Protein AF-A0A7S6B3G8-F1 (afdb_monomer)

Organism: NCBI:txid38082

pLDDT: mean 70.14, std 24.17, range [19.78, 94.94]

Secondary structure (DSSP, 8-state):
---SSSTTS--------TT-----SS-HHHHHHHHTTTTTSSHHHHHHHHHHHHHHHHTT-TT--SS-HHHHHHTS-HHHHHHHHHHHHHHHHHHHHHHHHHHHHHHHS--GGGHHHHHHHHHHHTTT-TTHHHHHHHHHHHHHHHHHHHHHHHHHHHHHTTGGGSHHHHHHHHHHHHHHHTTT-HHHHHHHS-HHHHHHHHHHHHHHHHTGGGSPPPTTTHHHHHHHHHHHHHHHGGG-SS--HHHHHHHHHTTT-----TT-S--TTSPPPPHHHHTTHHHHHHHHHHTT-------PPPHHHHHHHHGGG---GGGHHHHHGGGHHHHTTS-HHHHHHHH-S-HHHHHHHS---HHHHHHHHHHHHHTTS-SSSSSS--PPPPTTTS-----HHHHHHHHHHHHHHTTTSHHHHTTHHHHHHHHHHHHHHHHHHHHHHHHHHTTSSTT--TTSHHHHHHHHHHHHHHTT---GGGHHHHT-HHHHHHHHHHHHHHHHHHHHHHHHHS-S---HHHHHHHHHHHHHHHTT-GGGHHHHHHHHHHHHHHHHHHHHHHHHHHT-S-TTSSHHHHHHHHHHHHHHHTTS---THHHHHHSHHHHHHHHHHHHHHHHHHHHHHHHHTTTT-TT--TTPPPPHHHHHHHHHHHHHHHTT-HHHHT--STT--HHHHHHHHHHHHHHHHHHHHHHHHHHTTS-SSHHHHHHHHHHHHHHGGGSS-HHHHHHTTSTT-HHHHHHHHHHHHHHHHTTHHHHHHHHHHHHHHHHHHHHHHHHHHHHHHHHHTT-THHHHHHHGGG-GGGTTSS-PPPPPP--S----SHHHHHHHHHHHHHHTT-TT--HHHHHHHHHHHHHHHHHHHHHHHHHHHHHHHGGGGTSGGGHHHHHHHHHHT-PPPP-----------------------------------------------------------------------------------PPP--------------------------PPPPP---------PPP----------------------------------------------

Radius of gyration: 41.62 Å; Cα contacts (8 Å, |Δi|>4): 963; chains: 1; bounding box: 112×103×120 Å

InterPro domains:
  IPR003330 Major surface glycoprotein MSG [PF02349] (110-182)
  IPR003330 Major surface glycoprotein MSG [PF02349] (221-332)
  IPR003330 Major surface glycoprotein MSG [PF02349] (394-474)
  IPR003330 Major surface glycoprotein MSG [PF02349] (515-586)
  IPR003330 Major surface glycoprotein MSG [PF02349] (640-717)

Sequence (1073 aa):
FTYGNEHLRTRKSQINSMNSGFQYPVSEESIFGFILKGKYYGESECKQELAKYCQELKEVDPNLEKVDDRVKESCKSTEKIQEKCKNLITKIKEKLDKIKPNATKYISNPQDSHCAEYEEECLFFGQSDAVLQPFCYNLLGLCYKNRRQEAAEEILFRALKGTVNNKDSCAGRMKEVCPILSEGSDELMSSCLDPDTTCQNLQKKIGNFCNPLNSTLNEDELEEKCHERLEECHFYSKSCKETKCDEVKKQCEEKNIKFEIPGSNFIPIEPKGTLLDEILLSKVYGIWKNKGIFVGMPGKKSLADILLLLSKEEKSTNKKCTKALDKCDNSKHLNSELKALCGNGEREKKCKELVNVTARCSGFKKKLYLKNLSSYPANQDSETIYWHQLSRSLTEEECIEFESSCFYLGNMCEETLKKTCKNVRIACYKRAQEMALFELFRDGLRGKLDTLKPENEIFKECQQVVLDNCRGIKNKEHIPRCLMPKKLCLEFSEDISTQSQELKQILDVARDFYTKKECTELKKRCEDLEKDSIVNYWTCIALNLRCKYSDVVEELENIFLIEEKGILKDQESCEKALKKECDEFSRNEVDVFGILCILQKETCQSMVERTKNYCRILKENMKNEKILGDGKGKDEELPEEVCLLWSPYCDQLMENCPDLLKKEGDNDGVCLKLKEKCTPFWQKRLLDDELINKLKGNLADNTKCKTALGKCCAEWKTGTNESLKNLCNTKSNTTLESQVCQKLVKRIAEKCPNLKKNLEEREGELKNKTKEYERVKKEAEKALGKNNLFLSRLEESLDEQNMMKRGAFALPILSENDLSEPTDAKIELERIRRSQVDAGISEVEREVLSAVAKTLELYIELKEECKILQSDCDFKEDCPEAEEVCGKIDEFCNPESLKIKPSNITTTITETETTVTTETFVLSPETSTVPGKTIENTITIIKTMNQTEIKYSSPITLTTTKFIEGNCTTLCDINTQETKTSFQLTTVTSTVTTTSIIISTVRLTSTLKCTPTKSTTDSTKETQKPEPTWCTTDSTKETQKPEPTKSTTDSTKETQKPEPTWCTTDSIKETQK

Mean predicted aligned error: 19.48 Å

Solvent-accessible surface area (backbone atoms only — not comparable to full-atom values): 64799 Å² total; per-residue (Å²): 142,91,82,86,80,55,93,84,56,76,91,71,70,80,80,88,59,84,91,66,84,48,72,64,96,65,58,72,51,46,58,52,42,37,75,40,62,45,35,54,82,44,68,66,50,28,37,52,47,51,52,51,52,44,47,66,45,39,79,61,39,76,83,40,80,57,48,39,47,70,56,34,57,39,51,69,40,75,66,38,33,54,56,44,35,67,59,46,38,55,54,40,49,57,53,50,66,64,45,49,62,55,41,52,51,35,70,76,54,77,68,86,85,46,43,95,77,42,52,61,56,33,70,32,39,28,88,38,36,83,77,41,33,65,31,33,61,53,46,54,44,46,43,49,53,49,57,49,41,51,54,34,50,52,53,49,49,38,71,44,65,24,30,52,73,38,63,67,57,22,32,52,48,40,57,68,48,30,54,58,44,38,36,41,27,67,52,30,31,60,44,43,44,39,29,64,63,39,32,58,50,49,48,72,49,44,58,76,63,35,59,68,39,63,50,70,72,54,87,89,40,44,86,81,39,37,67,62,51,45,49,51,41,69,37,42,46,67,44,41,93,71,63,30,50,69,59,39,48,50,63,23,49,77,70,72,49,78,79,77,62,84,70,69,74,83,52,62,51,51,83,81,70,48,77,57,50,78,51,40,47,70,56,54,34,51,55,39,35,63,72,19,39,85,61,55,64,62,53,81,75,53,74,47,49,54,41,42,49,52,20,61,82,51,82,54,82,94,48,20,49,54,59,29,49,74,59,30,88,55,36,39,61,52,39,72,67,53,34,53,51,65,72,44,89,61,42,64,60,54,44,64,75,54,63,79,56,67,67,57,52,46,54,51,39,37,55,35,25,79,58,63,38,23,79,42,60,56,96,42,42,31,61,86,62,52,85,90,71,42,51,72,94,66,52,72,65,55,40,34,50,50,50,45,52,33,69,43,42,27,77,79,41,40,76,44,26,52,45,22,45,44,30,46,46,39,28,40,38,52,44,23,43,50,51,24,54,45,66,75,44,39,86,76,46,65,60,48,40,64,75,64,42,92,87,41,70,55,42,41,51,42,30,45,46,45,29,55,56,43,74,70,56,77,58,67,89,53,47,68,51,58,77,35,33,76,56,46,50,53,55,49,30,55,47,47,54,48,53,46,53,52,50,40,54,52,53,68,66,56,69,85,72,76,53,77,65,52,41,55,53,50,49,49,54,36,65,74,36,46,62,31,34,74,89,35,48,70,57,42,52,52,48,52,52,54,43,54,49,54,55,50,50,55,52,51,45,51,52,48,31,72,65,52,71,27,33,44,49,43,60,70,48,23,43,55,50,56,47,52,53,39,74,63,58,74,78,62,79,96,51,72,70,58,54,48,65,71,38,41,65,65,51,29,49,50,46,29,54,50,49,54,48,29,52,50,34,30,56,53,43,44,57,73,73,42,75,78,42,101,81,62,65,96,84,65,80,67,59,70,66,54,45,67,66,49,43,61,61,32,57,34,38,32,54,30,34,37,91,74,23,50,41,80,61,104,70,53,11,67,42,50,59,45,51,58,62,32,41,66,56,52,54,54,47,51,51,52,52,54,48,48,72,75,37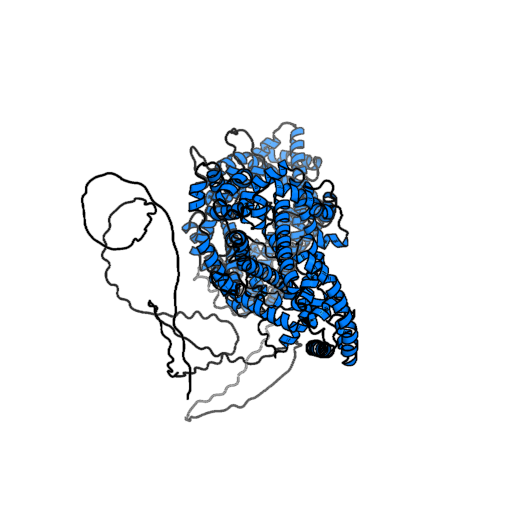,58,50,23,40,59,39,54,68,48,24,44,58,47,50,54,50,52,40,60,60,37,72,80,55,84,58,62,69,62,32,54,68,52,61,59,83,86,51,66,68,54,57,48,51,52,27,50,51,52,24,51,62,44,62,74,39,35,67,58,53,31,50,53,47,54,57,46,42,60,51,50,59,48,51,48,52,49,40,62,48,42,40,56,52,27,54,60,41,53,77,70,44,71,66,64,56,54,65,63,57,69,73,67,73,77,89,71,85,81,85,70,97,71,80,87,79,79,75,92,66,97,68,81,64,78,50,59,68,57,36,52,55,48,38,52,53,49,63,53,56,72,69,48,94,87,66,52,72,72,58,45,52,40,49,49,37,46,41,56,34,39,52,48,49,36,53,51,50,60,53,35,58,50,56,52,62,60,42,53,36,25,63,39,28,65,87,28,40,72,52,39,55,50,43,61,54,62,62,61,70,82,64,82,85,85,77,83,79,88,76,78,83,78,84,75,92,79,84,86,83,91,87,86,86,85,91,83,91,87,89,88,88,88,83,89,89,84,83,89,84,87,88,87,87,86,82,91,85,86,85,88,84,90,82,86,86,85,88,79,91,81,86,81,83,84,83,82,84,87,83,81,85,91,81,88,84,88,88,88,83,90,82,91,83,92,80,86,86,85,87,84,89,83,90,83,90,82,86,91,75,83,93,75,89,77,81,80,80,82,82,82,86,78,89,79,82,88,76,88,84,80,88,85,89,82,87,88,88,86,89,85,80,92,79,88,82,87,87,80,88,89,79,87,80,86,89,88,89,89,84,85,86,81,91,83,80,84,85,89,87,87,86,87,88,82,89,87,89,87,85,91,87,88,87,86,85,87,133

Structure (mmCIF, N/CA/C/O backbone):
data_AF-A0A7S6B3G8-F1
#
_entry.id   AF-A0A7S6B3G8-F1
#
loop_
_atom_site.group_PDB
_atom_site.id
_atom_site.type_symbol
_atom_site.label_atom_id
_atom_site.label_alt_id
_atom_site.label_comp_id
_atom_site.label_asym_id
_atom_site.label_entity_id
_atom_site.label_seq_id
_atom_site.pdbx_PDB_ins_code
_atom_site.Cartn_x
_atom_site.Cartn_y
_atom_site.Cartn_z
_atom_site.occupancy
_atom_site.B_iso_or_equiv
_atom_site.auth_seq_id
_atom_site.auth_comp_id
_atom_site.auth_asym_id
_atom_site.auth_atom_id
_atom_site.pdbx_PDB_model_num
ATOM 1 N N . PHE A 1 1 ? 3.118 -4.942 -16.365 1.00 20.50 1 PHE A N 1
ATOM 2 C CA . PHE A 1 1 ? 3.571 -5.572 -15.109 1.00 20.50 1 PHE A CA 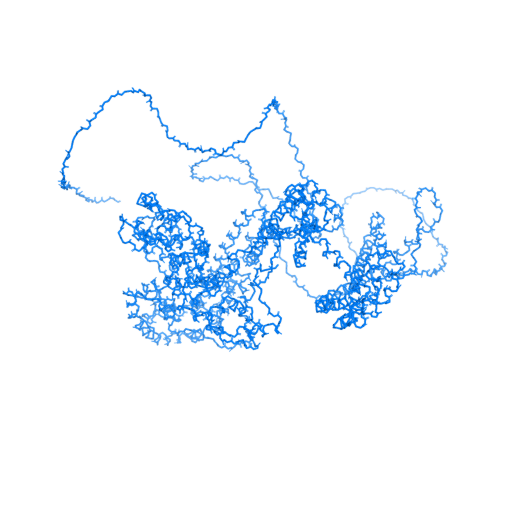1
ATOM 3 C C . PHE A 1 1 ? 2.622 -5.229 -13.972 1.00 20.50 1 PHE A C 1
ATOM 5 O O . PHE A 1 1 ? 2.648 -4.112 -13.474 1.00 20.50 1 PHE A O 1
ATOM 12 N N . THR A 1 2 ? 1.769 -6.177 -13.587 1.00 22.64 2 THR A N 1
ATOM 13 C CA . THR A 1 2 ? 0.743 -6.014 -12.541 1.00 22.64 2 THR A CA 1
ATOM 14 C C . THR A 1 2 ? 0.675 -7.270 -11.674 1.00 22.64 2 THR A C 1
ATOM 16 O O . THR A 1 2 ? -0.317 -7.985 -11.679 1.00 22.64 2 THR A O 1
ATOM 19 N N . TYR A 1 3 ? 1.752 -7.542 -10.934 1.00 25.00 3 TYR A N 1
ATOM 20 C CA . TYR A 1 3 ? 1.802 -8.591 -9.912 1.00 25.00 3 TYR A CA 1
ATOM 21 C C . TYR A 1 3 ? 2.199 -7.985 -8.563 1.00 25.00 3 TYR A C 1
ATOM 23 O O . TYR A 1 3 ? 2.979 -7.036 -8.508 1.00 25.00 3 TYR A O 1
ATOM 31 N N . GLY A 1 4 ? 1.624 -8.513 -7.477 1.00 25.06 4 GLY A N 1
ATOM 32 C CA . GLY A 1 4 ? 1.848 -8.032 -6.105 1.00 25.06 4 GLY A CA 1
ATOM 33 C C . GLY A 1 4 ? 0.633 -7.417 -5.394 1.00 25.06 4 GLY A C 1
ATOM 34 O O . GLY A 1 4 ? 0.784 -6.964 -4.263 1.00 25.06 4 GLY A O 1
ATOM 35 N N . ASN A 1 5 ? -0.556 -7.411 -6.014 1.00 25.23 5 ASN A N 1
ATOM 36 C CA . ASN A 1 5 ? -1.792 -6.856 -5.427 1.00 25.23 5 ASN A CA 1
ATOM 37 C C . ASN A 1 5 ? -2.942 -7.887 -5.290 1.00 25.23 5 ASN A C 1
ATOM 39 O O . ASN A 1 5 ? -4.041 -7.527 -4.871 1.00 25.23 5 ASN A O 1
ATOM 43 N N . GLU A 1 6 ? -2.692 -9.158 -5.635 1.00 25.67 6 GLU A N 1
ATOM 44 C CA . GLU A 1 6 ? -3.663 -10.263 -5.516 1.00 25.67 6 GLU A CA 1
ATOM 45 C C . GLU A 1 6 ? -3.428 -11.146 -4.283 1.00 25.67 6 GLU A C 1
ATOM 47 O O . GLU A 1 6 ? -4.395 -11.475 -3.609 1.00 25.67 6 GLU A O 1
ATOM 52 N N . HIS A 1 7 ? -2.177 -11.422 -3.883 1.00 28.06 7 HIS A N 1
ATOM 53 C CA . HIS A 1 7 ? -1.834 -12.263 -2.712 1.00 28.06 7 HIS A CA 1
ATOM 54 C C . HIS A 1 7 ? -2.225 -11.688 -1.324 1.00 28.06 7 HIS A C 1
ATOM 56 O O . HIS A 1 7 ? -1.809 -12.209 -0.295 1.00 28.06 7 HIS A O 1
ATOM 62 N N . LEU A 1 8 ? -3.035 -10.624 -1.269 1.00 30.47 8 LEU A N 1
ATOM 63 C CA . LEU A 1 8 ? -3.742 -10.182 -0.055 1.00 30.47 8 LEU A CA 1
ATOM 64 C C . LEU A 1 8 ? -5.269 -10.054 -0.243 1.00 30.47 8 LEU A C 1
ATOM 66 O O . LEU A 1 8 ? -5.970 -9.744 0.721 1.00 30.47 8 LEU A O 1
ATOM 70 N N . ARG A 1 9 ? -5.814 -10.332 -1.439 1.00 29.66 9 ARG A N 1
ATOM 71 C CA . ARG A 1 9 ? -7.249 -10.599 -1.629 1.00 29.66 9 ARG A CA 1
ATOM 72 C C . ARG A 1 9 ? -7.508 -12.104 -1.468 1.00 29.66 9 ARG A C 1
ATOM 74 O O . ARG A 1 9 ? -6.672 -12.952 -1.750 1.00 29.66 9 ARG A O 1
ATOM 81 N N . THR A 1 10 ? -8.701 -12.427 -0.975 1.00 27.34 10 THR A N 1
ATOM 82 C CA . THR A 1 10 ? -9.224 -13.793 -0.795 1.00 27.34 10 THR A CA 1
ATOM 83 C C . THR A 1 10 ? -8.380 -14.780 0.027 1.00 27.34 10 THR A C 1
ATOM 85 O O . THR A 1 10 ? -7.921 -15.800 -0.479 1.00 27.34 10 THR A O 1
ATOM 88 N N . ARG A 1 11 ? -8.469 -14.660 1.361 1.00 31.33 11 ARG A N 1
ATOM 89 C CA . ARG A 1 11 ? -8.628 -15.862 2.208 1.00 31.33 11 ARG A CA 1
ATOM 90 C C . ARG A 1 11 ? -9.982 -16.537 1.927 1.00 31.33 11 ARG A C 1
ATOM 92 O O . ARG A 1 11 ? -10.881 -16.545 2.765 1.00 31.33 11 ARG A O 1
ATOM 99 N N . LYS A 1 12 ? -10.144 -17.119 0.734 1.00 29.83 12 LYS A N 1
ATOM 100 C CA . LYS A 1 12 ? -11.259 -18.023 0.409 1.00 29.83 12 LYS A CA 1
ATOM 101 C C . LYS A 1 12 ? -10.971 -19.418 0.968 1.00 29.83 12 LYS A C 1
ATOM 103 O O . LYS A 1 12 ? -10.845 -20.391 0.233 1.00 29.83 12 LYS A O 1
ATOM 108 N N . SER A 1 13 ? -10.910 -19.520 2.298 1.00 30.44 13 SER A N 1
ATOM 109 C CA . SER A 1 13 ? -11.087 -20.814 2.961 1.00 30.44 13 SER A CA 1
ATOM 110 C C . SER A 1 13 ? -12.425 -21.398 2.510 1.00 30.44 13 SER A C 1
ATOM 112 O O . SER A 1 13 ? -13.443 -20.713 2.621 1.00 30.44 13 SER A O 1
ATOM 114 N N . GLN A 1 14 ? -12.429 -22.625 1.990 1.00 31.91 14 GLN A N 1
ATOM 115 C CA . GLN A 1 14 ? -13.622 -23.258 1.427 1.00 31.91 14 GLN A CA 1
ATOM 116 C C . GLN A 1 14 ? -14.759 -23.310 2.462 1.00 31.91 14 GLN A C 1
ATOM 118 O O . GLN A 1 14 ? -14.738 -24.142 3.368 1.00 31.91 14 GLN A O 1
ATOM 123 N N . ILE A 1 15 ? -15.791 -22.469 2.315 1.00 33.34 15 ILE A N 1
ATOM 124 C CA . ILE A 1 15 ? -17.002 -22.522 3.158 1.00 33.34 15 ILE A CA 1
ATOM 125 C C . ILE A 1 15 ? -17.951 -23.617 2.637 1.00 33.34 15 ILE A C 1
ATOM 127 O O . ILE A 1 15 ? -19.152 -23.420 2.483 1.00 33.34 15 ILE A O 1
ATOM 131 N N . ASN A 1 16 ? -17.412 -24.820 2.425 1.00 29.78 16 ASN A N 1
ATOM 132 C CA . ASN A 1 16 ? -18.193 -26.049 2.267 1.00 29.78 16 ASN A CA 1
ATOM 133 C C . ASN A 1 16 ? -18.516 -26.638 3.653 1.00 29.78 16 ASN A C 1
ATOM 135 O O . ASN A 1 16 ? -18.291 -27.811 3.931 1.00 29.78 16 ASN A O 1
ATOM 139 N N . SER A 1 17 ? -19.044 -25.778 4.530 1.00 32.41 17 SER A N 1
ATOM 140 C CA . SER A 1 17 ? -19.616 -26.131 5.831 1.00 32.41 17 SER A CA 1
ATOM 141 C C . SER A 1 17 ? -20.893 -25.320 6.057 1.00 32.41 17 SER A C 1
ATOM 143 O O . SER A 1 17 ? -20.963 -24.382 6.860 1.00 32.41 17 SER A O 1
ATOM 145 N N . MET A 1 18 ? -21.930 -25.679 5.301 1.00 39.59 18 MET A N 1
ATOM 146 C CA . MET A 1 18 ? -23.298 -25.401 5.727 1.00 39.59 18 MET A CA 1
ATOM 147 C C . MET A 1 18 ? -23.590 -26.265 6.965 1.00 39.59 18 MET A C 1
ATOM 149 O O . MET A 1 18 ? -23.258 -27.448 6.988 1.00 39.59 18 MET A O 1
ATOM 153 N N . ASN A 1 19 ? -24.219 -25.666 7.981 1.00 40.31 19 ASN A N 1
ATOM 154 C CA . ASN A 1 19 ? -24.684 -26.283 9.237 1.00 40.31 19 ASN A CA 1
ATOM 155 C C . ASN A 1 19 ? -23.674 -26.491 10.392 1.00 40.31 19 ASN A C 1
ATOM 157 O O . ASN A 1 19 ? -24.072 -27.036 11.421 1.00 40.31 19 ASN A O 1
ATOM 161 N N . SER A 1 20 ? -22.430 -25.995 10.326 1.00 47.59 20 SER A N 1
ATOM 162 C CA . SER A 1 20 ? -21.604 -25.836 11.543 1.00 47.59 20 SER A CA 1
ATOM 163 C C . SER A 1 20 ? -21.885 -24.499 12.244 1.00 47.59 20 SER A C 1
ATOM 165 O O . SER A 1 20 ? -21.789 -23.443 11.607 1.00 47.59 20 SER A O 1
ATOM 167 N N . GLY A 1 21 ? -22.171 -24.541 13.552 1.00 64.94 21 GLY A N 1
ATOM 168 C CA . GLY A 1 21 ? -22.253 -23.352 14.413 1.00 64.94 21 GLY A CA 1
ATOM 169 C C . GLY A 1 21 ? -20.939 -22.561 14.461 1.00 64.94 21 GLY A C 1
ATOM 170 O O . GLY A 1 21 ? -19.880 -23.069 14.081 1.00 64.94 21 GLY A O 1
ATOM 171 N N . PHE A 1 22 ? -21.010 -21.301 14.888 1.00 85.62 22 PHE A N 1
ATOM 172 C CA . PHE A 1 22 ? -19.867 -20.386 14.915 1.00 85.62 22 PHE A CA 1
ATOM 173 C C . PHE A 1 22 ? -19.908 -19.448 16.124 1.00 85.62 22 PHE A C 1
ATOM 175 O O . PHE A 1 22 ? -20.960 -18.938 16.508 1.00 85.62 22 PHE A O 1
ATOM 182 N N . GLN A 1 23 ? -18.731 -19.162 16.688 1.00 90.00 23 GLN A N 1
ATOM 183 C CA . GLN A 1 23 ? -18.558 -18.212 17.784 1.00 90.00 23 GLN A CA 1
ATOM 184 C C . GLN A 1 23 ? -17.372 -17.285 17.524 1.00 90.00 23 GLN A C 1
ATOM 186 O O . GLN A 1 23 ? -16.270 -17.729 17.199 1.00 90.00 23 GLN A O 1
ATOM 191 N N . TYR A 1 24 ? -17.591 -15.989 17.730 1.00 89.62 24 TYR A N 1
ATOM 192 C CA . TYR A 1 24 ? -16.549 -14.972 17.690 1.00 89.62 24 TYR A CA 1
ATOM 193 C C . TYR A 1 24 ? -15.474 -15.208 18.775 1.00 89.62 24 TYR A C 1
ATOM 195 O O . TYR A 1 24 ? -15.834 -15.538 19.911 1.00 89.62 24 TYR A O 1
ATOM 203 N N . PRO A 1 25 ? -14.178 -14.948 18.496 1.00 89.75 25 PRO A N 1
ATOM 204 C CA . PRO A 1 25 ? -13.057 -15.113 19.437 1.00 89.75 25 PRO A CA 1
ATOM 205 C C . PRO A 1 25 ? -12.980 -14.018 20.531 1.00 89.75 25 PRO A C 1
ATOM 207 O O . PRO A 1 25 ? -11.913 -13.480 20.824 1.00 89.75 25 PRO A O 1
ATOM 210 N N . VAL A 1 26 ? -14.119 -13.685 21.140 1.00 89.06 26 VAL A N 1
ATOM 211 C CA . VAL A 1 26 ? -14.296 -12.725 22.245 1.00 89.06 26 VAL A CA 1
ATOM 212 C C . VAL A 1 26 ? -15.201 -13.330 23.324 1.00 89.06 26 VAL A C 1
ATOM 214 O O . VAL A 1 26 ? -15.886 -14.332 23.082 1.00 89.06 26 VAL A O 1
ATOM 217 N N . SER A 1 27 ? -15.224 -12.746 24.526 1.00 89.88 27 SER A N 1
ATOM 218 C CA . SER A 1 27 ? -16.067 -13.264 25.615 1.00 89.88 27 SER A CA 1
ATOM 219 C C . SER A 1 27 ? -17.560 -12.977 25.381 1.00 89.88 27 SER A C 1
ATOM 221 O O . SER A 1 27 ? -17.937 -12.034 24.682 1.00 89.88 27 SER A O 1
ATOM 223 N N . GLU A 1 28 ? -18.431 -13.801 25.969 1.00 91.06 28 GLU A N 1
ATOM 224 C CA . GLU A 1 28 ? -19.889 -13.623 25.884 1.00 91.06 28 GLU A CA 1
ATOM 225 C C . GLU A 1 28 ? -20.326 -12.260 26.450 1.00 91.06 28 GLU A C 1
ATOM 227 O O . GLU A 1 28 ? -21.200 -11.581 25.910 1.00 91.06 28 GLU A O 1
ATOM 232 N N . GLU A 1 29 ? -19.668 -11.849 27.527 1.00 90.50 29 GLU A N 1
ATOM 233 C CA . GLU A 1 29 ? -19.883 -10.591 28.225 1.00 90.50 29 GLU A CA 1
ATOM 234 C C . GLU A 1 29 ? -19.505 -9.395 27.340 1.00 90.50 29 GLU A C 1
ATOM 236 O O . GLU A 1 29 ? -20.219 -8.394 27.373 1.00 90.50 29 GLU A O 1
ATOM 241 N N . SER A 1 30 ? -18.445 -9.504 26.520 1.00 89.44 30 SER A N 1
ATOM 242 C CA . SER A 1 30 ? -18.085 -8.483 25.520 1.00 89.44 30 SER A CA 1
ATOM 243 C C . SER A 1 30 ? -19.236 -8.279 24.526 1.00 89.44 30 SER A C 1
ATOM 245 O O . SER A 1 30 ? -19.737 -7.162 24.385 1.00 89.44 30 SER A O 1
ATOM 247 N N . ILE A 1 31 ? -19.720 -9.361 23.899 1.00 91.69 31 ILE A N 1
ATOM 248 C CA . ILE A 1 31 ? -20.786 -9.321 22.878 1.00 91.69 31 ILE A CA 1
ATOM 249 C C . ILE A 1 31 ? -22.047 -8.634 23.409 1.00 91.69 31 ILE A C 1
ATOM 251 O O . ILE A 1 31 ? -22.508 -7.645 22.834 1.00 91.69 31 ILE A O 1
ATOM 255 N N . PHE A 1 32 ? -22.603 -9.116 24.523 1.00 91.06 32 PHE A N 1
ATOM 256 C CA . PHE A 1 32 ? -23.851 -8.550 25.034 1.00 91.06 32 PHE A CA 1
ATOM 257 C C . PHE A 1 32 ? -23.658 -7.205 25.753 1.00 91.06 32 PHE A C 1
ATOM 259 O O . PHE A 1 32 ? -24.565 -6.376 25.717 1.00 91.06 32 PHE A O 1
ATOM 266 N N . GLY A 1 33 ? -22.486 -6.932 26.338 1.00 89.25 33 GLY A N 1
ATOM 267 C CA . GLY A 1 33 ? -22.151 -5.617 26.899 1.00 89.25 33 GLY A CA 1
ATOM 268 C C . GLY A 1 33 ? -22.145 -4.500 25.852 1.00 89.25 33 GLY A C 1
ATOM 269 O O . GLY A 1 33 ? -22.579 -3.380 26.143 1.00 89.25 33 GLY A O 1
ATOM 270 N N . PHE A 1 34 ? -21.741 -4.830 24.622 1.00 90.44 34 PHE A N 1
ATOM 271 C CA . PHE A 1 34 ? -21.832 -3.946 23.463 1.00 90.44 34 PHE A CA 1
ATOM 272 C C . PHE A 1 34 ? -23.259 -3.849 22.898 1.00 90.44 34 PHE A C 1
ATOM 274 O O . PHE A 1 34 ? -23.736 -2.740 22.661 1.00 90.44 34 PHE A O 1
ATOM 281 N N . ILE A 1 35 ? -23.979 -4.970 22.730 1.00 90.62 35 ILE A N 1
ATOM 282 C CA . ILE A 1 35 ? -25.379 -4.968 22.246 1.00 90.62 35 ILE A CA 1
ATOM 283 C C . ILE A 1 35 ? -26.271 -4.089 23.137 1.00 90.62 35 ILE A C 1
ATOM 285 O O . ILE A 1 35 ? -27.046 -3.278 22.625 1.00 90.62 35 ILE A O 1
ATOM 289 N N . LEU A 1 36 ? -26.130 -4.219 24.462 1.00 89.19 36 LEU A N 1
ATOM 290 C CA . LEU A 1 36 ? -26.962 -3.535 25.456 1.00 89.19 36 LEU A CA 1
ATOM 291 C C . LEU A 1 36 ? -26.576 -2.067 25.706 1.00 89.19 36 LEU A C 1
ATOM 293 O O . LEU A 1 36 ? -27.369 -1.345 26.305 1.00 89.19 36 LEU A O 1
ATOM 297 N N . LYS A 1 37 ? -25.397 -1.599 25.265 1.00 84.50 37 LYS A N 1
ATOM 298 C CA . LYS A 1 37 ? -24.982 -0.174 25.295 1.00 84.50 37 LYS A CA 1
ATOM 299 C C . LYS A 1 37 ? -25.194 0.516 26.655 1.00 84.50 37 LYS A C 1
ATOM 301 O O . LYS A 1 37 ? -25.734 1.617 26.731 1.00 84.50 37 LYS A O 1
ATOM 306 N N . GLY A 1 38 ? -24.824 -0.167 27.739 1.00 79.88 38 GLY A N 1
ATOM 307 C CA . GLY A 1 38 ? -25.003 0.301 29.119 1.00 79.88 38 GLY A CA 1
ATOM 308 C C . GLY A 1 38 ? -26.325 -0.111 29.779 1.00 79.88 38 GLY A C 1
ATOM 309 O O . GLY A 1 38 ? -26.404 -0.120 31.001 1.00 79.88 38 GLY A O 1
ATOM 310 N N . LYS A 1 39 ? -27.345 -0.558 29.034 1.00 83.56 39 LYS A N 1
ATOM 311 C CA . LYS A 1 39 ? -28.661 -0.972 29.572 1.00 83.56 39 LYS A CA 1
ATOM 312 C C . LYS A 1 39 ? -28.672 -2.364 30.231 1.00 83.56 39 LYS A C 1
ATOM 314 O O . LYS A 1 39 ? -29.650 -3.102 30.165 1.00 83.56 39 LYS A O 1
ATOM 319 N N . TYR A 1 40 ? -27.563 -2.734 30.869 1.00 78.50 40 TYR A N 1
ATOM 320 C CA . TYR A 1 40 ? -27.404 -3.934 31.698 1.00 78.50 40 TYR A CA 1
ATOM 321 C C . TYR A 1 40 ? -27.441 -3.616 33.205 1.00 78.50 40 TYR A C 1
ATOM 323 O O . TYR A 1 40 ? -27.156 -4.484 34.030 1.00 78.50 40 TYR A O 1
ATOM 331 N N . TYR A 1 41 ? -27.767 -2.384 33.613 1.00 75.75 41 TYR A N 1
ATOM 332 C CA . TYR A 1 41 ? -27.956 -2.083 35.036 1.00 75.75 41 TYR A CA 1
ATOM 333 C C . TYR A 1 41 ? -29.325 -2.571 35.546 1.00 75.75 41 TYR A C 1
ATOM 335 O O . TYR A 1 41 ? -29.364 -3.111 36.656 1.00 75.75 41 TYR A O 1
ATOM 343 N N . GLY A 1 42 ? -30.393 -2.475 34.735 1.00 82.25 42 GLY A N 1
ATOM 344 C CA . GLY A 1 42 ? -31.737 -2.996 35.029 1.00 82.25 42 GLY A CA 1
ATOM 345 C C . GLY A 1 42 ? -32.149 -4.234 34.210 1.00 82.25 42 GLY A C 1
ATOM 346 O O . GLY A 1 42 ? -31.888 -4.328 33.011 1.00 82.25 42 GLY A O 1
ATOM 347 N N . GLU A 1 43 ? -32.854 -5.184 34.841 1.00 86.19 43 GLU A N 1
ATOM 348 C CA . GLU A 1 43 ? -33.327 -6.422 34.185 1.00 86.19 43 GLU A CA 1
ATOM 349 C C . GLU A 1 43 ? -34.399 -6.152 33.105 1.00 86.19 43 GLU A C 1
ATOM 351 O O . GLU A 1 43 ? -34.467 -6.861 32.102 1.00 86.19 43 GLU A O 1
ATOM 356 N N . SER A 1 44 ? -35.224 -5.116 33.285 1.00 88.38 44 SER A N 1
ATOM 357 C CA . SER A 1 44 ? -36.239 -4.674 32.317 1.00 88.38 44 SER A CA 1
ATOM 358 C C . SER A 1 44 ? -35.617 -4.095 31.044 1.00 88.38 44 SER A C 1
ATOM 360 O O . SER A 1 44 ? -35.992 -4.491 29.942 1.00 88.38 44 SER A O 1
ATOM 362 N N . GLU A 1 45 ? -34.643 -3.198 31.193 1.00 89.56 45 GLU A N 1
ATOM 363 C CA . GLU A 1 45 ? -33.960 -2.534 30.079 1.00 89.56 45 GLU A CA 1
ATOM 364 C C . GLU A 1 45 ? -33.162 -3.540 29.239 1.00 89.56 45 GLU A C 1
ATOM 366 O O . GLU A 1 45 ? -33.241 -3.524 28.009 1.00 89.56 45 GLU A O 1
ATOM 371 N N . CYS A 1 46 ? -32.480 -4.478 29.910 1.00 91.62 46 CYS A N 1
ATOM 372 C CA . CYS A 1 46 ? -31.774 -5.585 29.268 1.00 91.62 46 CYS A CA 1
ATOM 373 C C . CYS A 1 46 ? -32.717 -6.415 28.387 1.00 91.62 46 CYS A C 1
ATOM 375 O O . CYS A 1 46 ? -32.415 -6.664 27.219 1.00 91.62 46 CYS A O 1
ATOM 377 N N . LYS A 1 47 ? -33.888 -6.802 28.918 1.00 91.94 47 LYS A N 1
ATOM 378 C CA . LYS A 1 47 ? -34.898 -7.557 28.159 1.00 91.94 47 LYS A CA 1
ATOM 379 C C . LYS A 1 47 ? -35.408 -6.764 26.958 1.00 91.94 47 LYS A C 1
ATOM 381 O O . LYS A 1 47 ? -35.603 -7.355 25.901 1.00 91.94 47 LYS A O 1
ATOM 386 N N . GLN A 1 48 ? -35.617 -5.455 27.107 1.00 92.31 48 GLN A N 1
ATOM 387 C CA . GLN A 1 48 ? -36.150 -4.601 26.046 1.00 92.31 48 GLN A CA 1
ATOM 388 C C . GLN A 1 48 ? -35.170 -4.445 24.873 1.00 92.31 48 GLN A C 1
ATOM 390 O O . GLN A 1 48 ? -35.562 -4.677 23.729 1.00 92.31 48 GLN A O 1
ATOM 395 N N . GLU A 1 49 ? -33.905 -4.095 25.129 1.00 92.44 49 GLU A N 1
ATOM 396 C CA . GLU A 1 49 ? -32.910 -3.961 24.052 1.00 92.44 49 GLU A CA 1
ATOM 397 C C . GLU A 1 49 ? -32.542 -5.315 23.441 1.00 92.44 49 GLU A C 1
ATOM 399 O O . GLU A 1 49 ? -32.437 -5.411 22.220 1.00 92.44 49 GLU A O 1
ATOM 404 N N . LEU A 1 50 ? -32.402 -6.380 24.243 1.00 93.25 50 LEU A N 1
ATOM 405 C CA . LEU A 1 50 ? -32.098 -7.704 23.698 1.00 93.25 50 LEU A CA 1
ATOM 406 C C . LEU A 1 50 ? -33.261 -8.243 22.850 1.00 93.25 50 LEU A C 1
ATOM 408 O O . LEU A 1 50 ? -33.015 -8.770 21.770 1.00 93.25 50 LEU A O 1
ATOM 412 N N . ALA A 1 51 ? -34.521 -8.050 23.259 1.00 93.81 51 ALA A N 1
ATOM 413 C CA . ALA A 1 51 ? -35.675 -8.417 22.435 1.00 93.81 51 ALA A CA 1
ATOM 414 C C . ALA A 1 51 ? -35.730 -7.628 21.121 1.00 93.81 51 ALA A C 1
ATOM 416 O O . ALA A 1 51 ? -35.915 -8.231 20.063 1.00 93.81 51 ALA A O 1
ATOM 417 N N . LYS A 1 52 ? -35.499 -6.309 21.166 1.00 93.69 52 LYS A N 1
ATOM 418 C CA . LYS A 1 52 ? -35.415 -5.470 19.964 1.00 93.69 52 LYS A CA 1
ATOM 419 C C . LYS A 1 52 ? -34.297 -5.941 19.027 1.00 93.69 52 LYS A C 1
ATOM 421 O O . LYS A 1 52 ? -34.531 -6.109 17.835 1.00 93.69 52 LYS A O 1
ATOM 426 N N . TYR A 1 53 ? -33.108 -6.205 19.562 1.00 94.38 53 TYR A N 1
ATOM 427 C CA . TYR A 1 53 ? -31.965 -6.702 18.798 1.00 94.38 53 TYR A CA 1
ATOM 428 C C . TYR A 1 53 ? -32.249 -8.060 18.139 1.00 94.38 53 TYR A C 1
ATOM 430 O O . TYR A 1 53 ? -32.014 -8.242 16.945 1.00 94.38 53 TYR A O 1
ATOM 438 N N . CYS A 1 54 ? -32.832 -8.997 18.892 1.00 94.62 54 CYS A N 1
ATOM 439 C CA . CYS A 1 54 ? -33.254 -10.294 18.369 1.00 94.62 54 CYS A CA 1
ATOM 440 C C . CYS A 1 54 ? -34.347 -10.180 17.291 1.00 94.62 54 CYS A C 1
ATOM 442 O O . CYS A 1 54 ? -34.399 -11.031 16.405 1.00 94.62 54 CYS A O 1
ATOM 444 N N . GLN A 1 55 ? -35.213 -9.161 17.346 1.00 93.19 55 GLN A N 1
ATOM 445 C CA . GLN A 1 55 ? -36.188 -8.886 16.288 1.00 93.19 55 GLN A CA 1
ATOM 446 C C . GLN A 1 55 ? -35.502 -8.343 15.025 1.00 93.19 55 GLN A C 1
ATOM 448 O O . GLN A 1 55 ? -35.699 -8.910 13.953 1.00 93.19 55 GLN A O 1
ATOM 453 N N . GLU A 1 56 ? -34.659 -7.310 15.150 1.00 91.25 56 GLU A N 1
ATOM 454 C CA . GLU A 1 56 ? -33.940 -6.710 14.013 1.00 91.25 56 GLU A CA 1
ATOM 455 C C . GLU A 1 56 ? -33.091 -7.747 13.250 1.00 91.25 56 GLU A C 1
ATOM 457 O O . GLU A 1 56 ? -33.004 -7.686 12.026 1.00 91.25 56 GLU A O 1
ATOM 462 N N . LEU A 1 57 ? -32.522 -8.744 13.943 1.00 92.50 57 LEU A N 1
ATOM 463 C CA . LEU A 1 57 ? -31.832 -9.869 13.299 1.00 92.50 57 LEU A CA 1
ATOM 464 C C . LEU A 1 57 ? -32.791 -10.840 12.583 1.00 92.50 57 LEU A C 1
ATOM 466 O O . LEU A 1 57 ? -32.513 -11.240 11.454 1.00 92.50 57 LEU A O 1
ATOM 470 N N . LYS A 1 58 ? -33.930 -11.202 13.191 1.00 92.12 58 LYS A N 1
ATOM 471 C CA . LYS A 1 58 ? -34.910 -12.137 12.594 1.00 92.12 58 LYS A CA 1
ATOM 472 C C . LYS A 1 58 ? -35.621 -11.582 11.356 1.00 92.12 58 LYS A C 1
ATOM 474 O O . LYS A 1 58 ? -36.120 -12.357 10.547 1.00 92.12 58 LYS A O 1
ATOM 479 N N . GLU A 1 59 ? -35.638 -10.262 11.172 1.00 89.50 59 GLU A N 1
ATOM 480 C CA . GLU A 1 59 ? -36.123 -9.606 9.946 1.00 89.50 59 GLU A CA 1
ATOM 481 C C . GLU A 1 59 ? -35.203 -9.834 8.722 1.00 89.50 59 GLU A C 1
ATOM 483 O O . GLU A 1 59 ? -35.632 -9.590 7.586 1.00 89.50 59 GLU A O 1
ATOM 488 N N . VAL A 1 60 ? -33.968 -10.306 8.956 1.00 88.94 60 VAL A N 1
ATOM 489 C CA . VAL A 1 60 ? -32.895 -10.551 7.970 1.00 88.94 60 VAL A CA 1
ATOM 490 C C . VAL A 1 60 ? -32.548 -12.043 7.863 1.00 88.94 60 VAL A C 1
ATOM 492 O O . VAL A 1 60 ? -32.404 -12.561 6.756 1.00 88.94 60 VAL A O 1
ATOM 495 N N . ASP A 1 61 ? -32.429 -12.728 9.002 1.00 89.69 61 ASP A N 1
ATOM 496 C CA . ASP A 1 61 ? -32.105 -14.152 9.148 1.00 89.69 61 ASP A CA 1
ATOM 497 C C . ASP A 1 61 ? -33.083 -14.793 10.158 1.00 89.69 61 ASP A C 1
ATOM 499 O O . ASP A 1 61 ? -32.826 -14.785 11.367 1.00 89.69 61 ASP A O 1
ATOM 503 N N . PRO A 1 62 ? -34.233 -15.327 9.700 1.00 88.69 62 PRO A N 1
ATOM 504 C CA . PRO A 1 62 ? -35.283 -15.838 10.587 1.00 88.69 62 PRO A CA 1
ATOM 505 C C . PRO A 1 62 ? -34.844 -16.993 11.499 1.00 88.69 62 PRO A C 1
ATOM 507 O O . PRO A 1 62 ? -35.349 -17.115 12.618 1.00 88.69 62 PRO A O 1
ATOM 510 N N . ASN A 1 63 ? -33.894 -17.818 11.042 1.00 87.75 63 ASN A N 1
ATOM 511 C CA . ASN A 1 63 ? -33.378 -18.972 11.783 1.00 87.75 63 ASN A CA 1
ATOM 512 C C . ASN A 1 63 ? -32.167 -18.629 12.667 1.00 87.75 63 ASN A C 1
ATOM 514 O O . ASN A 1 63 ? -31.765 -19.451 13.499 1.00 87.75 63 ASN A O 1
ATOM 518 N N . LEU A 1 64 ? -31.586 -17.435 12.497 1.00 90.25 64 LEU A N 1
ATOM 519 C CA . LEU A 1 64 ? -30.359 -16.991 13.158 1.00 90.25 64 LEU A CA 1
ATOM 520 C C . LEU A 1 64 ? -29.199 -17.979 12.913 1.00 90.25 64 LEU A C 1
ATOM 522 O O . LEU A 1 64 ? -28.513 -18.414 13.834 1.00 90.25 64 LEU A O 1
ATOM 526 N N . GLU A 1 65 ? -29.013 -18.402 11.664 1.00 88.75 65 GLU A N 1
ATOM 527 C CA . GLU A 1 65 ? -27.938 -19.306 11.220 1.00 88.75 65 GLU A CA 1
ATOM 528 C C . GLU A 1 65 ? -26.626 -18.595 10.868 1.00 88.75 65 GLU A C 1
ATOM 530 O O . GLU A 1 65 ? -25.574 -19.234 10.865 1.00 88.75 65 GLU A O 1
ATOM 535 N N . LYS A 1 66 ? -26.669 -17.280 10.640 1.00 88.81 66 LYS A N 1
ATOM 536 C CA . LYS A 1 66 ? -25.521 -16.452 10.246 1.00 88.81 66 LYS A CA 1
ATOM 537 C C . LYS A 1 66 ? -24.934 -15.623 11.397 1.00 88.81 66 LYS A C 1
ATOM 539 O O . LYS A 1 66 ? -24.001 -14.854 11.186 1.00 88.81 66 LYS A O 1
ATOM 544 N N . VAL A 1 67 ? -25.471 -15.762 12.611 1.00 91.06 67 VAL A N 1
ATOM 545 C CA . VAL A 1 67 ? -25.025 -15.047 13.823 1.00 91.06 67 VAL A CA 1
ATOM 546 C C . VAL A 1 67 ? -24.237 -15.964 14.766 1.00 91.06 67 VAL A C 1
ATOM 548 O O . VAL A 1 67 ? -24.262 -17.182 14.626 1.00 91.06 67 VAL A O 1
ATOM 551 N N . ASP A 1 68 ? -23.561 -15.376 15.755 1.00 92.69 68 ASP A N 1
ATOM 552 C CA . ASP A 1 68 ? -22.866 -16.108 16.825 1.00 92.69 68 ASP A CA 1
ATOM 553 C C . ASP A 1 68 ? -23.819 -17.043 17.593 1.00 92.69 68 ASP A C 1
ATOM 555 O O . ASP A 1 68 ? -24.904 -16.616 17.999 1.00 92.69 68 ASP A O 1
ATOM 559 N N . ASP A 1 69 ? -23.406 -18.287 17.858 1.00 92.75 69 ASP A N 1
ATOM 560 C CA . ASP A 1 69 ? -24.223 -19.301 18.544 1.00 92.75 69 ASP A CA 1
ATOM 561 C C . ASP A 1 69 ? -24.807 -18.805 19.882 1.00 92.75 69 ASP A C 1
ATOM 563 O O . ASP A 1 69 ? -25.924 -19.171 20.258 1.00 92.75 69 ASP A O 1
ATOM 567 N N . ARG A 1 70 ? -24.082 -17.942 20.610 1.00 93.00 70 ARG A N 1
ATOM 568 C CA . ARG A 1 70 ? -24.525 -17.380 21.899 1.00 93.00 70 ARG A CA 1
ATOM 569 C C . ARG A 1 70 ? -25.649 -16.368 21.702 1.00 93.00 70 ARG A C 1
ATOM 571 O O . ARG A 1 70 ? -26.576 -16.320 22.516 1.00 93.00 70 ARG A O 1
ATOM 578 N N . VAL A 1 71 ? -25.599 -15.589 20.619 1.00 93.62 71 VAL A N 1
ATOM 579 C CA . VAL A 1 71 ? -26.685 -14.694 20.186 1.00 93.62 71 VAL A CA 1
ATOM 580 C C . VAL A 1 71 ? -27.873 -15.527 19.709 1.00 93.62 71 VAL A C 1
ATOM 582 O O . VAL A 1 71 ? -28.985 -15.305 20.187 1.00 93.62 71 VAL A O 1
ATOM 585 N N . LYS A 1 72 ? -27.637 -16.544 18.869 1.00 93.56 72 LYS A N 1
ATOM 586 C CA . LYS A 1 72 ? -28.659 -17.487 18.391 1.00 93.56 72 LYS A CA 1
ATOM 587 C C . LYS A 1 72 ? -29.446 -18.109 19.544 1.00 93.56 72 LYS A C 1
ATOM 589 O O . LYS A 1 72 ? -30.668 -17.994 19.571 1.00 93.56 72 LYS A O 1
ATOM 594 N N . GLU A 1 73 ? -28.758 -18.717 20.514 1.00 91.75 73 GLU A N 1
ATOM 595 C CA . GLU A 1 73 ? -29.364 -19.326 21.708 1.00 91.75 73 GLU A CA 1
ATOM 596 C C . GLU A 1 73 ? -30.187 -18.309 22.509 1.00 91.75 73 GLU A C 1
ATOM 598 O O . GLU A 1 73 ? -31.348 -18.562 22.835 1.00 91.75 73 GLU A O 1
ATOM 603 N N . SER A 1 74 ? -29.614 -17.133 22.776 1.00 91.19 74 SER A N 1
ATOM 604 C CA . SER A 1 74 ? -30.266 -16.088 23.578 1.00 91.19 74 SER A CA 1
ATOM 605 C C . SER A 1 74 ? -31.515 -15.516 22.903 1.00 91.19 74 SER A C 1
ATOM 607 O O . SER A 1 74 ? -32.453 -15.121 23.590 1.00 91.19 74 SER A O 1
ATOM 609 N N . CYS A 1 75 ? -31.553 -15.512 21.569 1.00 94.12 75 CYS A N 1
ATOM 610 C CA . CYS A 1 75 ? -32.667 -15.020 20.765 1.00 94.12 75 CYS A CA 1
ATOM 611 C C . CYS A 1 75 ? -33.727 -16.083 20.414 1.00 94.12 75 CYS A C 1
ATOM 613 O O . CYS A 1 75 ? -34.695 -15.750 19.719 1.00 94.12 75 CYS A O 1
ATOM 615 N N . LYS A 1 76 ? -33.600 -17.343 20.865 1.00 90.31 76 LYS A N 1
ATOM 616 C CA . LYS A 1 76 ? -34.567 -18.416 20.547 1.00 90.31 76 LYS A CA 1
ATOM 617 C C . LYS A 1 76 ? -35.998 -18.067 20.964 1.00 90.31 76 LYS A C 1
ATOM 619 O O . LYS A 1 76 ? -36.895 -18.089 20.123 1.00 90.31 76 LYS A O 1
ATOM 624 N N . SER A 1 77 ? -36.208 -17.704 22.230 1.00 89.19 77 SER A N 1
ATOM 625 C CA . SER A 1 77 ? -37.529 -17.394 22.795 1.00 89.19 77 SER A CA 1
ATOM 626 C C . SER A 1 77 ? -37.483 -16.222 23.777 1.00 89.19 77 SER A C 1
ATOM 628 O O . SER A 1 77 ? -36.431 -15.879 24.318 1.00 89.19 77 SER A O 1
ATOM 630 N N . THR A 1 78 ? -38.647 -15.636 24.067 1.00 87.62 78 THR A N 1
ATOM 631 C CA . THR A 1 78 ? -38.795 -14.599 25.101 1.00 87.62 78 THR A CA 1
ATOM 632 C C . THR A 1 78 ? -38.320 -15.089 26.471 1.00 87.62 78 THR A C 1
ATOM 634 O O . THR A 1 78 ? -37.726 -14.325 27.222 1.00 87.62 78 THR A O 1
ATOM 637 N N . GLU A 1 79 ? -38.525 -16.367 26.794 1.00 89.31 79 GLU A N 1
ATOM 638 C CA . GLU A 1 79 ? -38.045 -16.984 28.037 1.00 89.31 79 GLU A CA 1
ATOM 639 C C . GLU A 1 79 ? -36.514 -17.021 28.093 1.00 89.31 79 GLU A C 1
ATOM 641 O O . GLU A 1 79 ? -35.935 -16.628 29.106 1.00 89.31 79 GLU A O 1
ATOM 646 N N . LYS A 1 80 ? -35.849 -17.386 26.985 1.00 90.94 80 LYS A N 1
ATOM 647 C CA . LYS A 1 80 ? -34.381 -17.371 26.881 1.00 90.94 80 LYS A CA 1
ATOM 648 C C . LYS A 1 80 ? -33.800 -15.968 27.042 1.00 90.94 80 LYS A C 1
ATOM 650 O O . LYS A 1 80 ? -32.799 -15.814 27.736 1.00 90.94 80 LYS A O 1
ATOM 655 N N . ILE A 1 81 ? -34.464 -14.936 26.517 1.00 91.31 81 ILE A N 1
ATOM 656 C CA . ILE A 1 81 ? -34.089 -13.529 26.752 1.00 91.31 81 ILE A CA 1
ATOM 657 C C . ILE A 1 81 ? -34.174 -13.181 28.251 1.00 91.31 81 ILE A C 1
ATOM 659 O O . ILE A 1 81 ? -33.271 -12.538 28.793 1.00 91.31 81 ILE A O 1
ATOM 663 N N . GLN A 1 82 ? -35.223 -13.633 28.952 1.00 87.44 82 GLN A N 1
ATOM 664 C CA . GLN A 1 82 ? -35.370 -13.389 30.392 1.00 87.44 82 GLN A CA 1
ATOM 665 C C . GLN A 1 82 ? -34.327 -14.135 31.237 1.00 87.44 82 GLN A C 1
ATOM 667 O O . GLN A 1 82 ? -33.751 -13.542 32.150 1.00 87.44 82 GLN A O 1
ATOM 672 N N . GLU A 1 83 ? -34.071 -15.409 30.930 1.00 87.88 83 GLU A N 1
ATOM 673 C CA . GLU A 1 83 ? -33.024 -16.223 31.560 1.00 87.88 83 GLU A CA 1
ATOM 674 C C . GLU A 1 83 ? -31.642 -15.586 31.354 1.00 87.88 83 GLU A C 1
ATOM 676 O O . GLU A 1 83 ? -30.878 -15.416 32.310 1.00 87.88 83 GLU A O 1
ATOM 681 N N . LYS A 1 84 ? -31.342 -15.161 30.117 1.00 89.31 84 LYS A N 1
ATOM 682 C CA . LYS A 1 84 ? -30.055 -14.563 29.761 1.00 89.31 84 LYS A CA 1
ATOM 683 C C . LYS A 1 84 ? -29.792 -13.292 30.555 1.00 89.31 84 LYS A C 1
ATOM 685 O O . LYS A 1 84 ? -28.740 -13.197 31.180 1.00 89.31 84 LYS A O 1
ATOM 690 N N . CYS A 1 85 ? -30.739 -12.353 30.589 1.00 88.88 85 CYS A N 1
ATOM 691 C CA . CYS A 1 85 ? -30.553 -11.078 31.286 1.00 88.88 85 CYS A CA 1
ATOM 692 C C . CYS A 1 85 ? -30.237 -11.243 32.780 1.00 88.88 85 CYS A C 1
ATOM 694 O O . CYS A 1 85 ? -29.350 -10.555 33.281 1.00 88.88 85 CYS A O 1
ATOM 696 N N . LYS A 1 86 ? -30.881 -12.185 33.485 1.00 84.75 86 LYS A N 1
ATOM 697 C CA . LYS A 1 86 ? -30.604 -12.431 34.913 1.00 84.75 86 LYS A CA 1
ATOM 698 C C . LYS A 1 86 ? -29.153 -12.840 35.175 1.00 84.75 86 LYS A C 1
ATOM 700 O O . LYS A 1 86 ? -28.517 -12.299 36.073 1.00 84.75 86 LYS A O 1
ATOM 705 N N . ASN A 1 87 ? -28.620 -13.754 34.366 1.00 84.25 87 ASN A N 1
ATOM 706 C CA . ASN A 1 87 ? -27.260 -14.274 34.534 1.00 84.25 87 ASN A CA 1
ATOM 707 C C . ASN A 1 87 ? -26.189 -13.319 33.975 1.00 84.25 87 ASN A C 1
ATOM 709 O O . ASN A 1 87 ? -25.101 -13.183 34.535 1.00 84.25 87 ASN A O 1
ATOM 713 N N . LEU A 1 88 ? -26.492 -12.646 32.864 1.00 86.00 88 LEU A N 1
ATOM 714 C CA . LEU A 1 88 ? -25.560 -11.787 32.135 1.00 86.00 88 LEU A CA 1
ATOM 715 C C . LEU A 1 88 ? -25.204 -10.505 32.907 1.00 86.00 88 LEU A C 1
ATOM 717 O O . LEU A 1 88 ? -24.047 -10.089 32.902 1.00 86.00 88 LEU A O 1
ATOM 721 N N . ILE A 1 89 ? -26.180 -9.892 33.585 1.00 83.75 89 ILE A N 1
ATOM 722 C CA . ILE A 1 89 ? -25.993 -8.626 34.313 1.00 83.75 89 ILE A CA 1
ATOM 723 C C . ILE A 1 89 ? -24.891 -8.744 35.377 1.00 83.75 89 ILE A C 1
ATOM 725 O O . ILE A 1 89 ? -24.060 -7.842 35.503 1.00 83.75 89 ILE A O 1
ATOM 729 N N . THR A 1 90 ? -24.845 -9.859 36.111 1.00 86.00 90 THR A N 1
ATOM 730 C CA . THR A 1 90 ? -23.809 -10.122 37.122 1.00 86.00 90 THR A CA 1
ATOM 731 C C . THR A 1 90 ? -22.440 -10.326 36.473 1.00 86.00 90 THR A C 1
ATOM 733 O O . THR A 1 90 ? -21.490 -9.637 36.836 1.00 86.00 90 THR A O 1
ATOM 736 N N . LYS A 1 91 ? -22.350 -11.177 35.439 1.00 90.06 91 LYS A N 1
ATOM 737 C CA . LYS A 1 91 ? -21.105 -11.437 34.693 1.00 90.06 91 LYS A CA 1
ATOM 738 C C . LYS A 1 91 ? -20.484 -10.168 34.091 1.00 90.06 91 LYS A C 1
ATOM 740 O O . LYS A 1 91 ? -19.271 -9.983 34.162 1.00 90.06 91 LYS A O 1
ATOM 745 N N . ILE A 1 92 ? -21.300 -9.283 33.508 1.00 87.69 92 ILE A N 1
ATOM 746 C CA . ILE A 1 92 ? -20.824 -8.010 32.941 1.00 87.69 92 ILE A CA 1
ATOM 747 C C . ILE A 1 92 ? -20.277 -7.098 34.044 1.00 87.69 92 ILE A C 1
ATOM 749 O O . ILE A 1 92 ? -19.189 -6.549 33.878 1.00 87.69 92 ILE A O 1
ATOM 753 N N . LYS A 1 93 ? -20.973 -6.977 35.183 1.00 85.38 93 LYS A N 1
ATOM 754 C CA . LYS A 1 93 ? -20.484 -6.206 36.340 1.00 85.38 93 LYS A CA 1
ATOM 755 C C . LYS A 1 93 ? -19.149 -6.767 36.844 1.00 85.38 93 LYS A C 1
ATOM 757 O O . LYS A 1 93 ? -18.175 -6.027 36.908 1.00 85.38 93 LYS A O 1
ATOM 762 N N . GLU A 1 94 ? -19.045 -8.082 37.037 1.00 88.12 94 GLU A N 1
ATOM 763 C CA . GLU A 1 94 ? -17.784 -8.741 37.410 1.00 88.12 94 GLU A CA 1
ATOM 764 C C . GLU A 1 94 ? -16.638 -8.519 36.408 1.00 88.12 94 GLU A C 1
ATOM 766 O O . GLU A 1 94 ? -15.486 -8.409 36.830 1.00 88.12 94 GLU A O 1
ATOM 771 N N . LYS A 1 95 ? -16.905 -8.481 35.092 1.00 87.62 95 LYS A N 1
ATOM 772 C CA . LYS A 1 95 ? -15.872 -8.174 34.085 1.00 87.62 95 LYS A CA 1
ATOM 773 C C . LYS A 1 95 ? -15.443 -6.705 34.181 1.00 87.62 95 LYS A C 1
ATOM 775 O O . LYS A 1 95 ? -14.248 -6.428 34.241 1.00 87.62 95 LYS A O 1
ATOM 780 N N . LEU A 1 96 ? -16.393 -5.772 34.266 1.00 85.56 96 LEU A N 1
ATOM 781 C CA . LEU A 1 96 ? -16.119 -4.336 34.403 1.00 85.56 96 LEU A CA 1
ATOM 782 C C . LEU A 1 96 ? -15.339 -4.008 35.683 1.00 85.56 96 LEU A C 1
ATOM 784 O O . LEU A 1 96 ? -14.395 -3.222 35.641 1.00 85.56 96 LEU A O 1
ATOM 788 N N . ASP A 1 97 ? -15.685 -4.634 36.805 1.00 85.94 97 ASP A N 1
ATOM 789 C CA . ASP A 1 97 ? -15.069 -4.352 38.104 1.00 85.94 97 ASP A CA 1
ATOM 790 C C . ASP A 1 97 ? -13.655 -4.958 38.236 1.00 85.94 97 ASP A C 1
ATOM 792 O O . ASP A 1 97 ? -12.857 -4.481 39.041 1.00 85.94 97 ASP A O 1
ATOM 796 N N . LYS A 1 98 ? -13.286 -5.921 37.373 1.00 86.19 98 LYS A N 1
ATOM 797 C CA . LYS A 1 98 ? -11.889 -6.360 37.165 1.00 86.19 98 LYS A CA 1
ATOM 798 C C . LYS A 1 98 ? -11.081 -5.358 36.326 1.00 86.19 98 LYS A C 1
ATOM 800 O O . LYS A 1 98 ? -9.896 -5.167 36.584 1.00 86.19 98 LYS A O 1
ATOM 805 N N . ILE A 1 99 ? -11.708 -4.693 35.350 1.00 83.25 99 ILE A N 1
ATOM 806 C CA . ILE A 1 99 ? -11.044 -3.732 34.448 1.00 83.25 99 ILE A CA 1
ATOM 807 C C . ILE A 1 99 ? -10.846 -2.365 35.126 1.00 83.25 99 ILE A C 1
ATOM 809 O O . ILE A 1 99 ? -9.786 -1.755 34.992 1.00 83.25 99 ILE A O 1
ATOM 813 N N . LYS A 1 100 ? -11.840 -1.873 35.878 1.00 84.06 100 LYS A N 1
ATOM 814 C CA . LYS A 1 100 ? -11.855 -0.518 36.473 1.00 84.06 100 LYS A CA 1
ATOM 815 C C . LYS A 1 100 ? -10.624 -0.150 37.320 1.00 84.06 100 LYS A C 1
ATOM 817 O O . LYS A 1 100 ? -10.147 0.978 37.158 1.00 84.06 100 LYS A O 1
ATOM 822 N N . PRO A 1 101 ? -10.062 -1.028 38.177 1.00 83.25 101 PRO A N 1
ATOM 823 C CA . PRO A 1 101 ? -8.832 -0.727 38.912 1.00 83.25 101 PRO A CA 1
ATOM 824 C C . PRO A 1 101 ? -7.639 -0.480 37.980 1.00 83.25 101 PRO A C 1
ATOM 826 O O . PRO A 1 101 ? -6.910 0.497 38.156 1.00 83.25 101 PRO A O 1
ATOM 829 N N . ASN A 1 102 ? -7.480 -1.309 36.944 1.00 77.50 102 ASN A N 1
ATOM 830 C CA . ASN A 1 102 ? -6.393 -1.189 35.971 1.00 77.50 102 ASN A CA 1
ATOM 831 C C . ASN A 1 102 ? -6.586 0.032 35.061 1.00 77.50 102 ASN A C 1
ATOM 833 O O . ASN A 1 102 ? -5.642 0.793 34.856 1.00 77.50 102 ASN A O 1
ATOM 837 N N . ALA A 1 103 ? -7.819 0.295 34.620 1.00 78.62 103 ALA A N 1
ATOM 838 C CA . ALA A 1 103 ? -8.184 1.504 33.885 1.00 78.62 103 ALA A CA 1
ATOM 839 C C . ALA A 1 103 ? -7.865 2.786 34.680 1.00 78.62 103 ALA A C 1
ATOM 841 O O . ALA A 1 103 ? -7.277 3.724 34.143 1.00 78.62 103 ALA A O 1
ATOM 842 N N . THR A 1 104 ? -8.178 2.804 35.980 1.00 76.69 104 THR A N 1
ATOM 843 C CA . THR A 1 104 ? -7.873 3.930 36.880 1.00 76.69 104 THR A CA 1
ATOM 844 C C . THR A 1 104 ? -6.363 4.106 37.065 1.00 76.69 104 THR A C 1
ATOM 846 O O . THR A 1 104 ? -5.845 5.211 36.910 1.00 76.69 104 THR A O 1
ATOM 849 N N . LYS A 1 105 ? -5.631 3.010 37.311 1.00 77.94 105 LYS A N 1
ATOM 850 C CA . LYS A 1 105 ? -4.162 3.000 37.412 1.00 77.94 105 LYS A CA 1
ATOM 851 C C . LYS A 1 105 ? -3.492 3.513 36.128 1.00 77.94 105 LYS A C 1
ATOM 853 O O . LYS A 1 105 ? -2.548 4.294 36.210 1.00 77.94 105 LYS A O 1
ATOM 858 N N . TYR A 1 106 ? -3.999 3.127 34.957 1.00 74.12 106 TYR A N 1
ATOM 859 C CA . TYR A 1 106 ? -3.510 3.597 33.658 1.00 74.12 106 TYR A CA 1
ATOM 860 C C . TYR A 1 106 ? -3.816 5.083 33.421 1.00 74.12 106 TYR A C 1
ATOM 862 O O . TYR A 1 106 ? -2.969 5.797 32.894 1.00 74.12 106 TYR A O 1
ATOM 870 N N . ILE A 1 107 ? -4.984 5.590 33.844 1.00 72.12 107 ILE A N 1
ATOM 871 C CA . ILE A 1 107 ? -5.282 7.035 33.800 1.00 72.12 107 ILE A CA 1
ATOM 872 C C . ILE A 1 107 ? -4.257 7.830 34.631 1.00 72.12 107 ILE A C 1
ATOM 874 O O . ILE A 1 107 ? -3.876 8.929 34.229 1.00 72.12 107 ILE A O 1
ATOM 878 N N . SER A 1 108 ? -3.774 7.280 35.753 1.00 69.06 108 SER A N 1
ATOM 879 C CA . SER A 1 108 ? -2.698 7.888 36.550 1.00 69.06 108 SER A CA 1
ATOM 880 C C . SER A 1 108 ? -1.297 7.734 35.939 1.00 69.06 108 SER A C 1
ATOM 882 O O . SER A 1 108 ? -0.459 8.608 36.151 1.00 69.06 108 SER A O 1
ATOM 884 N N . ASN A 1 109 ? -1.020 6.649 35.207 1.00 68.75 109 ASN A N 1
ATOM 885 C CA . ASN A 1 109 ? 0.274 6.399 34.562 1.00 68.75 109 ASN A CA 1
ATOM 886 C C . ASN A 1 109 ? 0.130 5.526 33.291 1.00 68.75 109 ASN A C 1
ATOM 888 O O . ASN A 1 109 ? 0.171 4.295 33.395 1.00 68.75 109 ASN A O 1
ATOM 892 N N . PRO A 1 110 ? -0.026 6.132 32.098 1.00 62.94 110 PRO A N 1
ATOM 893 C CA . PRO A 1 110 ? -0.135 5.399 30.836 1.00 62.94 110 PRO A CA 1
ATOM 894 C C . PRO A 1 110 ? 1.157 4.649 30.484 1.00 62.94 110 PRO A C 1
ATOM 896 O O . PRO A 1 110 ? 2.252 5.185 30.647 1.00 62.94 110 PRO A O 1
ATOM 899 N N . GLN A 1 111 ? 1.037 3.426 29.961 1.00 63.12 111 GLN A N 1
ATOM 900 C CA . GLN A 1 111 ? 2.171 2.608 29.505 1.00 63.12 111 GLN A CA 1
ATOM 901 C C . GLN A 1 111 ? 1.810 1.798 28.255 1.00 63.12 111 GLN A C 1
ATOM 903 O O . GLN A 1 111 ? 0.723 1.225 28.183 1.00 63.12 111 GLN A O 1
ATOM 908 N N . ASP A 1 112 ? 2.744 1.707 27.307 1.00 57.69 112 ASP A N 1
ATOM 909 C CA . ASP A 1 112 ? 2.517 1.207 25.942 1.00 57.69 112 ASP A CA 1
ATOM 910 C C . ASP A 1 112 ? 2.122 -0.278 25.826 1.00 57.69 112 ASP A C 1
ATOM 912 O O . ASP A 1 112 ? 1.511 -0.670 24.834 1.00 57.69 112 ASP A O 1
ATOM 916 N N . SER A 1 113 ? 2.429 -1.110 26.826 1.00 58.44 113 SER A N 1
ATOM 917 C CA . SER A 1 113 ? 2.213 -2.570 26.796 1.00 58.44 113 SER A CA 1
ATOM 918 C C . SER A 1 113 ? 0.745 -3.016 26.782 1.00 58.44 113 SER A C 1
ATOM 920 O O . SER A 1 113 ? 0.468 -4.187 26.547 1.00 58.44 113 SER A O 1
ATOM 922 N N . HIS A 1 114 ? -0.196 -2.111 27.051 1.00 66.31 114 HIS A N 1
ATOM 923 C CA . HIS A 1 114 ? -1.583 -2.447 27.395 1.00 66.31 114 HIS A CA 1
ATOM 924 C C . HIS A 1 114 ? -2.548 -2.553 26.201 1.00 66.31 114 HIS A C 1
ATOM 926 O O . HIS A 1 114 ? -3.717 -2.887 26.391 1.00 66.31 114 HIS A O 1
ATOM 932 N N . CYS A 1 115 ? -2.098 -2.280 24.972 1.00 78.44 115 CYS A N 1
ATOM 933 C CA . CYS A 1 115 ? -2.972 -2.273 23.793 1.00 78.44 115 CYS A CA 1
ATOM 934 C C . CYS A 1 115 ? -3.610 -3.642 23.523 1.00 78.44 115 CYS A C 1
ATOM 936 O O . CYS A 1 115 ? -4.831 -3.763 23.556 1.00 78.44 115 CYS A O 1
ATOM 938 N N . ALA A 1 116 ? -2.804 -4.697 23.387 1.00 71.00 116 ALA A N 1
ATOM 939 C CA . ALA A 1 116 ? -3.307 -6.055 23.156 1.00 71.00 116 ALA A CA 1
ATOM 940 C C . ALA A 1 116 ? -4.142 -6.635 24.325 1.00 71.00 116 ALA A C 1
ATOM 942 O O . ALA A 1 116 ? -4.786 -7.668 24.152 1.00 71.00 116 ALA A O 1
ATOM 943 N N . GLU A 1 117 ? -4.131 -5.993 25.500 1.00 75.69 117 GLU A N 1
ATOM 944 C CA . GLU A 1 117 ? -4.833 -6.438 26.714 1.00 75.69 117 GLU A CA 1
ATOM 945 C C . GLU A 1 117 ? -6.196 -5.748 26.920 1.00 75.69 117 GLU A C 1
ATOM 947 O O . GLU A 1 117 ? -7.092 -6.370 27.479 1.00 75.69 117 GLU A O 1
ATOM 952 N N . TYR A 1 118 ? -6.371 -4.494 26.473 1.00 81.88 118 TYR A N 1
ATOM 953 C CA . TYR A 1 118 ? -7.578 -3.690 26.760 1.00 81.88 118 TYR A CA 1
ATOM 954 C C . TYR A 1 118 ? -8.242 -3.038 25.534 1.00 81.88 118 TYR A C 1
ATOM 956 O O . TYR A 1 118 ? -9.263 -2.359 25.672 1.00 81.88 118 TYR A O 1
ATOM 964 N N . GLU A 1 119 ? -7.691 -3.203 24.329 1.00 84.75 119 GLU A N 1
ATOM 965 C CA . GLU A 1 119 ? -8.276 -2.637 23.107 1.00 84.75 119 GLU A CA 1
ATOM 966 C C . GLU A 1 119 ? -9.624 -3.296 22.747 1.00 84.75 119 GLU A C 1
ATOM 968 O O . GLU A 1 119 ? -10.556 -2.585 22.372 1.00 84.75 119 GLU A O 1
ATOM 973 N N . GLU A 1 120 ? -9.794 -4.608 22.989 1.00 84.00 120 GLU A N 1
ATOM 974 C CA . GLU A 1 120 ? -11.108 -5.281 22.918 1.00 84.00 120 GLU A CA 1
ATOM 975 C C . GLU A 1 120 ? -12.093 -4.631 23.902 1.00 84.00 120 GLU A C 1
ATOM 977 O O . GLU A 1 120 ? -13.133 -4.106 23.501 1.00 84.00 120 GLU A O 1
ATOM 982 N N . GLU A 1 121 ? -11.753 -4.612 25.190 1.00 85.56 121 GLU A N 1
ATOM 983 C CA . GLU A 1 121 ? -12.573 -4.057 26.268 1.00 85.56 121 GLU A CA 1
ATOM 984 C C . GLU A 1 121 ? -13.035 -2.629 25.957 1.00 85.56 121 GLU A C 1
ATOM 986 O O . GLU A 1 121 ? -14.187 -2.275 26.212 1.00 85.56 121 GLU A O 1
ATOM 991 N N . CYS A 1 122 ? -12.171 -1.821 25.349 1.00 87.94 122 CYS A N 1
ATOM 992 C CA . CYS A 1 122 ? -12.496 -0.456 24.969 1.00 87.94 122 CYS A CA 1
ATOM 993 C C . CYS A 1 122 ? -13.397 -0.324 23.738 1.00 87.94 122 CYS A C 1
ATOM 995 O O . CYS A 1 122 ? -14.204 0.608 23.692 1.00 87.94 122 CYS A O 1
ATOM 997 N N . LEU A 1 123 ? -13.326 -1.245 22.778 1.00 87.38 123 LEU A N 1
ATOM 998 C CA . LEU A 1 123 ? -14.227 -1.262 21.623 1.00 87.38 123 LEU A CA 1
ATOM 999 C C . LEU A 1 123 ? -15.615 -1.835 21.967 1.00 87.38 123 LEU A C 1
ATOM 1001 O O . LEU A 1 123 ? -16.611 -1.370 21.413 1.00 87.38 123 LEU A O 1
ATOM 1005 N N . PHE A 1 124 ? -15.705 -2.784 22.909 1.00 87.38 124 PHE A N 1
ATOM 1006 C CA . PHE A 1 124 ? -16.979 -3.377 23.346 1.00 87.38 124 PHE A CA 1
ATOM 1007 C C . PHE A 1 124 ? -17.666 -2.609 24.497 1.00 87.38 124 PHE A C 1
ATOM 1009 O O . PHE A 1 124 ? -18.877 -2.395 24.445 1.00 87.38 124 PHE A O 1
ATOM 1016 N N . PHE A 1 125 ? -16.930 -2.160 25.523 1.00 84.81 125 PHE A N 1
ATOM 1017 C CA . PHE A 1 125 ? -17.501 -1.507 26.718 1.00 84.81 125 PHE A CA 1
ATOM 1018 C C . PHE A 1 125 ? -17.251 0.006 26.803 1.00 84.81 125 PHE A C 1
ATOM 1020 O O . PHE A 1 125 ? -17.887 0.671 27.621 1.00 84.81 125 PHE A O 1
ATOM 1027 N N . GLY A 1 126 ? -16.381 0.585 25.969 1.00 81.69 126 GLY A N 1
ATOM 1028 C CA . GLY A 1 126 ? -15.987 2.002 26.057 1.00 81.69 126 GLY A CA 1
ATOM 1029 C C . GLY A 1 126 ? -17.105 3.026 25.802 1.00 81.69 126 GLY A C 1
ATOM 1030 O O . GLY A 1 126 ? -16.908 4.209 26.065 1.00 81.69 126 GLY A O 1
ATOM 1031 N N . GLN A 1 127 ? -18.280 2.604 25.319 1.00 75.12 127 GLN A N 1
ATOM 1032 C CA . GLN A 1 127 ? -19.496 3.431 25.298 1.00 75.12 127 GLN A CA 1
ATOM 1033 C C . GLN A 1 127 ? -20.315 3.315 26.599 1.00 75.12 127 GLN A C 1
ATOM 1035 O O . GLN A 1 127 ? -20.957 4.285 26.996 1.00 75.12 127 GLN A O 1
ATOM 1040 N N . SER A 1 128 ? -20.281 2.150 27.249 1.00 73.56 128 SER A N 1
ATOM 1041 C CA . SER A 1 128 ? -21.283 1.675 28.214 1.00 73.56 128 SER A CA 1
ATOM 1042 C C . SER A 1 128 ? -20.998 2.016 29.684 1.00 73.56 128 SER A C 1
ATOM 1044 O O . SER A 1 128 ? -21.915 1.942 30.498 1.00 73.56 128 SER A O 1
ATOM 1046 N N . ASP A 1 129 ? -19.761 2.383 30.041 1.00 77.56 129 ASP A N 1
ATOM 1047 C CA . ASP A 1 129 ? -19.368 2.722 31.419 1.00 77.56 129 ASP A CA 1
ATOM 1048 C C . ASP A 1 129 ? -18.533 4.018 31.463 1.00 77.56 129 ASP A C 1
ATOM 1050 O O . ASP A 1 129 ? -17.527 4.166 30.761 1.00 77.56 129 ASP A O 1
ATOM 1054 N N . ALA A 1 130 ? -18.953 4.971 32.301 1.00 77.75 130 ALA A N 1
ATOM 1055 C CA . ALA A 1 130 ? -18.355 6.306 32.389 1.00 77.75 130 ALA A CA 1
ATOM 1056 C C . ALA A 1 130 ? -16.930 6.321 32.979 1.00 77.75 130 ALA A C 1
ATOM 1058 O O . ALA A 1 130 ? -16.195 7.281 32.756 1.00 77.75 130 ALA A O 1
ATOM 1059 N N . VAL A 1 131 ? -16.510 5.271 33.697 1.00 77.50 131 VAL A N 1
ATOM 1060 C CA . VAL A 1 131 ? -15.125 5.131 34.186 1.00 77.50 131 VAL A CA 1
ATOM 1061 C C . VAL A 1 131 ? -14.205 4.660 33.055 1.00 77.50 131 VAL A C 1
ATOM 1063 O O . VAL A 1 131 ? -13.050 5.079 32.971 1.00 77.50 131 VAL A O 1
ATOM 1066 N N . LEU A 1 132 ? -14.721 3.825 32.146 1.00 83.81 132 LEU A N 1
ATOM 1067 C CA . LEU A 1 132 ? -13.961 3.336 30.994 1.00 83.81 132 LEU A CA 1
ATOM 1068 C C . LEU A 1 132 ? -13.851 4.376 29.872 1.00 83.81 132 LEU A C 1
ATOM 1070 O O . LEU A 1 132 ? -12.828 4.411 29.195 1.00 83.81 132 LEU A O 1
ATOM 1074 N N . GLN A 1 133 ? -14.837 5.261 29.699 1.00 84.81 133 GLN A N 1
ATOM 1075 C CA . GLN A 1 133 ? -14.826 6.304 28.660 1.00 84.81 133 GLN A CA 1
ATOM 1076 C C . GLN A 1 133 ? -13.506 7.126 28.611 1.00 84.81 133 GLN A C 1
ATOM 1078 O O . GLN A 1 133 ? -12.871 7.156 27.548 1.00 84.81 133 GLN A O 1
ATOM 1083 N N . PRO A 1 134 ? -12.999 7.732 29.712 1.00 84.62 134 PRO A N 1
ATOM 1084 C CA . PRO A 1 134 ? -11.707 8.430 29.710 1.00 84.62 134 PRO A CA 1
ATOM 1085 C C . PRO A 1 134 ? -10.496 7.506 29.527 1.00 84.62 134 PRO A C 1
ATOM 1087 O O . PRO A 1 134 ? -9.519 7.902 28.888 1.00 84.62 134 PRO A O 1
ATOM 1090 N N . PHE A 1 135 ? -10.536 6.285 30.069 1.00 86.50 135 PHE A N 1
ATOM 1091 C CA . PHE A 1 135 ? -9.467 5.293 29.909 1.00 86.50 135 PHE A CA 1
ATOM 1092 C C . PHE A 1 135 ? -9.303 4.911 28.435 1.00 86.50 135 PHE A C 1
ATOM 1094 O O . PHE A 1 135 ? -8.227 5.088 27.869 1.00 86.50 135 PHE A O 1
ATOM 1101 N N . CYS A 1 136 ? -10.391 4.516 27.781 1.00 88.00 136 CYS A N 1
ATOM 1102 C CA . CYS A 1 136 ? -10.421 4.107 26.382 1.00 88.00 136 CYS A CA 1
ATOM 1103 C C . CYS A 1 136 ? -10.092 5.246 25.419 1.00 88.00 136 CYS A C 1
ATOM 1105 O O . CYS A 1 136 ? -9.355 5.045 24.455 1.00 88.00 136 CYS A O 1
ATOM 1107 N N . TYR A 1 137 ? -10.536 6.468 25.728 1.00 87.88 137 TYR A N 1
ATOM 1108 C CA . TYR A 1 137 ? -10.079 7.665 25.027 1.00 87.88 137 TYR A CA 1
ATOM 1109 C C . TYR A 1 137 ? -8.553 7.838 25.124 1.00 87.88 137 TYR A C 1
ATOM 1111 O O . TYR A 1 137 ? -7.937 8.310 24.179 1.00 87.88 137 TYR A O 1
ATOM 1119 N N . ASN A 1 138 ? -7.892 7.488 26.235 1.00 86.19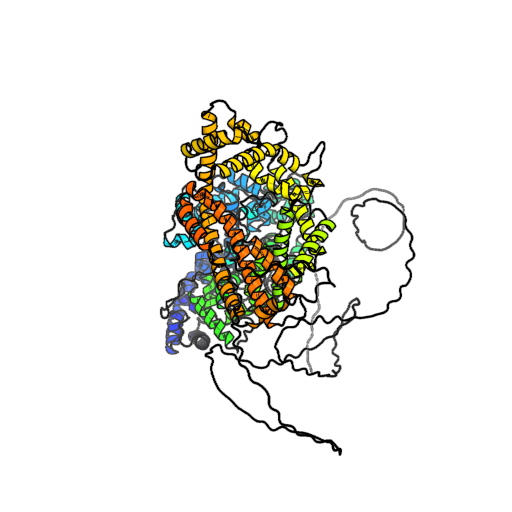 138 ASN A N 1
ATOM 1120 C CA . ASN A 1 138 ? -6.421 7.498 26.323 1.00 86.19 138 ASN A CA 1
ATOM 1121 C C . ASN A 1 138 ? -5.756 6.291 25.646 1.00 86.19 138 ASN A C 1
ATOM 1123 O O . ASN A 1 138 ? -4.744 6.482 24.978 1.00 86.19 138 ASN A O 1
ATOM 1127 N N . LEU A 1 139 ? -6.313 5.088 25.790 1.00 88.12 139 LEU A N 1
ATOM 1128 C CA . LEU A 1 139 ? -5.744 3.854 25.250 1.00 88.12 139 LEU A CA 1
ATOM 1129 C C . LEU A 1 139 ? -5.740 3.841 23.715 1.00 88.12 139 LEU A C 1
ATOM 1131 O O . LEU A 1 139 ? -4.673 3.770 23.118 1.00 88.12 139 LEU A O 1
ATOM 1135 N N . LEU A 1 140 ? -6.901 3.996 23.069 1.00 89.25 140 LEU A N 1
ATOM 1136 C CA . LEU A 1 140 ? -7.036 3.881 21.606 1.00 89.25 140 LEU A CA 1
ATOM 1137 C C . LEU A 1 140 ? -6.153 4.900 20.858 1.00 89.25 140 LEU A C 1
ATOM 1139 O O . LEU A 1 140 ? -5.552 4.588 19.832 1.00 89.25 140 LEU A O 1
ATOM 1143 N N . GLY A 1 141 ? -6.010 6.109 21.414 1.00 89.31 141 GLY A N 1
ATOM 1144 C CA . GLY A 1 141 ? -5.120 7.143 20.877 1.00 89.31 141 GLY A CA 1
ATOM 1145 C C . GLY A 1 141 ? -3.622 6.867 21.076 1.00 89.31 141 GLY A C 1
ATOM 1146 O O . GLY A 1 141 ? -2.807 7.442 20.354 1.00 89.31 141 GLY A O 1
ATOM 1147 N N . LEU A 1 142 ? -3.242 6.003 22.023 1.00 87.69 142 LEU A N 1
ATOM 1148 C CA . LEU A 1 142 ? -1.869 5.511 22.165 1.00 87.69 142 LEU A CA 1
ATOM 1149 C C . LEU A 1 142 ? -1.618 4.319 21.232 1.00 87.69 142 LEU A C 1
ATOM 1151 O O . LEU A 1 142 ? -0.613 4.302 20.527 1.00 87.69 142 LEU A O 1
ATOM 1155 N N . CYS A 1 143 ? -2.559 3.376 21.159 1.00 89.44 143 CYS A N 1
ATOM 1156 C CA . CYS A 1 143 ? -2.431 2.164 20.350 1.00 89.44 143 CYS A CA 1
ATOM 1157 C C . CYS A 1 143 ? -2.314 2.468 18.854 1.00 89.44 143 CYS A C 1
ATOM 1159 O O . CYS A 1 143 ? -1.414 1.943 18.202 1.00 89.44 143 CYS A O 1
ATOM 1161 N N . TYR A 1 144 ? -3.103 3.411 18.329 1.00 91.50 144 TYR A N 1
ATOM 1162 C CA . TYR A 1 144 ? -2.938 3.881 16.949 1.00 91.50 144 TYR A CA 1
ATOM 1163 C C . TYR A 1 144 ? -1.559 4.501 16.688 1.00 91.50 144 TYR A C 1
ATOM 1165 O O . TYR A 1 144 ? -0.904 4.162 15.706 1.00 91.50 144 TYR A O 1
ATOM 1173 N N . LYS A 1 145 ? -1.077 5.369 17.591 1.00 90.62 145 LYS A N 1
ATOM 1174 C CA . LYS A 1 145 ? 0.266 5.966 17.489 1.00 90.62 145 LYS A CA 1
ATOM 1175 C C . LYS A 1 145 ? 1.352 4.883 17.483 1.00 90.62 145 LYS A C 1
ATOM 1177 O O . LYS A 1 145 ? 2.332 5.010 16.756 1.00 90.62 145 LYS A O 1
ATOM 1182 N N . ASN A 1 146 ? 1.194 3.837 18.288 1.00 89.00 146 ASN A N 1
ATOM 1183 C CA . ASN A 1 146 ? 2.192 2.780 18.402 1.00 89.00 146 ASN A CA 1
ATOM 1184 C C . ASN A 1 146 ? 2.174 1.852 17.174 1.00 89.00 146 ASN A C 1
ATOM 1186 O O . ASN A 1 146 ? 3.237 1.619 16.609 1.00 89.00 146 ASN A O 1
ATOM 1190 N N . ARG A 1 147 ? 0.994 1.476 16.653 1.00 91.31 147 ARG A N 1
ATOM 1191 C CA . ARG A 1 147 ? 0.857 0.784 15.354 1.00 91.31 147 ARG A CA 1
ATOM 1192 C C . ARG A 1 147 ? 1.435 1.618 14.187 1.00 91.31 147 ARG A C 1
ATOM 1194 O O . ARG A 1 147 ? 2.088 1.072 13.304 1.00 91.31 147 ARG A O 1
ATOM 1201 N N . ARG A 1 148 ? 1.288 2.954 14.195 1.00 94.00 148 ARG A N 1
ATOM 1202 C CA . ARG A 1 148 ? 1.957 3.853 13.221 1.00 94.00 148 ARG A CA 1
ATOM 1203 C C . ARG A 1 148 ? 3.487 3.877 13.374 1.00 94.00 148 ARG A C 1
ATOM 1205 O O . ARG A 1 148 ? 4.198 3.919 12.374 1.00 94.00 148 ARG A O 1
ATOM 1212 N N . GLN A 1 149 ? 4.005 3.821 14.603 1.00 92.56 149 GLN A N 1
ATOM 1213 C CA . GLN A 1 149 ? 5.448 3.733 14.859 1.00 92.56 149 GLN A CA 1
ATOM 1214 C C . GLN A 1 149 ? 6.030 2.379 14.415 1.00 92.56 149 GLN A C 1
ATOM 1216 O O . GLN A 1 149 ? 7.139 2.350 13.894 1.00 92.56 149 GLN A O 1
ATOM 1221 N N . GLU A 1 150 ? 5.291 1.278 14.565 1.00 91.81 150 GLU A N 1
ATOM 1222 C CA . GLU A 1 150 ? 5.686 -0.052 14.071 1.00 91.81 150 GLU A CA 1
ATOM 1223 C C . GLU A 1 150 ? 5.840 -0.074 12.540 1.00 91.81 150 GLU A C 1
ATOM 1225 O O . GLU A 1 150 ? 6.817 -0.625 12.033 1.00 91.81 150 GLU A O 1
ATOM 1230 N N . ALA A 1 151 ? 4.953 0.606 11.803 1.00 94.06 151 ALA A N 1
ATOM 1231 C CA . ALA A 1 151 ? 5.096 0.786 10.356 1.00 94.06 151 ALA A CA 1
ATOM 1232 C C . ALA A 1 151 ? 6.378 1.556 9.982 1.00 94.06 151 ALA A C 1
ATOM 1234 O O . ALA A 1 151 ? 7.098 1.169 9.062 1.00 94.06 151 ALA A O 1
ATOM 1235 N N . ALA A 1 152 ? 6.706 2.625 10.716 1.00 94.56 152 ALA A N 1
ATOM 1236 C CA . ALA A 1 152 ? 7.950 3.369 10.513 1.00 94.56 152 ALA A CA 1
ATOM 1237 C C . ALA A 1 152 ? 9.198 2.535 10.857 1.00 94.56 152 ALA A C 1
ATOM 1239 O O . ALA A 1 152 ? 10.209 2.624 10.164 1.00 94.56 152 ALA A O 1
ATOM 1240 N N . GLU A 1 153 ? 9.132 1.690 11.888 1.00 92.94 153 GLU A N 1
ATOM 1241 C CA . GLU A 1 153 ? 10.212 0.762 12.234 1.00 92.94 153 GLU A CA 1
ATOM 1242 C C . GLU A 1 153 ? 10.429 -0.300 11.145 1.00 92.94 153 GLU A C 1
ATOM 1244 O O . GLU A 1 153 ? 11.579 -0.551 10.790 1.00 92.94 153 GLU A O 1
ATOM 1249 N N . GLU A 1 154 ? 9.366 -0.861 10.553 1.00 92.88 154 GLU A N 1
ATOM 1250 C CA . GLU A 1 154 ? 9.464 -1.770 9.397 1.00 92.88 154 GLU A CA 1
ATOM 1251 C C . GLU A 1 154 ? 10.200 -1.103 8.219 1.00 92.88 154 GLU A C 1
ATOM 1253 O O . GLU A 1 154 ? 11.151 -1.663 7.669 1.00 92.88 154 GLU A O 1
ATOM 1258 N N . ILE A 1 155 ? 9.812 0.129 7.873 1.00 94.81 155 ILE A N 1
ATOM 1259 C CA . ILE A 1 155 ? 10.423 0.910 6.785 1.00 94.81 155 ILE A CA 1
ATOM 1260 C C . ILE A 1 155 ? 11.914 1.172 7.061 1.00 94.81 155 ILE A C 1
ATOM 1262 O O . ILE A 1 155 ? 12.745 1.036 6.159 1.00 94.81 155 ILE A O 1
ATOM 1266 N N . LEU A 1 156 ? 12.278 1.488 8.310 1.00 94.69 156 LEU A N 1
ATOM 1267 C CA . LEU A 1 156 ? 13.679 1.642 8.712 1.00 94.69 156 LEU A CA 1
ATOM 1268 C C . LEU A 1 156 ? 14.451 0.320 8.615 1.00 94.69 156 LEU A C 1
ATOM 1270 O O . LEU A 1 156 ? 15.554 0.316 8.074 1.00 94.69 156 LEU A O 1
ATOM 1274 N N . PHE A 1 157 ? 13.887 -0.808 9.060 1.00 92.12 157 PHE A N 1
ATOM 1275 C CA . PHE A 1 157 ? 14.534 -2.120 8.920 1.00 92.12 157 PHE A CA 1
ATOM 1276 C C . PHE A 1 157 ? 14.855 -2.449 7.454 1.00 92.12 157 PHE A C 1
ATOM 1278 O O . PHE A 1 157 ? 15.985 -2.847 7.157 1.00 92.12 157 PHE A O 1
ATOM 1285 N N . ARG A 1 158 ? 13.916 -2.197 6.529 1.00 92.25 158 ARG A N 1
ATOM 1286 C CA . ARG A 1 158 ? 14.129 -2.365 5.079 1.00 92.25 158 ARG A CA 1
ATOM 1287 C C . ARG A 1 158 ? 15.235 -1.438 4.545 1.00 92.25 158 ARG A C 1
ATOM 1289 O O . ARG A 1 158 ? 16.133 -1.893 3.837 1.00 92.25 158 ARG A O 1
ATOM 1296 N N . ALA A 1 159 ? 15.231 -0.156 4.920 1.00 93.25 159 ALA A N 1
ATOM 1297 C CA . ALA A 1 159 ? 16.200 0.840 4.438 1.00 93.25 159 ALA A CA 1
ATOM 1298 C C . ALA A 1 159 ? 17.631 0.678 4.995 1.00 93.25 159 ALA A C 1
ATOM 1300 O O . ALA A 1 159 ? 18.612 1.080 4.351 1.00 93.25 159 ALA A O 1
ATOM 1301 N N . LEU A 1 160 ? 17.758 0.092 6.189 1.00 92.06 160 LEU A N 1
ATOM 1302 C CA . LEU A 1 160 ? 19.032 -0.151 6.869 1.00 92.06 160 LEU A CA 1
ATOM 1303 C C . LEU A 1 160 ? 19.753 -1.422 6.371 1.00 92.06 160 LEU A C 1
ATOM 1305 O O . LEU A 1 160 ? 20.919 -1.614 6.700 1.00 92.06 160 LEU A O 1
ATOM 1309 N N . LYS A 1 161 ? 19.105 -2.267 5.549 1.00 85.56 161 LYS A N 1
ATOM 1310 C CA . LYS A 1 161 ? 19.716 -3.361 4.750 1.00 85.56 161 LYS A CA 1
ATOM 1311 C C . LYS A 1 161 ? 20.713 -4.278 5.504 1.00 85.56 161 LYS A C 1
ATOM 1313 O O . LYS A 1 161 ? 21.654 -4.798 4.903 1.00 85.56 161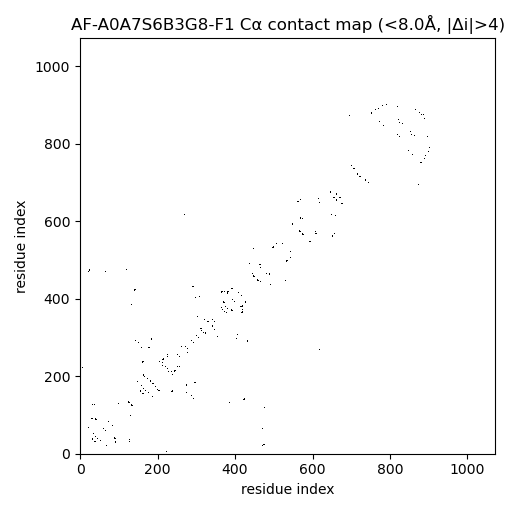 LYS A O 1
ATOM 1318 N N . GLY A 1 162 ? 20.506 -4.493 6.808 1.00 84.50 162 GLY A N 1
ATOM 1319 C CA . GLY A 1 162 ? 21.342 -5.342 7.674 1.00 84.50 162 GLY A CA 1
ATOM 1320 C C . GLY A 1 162 ? 22.119 -4.622 8.786 1.00 84.50 162 GLY A C 1
ATOM 1321 O O . GLY A 1 162 ? 22.545 -5.271 9.738 1.00 84.50 162 GLY A O 1
ATOM 1322 N N . THR A 1 163 ? 22.285 -3.294 8.738 1.00 90.50 163 THR A N 1
ATOM 1323 C CA . THR A 1 163 ? 23.197 -2.581 9.662 1.00 90.50 163 THR A CA 1
ATOM 1324 C C . THR A 1 163 ? 22.716 -2.509 11.116 1.00 90.50 163 THR A C 1
ATOM 1326 O O . THR A 1 163 ? 23.491 -2.127 11.986 1.00 90.50 163 THR A O 1
ATOM 1329 N N . VAL A 1 164 ? 21.458 -2.862 11.415 1.00 89.94 164 VAL A N 1
ATOM 1330 C CA . VAL A 1 164 ? 20.837 -2.742 12.757 1.00 89.94 164 VAL A CA 1
ATOM 1331 C C . VAL A 1 164 ? 21.561 -3.572 13.831 1.00 89.94 164 VAL A C 1
ATOM 1333 O O . VAL A 1 164 ? 21.499 -3.253 15.018 1.00 89.94 164 VAL A O 1
ATOM 1336 N N . ASN A 1 165 ? 22.294 -4.615 13.432 1.00 83.56 165 ASN A N 1
ATOM 1337 C CA . ASN A 1 165 ? 23.081 -5.442 14.348 1.00 83.56 165 ASN A CA 1
ATOM 1338 C C . ASN A 1 165 ? 24.281 -4.701 14.989 1.00 83.56 165 ASN A C 1
ATOM 1340 O O . ASN A 1 165 ? 24.730 -5.108 16.064 1.00 83.56 165 ASN A O 1
ATOM 1344 N N . ASN A 1 166 ? 24.756 -3.598 14.395 1.00 88.44 166 ASN A N 1
ATOM 1345 C CA . ASN A 1 166 ? 25.894 -2.802 14.855 1.00 88.44 166 ASN A CA 1
ATOM 1346 C C . ASN A 1 166 ? 25.495 -1.321 14.997 1.00 88.44 166 ASN A C 1
ATOM 1348 O O . ASN A 1 166 ? 25.047 -0.695 14.038 1.00 88.44 166 ASN A O 1
ATOM 1352 N N . LYS A 1 167 ? 25.686 -0.735 16.187 1.00 87.31 167 LYS A N 1
ATOM 1353 C CA . LYS A 1 167 ? 25.197 0.622 16.484 1.00 87.31 167 LYS A CA 1
ATOM 1354 C C . LYS A 1 167 ? 25.790 1.688 15.554 1.00 87.31 167 LYS A C 1
ATOM 1356 O O . LYS A 1 167 ? 25.037 2.511 15.040 1.00 87.31 167 LYS A O 1
ATOM 1361 N N . ASP A 1 168 ? 27.100 1.674 15.327 1.00 88.81 168 ASP A N 1
ATOM 1362 C CA . ASP A 1 168 ? 27.787 2.734 14.579 1.00 88.81 168 ASP A CA 1
ATOM 1363 C C . ASP A 1 168 ? 27.503 2.630 13.074 1.00 88.81 168 ASP A C 1
ATOM 1365 O O . ASP A 1 168 ? 27.251 3.638 12.413 1.00 88.81 168 ASP A O 1
ATOM 1369 N N . SER A 1 169 ? 27.439 1.402 12.548 1.00 92.31 169 SER A N 1
ATOM 1370 C CA . SER A 1 169 ? 26.999 1.117 11.179 1.00 92.31 169 SER A CA 1
ATOM 1371 C C . SER A 1 169 ? 25.547 1.554 10.958 1.00 92.31 169 SER A C 1
ATOM 1373 O O . SER A 1 169 ? 25.255 2.259 9.993 1.00 92.31 169 SER A O 1
ATOM 1375 N N . CYS A 1 170 ? 24.650 1.229 11.897 1.00 94.38 170 CYS A N 1
ATOM 1376 C CA . CYS A 1 170 ? 23.263 1.684 11.883 1.00 94.38 170 CYS A CA 1
ATOM 1377 C C . CYS A 1 170 ? 23.160 3.216 11.930 1.00 94.38 170 CYS A C 1
ATOM 1379 O O . CYS A 1 170 ? 22.500 3.806 11.079 1.00 94.38 170 CYS A O 1
ATOM 1381 N N . ALA A 1 171 ? 23.849 3.882 12.860 1.00 91.62 171 ALA A N 1
ATOM 1382 C CA . ALA A 1 171 ? 23.808 5.337 12.993 1.00 91.62 171 ALA A CA 1
ATOM 1383 C C . ALA A 1 171 ? 24.447 6.060 11.791 1.00 91.62 171 ALA A C 1
ATOM 1385 O O . ALA A 1 171 ? 24.045 7.179 11.471 1.00 91.62 171 ALA A O 1
ATOM 1386 N N . GLY A 1 172 ? 25.414 5.431 11.112 1.00 93.12 172 GLY A N 1
ATOM 1387 C CA . GLY A 1 172 ? 25.955 5.881 9.829 1.00 93.12 172 GLY A CA 1
ATOM 1388 C C . GLY A 1 172 ? 24.932 5.765 8.697 1.00 93.12 172 GLY A C 1
ATOM 1389 O O . GLY A 1 172 ? 24.619 6.766 8.056 1.00 93.12 172 GLY A O 1
ATOM 1390 N N . ARG A 1 173 ? 24.347 4.575 8.502 1.00 94.00 173 ARG A N 1
ATOM 1391 C CA . ARG A 1 173 ? 23.345 4.309 7.455 1.00 94.00 173 ARG A CA 1
ATOM 1392 C C . ARG A 1 173 ? 22.071 5.139 7.645 1.00 94.00 173 ARG A C 1
ATOM 1394 O O . ARG A 1 173 ? 21.559 5.676 6.669 1.00 94.00 173 ARG A O 1
ATOM 1401 N N . MET A 1 174 ? 21.611 5.335 8.884 1.00 93.75 174 MET A N 1
ATOM 1402 C CA . MET A 1 174 ? 20.524 6.267 9.229 1.00 93.75 174 MET A CA 1
ATOM 1403 C C . MET A 1 174 ? 20.774 7.664 8.645 1.00 93.75 174 MET A C 1
ATOM 1405 O O . MET A 1 174 ? 19.896 8.219 7.991 1.00 93.75 174 MET A O 1
ATOM 1409 N N . LYS A 1 175 ? 21.984 8.215 8.821 1.00 91.94 175 LYS A N 1
ATOM 1410 C CA . LYS A 1 175 ? 22.339 9.568 8.354 1.00 91.94 175 LYS A CA 1
ATOM 1411 C C . LYS A 1 175 ? 22.351 9.699 6.823 1.00 91.94 175 LYS A C 1
ATOM 1413 O O . LYS A 1 175 ? 22.227 10.814 6.324 1.00 91.94 175 LYS A O 1
ATOM 1418 N N . GLU A 1 176 ? 22.465 8.584 6.101 1.00 92.44 176 GLU A N 1
ATOM 1419 C CA . GLU A 1 176 ? 22.365 8.494 4.639 1.00 92.44 176 GLU A CA 1
ATOM 1420 C C . GLU A 1 176 ? 20.904 8.420 4.154 1.00 92.44 176 GLU A C 1
ATOM 1422 O O . GLU A 1 176 ? 20.542 9.115 3.209 1.00 92.44 176 GLU A O 1
ATOM 1427 N N . VAL A 1 177 ? 20.051 7.611 4.802 1.00 93.75 177 VAL A N 1
ATOM 1428 C CA . VAL A 1 177 ? 18.661 7.371 4.354 1.00 93.75 177 VAL A CA 1
ATOM 1429 C C . VAL A 1 177 ? 17.652 8.406 4.864 1.00 93.75 177 VAL A C 1
ATOM 1431 O O . VAL A 1 177 ? 16.685 8.734 4.175 1.00 93.75 177 VAL A O 1
ATOM 1434 N N . CYS A 1 178 ? 17.867 8.961 6.057 1.00 93.31 178 CYS A N 1
ATOM 1435 C CA . CYS A 1 178 ? 16.936 9.886 6.705 1.00 93.31 178 CYS A CA 1
ATOM 1436 C C . CYS A 1 178 ? 16.623 11.199 5.954 1.00 93.31 178 CYS A C 1
ATOM 1438 O O . CYS A 1 178 ? 15.485 11.657 6.079 1.00 93.31 178 CYS A O 1
ATOM 1440 N N . PRO A 1 179 ? 17.519 11.799 5.140 1.00 90.56 179 PRO A N 1
ATOM 1441 C CA . PRO A 1 179 ? 17.170 12.946 4.293 1.00 90.56 179 PRO A CA 1
ATOM 1442 C C . PRO A 1 179 ? 16.045 12.658 3.286 1.00 90.56 179 PRO A C 1
ATOM 1444 O O . PRO A 1 179 ? 15.392 13.589 2.834 1.00 90.56 179 PRO A O 1
ATOM 1447 N N . ILE A 1 180 ? 15.811 11.382 2.953 1.00 90.06 180 ILE A N 1
ATOM 1448 C CA . ILE A 1 180 ? 14.702 10.928 2.104 1.00 90.06 180 ILE A CA 1
ATOM 1449 C C . ILE A 1 180 ? 13.545 10.424 2.983 1.00 90.06 180 ILE A C 1
ATOM 1451 O O . ILE A 1 180 ? 12.414 10.887 2.858 1.00 90.06 180 ILE A O 1
ATOM 1455 N N . LEU A 1 181 ? 13.818 9.505 3.919 1.00 91.88 181 LEU A N 1
ATOM 1456 C CA . LEU A 1 181 ? 12.768 8.845 4.712 1.00 91.88 181 LEU A CA 1
ATOM 1457 C C . LEU A 1 181 ? 12.010 9.789 5.655 1.00 91.88 181 LEU A C 1
ATOM 1459 O O . LEU A 1 181 ? 10.862 9.510 5.992 1.00 91.88 181 LEU A O 1
ATOM 1463 N N . SER A 1 182 ? 12.610 10.908 6.070 1.00 88.94 182 SER A N 1
ATOM 1464 C CA . SER A 1 182 ? 11.933 11.892 6.926 1.00 88.94 182 SER A CA 1
ATOM 1465 C C . SER A 1 182 ? 10.808 12.665 6.220 1.00 88.94 182 SER A C 1
ATOM 1467 O O . SER A 1 182 ? 9.981 13.272 6.895 1.00 88.94 182 SER A O 1
ATOM 1469 N N . GLU A 1 183 ? 10.709 12.591 4.888 1.00 86.31 183 GLU A N 1
ATOM 1470 C CA . GLU A 1 183 ? 9.539 13.062 4.128 1.00 86.31 183 GLU A CA 1
ATOM 1471 C C . GLU A 1 183 ? 8.432 11.988 4.030 1.00 86.31 183 GLU A C 1
ATOM 1473 O O . GLU A 1 183 ? 7.307 12.290 3.631 1.00 86.31 183 GLU A O 1
ATOM 1478 N N . GLY A 1 184 ? 8.731 10.746 4.436 1.00 85.69 184 GLY A N 1
ATOM 1479 C CA . GLY A 1 184 ? 7.839 9.589 4.351 1.00 85.69 184 GLY A CA 1
ATOM 1480 C C . GLY A 1 184 ? 6.718 9.574 5.396 1.00 85.69 184 GLY A C 1
ATOM 1481 O O . GLY A 1 184 ? 5.562 9.357 5.055 1.00 85.69 184 GLY A O 1
ATOM 1482 N N . SER A 1 185 ? 7.021 9.806 6.676 1.00 91.56 185 SER A N 1
ATOM 1483 C CA . SER A 1 185 ? 5.998 9.974 7.723 1.00 91.56 185 SER A CA 1
ATOM 1484 C C . SER A 1 185 ? 6.532 10.759 8.921 1.00 91.56 185 SER A C 1
ATOM 1486 O O . SER A 1 185 ? 7.742 10.914 9.099 1.00 91.56 185 SER A O 1
ATOM 1488 N N . ASP A 1 186 ? 5.628 11.231 9.777 1.00 92.88 186 ASP A N 1
ATOM 1489 C CA . ASP A 1 186 ? 5.972 11.956 11.003 1.00 92.88 186 ASP A CA 1
ATOM 1490 C C . ASP A 1 186 ? 6.765 11.084 11.998 1.00 92.88 186 ASP A C 1
ATOM 1492 O O . ASP A 1 186 ? 7.685 11.553 12.669 1.00 92.88 186 ASP A O 1
ATOM 1496 N N . GLU A 1 187 ? 6.453 9.789 12.061 1.00 94.25 187 GLU A N 1
ATOM 1497 C CA . GLU A 1 187 ? 7.160 8.783 12.858 1.00 94.25 187 GLU A CA 1
ATOM 1498 C C . GLU A 1 187 ? 8.563 8.504 12.300 1.00 94.25 187 GLU A C 1
ATOM 1500 O O . GLU A 1 187 ? 9.520 8.396 13.073 1.00 94.25 187 GLU A O 1
ATOM 1505 N N . LEU A 1 188 ? 8.720 8.463 10.970 1.00 94.56 188 LEU A N 1
ATOM 1506 C CA . LEU A 1 188 ? 10.031 8.374 10.318 1.00 94.56 188 LEU A CA 1
ATOM 1507 C C . LEU A 1 188 ? 10.869 9.626 10.593 1.00 94.56 188 LEU A C 1
ATOM 1509 O O . LEU A 1 188 ? 12.005 9.497 11.047 1.00 94.56 188 LEU A O 1
ATOM 1513 N N . MET A 1 189 ? 10.301 10.827 10.432 1.00 92.31 189 MET A N 1
ATOM 1514 C CA . MET A 1 189 ? 10.947 12.080 10.842 1.00 92.31 189 MET A CA 1
ATOM 1515 C C . MET A 1 189 ? 11.380 12.016 12.311 1.00 92.31 189 MET A C 1
ATOM 1517 O O . MET A 1 189 ? 12.543 12.277 12.605 1.00 92.31 189 MET A O 1
ATOM 1521 N N . SER A 1 190 ? 10.487 11.617 13.227 1.00 91.31 190 SER A N 1
ATOM 1522 C CA . SER A 1 190 ? 10.793 11.493 14.661 1.00 91.31 190 SER A CA 1
ATOM 1523 C C . SER A 1 190 ? 11.972 10.556 14.925 1.00 91.31 190 SER A C 1
ATOM 1525 O O . SER A 1 190 ? 12.842 10.872 15.734 1.00 91.31 190 SER A O 1
ATOM 1527 N N . SER A 1 191 ? 12.000 9.416 14.234 1.00 93.44 191 SER A N 1
ATOM 1528 C CA . SER A 1 191 ? 13.040 8.389 14.359 1.00 93.44 191 SER A CA 1
ATOM 1529 C C . SER A 1 191 ? 14.378 8.851 13.760 1.00 93.44 191 SER A C 1
ATOM 1531 O O . SER A 1 191 ? 15.449 8.442 14.208 1.00 93.44 191 SER A O 1
ATOM 1533 N N . CYS A 1 192 ? 14.328 9.753 12.783 1.00 93.25 192 CYS A N 1
ATOM 1534 C CA . CYS A 1 192 ? 15.483 10.345 12.119 1.00 93.25 192 CYS A CA 1
ATOM 1535 C C . CYS A 1 192 ? 16.110 11.546 12.862 1.00 93.25 192 CYS A C 1
ATOM 1537 O O . CYS A 1 192 ? 17.223 11.944 12.525 1.00 93.25 192 CYS A O 1
ATOM 1539 N N . LEU A 1 193 ? 15.466 12.113 13.894 1.00 89.50 193 LEU A N 1
ATOM 1540 C CA . LEU A 1 193 ? 16.064 13.187 14.712 1.00 89.50 193 LEU A CA 1
ATOM 1541 C C . LEU A 1 193 ? 17.256 12.704 15.548 1.00 89.50 193 LEU A C 1
ATOM 1543 O O . LEU A 1 193 ? 18.207 13.459 15.754 1.00 89.50 193 LEU A O 1
ATOM 1547 N N . ASP A 1 194 ? 17.186 11.465 16.041 1.00 89.12 194 ASP A N 1
ATOM 1548 C CA . ASP A 1 194 ? 18.203 10.854 16.895 1.00 89.12 194 ASP A CA 1
ATOM 1549 C C . ASP A 1 194 ? 18.551 9.428 16.419 1.00 89.12 194 ASP A C 1
ATOM 1551 O O . ASP A 1 194 ? 18.045 8.440 16.964 1.00 89.12 194 ASP A O 1
ATOM 1555 N N . PRO A 1 195 ? 19.421 9.305 15.395 1.00 91.50 195 PRO A N 1
ATOM 1556 C CA . PRO A 1 195 ? 19.868 8.018 14.864 1.00 91.50 195 PRO A CA 1
ATOM 1557 C C . PRO A 1 195 ? 20.399 7.051 15.925 1.00 91.50 195 PRO A C 1
ATOM 1559 O O . PRO A 1 195 ? 20.168 5.848 15.832 1.00 91.50 195 PRO A O 1
ATOM 1562 N N . ASP A 1 196 ? 21.091 7.561 16.943 1.00 89.38 196 ASP A N 1
ATOM 1563 C CA . ASP A 1 196 ? 21.738 6.756 17.974 1.00 89.38 196 ASP A CA 1
ATOM 1564 C C . ASP A 1 196 ? 20.718 6.065 18.893 1.00 89.38 196 ASP A C 1
ATOM 1566 O O . ASP A 1 196 ? 20.810 4.851 19.114 1.00 89.38 196 ASP A O 1
ATOM 1570 N N . THR A 1 197 ? 19.715 6.805 19.379 1.00 90.50 197 THR A N 1
ATOM 1571 C CA . THR A 1 197 ? 18.618 6.250 20.194 1.00 90.50 197 THR A CA 1
ATOM 1572 C C . THR A 1 197 ? 17.699 5.353 19.363 1.00 90.50 197 THR A C 1
ATOM 1574 O O . THR A 1 197 ? 17.297 4.281 19.824 1.00 90.50 197 THR A O 1
ATOM 1577 N N . THR A 1 198 ? 17.403 5.734 18.116 1.00 93.44 198 THR A N 1
ATOM 1578 C CA . THR A 1 198 ? 16.596 4.919 17.194 1.00 93.44 198 THR A CA 1
ATOM 1579 C C . THR A 1 198 ? 17.259 3.575 16.908 1.00 93.44 198 THR A C 1
ATOM 1581 O O . THR A 1 198 ? 16.622 2.539 17.096 1.00 93.44 198 THR A O 1
ATOM 1584 N N . CYS A 1 199 ? 18.551 3.550 16.569 1.00 94.25 199 CYS A N 1
ATOM 1585 C CA . CYS A 1 199 ? 19.291 2.305 16.361 1.00 94.25 199 CYS A CA 1
ATOM 1586 C C . CYS A 1 199 ? 19.302 1.409 17.608 1.00 94.25 199 CYS A C 1
ATOM 1588 O O . CYS A 1 199 ? 19.091 0.204 17.490 1.00 94.25 199 CYS A O 1
ATOM 1590 N N . GLN A 1 200 ? 19.454 1.973 18.813 1.00 92.38 200 GLN A N 1
ATOM 1591 C CA . GLN A 1 200 ? 19.346 1.201 20.059 1.00 92.38 200 GLN A CA 1
ATOM 1592 C C . GLN A 1 200 ? 17.944 0.618 20.299 1.00 92.38 200 GLN A C 1
ATOM 1594 O O . GLN A 1 200 ? 17.820 -0.413 20.959 1.00 92.38 200 GLN A O 1
ATOM 1599 N N . ASN A 1 201 ? 16.881 1.253 19.804 1.00 91.25 201 ASN A N 1
ATOM 1600 C CA . ASN A 1 201 ? 15.514 0.749 19.944 1.00 91.25 201 ASN A CA 1
ATOM 1601 C C . ASN A 1 201 ? 15.172 -0.301 18.877 1.00 91.25 201 ASN A C 1
ATOM 1603 O O . ASN A 1 201 ? 14.616 -1.344 19.223 1.00 91.25 201 ASN A O 1
ATOM 1607 N N . LEU A 1 202 ? 15.600 -0.100 17.626 1.00 92.75 202 LEU A N 1
ATOM 1608 C CA . LEU A 1 202 ? 15.521 -1.114 16.569 1.00 92.75 202 LEU A CA 1
ATOM 1609 C C . LEU A 1 202 ? 16.304 -2.380 16.964 1.00 92.75 202 LEU A C 1
ATOM 1611 O O . LEU A 1 202 ? 15.774 -3.483 16.863 1.00 92.75 202 LEU A O 1
ATOM 1615 N N . GLN A 1 203 ? 17.510 -2.242 17.529 1.00 90.94 203 GLN A N 1
ATOM 1616 C CA . GLN A 1 203 ? 18.319 -3.379 17.989 1.00 90.94 203 GLN A CA 1
ATOM 1617 C C . GLN A 1 203 ? 17.627 -4.209 19.091 1.00 90.94 203 GLN A C 1
ATOM 1619 O O . GLN A 1 203 ? 17.805 -5.422 19.135 1.00 90.94 203 GLN A O 1
ATOM 1624 N N . LYS A 1 204 ? 16.787 -3.602 19.948 1.00 90.94 204 LYS A N 1
ATOM 1625 C CA . LYS A 1 204 ? 15.958 -4.338 20.930 1.00 90.94 204 LYS A CA 1
ATOM 1626 C C . LYS A 1 204 ? 14.787 -5.077 20.270 1.00 90.94 204 LYS A C 1
ATOM 1628 O O . LYS A 1 204 ? 14.378 -6.123 20.762 1.00 90.94 204 LYS A O 1
ATOM 1633 N N . LYS A 1 205 ? 14.249 -4.536 19.171 1.00 89.25 205 LYS A N 1
ATOM 1634 C CA . LYS A 1 205 ? 13.105 -5.083 18.419 1.00 89.25 205 LYS A CA 1
ATOM 1635 C C . LYS A 1 205 ? 13.493 -6.065 17.306 1.00 89.25 205 LYS A C 1
ATOM 1637 O O . LYS A 1 205 ? 12.610 -6.685 16.724 1.00 89.25 205 LYS A O 1
ATOM 1642 N N . ILE A 1 206 ? 14.787 -6.262 17.045 1.00 88.38 206 ILE A N 1
ATOM 1643 C CA . ILE A 1 206 ? 15.325 -7.130 15.979 1.00 88.38 206 ILE A CA 1
ATOM 1644 C C . ILE A 1 206 ? 14.758 -8.561 16.002 1.00 88.38 206 ILE A C 1
ATOM 1646 O O . ILE A 1 206 ? 14.516 -9.149 14.951 1.00 88.38 206 ILE A O 1
ATOM 1650 N N . GLY A 1 207 ? 14.452 -9.093 17.192 1.00 86.56 207 GLY A N 1
ATOM 1651 C CA . GLY A 1 207 ? 13.809 -10.397 17.357 1.00 86.56 207 GLY A CA 1
ATOM 1652 C C . GLY A 1 207 ? 12.437 -10.497 16.683 1.00 86.56 207 GLY A C 1
ATOM 1653 O O . GLY A 1 207 ? 12.104 -11.557 16.172 1.00 86.56 207 GLY A O 1
ATOM 1654 N N . ASN A 1 208 ? 11.669 -9.408 16.587 1.00 85.81 208 ASN A N 1
ATOM 1655 C CA . ASN A 1 208 ? 10.347 -9.425 15.950 1.00 85.81 208 ASN A CA 1
ATOM 1656 C C . ASN A 1 208 ? 10.434 -9.716 14.441 1.00 85.81 208 ASN A C 1
ATOM 1658 O O . ASN A 1 208 ? 9.531 -10.337 13.895 1.00 85.81 208 ASN A O 1
ATOM 1662 N N . PHE A 1 209 ? 11.531 -9.305 13.795 1.00 86.62 209 PHE A N 1
ATOM 1663 C CA . PHE A 1 209 ? 11.783 -9.504 12.364 1.00 86.62 209 PHE A CA 1
ATOM 1664 C C . PHE A 1 209 ? 12.594 -10.780 12.084 1.00 86.62 209 PHE A C 1
ATOM 1666 O O . PHE A 1 209 ? 12.411 -11.413 11.050 1.00 86.62 209 PHE A O 1
ATOM 1673 N N . CYS A 1 210 ? 13.459 -11.200 13.015 1.00 88.56 210 CYS A N 1
ATOM 1674 C CA . CYS A 1 210 ? 14.254 -12.424 12.869 1.00 88.56 210 CYS A CA 1
ATOM 1675 C C . CYS A 1 210 ? 13.528 -13.702 13.315 1.00 88.56 210 CYS A C 1
ATOM 1677 O O . CYS A 1 210 ? 13.759 -14.757 12.734 1.00 88.56 210 CYS A O 1
ATOM 1679 N N . ASN A 1 211 ? 12.650 -13.642 14.324 1.00 89.25 211 ASN A N 1
ATOM 1680 C CA . ASN A 1 211 ? 11.944 -14.827 14.826 1.00 89.25 211 ASN A CA 1
ATOM 1681 C C . ASN A 1 211 ? 11.079 -15.526 13.762 1.00 89.25 211 ASN A C 1
ATOM 1683 O O . ASN A 1 211 ? 11.115 -16.758 13.743 1.00 89.25 211 ASN A O 1
ATOM 1687 N N . PRO A 1 212 ? 10.355 -14.814 12.865 1.00 87.00 212 PRO A N 1
ATOM 1688 C CA . PRO A 1 212 ? 9.697 -15.442 11.725 1.00 87.00 212 PRO A CA 1
ATOM 1689 C C . PRO A 1 212 ? 10.669 -16.301 10.915 1.00 87.00 212 PRO A C 1
ATOM 1691 O O . PRO A 1 212 ? 10.389 -17.480 10.714 1.00 87.00 212 PRO A O 1
ATOM 1694 N N . LEU A 1 213 ? 11.828 -15.752 10.527 1.00 90.25 213 LEU A N 1
ATOM 1695 C CA . LEU A 1 213 ? 12.808 -16.351 9.606 1.00 90.25 213 LEU A CA 1
ATOM 1696 C C . LEU A 1 213 ? 13.474 -17.654 10.087 1.00 90.25 213 LEU A C 1
ATOM 1698 O O . LEU A 1 213 ? 14.225 -18.272 9.331 1.00 90.25 213 LEU A O 1
ATOM 1702 N N . ASN A 1 214 ? 13.209 -18.094 11.317 1.00 88.50 214 ASN A N 1
ATOM 1703 C CA . ASN A 1 214 ? 13.786 -19.310 11.894 1.00 88.50 214 ASN A CA 1
ATOM 1704 C C . ASN A 1 214 ? 13.044 -20.602 11.491 1.00 88.50 214 ASN A C 1
ATOM 1706 O O . ASN A 1 214 ? 13.546 -21.702 11.740 1.00 88.50 214 ASN A O 1
ATOM 1710 N N . SER A 1 215 ? 11.868 -20.503 10.860 1.00 85.81 215 SER A N 1
ATOM 1711 C CA . SER A 1 215 ? 11.128 -21.651 10.313 1.00 85.81 215 SER A CA 1
ATOM 1712 C C . SER A 1 215 ? 11.341 -21.835 8.803 1.00 85.81 215 SER A C 1
ATOM 1714 O O . SER A 1 215 ? 11.575 -20.877 8.064 1.00 85.81 215 SER A O 1
ATOM 1716 N N . THR A 1 216 ? 11.227 -23.078 8.338 1.00 85.62 216 THR A N 1
ATOM 1717 C CA . THR A 1 216 ? 10.902 -23.388 6.936 1.00 85.62 216 THR A CA 1
ATOM 1718 C C . THR A 1 216 ? 9.418 -23.116 6.680 1.00 85.62 216 THR A C 1
ATOM 1720 O O . THR A 1 216 ? 8.676 -22.829 7.624 1.00 85.62 216 THR A O 1
ATOM 1723 N N . LEU A 1 217 ? 8.990 -23.223 5.423 1.00 85.38 217 LEU A N 1
ATOM 1724 C CA . LEU A 1 217 ? 7.580 -23.408 5.081 1.00 85.38 217 LEU A CA 1
ATOM 1725 C C . LEU A 1 217 ? 7.254 -24.911 5.071 1.00 85.38 217 LEU A C 1
ATOM 1727 O O . LEU A 1 217 ? 8.130 -25.735 4.778 1.00 85.38 217 LEU A O 1
ATOM 1731 N N . ASN A 1 218 ? 6.012 -25.265 5.398 1.00 83.88 218 ASN A N 1
ATOM 1732 C CA . ASN A 1 218 ? 5.470 -26.598 5.119 1.00 83.88 218 ASN A CA 1
ATOM 1733 C C . ASN A 1 218 ? 5.036 -26.705 3.644 1.00 83.88 218 ASN A C 1
ATOM 1735 O O . ASN A 1 218 ? 4.858 -25.692 2.972 1.00 83.88 218 ASN A O 1
ATOM 1739 N N . GLU A 1 219 ? 4.840 -27.922 3.129 1.00 77.00 219 GLU A N 1
ATOM 1740 C CA . GLU A 1 219 ? 4.505 -28.140 1.711 1.00 77.00 219 GLU A CA 1
ATOM 1741 C C . GLU A 1 219 ? 3.163 -27.504 1.294 1.00 77.00 219 GLU A C 1
ATOM 1743 O O . GLU A 1 219 ? 3.051 -26.993 0.181 1.00 77.00 219 GLU A O 1
ATOM 1748 N N . ASP A 1 220 ? 2.190 -27.450 2.208 1.00 78.19 220 ASP A N 1
ATOM 1749 C CA . ASP A 1 220 ? 0.903 -26.758 2.057 1.00 78.19 220 ASP A CA 1
ATOM 1750 C C . ASP A 1 220 ? 1.012 -25.223 2.135 1.00 78.19 220 ASP A C 1
ATOM 1752 O O 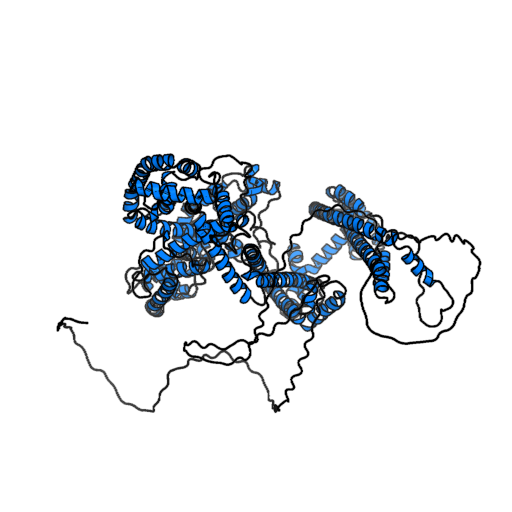. ASP A 1 220 ? 0.112 -24.512 1.692 1.00 78.19 220 ASP A O 1
ATOM 1756 N N . GLU A 1 221 ? 2.118 -24.693 2.662 1.00 80.88 221 GLU A N 1
ATOM 1757 C CA . GLU A 1 221 ? 2.360 -23.253 2.791 1.00 80.88 221 GLU A CA 1
ATOM 1758 C C . GLU A 1 221 ? 3.166 -22.660 1.627 1.00 80.88 221 GLU A C 1
ATOM 1760 O O . GLU A 1 221 ? 3.187 -21.437 1.477 1.00 80.88 221 GLU A O 1
ATOM 1765 N N . LEU A 1 222 ? 3.837 -23.484 0.811 1.00 79.12 222 LEU A N 1
ATOM 1766 C CA . LEU A 1 222 ? 4.727 -23.005 -0.256 1.00 79.12 222 LEU A CA 1
ATOM 1767 C C . LEU A 1 222 ? 3.994 -22.120 -1.274 1.00 79.12 222 LEU A C 1
ATOM 1769 O O . LEU A 1 222 ? 4.471 -21.036 -1.602 1.00 79.12 222 LEU A O 1
ATOM 1773 N N . GLU A 1 223 ? 2.821 -22.549 -1.736 1.00 75.81 223 GLU A N 1
ATOM 1774 C CA . GLU A 1 223 ? 2.055 -21.843 -2.771 1.00 75.81 223 GLU A CA 1
ATOM 1775 C C . GLU A 1 223 ? 1.457 -20.512 -2.266 1.00 75.81 223 GLU A C 1
ATOM 1777 O O . GLU A 1 223 ? 1.469 -19.518 -2.990 1.00 75.81 223 GLU A O 1
ATOM 1782 N N . GLU A 1 224 ? 1.001 -20.446 -1.006 1.00 79.44 224 GLU A N 1
ATOM 1783 C CA . GLU A 1 224 ? 0.449 -19.211 -0.416 1.00 79.44 224 GLU A CA 1
ATOM 1784 C C . GLU A 1 224 ? 1.558 -18.234 0.029 1.00 79.44 224 GLU A C 1
ATOM 1786 O O . GLU A 1 224 ? 1.423 -17.023 -0.160 1.00 79.44 224 GLU A O 1
ATOM 1791 N N . LYS A 1 225 ? 2.657 -18.732 0.622 1.00 86.00 225 LYS A N 1
ATOM 1792 C CA . LYS A 1 225 ? 3.579 -17.910 1.435 1.00 86.00 225 LYS A CA 1
ATOM 1793 C C . LYS A 1 225 ? 4.967 -17.684 0.849 1.00 86.00 225 LYS A C 1
ATOM 1795 O O . LYS A 1 225 ? 5.682 -16.828 1.372 1.00 86.00 225 LYS A O 1
ATOM 1800 N N . CYS A 1 226 ? 5.376 -18.380 -0.216 1.00 88.69 226 CYS A N 1
ATOM 1801 C CA . CYS A 1 226 ? 6.725 -18.207 -0.771 1.00 88.69 226 CYS A CA 1
ATOM 1802 C C . CYS A 1 226 ? 7.047 -16.743 -1.121 1.00 88.69 226 CYS A C 1
ATOM 1804 O O . CYS A 1 226 ? 8.113 -16.255 -0.756 1.00 88.69 226 CYS A O 1
ATOM 1806 N N . HIS A 1 227 ? 6.128 -15.999 -1.746 1.00 86.00 227 HIS A N 1
ATOM 1807 C CA . HIS A 1 227 ? 6.369 -14.588 -2.079 1.00 86.00 227 HIS A CA 1
ATOM 1808 C C . HIS A 1 227 ? 6.565 -13.686 -0.847 1.00 86.00 227 HIS A C 1
ATOM 1810 O O . HIS A 1 227 ? 7.495 -12.881 -0.834 1.00 86.00 227 HIS A O 1
ATOM 1816 N N . GLU A 1 228 ? 5.725 -13.821 0.186 1.00 87.00 228 GLU A N 1
ATOM 1817 C CA . GLU A 1 228 ? 5.866 -13.070 1.447 1.00 87.00 228 GLU A CA 1
ATOM 1818 C C . GLU A 1 228 ? 7.188 -13.425 2.137 1.00 87.00 228 GLU A C 1
ATOM 1820 O O . GLU A 1 228 ? 7.955 -12.548 2.535 1.00 87.00 228 GLU A O 1
ATOM 1825 N N . ARG A 1 229 ? 7.507 -14.719 2.208 1.00 88.94 229 ARG A N 1
ATOM 1826 C CA . ARG A 1 229 ? 8.680 -15.204 2.928 1.00 88.94 229 ARG A CA 1
ATOM 1827 C C . ARG A 1 229 ? 10.003 -14.870 2.244 1.00 88.94 229 ARG A C 1
ATOM 1829 O O . ARG A 1 229 ? 10.973 -14.537 2.924 1.00 88.94 229 ARG A O 1
ATOM 1836 N N . LEU A 1 230 ? 10.058 -14.925 0.916 1.00 90.19 230 LEU A N 1
ATOM 1837 C CA . LEU A 1 230 ? 11.229 -14.476 0.165 1.00 90.19 230 LEU A CA 1
ATOM 1838 C C . LEU A 1 230 ? 11.455 -12.962 0.331 1.00 90.19 230 LEU A C 1
ATOM 1840 O O . LEU A 1 230 ? 12.607 -12.535 0.402 1.00 90.19 230 LEU A O 1
ATOM 1844 N N . GLU A 1 231 ? 10.391 -12.162 0.471 1.00 89.19 231 GLU A N 1
ATOM 1845 C CA . GLU A 1 231 ? 10.488 -10.730 0.786 1.00 89.19 231 GLU A CA 1
ATOM 1846 C C . GLU A 1 231 ? 11.037 -10.486 2.204 1.00 89.19 231 GLU A C 1
ATOM 1848 O O . GLU A 1 231 ? 11.986 -9.711 2.363 1.00 89.19 231 GLU A O 1
ATOM 1853 N N . GLU A 1 232 ? 10.514 -11.179 3.227 1.00 89.44 232 GLU A N 1
ATOM 1854 C CA . GLU A 1 232 ? 11.071 -11.123 4.592 1.00 89.44 232 GLU A CA 1
ATOM 1855 C C . GLU A 1 232 ? 12.566 -11.489 4.594 1.00 89.44 232 GLU A C 1
ATOM 1857 O O . GLU A 1 232 ? 13.398 -10.801 5.195 1.00 89.44 232 GLU A O 1
ATOM 1862 N N . CYS A 1 233 ? 12.921 -12.562 3.883 1.00 90.88 233 CYS A N 1
ATOM 1863 C CA . CYS A 1 233 ? 14.296 -13.020 3.738 1.00 90.88 233 CYS A CA 1
ATOM 1864 C C . CYS A 1 233 ? 15.179 -12.022 2.981 1.00 90.88 233 CYS A C 1
ATOM 1866 O O . CYS A 1 233 ? 16.347 -11.868 3.339 1.00 90.88 233 CYS A O 1
ATOM 1868 N N . HIS A 1 234 ? 14.658 -11.308 1.982 1.00 89.00 234 HIS A N 1
ATOM 1869 C CA . HIS A 1 234 ? 15.414 -10.274 1.278 1.00 89.00 234 HIS A CA 1
ATOM 1870 C C . HIS A 1 234 ? 15.776 -9.102 2.204 1.00 89.00 234 HIS A C 1
ATOM 1872 O O . HIS A 1 234 ? 16.939 -8.689 2.257 1.00 89.00 234 HIS A O 1
ATOM 1878 N N . PHE A 1 235 ? 14.796 -8.567 2.939 1.00 89.06 235 PHE A N 1
ATOM 1879 C CA . PHE A 1 235 ? 14.987 -7.350 3.731 1.00 89.06 235 PHE A CA 1
ATOM 1880 C C . PHE A 1 235 ? 15.631 -7.590 5.101 1.00 89.06 235 PHE A C 1
ATOM 1882 O O . PHE A 1 235 ? 16.485 -6.802 5.516 1.00 89.06 235 PHE A O 1
ATOM 1889 N N . TYR A 1 236 ? 15.245 -8.650 5.817 1.00 88.88 236 TYR A N 1
ATOM 1890 C CA . TYR A 1 236 ? 15.566 -8.777 7.243 1.00 88.88 236 TYR A CA 1
ATOM 1891 C C . TYR A 1 236 ? 16.737 -9.724 7.539 1.00 88.88 236 TYR A C 1
ATOM 1893 O O . TYR A 1 236 ? 17.466 -9.474 8.501 1.00 88.88 236 TYR A O 1
ATOM 1901 N N . SER A 1 237 ? 16.987 -10.744 6.705 1.00 89.00 237 SER A N 1
ATOM 1902 C CA . SER A 1 237 ? 17.972 -11.815 6.977 1.00 89.00 237 SER A CA 1
ATOM 1903 C C . SER A 1 237 ? 19.369 -11.315 7.363 1.00 89.00 237 SER A C 1
ATOM 1905 O O . SER A 1 237 ? 19.944 -11.802 8.331 1.00 89.00 237 SER A O 1
ATOM 1907 N N . LYS A 1 238 ? 19.887 -10.283 6.682 1.00 87.81 238 LYS A N 1
ATOM 1908 C CA . LYS A 1 238 ? 21.210 -9.673 6.942 1.00 87.81 238 LYS A CA 1
ATOM 1909 C C . LYS A 1 238 ? 21.352 -9.045 8.336 1.00 87.81 238 LYS A C 1
ATOM 1911 O O . LYS A 1 238 ? 22.469 -8.804 8.786 1.00 87.81 238 LYS A O 1
ATOM 1916 N N . SER A 1 239 ? 20.237 -8.755 9.007 1.00 85.00 239 SER A N 1
ATOM 1917 C CA . SER A 1 239 ? 20.221 -8.267 10.393 1.00 85.00 239 SER A CA 1
ATOM 1918 C C . SER A 1 239 ? 20.286 -9.419 11.409 1.00 85.00 239 SER A C 1
ATOM 1920 O O . SER A 1 239 ? 20.647 -9.204 12.566 1.00 85.00 239 SER A O 1
ATOM 1922 N N . CYS A 1 240 ? 19.940 -10.637 10.988 1.00 87.31 240 CYS A N 1
ATOM 1923 C CA . CYS A 1 240 ? 19.778 -11.822 11.823 1.00 87.31 240 CYS A CA 1
ATOM 1924 C C . CYS A 1 240 ? 21.067 -12.662 11.877 1.00 87.31 240 CYS A C 1
ATOM 1926 O O . CYS A 1 240 ? 21.926 -12.565 11.005 1.00 87.31 240 CYS A O 1
ATOM 1928 N N . LYS A 1 241 ? 21.227 -13.478 12.929 1.00 80.69 241 LYS A N 1
ATOM 1929 C CA . LYS A 1 241 ? 22.416 -14.341 13.109 1.00 80.69 241 LYS A CA 1
ATOM 1930 C C . LYS A 1 241 ? 22.257 -15.722 12.481 1.00 80.69 241 LYS A C 1
ATOM 1932 O O . LYS A 1 241 ? 23.204 -16.260 11.924 1.00 80.69 241 LYS A O 1
ATOM 1937 N N . GLU A 1 242 ? 21.059 -16.271 12.605 1.00 81.25 242 GLU A N 1
ATOM 1938 C CA . GLU A 1 242 ? 20.629 -17.558 12.074 1.00 81.25 242 GLU A CA 1
ATOM 1939 C C . GLU A 1 242 ? 19.277 -17.304 11.399 1.00 81.25 242 GLU A C 1
ATOM 1941 O O . GLU A 1 242 ? 18.490 -16.497 11.894 1.00 81.25 242 GLU A O 1
ATOM 1946 N N . THR A 1 243 ? 19.040 -17.933 10.248 1.00 89.00 243 THR A N 1
ATOM 1947 C CA . THR A 1 243 ? 17.751 -17.956 9.537 1.00 89.00 243 THR A CA 1
ATOM 1948 C C . THR A 1 243 ? 17.673 -19.253 8.730 1.00 89.00 243 THR A C 1
ATOM 1950 O O . THR A 1 243 ? 18.698 -19.894 8.497 1.00 89.00 243 THR A O 1
ATOM 1953 N N . LYS A 1 244 ? 16.485 -19.618 8.243 1.00 91.94 244 LYS A N 1
ATOM 1954 C CA . LYS A 1 244 ? 16.302 -20.693 7.252 1.00 91.94 244 LYS A CA 1
ATOM 1955 C C . LYS A 1 244 ? 16.029 -20.158 5.842 1.00 91.94 244 LYS A C 1
ATOM 1957 O O . LYS A 1 244 ? 15.386 -20.827 5.038 1.00 91.94 244 LYS A O 1
ATOM 1962 N N . CYS A 1 245 ? 16.499 -18.948 5.542 1.00 91.50 245 CYS A N 1
ATOM 1963 C CA . CYS A 1 245 ? 16.192 -18.271 4.284 1.00 91.50 245 CYS A CA 1
ATOM 1964 C C . CYS A 1 245 ? 16.742 -18.979 3.042 1.00 91.50 245 CYS A C 1
ATOM 1966 O O . CYS A 1 245 ? 16.056 -18.988 2.026 1.00 91.50 245 CYS A O 1
ATOM 1968 N N . ASP A 1 246 ? 17.915 -19.612 3.119 1.00 90.75 246 ASP A N 1
ATOM 1969 C CA . ASP A 1 246 ? 18.467 -20.375 1.989 1.00 90.75 246 ASP A CA 1
ATOM 1970 C C . ASP A 1 246 ? 17.662 -21.658 1.712 1.00 90.75 246 ASP A C 1
ATOM 1972 O O . ASP A 1 246 ? 17.414 -21.997 0.556 1.00 90.75 246 ASP A O 1
ATOM 1976 N N . GLU A 1 247 ? 17.176 -22.325 2.766 1.00 91.25 247 GLU A N 1
ATOM 1977 C CA . GLU A 1 247 ? 16.308 -23.503 2.646 1.00 91.25 247 GLU A CA 1
ATOM 1978 C C . GLU A 1 247 ? 14.950 -23.116 2.048 1.00 91.25 247 GLU A C 1
ATOM 1980 O O . GLU A 1 247 ? 14.526 -23.713 1.064 1.00 91.25 247 GLU A O 1
ATOM 1985 N N . VAL A 1 248 ? 14.297 -22.064 2.564 1.00 89.56 248 VAL A N 1
ATOM 1986 C CA . VAL A 1 248 ? 13.032 -21.587 1.977 1.00 89.56 248 VAL A CA 1
ATOM 1987 C C . VAL A 1 248 ? 13.239 -21.092 0.547 1.00 89.56 248 VAL A C 1
ATOM 1989 O O . VAL A 1 248 ? 12.403 -21.366 -0.310 1.00 89.56 248 VAL A O 1
ATOM 1992 N N . LYS A 1 249 ? 14.361 -20.426 0.244 1.00 90.81 249 LYS A N 1
ATOM 1993 C CA . LYS A 1 249 ? 14.685 -20.036 -1.131 1.00 90.81 249 LYS A CA 1
ATOM 1994 C C . LYS A 1 249 ? 14.699 -21.251 -2.056 1.00 90.81 249 LYS A C 1
ATOM 1996 O O . LYS A 1 249 ? 14.027 -21.216 -3.082 1.00 90.81 249 LYS A O 1
ATOM 2001 N N . LYS A 1 250 ? 15.385 -22.328 -1.669 1.00 90.00 250 LYS A N 1
ATOM 2002 C CA . LYS A 1 250 ? 15.403 -23.585 -2.425 1.00 90.00 250 LYS A CA 1
ATOM 2003 C C . LYS A 1 250 ? 13.999 -24.193 -2.563 1.00 90.00 250 LYS A C 1
ATOM 2005 O O . LYS A 1 250 ? 13.599 -24.507 -3.679 1.00 90.00 250 LYS A O 1
ATOM 2010 N N . GLN A 1 251 ? 13.231 -24.285 -1.474 1.00 88.94 251 GLN A N 1
ATOM 2011 C CA . GLN A 1 251 ? 11.852 -24.804 -1.490 1.00 88.94 251 GLN A CA 1
ATOM 2012 C C . GLN A 1 251 ? 10.923 -24.010 -2.435 1.00 88.94 251 GLN A C 1
ATOM 2014 O O . GLN A 1 251 ? 10.053 -24.589 -3.082 1.00 88.94 251 GLN A O 1
ATOM 2019 N N . CYS A 1 252 ? 11.102 -22.689 -2.531 1.00 89.19 252 CYS A N 1
ATOM 2020 C CA . CYS A 1 252 ? 10.331 -21.831 -3.431 1.00 89.19 252 CYS A CA 1
ATOM 2021 C C . CYS A 1 252 ? 10.825 -21.905 -4.884 1.00 89.19 252 CYS A C 1
ATOM 2023 O O . CYS A 1 252 ? 10.007 -21.965 -5.803 1.00 89.19 252 CYS A O 1
ATOM 2025 N N . GLU A 1 253 ? 12.141 -21.981 -5.111 1.00 87.19 253 GLU A N 1
ATOM 2026 C CA . GLU A 1 253 ? 12.721 -22.184 -6.445 1.00 87.19 253 GLU A CA 1
ATOM 2027 C C . GLU A 1 253 ? 12.325 -23.551 -7.038 1.00 87.19 253 GLU A C 1
ATOM 2029 O O . GLU A 1 253 ? 12.056 -23.627 -8.234 1.00 87.19 253 GLU A O 1
ATOM 2034 N N . GLU A 1 254 ? 12.149 -24.591 -6.213 1.00 85.25 254 GLU A N 1
ATOM 2035 C CA . GLU A 1 254 ? 11.562 -25.893 -6.597 1.00 85.25 254 GLU A CA 1
ATOM 2036 C C . GLU A 1 254 ? 10.084 -25.802 -7.041 1.00 85.25 254 GLU A C 1
ATOM 2038 O O . GLU A 1 254 ? 9.582 -26.706 -7.710 1.00 85.25 254 GLU A O 1
ATOM 2043 N N . LYS A 1 255 ? 9.386 -24.702 -6.726 1.00 80.81 255 LYS A N 1
ATOM 2044 C CA . LYS A 1 255 ? 8.039 -24.364 -7.232 1.00 80.81 255 LYS A CA 1
ATOM 2045 C C . LYS A 1 255 ? 8.073 -23.281 -8.329 1.00 80.81 255 LYS A C 1
ATOM 2047 O O . LYS A 1 255 ? 7.030 -22.743 -8.683 1.00 80.81 255 LYS A O 1
ATOM 2052 N N . ASN A 1 256 ? 9.255 -22.947 -8.862 1.00 81.88 256 ASN A N 1
ATOM 2053 C CA . ASN A 1 256 ? 9.522 -21.814 -9.765 1.00 81.88 256 ASN A CA 1
ATOM 2054 C C . ASN A 1 256 ? 9.200 -20.414 -9.191 1.00 81.88 256 ASN A C 1
ATOM 2056 O O . ASN A 1 256 ? 9.228 -19.425 -9.924 1.00 81.88 256 ASN A O 1
ATOM 2060 N N . ILE A 1 257 ? 8.952 -20.291 -7.882 1.00 82.19 257 ILE A N 1
ATOM 2061 C CA . ILE A 1 257 ? 8.652 -19.014 -7.229 1.00 82.19 257 ILE A CA 1
ATOM 2062 C C . ILE A 1 257 ? 9.959 -18.310 -6.853 1.00 82.19 257 ILE A C 1
ATOM 2064 O O . ILE A 1 257 ? 10.725 -18.781 -6.011 1.00 82.19 257 ILE A O 1
ATOM 2068 N N . LYS A 1 258 ? 10.191 -17.137 -7.448 1.00 82.06 258 LYS A N 1
ATOM 2069 C CA . LYS A 1 258 ? 11.322 -16.248 -7.146 1.00 82.06 258 LYS A CA 1
ATOM 2070 C C . LYS A 1 258 ? 10.832 -14.879 -6.678 1.00 82.06 258 LYS A C 1
ATOM 2072 O O . LYS A 1 258 ? 9.717 -14.460 -6.985 1.00 82.06 258 LYS A O 1
ATOM 2077 N N . PHE A 1 259 ? 11.683 -14.183 -5.929 1.00 80.00 259 PHE A N 1
ATOM 2078 C CA . PHE A 1 259 ? 11.465 -12.800 -5.516 1.00 80.00 259 PHE A CA 1
ATOM 2079 C C . PHE A 1 259 ? 12.504 -11.900 -6.179 1.00 80.00 259 PHE A C 1
ATOM 2081 O O . PHE A 1 259 ? 13.693 -11.963 -5.863 1.00 80.00 259 PHE A O 1
ATOM 2088 N N . GLU A 1 260 ? 12.024 -11.052 -7.079 1.00 73.88 260 GLU A N 1
ATOM 2089 C CA . GLU A 1 260 ? 12.746 -9.905 -7.620 1.00 73.88 260 GLU A CA 1
ATOM 2090 C C . GLU A 1 260 ? 12.134 -8.639 -7.012 1.00 73.88 260 GLU A C 1
ATOM 2092 O O . GLU A 1 260 ? 10.928 -8.593 -6.752 1.00 73.88 260 GLU A O 1
ATOM 2097 N N . ILE A 1 261 ? 12.944 -7.605 -6.772 1.00 70.88 261 ILE A N 1
ATOM 2098 C CA . ILE A 1 261 ? 12.404 -6.307 -6.355 1.00 70.88 261 ILE A CA 1
ATOM 2099 C C . ILE A 1 261 ? 11.789 -5.668 -7.609 1.00 70.88 261 ILE A C 1
ATOM 2101 O O . ILE A 1 261 ? 12.497 -5.551 -8.608 1.00 70.88 261 ILE A O 1
ATOM 2105 N N . PRO A 1 262 ? 10.523 -5.216 -7.604 1.00 60.78 262 PRO A N 1
ATOM 2106 C CA . PRO A 1 262 ? 9.982 -4.401 -8.689 1.00 60.78 262 PRO A CA 1
ATOM 2107 C C . PRO A 1 262 ? 10.934 -3.252 -9.071 1.00 60.78 262 PRO A C 1
ATOM 2109 O O . PRO A 1 262 ? 11.203 -2.372 -8.258 1.00 60.78 262 PRO A O 1
ATOM 2112 N N . GLY A 1 263 ? 11.468 -3.286 -10.297 1.00 54.97 263 GLY A N 1
ATOM 2113 C CA . GLY A 1 263 ? 12.465 -2.321 -10.782 1.00 54.97 263 GLY A CA 1
ATOM 2114 C C . GLY A 1 263 ? 13.940 -2.654 -10.489 1.00 54.97 263 GLY A C 1
ATOM 2115 O O . GLY A 1 263 ? 14.794 -1.803 -10.718 1.00 54.97 263 GLY A O 1
ATOM 2116 N N . SER A 1 264 ? 14.288 -3.863 -10.018 1.00 56.56 264 SER A N 1
ATOM 2117 C CA . SER A 1 264 ? 15.698 -4.283 -9.853 1.00 56.56 264 SER A CA 1
ATOM 2118 C C . SER A 1 264 ? 16.461 -4.405 -11.171 1.00 56.56 264 SER A C 1
ATOM 2120 O O . SER A 1 264 ? 17.688 -4.297 -11.194 1.00 56.56 264 SER A O 1
ATOM 2122 N N . ASN A 1 265 ? 15.740 -4.657 -12.261 1.00 63.25 265 ASN A N 1
ATOM 2123 C CA . ASN A 1 265 ? 16.311 -4.907 -13.575 1.00 63.25 265 ASN A CA 1
ATOM 2124 C C . ASN A 1 265 ? 16.591 -3.549 -14.227 1.00 63.25 265 ASN A C 1
ATOM 2126 O O . ASN A 1 265 ? 15.689 -2.900 -14.747 1.00 63.25 265 ASN A O 1
ATOM 2130 N N . PHE A 1 266 ? 17.840 -3.091 -14.118 1.00 72.81 266 PHE A N 1
ATOM 2131 C CA . PHE A 1 266 ? 18.264 -1.771 -14.581 1.00 72.81 266 PHE A CA 1
ATOM 2132 C C . PHE A 1 266 ? 18.095 -1.624 -16.101 1.00 72.81 266 PHE A C 1
ATOM 2134 O O . PHE A 1 266 ? 18.795 -2.274 -16.880 1.00 72.81 266 PHE A O 1
ATOM 2141 N N . ILE A 1 267 ? 17.194 -0.730 -16.510 1.00 83.00 267 ILE A N 1
ATOM 2142 C CA . ILE A 1 267 ? 16.946 -0.369 -17.908 1.00 83.00 267 ILE A CA 1
ATOM 2143 C C . ILE A 1 267 ? 17.699 0.943 -18.211 1.00 83.00 267 ILE A C 1
ATOM 2145 O O . ILE A 1 267 ? 17.386 1.969 -17.609 1.00 83.00 267 ILE A O 1
ATOM 2149 N N . PRO A 1 268 ? 18.674 0.960 -19.145 1.00 87.44 268 PRO A N 1
ATOM 2150 C CA . PRO A 1 268 ? 19.496 2.135 -19.460 1.00 87.44 268 PRO A CA 1
ATOM 2151 C C . PRO A 1 268 ? 18.749 3.440 -19.770 1.00 87.44 268 PRO A C 1
ATOM 2153 O O . PRO A 1 268 ? 19.296 4.514 -19.518 1.00 87.44 268 PRO A O 1
ATOM 2156 N N . ILE A 1 269 ? 17.525 3.361 -20.301 1.00 87.00 269 ILE A N 1
ATOM 2157 C CA . ILE A 1 269 ? 16.679 4.515 -20.659 1.00 87.00 269 ILE A CA 1
ATOM 2158 C C . ILE A 1 269 ? 15.711 4.954 -19.545 1.00 87.00 269 ILE A C 1
ATOM 2160 O O . ILE A 1 269 ? 15.051 5.983 -19.687 1.00 87.00 269 ILE A O 1
ATOM 2164 N N . GLU A 1 270 ? 15.637 4.216 -18.434 1.00 83.38 270 GLU A N 1
ATOM 2165 C CA . GLU A 1 270 ? 14.785 4.530 -17.282 1.00 83.38 270 GLU A CA 1
ATOM 2166 C C . GLU A 1 270 ? 15.578 5.187 -16.136 1.00 83.38 270 GLU A C 1
ATOM 2168 O O . GLU A 1 270 ? 16.791 4.983 -16.000 1.00 83.38 270 GLU A O 1
ATOM 2173 N N . PRO A 1 271 ? 14.933 6.014 -15.292 1.00 75.56 271 PRO A N 1
ATOM 2174 C CA . PRO A 1 271 ? 15.579 6.531 -14.094 1.00 75.56 271 PRO A CA 1
ATOM 2175 C C . PRO A 1 271 ? 15.871 5.382 -13.121 1.00 75.56 271 PRO A C 1
ATOM 2177 O O . PRO A 1 271 ? 15.010 4.551 -12.842 1.00 75.56 271 PRO A O 1
ATOM 2180 N N . LYS A 1 272 ? 17.082 5.360 -12.556 1.00 72.38 272 LYS A N 1
ATOM 2181 C CA . LYS A 1 272 ? 17.465 4.383 -11.527 1.00 72.38 272 LYS A CA 1
ATOM 2182 C C . LYS A 1 272 ? 16.489 4.456 -10.343 1.00 72.38 272 LYS A C 1
ATOM 2184 O O . LYS A 1 272 ? 16.257 5.547 -9.819 1.00 72.38 272 LYS A O 1
ATOM 2189 N N . GLY A 1 273 ? 15.938 3.307 -9.939 1.00 72.62 273 GLY A N 1
ATOM 2190 C CA . GLY A 1 273 ? 14.919 3.210 -8.887 1.00 72.62 273 GLY A CA 1
ATOM 2191 C C . GLY A 1 273 ? 15.322 3.931 -7.599 1.00 72.62 273 GLY A C 1
ATOM 2192 O O . GLY A 1 273 ? 16.487 3.898 -7.191 1.00 72.62 273 GLY A O 1
ATOM 2193 N N . THR A 1 274 ? 14.371 4.620 -6.966 1.00 82.69 274 THR A N 1
ATOM 2194 C CA . THR A 1 274 ? 14.658 5.424 -5.774 1.00 82.69 274 THR A CA 1
ATOM 2195 C C . THR A 1 274 ? 14.770 4.543 -4.532 1.00 82.69 274 THR A C 1
ATOM 2197 O O . THR A 1 274 ? 14.276 3.417 -4.501 1.00 82.69 274 THR A O 1
ATOM 2200 N N . LEU A 1 275 ? 15.331 5.083 -3.443 1.00 86.75 275 LEU A N 1
ATOM 2201 C CA . LEU A 1 275 ? 15.321 4.410 -2.138 1.00 86.75 275 LEU A CA 1
ATOM 2202 C C . LEU A 1 275 ? 13.902 3.999 -1.694 1.00 86.75 275 LEU A C 1
ATOM 2204 O O . LEU A 1 275 ? 13.755 3.011 -0.981 1.00 86.75 275 LEU A O 1
ATOM 2208 N N . LEU A 1 276 ? 12.862 4.740 -2.099 1.00 88.12 276 LEU A N 1
ATOM 2209 C CA . LEU A 1 276 ? 11.474 4.438 -1.735 1.00 88.12 276 LEU A CA 1
ATOM 2210 C C . LEU A 1 276 ? 10.916 3.241 -2.518 1.00 88.12 276 LEU A C 1
ATOM 2212 O O . LEU A 1 276 ? 10.079 2.505 -1.990 1.00 88.12 276 LEU A O 1
ATOM 2216 N N . ASP A 1 277 ? 11.418 3.024 -3.734 1.00 83.81 277 ASP A N 1
ATOM 2217 C CA . ASP A 1 277 ? 11.114 1.855 -4.559 1.00 83.81 277 ASP A CA 1
ATOM 2218 C C . ASP A 1 277 ? 11.912 0.637 -4.068 1.00 83.81 277 ASP A C 1
ATOM 2220 O O . ASP A 1 277 ? 11.328 -0.419 -3.839 1.00 83.81 277 ASP A O 1
ATOM 2224 N N . GLU A 1 278 ? 13.211 0.799 -3.770 1.00 85.38 278 GLU A N 1
ATOM 2225 C CA . GLU A 1 278 ? 14.067 -0.267 -3.214 1.00 85.38 278 GLU A CA 1
ATOM 2226 C C . GLU A 1 278 ? 13.502 -0.897 -1.927 1.00 85.38 278 GLU A C 1
ATOM 2228 O O . GLU A 1 278 ? 13.696 -2.088 -1.690 1.00 85.38 278 GLU A O 1
ATOM 2233 N N . ILE A 1 279 ? 12.838 -0.106 -1.075 1.00 90.06 279 ILE A N 1
ATOM 2234 C CA . ILE A 1 279 ? 12.221 -0.572 0.184 1.00 90.06 279 ILE A CA 1
ATOM 2235 C C . ILE A 1 279 ? 10.732 -0.919 0.041 1.00 90.06 279 ILE A C 1
ATOM 2237 O O . ILE A 1 279 ? 10.108 -1.316 1.025 1.00 90.06 279 ILE A O 1
ATOM 2241 N N . LEU A 1 280 ? 10.160 -0.766 -1.159 1.00 89.31 280 LEU A N 1
ATOM 2242 C CA . LEU A 1 280 ? 8.744 -0.984 -1.469 1.00 89.31 280 LEU A CA 1
ATOM 2243 C C . LEU A 1 280 ? 7.792 -0.187 -0.556 1.00 89.31 280 LEU A C 1
ATOM 2245 O O . LEU A 1 280 ? 6.793 -0.717 -0.066 1.00 89.31 280 LEU A O 1
ATOM 2249 N N . LEU A 1 281 ? 8.083 1.102 -0.336 1.00 90.38 281 LEU A N 1
ATOM 2250 C CA . LEU A 1 281 ? 7.372 1.959 0.627 1.00 90.38 281 LEU A CA 1
ATOM 2251 C C . LEU A 1 281 ? 5.842 1.939 0.441 1.00 90.38 281 LEU A C 1
ATOM 2253 O O . LEU A 1 281 ? 5.089 1.820 1.406 1.00 90.38 281 LEU A O 1
ATOM 2257 N N . SER A 1 282 ? 5.381 2.009 -0.810 1.00 86.75 282 SER A N 1
ATOM 2258 C CA . SER A 1 282 ? 3.958 1.953 -1.167 1.00 86.75 282 SER A CA 1
ATOM 2259 C C . SER A 1 282 ? 3.298 0.619 -0.804 1.00 86.75 282 SER A C 1
ATOM 2261 O O . SER A 1 282 ? 2.138 0.609 -0.389 1.00 86.75 282 SER A O 1
ATOM 2263 N N . LYS A 1 283 ? 4.028 -0.502 -0.903 1.00 88.44 283 LYS A N 1
ATOM 2264 C CA . LYS A 1 283 ? 3.547 -1.824 -0.478 1.00 88.44 283 LYS A CA 1
ATOM 2265 C C . LYS A 1 283 ? 3.400 -1.879 1.041 1.00 88.44 283 LYS A C 1
ATOM 2267 O O . LYS A 1 283 ? 2.379 -2.362 1.524 1.00 88.44 283 LYS A O 1
ATOM 2272 N N . VAL A 1 284 ? 4.362 -1.325 1.786 1.00 91.44 284 VAL A N 1
ATOM 2273 C CA . VAL A 1 284 ? 4.288 -1.245 3.255 1.00 91.44 284 VAL A CA 1
ATOM 2274 C C . VAL A 1 284 ? 3.071 -0.424 3.691 1.00 91.44 284 VAL A C 1
ATOM 2276 O O . VAL A 1 284 ? 2.267 -0.913 4.482 1.00 91.44 284 VAL A O 1
ATOM 2279 N N . TYR A 1 285 ? 2.852 0.768 3.126 1.00 91.88 285 TYR A N 1
ATOM 2280 C CA . TYR A 1 285 ? 1.644 1.550 3.429 1.00 91.88 285 TYR A CA 1
ATOM 2281 C C . TYR A 1 285 ? 0.350 0.804 3.064 1.00 91.88 285 TYR A C 1
ATOM 2283 O O . TYR A 1 285 ? -0.584 0.808 3.861 1.00 91.88 285 TYR A O 1
ATOM 2291 N N . GLY A 1 286 ? 0.309 0.074 1.942 1.00 90.50 286 GLY A N 1
ATOM 2292 C CA . GLY A 1 286 ? -0.821 -0.799 1.598 1.00 90.50 286 GLY A CA 1
ATOM 2293 C C . GLY A 1 286 ? -1.090 -1.900 2.637 1.00 90.50 286 GLY A C 1
ATOM 2294 O O . GLY A 1 286 ? -2.235 -2.113 3.033 1.00 90.50 286 GLY A O 1
ATOM 2295 N N . ILE A 1 287 ? -0.042 -2.556 3.147 1.00 89.75 287 ILE A N 1
ATOM 2296 C CA . ILE A 1 287 ? -0.150 -3.574 4.207 1.00 89.75 287 ILE A CA 1
ATOM 2297 C C . ILE A 1 287 ? -0.711 -2.964 5.501 1.00 89.75 287 ILE A C 1
ATOM 2299 O O . ILE A 1 287 ? -1.584 -3.560 6.135 1.00 89.75 287 ILE A O 1
ATOM 2303 N N . TRP A 1 288 ? -0.252 -1.776 5.900 1.00 92.81 288 TRP A N 1
ATOM 2304 C CA . TRP A 1 288 ? -0.727 -1.113 7.121 1.00 92.81 288 TRP A CA 1
ATOM 2305 C C . TRP A 1 288 ? -2.133 -0.509 6.974 1.00 92.81 288 TRP A C 1
ATOM 2307 O O . TRP A 1 288 ? -2.938 -0.633 7.900 1.00 92.81 288 TRP A O 1
ATOM 2317 N N . LYS A 1 289 ? -2.495 -0.009 5.786 1.00 91.44 289 LYS A N 1
ATOM 2318 C CA . L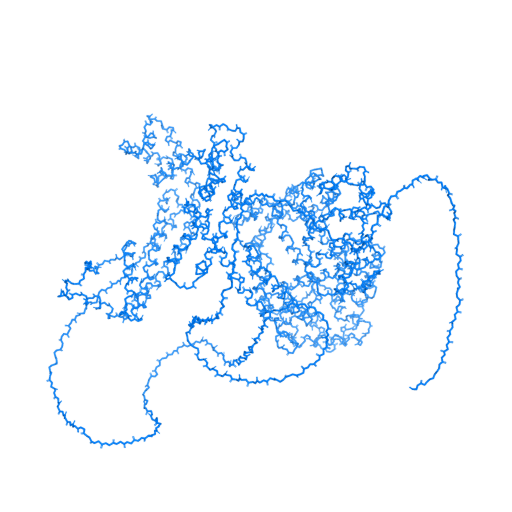YS A 1 289 ? -3.874 0.359 5.425 1.00 91.44 289 LYS A CA 1
ATOM 2319 C C . LYS A 1 289 ? -4.824 -0.835 5.543 1.00 91.44 289 LYS A C 1
ATOM 2321 O O . LYS A 1 289 ? -5.875 -0.708 6.166 1.00 91.44 289 LYS A O 1
ATOM 2326 N N . ASN A 1 290 ? -4.424 -2.014 5.060 1.00 88.69 290 ASN A N 1
ATOM 2327 C CA . ASN A 1 290 ? -5.207 -3.252 5.188 1.00 88.69 290 ASN A CA 1
ATOM 2328 C C . ASN A 1 290 ? -5.317 -3.757 6.644 1.00 88.69 290 ASN A C 1
ATOM 2330 O O . ASN A 1 290 ? -6.288 -4.425 6.989 1.00 88.69 290 ASN A O 1
ATOM 2334 N N . LYS A 1 291 ? -4.371 -3.396 7.525 1.00 89.25 291 LYS A N 1
ATOM 2335 C CA . LYS A 1 291 ? -4.469 -3.576 8.992 1.00 89.25 291 LYS A CA 1
ATOM 2336 C C . LYS A 1 291 ? -5.314 -2.483 9.679 1.00 89.25 291 LYS A C 1
ATOM 2338 O O . LYS A 1 291 ? -5.426 -2.468 10.905 1.00 89.25 291 LYS A O 1
ATOM 2343 N N . GLY A 1 292 ? -5.894 -1.561 8.909 1.00 91.00 292 GLY A N 1
ATOM 2344 C CA . GLY A 1 292 ? -6.706 -0.445 9.386 1.00 91.00 292 GLY A CA 1
ATOM 2345 C C . GLY A 1 292 ? -5.905 0.620 10.129 1.00 91.00 292 GLY A C 1
ATOM 2346 O O . GLY A 1 292 ? -6.344 1.078 11.187 1.00 91.00 292 GLY A O 1
ATOM 2347 N N . ILE A 1 293 ? -4.741 1.004 9.589 1.00 93.94 293 ILE A N 1
ATOM 2348 C CA . ILE A 1 293 ? -3.861 2.066 10.099 1.00 93.94 293 ILE A CA 1
ATOM 2349 C C . ILE A 1 293 ? -3.422 2.976 8.941 1.00 93.94 293 ILE A C 1
ATOM 2351 O O . ILE A 1 293 ? -2.755 2.511 8.020 1.00 93.94 293 ILE A O 1
ATOM 2355 N N . PHE A 1 294 ? -3.741 4.276 8.987 1.00 93.75 294 PHE A N 1
ATOM 2356 C CA . PHE A 1 294 ? -3.264 5.217 7.965 1.00 93.75 294 PHE A CA 1
ATOM 2357 C C . PHE A 1 294 ? -1.850 5.714 8.285 1.00 93.75 294 PHE A C 1
ATOM 2359 O O . PHE A 1 294 ? -1.627 6.432 9.270 1.00 93.75 294 PHE A O 1
ATOM 2366 N N . VAL A 1 295 ? -0.912 5.365 7.406 1.00 91.38 295 VAL A N 1
ATOM 2367 C CA . VAL A 1 295 ? 0.443 5.921 7.316 1.00 91.38 295 VAL A CA 1
ATOM 2368 C C . VAL A 1 295 ? 0.688 6.263 5.851 1.00 91.38 295 VAL A C 1
ATOM 2370 O O . VAL A 1 295 ? 0.394 5.459 4.974 1.00 91.38 295 VAL A O 1
ATOM 2373 N N . GLY A 1 296 ? 1.214 7.453 5.591 1.00 87.88 296 GLY A N 1
ATOM 2374 C CA . GLY A 1 296 ? 1.483 7.946 4.248 1.00 87.88 296 GLY A CA 1
ATOM 2375 C C . GLY A 1 296 ? 2.192 9.293 4.307 1.00 87.88 296 GLY A C 1
ATOM 2376 O O . GLY A 1 296 ? 2.366 9.852 5.391 1.00 87.88 296 GLY A O 1
ATOM 2377 N N . MET A 1 297 ? 2.601 9.794 3.143 1.00 88.12 297 MET A N 1
ATOM 2378 C CA . MET A 1 297 ? 3.537 10.914 3.013 1.00 88.12 297 MET A CA 1
ATOM 2379 C C . MET A 1 297 ? 2.848 12.268 3.231 1.00 88.12 297 MET A C 1
ATOM 2381 O O . MET A 1 297 ? 2.085 12.700 2.368 1.00 88.12 297 MET A O 1
ATOM 2385 N N . PRO A 1 298 ? 3.131 12.999 4.328 1.00 83.81 298 PRO A N 1
ATOM 2386 C CA . PRO A 1 298 ? 2.483 14.275 4.622 1.00 83.81 298 PRO A CA 1
ATOM 2387 C C . PRO A 1 298 ? 3.205 15.468 3.959 1.00 83.81 298 PRO A C 1
ATOM 2389 O O . PRO A 1 298 ? 3.046 16.612 4.395 1.00 83.81 298 PRO A O 1
ATOM 2392 N N . GLY A 1 299 ? 4.042 15.201 2.950 1.00 77.88 299 GLY A N 1
ATOM 2393 C CA . GLY A 1 299 ? 4.858 16.174 2.226 1.00 77.88 299 GLY A CA 1
ATOM 2394 C C . GLY A 1 299 ? 6.101 16.669 2.980 1.00 77.88 299 GLY A C 1
ATOM 2395 O O . GLY A 1 299 ? 6.184 16.615 4.211 1.00 77.88 299 GLY A O 1
ATOM 2396 N N . LYS A 1 300 ? 7.063 17.196 2.211 1.00 81.75 300 LYS A N 1
ATOM 2397 C CA . LYS A 1 300 ? 8.297 17.830 2.700 1.00 81.75 300 LYS A CA 1
ATOM 2398 C C . LYS A 1 300 ? 7.995 18.931 3.720 1.00 81.75 300 LYS A C 1
ATOM 2400 O O . LYS A 1 300 ? 7.106 19.757 3.516 1.00 81.75 300 LYS A O 1
ATOM 2405 N N . LYS A 1 301 ? 8.761 18.967 4.812 1.00 86.12 301 LYS A N 1
ATOM 2406 C CA . LYS A 1 301 ? 8.553 19.894 5.936 1.00 86.12 301 LYS A CA 1
ATOM 2407 C C . LYS A 1 301 ? 9.536 21.059 5.905 1.00 86.12 301 LYS A C 1
ATOM 2409 O O . LYS A 1 301 ? 10.684 20.901 5.491 1.00 86.12 301 LYS A O 1
ATOM 2414 N N . SER A 1 302 ? 9.085 22.230 6.350 1.00 84.88 302 SER A N 1
ATOM 2415 C CA . SER A 1 302 ? 9.921 23.433 6.380 1.00 84.88 302 SER A CA 1
ATOM 2416 C C . SER A 1 302 ? 10.950 23.381 7.514 1.00 84.88 302 SER A C 1
ATOM 2418 O O . SER A 1 302 ? 10.768 22.672 8.509 1.00 84.88 302 SER A O 1
ATOM 2420 N N . LEU A 1 303 ? 12.003 24.202 7.422 1.00 82.38 303 LEU A N 1
ATOM 2421 C CA . LEU A 1 303 ? 12.938 24.411 8.532 1.00 82.38 303 LEU A CA 1
ATOM 2422 C C . LEU A 1 303 ? 12.207 24.812 9.825 1.00 82.38 303 LEU A C 1
ATOM 2424 O O . LEU A 1 303 ? 12.556 24.329 10.899 1.00 82.38 303 LEU A O 1
ATOM 2428 N N . ALA A 1 304 ? 11.164 25.644 9.723 1.00 81.94 304 ALA A N 1
ATOM 2429 C CA . ALA A 1 304 ? 10.351 26.036 10.869 1.00 81.94 304 ALA A CA 1
ATOM 2430 C C . ALA A 1 304 ? 9.675 24.820 11.529 1.00 81.94 304 ALA A C 1
ATOM 2432 O O . ALA A 1 304 ? 9.756 24.681 12.745 1.00 81.94 304 ALA A O 1
ATOM 2433 N N . ASP A 1 305 ? 9.084 23.902 10.756 1.00 85.81 305 ASP A N 1
ATOM 2434 C CA . ASP A 1 305 ? 8.447 22.686 11.290 1.00 85.81 305 ASP A CA 1
ATOM 2435 C C . ASP A 1 305 ? 9.446 21.789 12.032 1.00 85.81 305 ASP A C 1
ATOM 2437 O O . ASP A 1 305 ? 9.170 21.326 13.140 1.00 85.81 305 ASP A O 1
ATOM 2441 N N . ILE A 1 306 ? 10.642 21.600 11.467 1.00 84.94 306 ILE A N 1
ATOM 2442 C CA . ILE A 1 306 ? 11.706 20.817 12.109 1.00 84.94 306 ILE A CA 1
ATOM 2443 C C . ILE A 1 306 ? 12.153 21.493 13.420 1.00 84.94 306 ILE A C 1
ATOM 2445 O O . ILE A 1 306 ? 12.386 20.808 14.416 1.00 84.94 306 ILE A O 1
ATOM 2449 N N . LEU A 1 307 ? 12.188 22.829 13.482 1.00 81.06 307 LEU A N 1
ATOM 2450 C CA . LEU A 1 307 ? 12.478 23.567 14.719 1.00 81.06 307 LEU A CA 1
ATOM 2451 C C . LEU A 1 307 ? 11.351 23.484 15.758 1.00 81.06 307 LEU A C 1
ATOM 2453 O O . LEU A 1 307 ? 11.654 23.404 16.951 1.00 81.06 307 LEU A O 1
ATOM 2457 N N . LEU A 1 308 ? 10.074 23.453 15.352 1.00 82.44 308 LEU A N 1
ATOM 2458 C CA . LEU A 1 308 ? 8.953 23.170 16.265 1.00 82.44 308 LEU A CA 1
ATOM 2459 C C . LEU A 1 308 ? 9.085 21.766 16.869 1.00 82.44 308 LEU A C 1
ATOM 2461 O O . LEU A 1 308 ? 8.878 21.584 18.069 1.00 82.44 308 LEU A O 1
ATOM 2465 N N . LEU A 1 309 ? 9.486 20.791 16.051 1.00 85.06 309 LEU A N 1
ATOM 2466 C CA . LEU A 1 309 ? 9.664 19.406 16.469 1.00 85.06 309 LEU A CA 1
ATOM 2467 C C . LEU A 1 309 ? 10.876 19.213 17.394 1.00 85.06 309 LEU A C 1
ATOM 2469 O O . LEU A 1 309 ? 10.761 18.521 18.401 1.00 85.06 309 LEU A O 1
ATOM 2473 N N . LEU A 1 310 ? 12.010 19.862 17.121 1.00 80.44 310 LEU A N 1
ATOM 2474 C CA . LEU A 1 310 ? 13.159 19.865 18.039 1.00 80.44 310 LEU A CA 1
ATOM 2475 C C . LEU A 1 310 ? 12.835 20.624 19.348 1.00 80.44 310 LEU A C 1
ATOM 2477 O O . LEU A 1 310 ? 13.333 20.269 20.413 1.00 80.44 310 LEU A O 1
ATOM 2481 N N . SER A 1 311 ? 11.944 21.623 19.302 1.00 77.69 311 SER A N 1
ATOM 2482 C CA . SER A 1 311 ? 11.458 22.390 20.469 1.00 77.69 311 SER A CA 1
ATOM 2483 C C . SER A 1 311 ? 10.499 21.620 21.396 1.00 77.69 311 SER A C 1
ATOM 2485 O O . SER A 1 311 ? 10.094 22.148 22.434 1.00 77.69 311 SER A O 1
ATOM 2487 N N . LYS A 1 312 ? 10.121 20.387 21.039 1.00 70.94 312 LYS A N 1
ATOM 2488 C CA . LYS A 1 312 ? 9.027 19.600 21.641 1.00 70.94 312 LYS A CA 1
ATOM 2489 C C . LYS A 1 312 ? 9.204 19.238 23.117 1.00 70.94 312 LYS A C 1
ATOM 2491 O O . LYS A 1 312 ? 8.202 19.056 23.809 1.00 70.94 312 LYS A O 1
ATOM 2496 N N . GLU A 1 313 ? 10.446 19.144 23.590 1.00 62.50 313 GLU A N 1
ATOM 2497 C CA . GLU A 1 313 ? 10.785 18.766 24.972 1.00 62.50 313 GLU A CA 1
ATOM 2498 C C . GLU A 1 313 ? 10.974 19.968 25.914 1.00 62.50 313 GLU A C 1
ATOM 2500 O O . GLU A 1 313 ? 10.866 19.827 27.134 1.00 62.50 313 GLU A O 1
ATOM 2505 N N . GLU A 1 314 ? 11.257 21.161 25.381 1.00 66.19 314 GLU A N 1
ATOM 2506 C CA . GLU A 1 314 ? 11.616 22.316 26.203 1.00 66.19 314 GLU A CA 1
ATOM 2507 C C . GLU A 1 314 ? 10.372 23.047 26.723 1.00 66.19 314 GLU A C 1
ATOM 2509 O O . GLU A 1 314 ? 9.554 23.585 25.970 1.00 66.19 314 GLU A O 1
ATOM 2514 N N . LYS A 1 315 ? 10.248 23.108 28.053 1.00 56.03 315 LYS A N 1
ATOM 2515 C CA . LYS A 1 315 ? 9.109 23.745 28.730 1.00 56.03 315 LYS A CA 1
ATOM 2516 C C . LYS A 1 315 ? 9.220 25.274 28.796 1.00 56.03 315 LYS A C 1
ATOM 2518 O O . LYS A 1 315 ? 8.191 25.936 28.877 1.00 56.03 315 LYS A O 1
ATOM 2523 N N . SER A 1 316 ? 10.422 25.859 28.729 1.00 56.28 316 SER A N 1
ATOM 2524 C CA . SER A 1 316 ? 10.603 27.317 28.777 1.00 56.28 316 SER A CA 1
ATOM 2525 C C . SER A 1 316 ? 10.255 27.979 27.440 1.00 56.28 316 SER A C 1
ATOM 2527 O O . SER A 1 316 ? 11.074 28.026 26.520 1.00 56.28 316 SER A O 1
ATOM 2529 N N . THR A 1 317 ? 9.045 28.539 27.350 1.00 56.34 317 THR A N 1
ATOM 2530 C CA . THR A 1 317 ? 8.517 29.293 26.194 1.00 56.34 317 THR A CA 1
ATOM 2531 C C . THR A 1 317 ? 9.515 30.283 25.593 1.00 56.34 317 THR A C 1
ATOM 2533 O O . THR A 1 317 ? 9.659 30.330 24.375 1.00 56.34 317 THR A O 1
ATOM 2536 N N . ASN A 1 318 ? 10.275 31.000 26.423 1.00 54.59 318 ASN A N 1
ATOM 2537 C CA . ASN A 1 318 ? 11.183 32.057 25.967 1.00 54.59 318 ASN A CA 1
ATOM 2538 C C . ASN A 1 318 ? 12.525 31.556 25.385 1.00 54.59 318 ASN A C 1
ATOM 2540 O O . ASN A 1 318 ? 13.296 32.377 24.893 1.00 54.59 318 ASN A O 1
ATOM 2544 N N . LYS A 1 319 ? 12.844 30.250 25.456 1.00 64.94 319 LYS A N 1
ATOM 2545 C CA . LYS A 1 319 ? 14.125 29.684 24.963 1.00 64.94 319 LYS A CA 1
ATOM 2546 C C . LYS A 1 319 ? 14.007 28.331 24.236 1.00 64.94 319 LYS A C 1
ATOM 2548 O O . LYS A 1 319 ? 15.024 27.664 24.048 1.00 64.94 319 LYS A O 1
ATOM 2553 N N . LYS A 1 320 ? 12.803 27.918 23.810 1.00 70.56 320 LYS A N 1
ATOM 2554 C CA . LYS A 1 320 ? 12.575 26.587 23.205 1.00 70.56 320 LYS A CA 1
ATOM 2555 C C . LYS A 1 320 ? 13.499 26.287 22.017 1.00 70.56 320 LYS A C 1
ATOM 2557 O O . LYS A 1 320 ? 14.294 25.356 22.086 1.00 70.56 320 LYS A O 1
ATOM 2562 N N . CYS A 1 321 ? 13.443 27.114 20.973 1.00 72.94 321 CYS A N 1
ATOM 2563 C CA . CYS A 1 321 ? 14.192 26.895 19.730 1.00 72.94 321 CYS A CA 1
ATOM 2564 C C . CYS A 1 321 ? 15.720 26.978 19.912 1.00 72.94 321 CYS A C 1
ATOM 2566 O O . CYS A 1 321 ? 16.448 26.173 19.337 1.00 72.94 321 CYS A O 1
ATOM 2568 N N . THR A 1 322 ? 16.231 27.893 20.745 1.00 74.56 322 THR A N 1
ATOM 2569 C CA . THR A 1 322 ? 17.683 28.017 20.962 1.00 74.56 322 THR A CA 1
ATOM 2570 C C . THR A 1 322 ? 18.266 26.817 21.697 1.00 74.56 322 THR A C 1
ATOM 2572 O O . THR A 1 322 ? 19.270 26.287 21.239 1.00 74.56 322 THR A O 1
ATOM 2575 N N . LYS A 1 323 ? 17.606 26.329 22.756 1.00 73.44 323 LYS A N 1
ATOM 2576 C CA . LYS A 1 323 ? 18.006 25.083 23.434 1.00 73.44 323 LYS A CA 1
ATOM 2577 C C . LYS A 1 323 ? 17.835 23.843 22.551 1.00 73.44 323 LYS A C 1
ATOM 2579 O O . LYS A 1 323 ? 18.638 22.920 22.610 1.00 73.44 323 LYS A O 1
ATOM 2584 N N . ALA A 1 324 ? 16.787 23.806 21.729 1.00 72.88 324 ALA A N 1
ATOM 2585 C CA . ALA A 1 324 ? 16.547 22.711 20.793 1.00 72.88 324 ALA A CA 1
ATOM 2586 C C . ALA A 1 324 ? 17.694 22.552 19.776 1.00 72.88 324 ALA A C 1
ATOM 2588 O O . ALA A 1 324 ? 18.086 21.433 19.444 1.00 72.88 324 ALA A O 1
ATOM 2589 N N . LEU A 1 325 ? 18.279 23.671 19.336 1.00 78.31 325 LEU A N 1
ATOM 2590 C CA . LEU A 1 325 ? 19.448 23.693 18.454 1.00 78.31 325 LEU A CA 1
ATOM 2591 C C . LEU A 1 325 ? 20.738 23.177 19.113 1.00 78.31 325 LEU A C 1
ATOM 2593 O O . LEU A 1 325 ? 21.663 22.803 18.394 1.00 78.31 325 LEU A O 1
ATOM 2597 N N . ASP A 1 326 ? 20.808 23.079 20.442 1.00 75.19 326 ASP A N 1
ATOM 2598 C CA . ASP A 1 326 ? 21.965 22.490 21.130 1.00 75.19 326 ASP A CA 1
ATOM 2599 C C . ASP A 1 326 ? 22.021 20.957 20.967 1.00 75.19 326 ASP A C 1
ATOM 2601 O O . ASP A 1 326 ? 23.090 20.366 21.085 1.00 75.19 326 ASP A O 1
ATOM 2605 N N . LYS A 1 327 ? 20.902 20.311 20.593 1.00 72.31 327 LYS A N 1
ATOM 2606 C CA . LYS A 1 327 ? 20.850 18.891 20.186 1.00 72.31 327 LYS A CA 1
ATOM 2607 C C . LYS A 1 327 ? 21.103 18.663 18.686 1.00 72.31 327 LYS A C 1
ATOM 2609 O O . LYS A 1 327 ? 21.024 17.530 18.212 1.00 72.31 327 LYS A O 1
ATOM 2614 N N . CYS A 1 328 ? 21.373 19.715 17.909 1.00 75.75 328 CYS A N 1
ATOM 2615 C CA . CYS A 1 328 ? 21.333 19.636 16.446 1.00 75.75 328 CYS A CA 1
ATOM 2616 C C . CYS A 1 328 ? 22.423 18.754 15.809 1.00 75.75 328 CYS A C 1
ATOM 2618 O O . CYS A 1 328 ? 22.279 18.348 14.658 1.00 75.75 328 CYS A O 1
ATOM 2620 N N . ASP A 1 329 ? 23.497 18.394 16.517 1.00 77.69 329 ASP A N 1
ATOM 2621 C CA . ASP A 1 329 ? 24.527 17.513 15.950 1.00 77.69 329 ASP A CA 1
ATOM 2622 C C . ASP A 1 329 ? 23.996 16.132 15.523 1.00 77.69 329 ASP A C 1
ATOM 2624 O O . ASP A 1 329 ? 24.544 15.544 14.585 1.00 77.69 329 ASP A O 1
ATOM 2628 N N . ASN A 1 330 ? 22.886 15.666 16.111 1.00 81.44 330 ASN A N 1
ATOM 2629 C CA . ASN A 1 330 ? 22.216 14.433 15.692 1.00 81.44 330 ASN A CA 1
ATOM 2630 C C . ASN A 1 330 ? 21.350 14.653 14.434 1.00 81.44 330 ASN A C 1
ATOM 2632 O O . ASN A 1 330 ? 21.355 13.804 13.543 1.00 81.44 330 ASN A O 1
ATOM 2636 N N . SER A 1 331 ? 20.678 15.806 14.301 1.00 85.00 331 SER A N 1
ATOM 2637 C CA . SER A 1 331 ? 19.679 16.093 13.251 1.00 85.00 331 SER A CA 1
ATOM 2638 C C . SER A 1 331 ? 20.183 16.930 12.060 1.00 85.00 331 SER A C 1
ATOM 2640 O O . SER A 1 331 ? 19.528 16.965 11.019 1.00 85.00 331 SER A O 1
ATOM 2642 N N . LYS A 1 332 ? 21.379 17.534 12.127 1.00 86.81 332 LYS A N 1
ATOM 2643 C CA . LYS A 1 332 ? 22.009 18.347 11.054 1.00 86.81 332 LYS A CA 1
ATOM 2644 C C . LYS A 1 332 ? 22.250 17.628 9.716 1.00 86.81 332 LYS A C 1
ATOM 2646 O O . LYS A 1 332 ? 22.763 18.237 8.780 1.00 86.81 332 LYS A O 1
ATOM 2651 N N . HIS A 1 333 ? 21.955 16.333 9.633 1.00 86.81 333 HIS A N 1
ATOM 2652 C CA . HIS A 1 333 ? 22.036 15.553 8.402 1.00 86.81 333 HIS A CA 1
ATOM 2653 C C . HIS A 1 333 ? 20.754 15.656 7.553 1.00 86.81 333 HIS A C 1
ATOM 2655 O O . HIS A 1 333 ? 20.834 15.498 6.341 1.00 86.81 333 HIS A O 1
ATOM 2661 N N . LEU A 1 334 ? 19.602 15.973 8.162 1.00 87.31 334 LEU A N 1
ATOM 2662 C CA . LEU A 1 334 ? 18.279 15.934 7.519 1.00 87.31 334 LEU A CA 1
ATOM 2663 C C . LEU A 1 334 ? 18.077 16.997 6.431 1.00 87.31 334 LEU A C 1
ATOM 2665 O O . LEU A 1 334 ? 17.382 16.755 5.452 1.00 87.31 334 LEU A O 1
ATOM 2669 N N . ASN A 1 335 ? 18.640 18.193 6.617 1.00 84.69 335 ASN A N 1
ATOM 2670 C CA . ASN A 1 335 ? 18.421 19.336 5.732 1.00 84.69 335 ASN A CA 1
ATOM 2671 C C . ASN A 1 335 ? 19.651 20.269 5.747 1.00 84.69 335 ASN A C 1
ATOM 2673 O O . ASN A 1 335 ? 20.220 20.550 6.806 1.00 84.69 335 ASN A O 1
ATOM 2677 N N . SER A 1 336 ? 20.057 20.763 4.575 1.00 84.25 336 SER A N 1
ATOM 2678 C CA . SER A 1 336 ? 21.169 21.707 4.391 1.00 84.25 336 SER A CA 1
ATOM 2679 C C . SER A 1 336 ? 20.954 23.048 5.105 1.00 84.25 336 SER A C 1
ATOM 2681 O O . SER A 1 336 ? 21.906 23.599 5.659 1.00 84.25 336 SER A O 1
ATOM 2683 N N . GLU A 1 337 ? 19.720 23.548 5.165 1.00 82.81 337 GLU A N 1
ATOM 2684 C CA . GLU A 1 337 ? 19.362 24.767 5.899 1.00 82.81 337 GLU A CA 1
ATOM 2685 C C . GLU A 1 337 ? 19.526 24.583 7.411 1.00 82.81 337 GLU A C 1
ATOM 2687 O O . GLU A 1 337 ? 20.071 25.455 8.088 1.00 82.81 337 GLU A O 1
ATOM 2692 N N . LEU A 1 338 ? 19.119 23.421 7.940 1.00 83.81 338 LEU A N 1
ATOM 2693 C CA . LEU A 1 338 ? 19.313 23.072 9.349 1.00 83.81 338 LEU A CA 1
ATOM 2694 C C . LEU A 1 338 ? 20.809 22.943 9.665 1.00 83.81 338 LEU A C 1
ATOM 2696 O O . LEU A 1 338 ? 21.286 23.515 10.643 1.00 83.81 338 LEU A O 1
ATOM 2700 N N . LYS A 1 339 ? 21.575 22.276 8.793 1.00 85.81 339 LYS A N 1
ATOM 2701 C CA . LYS A 1 339 ? 23.038 22.178 8.897 1.00 85.81 339 LYS A CA 1
ATOM 2702 C C . LYS A 1 339 ? 23.704 23.559 8.971 1.00 85.81 339 LYS A C 1
ATOM 2704 O O . LYS A 1 339 ? 24.575 23.767 9.815 1.00 85.81 339 LYS A O 1
ATOM 2709 N N . ALA A 1 340 ? 23.269 24.506 8.137 1.00 84.00 340 ALA A N 1
ATOM 2710 C CA . ALA A 1 340 ? 23.760 25.884 8.145 1.00 84.00 340 ALA A CA 1
ATOM 2711 C C . ALA A 1 340 ? 23.315 26.668 9.396 1.00 84.00 340 ALA A C 1
ATOM 2713 O O . ALA A 1 340 ? 24.119 27.369 10.007 1.00 84.00 340 ALA A O 1
ATOM 2714 N N . LEU A 1 341 ? 22.057 26.523 9.830 1.00 81.25 341 LEU A N 1
ATOM 2715 C CA . LEU A 1 341 ? 21.543 27.144 11.056 1.00 81.25 341 LEU A CA 1
ATOM 2716 C C . LEU A 1 341 ? 22.341 26.709 12.293 1.00 81.25 341 LEU A C 1
ATOM 2718 O O . LEU A 1 341 ? 22.657 27.539 13.143 1.00 81.25 341 LEU A O 1
ATOM 2722 N N . CYS A 1 342 ? 22.703 25.430 12.377 1.00 80.44 342 CYS A N 1
ATOM 2723 C CA . CYS A 1 342 ? 23.410 24.879 13.529 1.00 80.44 342 CYS A CA 1
ATOM 2724 C C . CYS A 1 342 ? 24.910 25.219 13.552 1.00 80.44 342 CYS A C 1
ATOM 2726 O O . CYS A 1 342 ? 25.496 25.250 14.635 1.00 80.44 342 CYS A O 1
ATOM 2728 N N . GLY A 1 343 ? 25.510 25.544 12.400 1.00 74.25 343 GLY A N 1
ATOM 2729 C CA . GLY A 1 343 ? 26.875 26.082 12.307 1.00 74.25 343 GLY A CA 1
ATOM 2730 C C . GLY A 1 343 ? 27.007 27.575 12.651 1.00 74.25 343 GLY A C 1
ATOM 2731 O O . GLY A 1 343 ? 28.102 28.027 12.976 1.00 74.25 343 GLY A O 1
ATOM 2732 N N . ASN A 1 344 ? 25.916 28.348 12.608 1.00 68.31 344 ASN A N 1
ATOM 2733 C CA . ASN A 1 344 ? 25.946 29.798 12.829 1.00 68.31 344 ASN A CA 1
ATOM 2734 C C . ASN A 1 344 ? 25.789 30.194 14.309 1.00 68.31 344 ASN A C 1
ATOM 2736 O O . ASN A 1 344 ? 25.043 29.572 15.063 1.00 68.31 344 ASN A O 1
ATOM 2740 N N . GLY A 1 345 ? 26.405 31.320 14.695 1.00 64.25 345 GLY A N 1
ATOM 2741 C CA . GLY A 1 345 ? 26.219 31.940 16.017 1.00 64.25 345 GLY A CA 1
ATOM 2742 C C . GLY A 1 345 ? 24.881 32.676 16.202 1.00 64.25 345 GLY A C 1
ATOM 2743 O O . GLY A 1 345 ? 24.390 32.788 17.321 1.00 64.25 345 GLY A O 1
ATOM 2744 N N . GLU A 1 346 ? 24.230 33.128 15.124 1.00 69.50 346 GLU A N 1
ATOM 2745 C CA . GLU A 1 346 ? 22.978 33.915 15.169 1.00 69.50 346 GLU A CA 1
ATOM 2746 C C . GLU A 1 346 ? 21.701 33.096 15.484 1.00 69.50 346 GLU A C 1
ATOM 2748 O O . GLU A 1 346 ? 20.593 33.488 15.102 1.00 69.50 346 GLU A O 1
ATOM 2753 N N . ARG A 1 347 ? 21.826 31.953 16.178 1.00 77.19 347 ARG A N 1
ATOM 2754 C CA . ARG A 1 347 ? 20.717 31.018 16.463 1.00 77.19 347 ARG A CA 1
ATOM 2755 C C . ARG A 1 347 ? 19.487 31.726 17.040 1.00 77.19 347 ARG A C 1
ATOM 2757 O O . ARG A 1 347 ? 18.371 31.483 16.593 1.00 77.19 347 ARG A O 1
ATOM 2764 N N . GLU A 1 348 ? 19.683 32.635 17.998 1.00 73.12 348 GLU A N 1
ATOM 2765 C CA . GLU A 1 348 ? 18.578 33.311 18.692 1.00 73.12 348 GLU A CA 1
ATOM 2766 C C . GLU A 1 348 ? 17.780 34.270 17.796 1.00 73.12 348 GLU A C 1
ATOM 2768 O O . GLU A 1 348 ? 16.561 34.358 17.942 1.00 73.12 348 GLU A O 1
ATOM 2773 N N . LYS A 1 349 ? 18.431 34.955 16.846 1.00 73.69 349 LYS A N 1
ATOM 2774 C CA . LYS A 1 349 ? 17.747 35.848 15.900 1.00 73.69 349 LYS A CA 1
ATOM 2775 C C . LYS A 1 349 ? 16.858 35.035 14.957 1.00 73.69 349 LYS A C 1
ATOM 2777 O O . LYS A 1 349 ? 15.648 35.247 14.925 1.00 73.69 349 LYS A O 1
ATOM 2782 N N . LYS A 1 350 ? 17.436 34.021 14.302 1.00 72.25 350 LYS A N 1
ATOM 2783 C CA . LYS A 1 350 ? 16.704 33.130 13.388 1.00 72.25 350 LYS A CA 1
ATOM 2784 C C . LYS A 1 350 ? 15.561 32.390 14.095 1.00 72.25 350 LYS A C 1
ATOM 2786 O O . LYS A 1 350 ? 14.470 32.289 13.549 1.00 72.25 350 LYS A O 1
ATOM 2791 N N . CYS A 1 351 ? 15.752 31.956 15.344 1.00 74.19 351 CYS A N 1
ATOM 2792 C CA . CYS A 1 351 ? 14.680 31.362 16.151 1.00 74.19 351 CYS A CA 1
ATOM 2793 C C . CYS A 1 351 ? 13.481 32.298 16.403 1.00 74.19 351 CYS A C 1
ATOM 2795 O O . CYS A 1 351 ? 12.363 31.806 16.530 1.00 74.19 351 CYS A O 1
ATOM 2797 N N . LYS A 1 352 ? 13.686 33.620 16.492 1.00 70.62 352 LYS A N 1
ATOM 2798 C CA . LYS A 1 352 ? 12.593 34.598 16.665 1.00 70.62 352 LYS A CA 1
ATOM 2799 C C . LYS A 1 352 ? 11.863 34.878 15.350 1.00 70.62 352 LYS A C 1
ATOM 2801 O O . LYS A 1 352 ? 10.651 35.055 15.359 1.00 70.62 352 LYS A O 1
ATOM 2806 N N . GLU A 1 353 ? 12.586 34.864 14.234 1.00 68.31 353 GLU A N 1
ATOM 2807 C CA . GLU A 1 353 ? 12.036 35.046 12.884 1.00 68.31 353 GLU A CA 1
ATOM 2808 C C . GLU A 1 353 ? 11.232 33.815 12.409 1.00 68.31 353 GLU A C 1
ATOM 2810 O O . GLU A 1 353 ? 10.236 33.964 11.705 1.00 68.31 353 GLU A O 1
ATOM 2815 N N . LEU A 1 354 ? 11.615 32.600 12.827 1.00 67.00 354 LEU A N 1
ATOM 2816 C CA . LEU A 1 354 ? 11.040 31.335 12.339 1.00 67.00 354 LEU A CA 1
ATOM 2817 C C . LEU A 1 354 ? 9.837 30.790 13.141 1.00 67.00 354 LEU A C 1
ATOM 2819 O O . LEU A 1 354 ? 9.213 29.826 12.697 1.00 67.00 354 LEU A O 1
ATOM 2823 N N . VAL A 1 355 ? 9.505 31.343 14.318 1.00 63.53 355 VAL A N 1
ATOM 2824 C CA . VAL A 1 355 ? 8.554 30.714 15.268 1.00 63.53 355 VAL A CA 1
ATOM 2825 C C . VAL A 1 355 ? 7.411 31.655 15.684 1.00 63.53 355 VAL A C 1
ATOM 2827 O O . VAL A 1 355 ? 7.268 32.026 16.846 1.00 63.53 355 VAL A O 1
ATOM 2830 N N . ASN A 1 356 ? 6.526 31.984 14.736 1.00 69.62 356 ASN A N 1
ATOM 2831 C CA . ASN A 1 356 ? 5.180 32.499 15.030 1.00 69.62 356 ASN A CA 1
ATOM 2832 C C . ASN A 1 356 ? 4.122 31.435 14.685 1.00 69.62 356 ASN A C 1
ATOM 2834 O O . ASN A 1 356 ? 3.724 31.275 13.531 1.00 69.62 356 ASN A O 1
ATOM 2838 N N . VAL A 1 357 ? 3.681 30.675 15.693 1.00 79.44 357 VAL A N 1
ATOM 2839 C CA . VAL A 1 357 ? 2.751 29.541 15.516 1.00 79.44 357 VAL A CA 1
ATOM 2840 C C . VAL A 1 357 ? 1.274 29.902 15.669 1.00 79.44 357 VAL A C 1
ATOM 2842 O O . VAL A 1 357 ? 0.424 29.148 15.201 1.00 79.44 357 VAL A O 1
ATOM 2845 N N . THR A 1 358 ? 0.943 31.042 16.280 1.00 81.06 358 THR A N 1
ATOM 2846 C CA . THR A 1 358 ? -0.430 31.369 16.704 1.00 81.06 358 THR A CA 1
ATOM 2847 C C . THR A 1 358 ? -1.417 31.356 15.535 1.00 81.06 358 THR A C 1
ATOM 2849 O O . THR A 1 358 ? -2.469 30.724 15.618 1.00 81.06 358 THR A O 1
ATOM 2852 N N . ALA A 1 359 ? -1.049 31.966 14.403 1.00 84.94 359 ALA A N 1
ATOM 2853 C CA . ALA A 1 359 ? -1.875 31.963 13.195 1.00 84.94 359 ALA A CA 1
ATOM 2854 C C . ALA A 1 359 ? -2.073 30.548 12.615 1.00 84.94 359 ALA A C 1
ATOM 2856 O O . ALA A 1 359 ? -3.185 30.195 12.219 1.00 84.94 359 ALA A O 1
ATOM 2857 N N . ARG A 1 360 ? -1.021 29.711 12.622 1.00 86.81 360 ARG A N 1
ATOM 2858 C CA . ARG A 1 360 ? -1.078 28.318 12.142 1.00 86.81 360 ARG A CA 1
ATOM 2859 C C . ARG A 1 360 ? -2.014 27.472 13.002 1.00 86.81 360 ARG A C 1
ATOM 2861 O O . ARG A 1 360 ? -2.848 26.753 12.462 1.00 86.81 360 ARG A O 1
ATOM 2868 N N . CYS A 1 361 ? -1.917 27.593 14.324 1.00 87.19 361 CYS A N 1
ATOM 2869 C CA . CYS A 1 361 ? -2.743 26.832 15.258 1.00 87.19 361 CYS A CA 1
ATOM 2870 C C . CYS A 1 361 ? -4.221 27.240 15.201 1.00 87.19 361 CYS A C 1
ATOM 2872 O O . CYS A 1 361 ? -5.083 26.365 15.141 1.00 87.19 361 CYS A O 1
ATOM 2874 N N . SER A 1 362 ? -4.527 28.540 15.120 1.00 86.62 362 SER A N 1
ATOM 2875 C CA . SER A 1 362 ? -5.904 29.019 14.928 1.00 86.62 362 SER A CA 1
ATOM 2876 C C . SER A 1 362 ? -6.487 28.595 13.574 1.00 86.62 362 SER A C 1
ATOM 2878 O O . SER A 1 362 ? -7.628 28.138 13.512 1.00 86.62 362 SER A O 1
ATOM 2880 N N . GLY A 1 363 ? -5.704 28.680 12.490 1.00 89.56 363 GLY A N 1
ATOM 2881 C CA . GLY A 1 363 ? -6.124 28.230 11.158 1.00 89.56 363 GLY A CA 1
ATOM 2882 C C . GLY A 1 363 ? -6.393 26.723 11.095 1.00 89.56 363 GLY A C 1
ATOM 2883 O O . GLY A 1 363 ? -7.438 26.298 10.602 1.00 89.56 363 GLY A O 1
ATOM 2884 N N . PHE A 1 364 ? -5.496 25.912 11.661 1.00 91.44 364 PHE A N 1
ATOM 2885 C CA . PHE A 1 364 ? -5.666 24.463 11.743 1.00 91.44 364 PHE A CA 1
ATOM 2886 C C . PHE A 1 364 ? -6.867 24.077 12.620 1.00 91.44 364 PHE A C 1
ATOM 2888 O O . PHE A 1 364 ? -7.708 23.289 12.194 1.00 91.44 364 PHE A O 1
ATOM 2895 N N . LYS A 1 365 ? -7.041 24.702 13.792 1.00 88.94 365 LYS A N 1
ATOM 2896 C CA . LYS A 1 365 ? -8.216 24.463 14.644 1.00 88.94 365 LYS A CA 1
ATOM 2897 C C . LYS A 1 365 ? -9.534 24.789 13.931 1.00 88.94 365 LYS A C 1
ATOM 2899 O O . LYS A 1 365 ? -10.501 24.046 14.091 1.00 88.94 365 LYS A O 1
ATOM 2904 N N . LYS A 1 366 ? -9.565 25.829 13.086 1.00 89.81 366 LYS A N 1
ATOM 2905 C CA . LYS A 1 366 ? -10.732 26.143 12.246 1.00 89.81 366 LYS A CA 1
ATOM 2906 C C . LYS A 1 366 ? -11.041 25.029 11.231 1.00 89.81 366 LYS A C 1
ATOM 2908 O O . LYS A 1 366 ? -12.217 24.711 11.072 1.00 89.81 366 LYS A O 1
ATOM 2913 N N . LYS A 1 367 ? -10.035 24.385 10.609 1.00 91.62 367 LYS A N 1
ATOM 2914 C CA . LYS A 1 367 ? -10.257 23.163 9.795 1.00 91.62 367 LYS A CA 1
ATOM 2915 C C . LYS A 1 367 ? -10.912 22.056 10.634 1.00 91.62 367 LYS A C 1
ATOM 2917 O O . LYS A 1 367 ? -11.928 21.496 10.232 1.00 91.62 367 LYS A O 1
ATOM 2922 N N . LEU A 1 368 ? -10.369 21.782 11.822 1.00 92.00 368 LEU A N 1
ATOM 2923 C CA . LEU A 1 368 ? -10.856 20.712 12.703 1.00 92.00 368 LEU A CA 1
ATOM 2924 C C . LEU A 1 368 ? -12.276 20.962 13.243 1.00 92.00 368 LEU A C 1
ATOM 2926 O O . LEU A 1 368 ? -13.029 20.011 13.442 1.00 92.00 368 LEU A O 1
ATOM 2930 N N . TYR A 1 369 ? -12.667 22.224 13.442 1.00 90.88 369 TYR A N 1
ATOM 2931 C CA . TYR A 1 369 ? -14.046 22.604 13.770 1.00 90.88 369 TYR A CA 1
ATOM 2932 C C . TYR A 1 369 ? -15.015 22.260 12.629 1.00 90.88 369 TYR A C 1
ATOM 2934 O O . TYR A 1 369 ? -16.015 21.590 12.862 1.00 90.88 369 TYR A O 1
ATOM 2942 N N . LEU A 1 370 ? -14.678 22.612 11.381 1.00 90.19 370 LEU A N 1
ATOM 2943 C CA . LEU A 1 370 ? -15.498 22.296 10.198 1.00 90.19 370 LEU A CA 1
ATOM 2944 C C . LEU A 1 370 ? -15.660 20.783 9.944 1.00 90.19 370 LEU A C 1
ATOM 2946 O O . LEU A 1 370 ? -16.604 20.374 9.274 1.00 90.19 370 LEU A O 1
ATOM 2950 N N . LYS A 1 371 ? -14.767 19.950 10.494 1.00 90.56 371 LYS A N 1
ATOM 2951 C CA . LYS A 1 371 ? -14.822 18.477 10.433 1.00 90.56 371 LYS A CA 1
ATOM 2952 C C . LYS A 1 371 ? -15.410 17.816 11.691 1.00 90.56 371 LYS A C 1
ATOM 2954 O O . LYS A 1 371 ? -15.333 16.597 11.827 1.00 90.56 371 LYS A O 1
ATOM 2959 N N . ASN A 1 372 ? -16.011 18.591 12.601 1.00 89.81 372 ASN A N 1
ATOM 2960 C CA . ASN A 1 372 ? -16.588 18.120 13.871 1.00 89.81 372 ASN A CA 1
ATOM 2961 C C . ASN A 1 372 ? -15.584 17.384 14.790 1.00 89.81 372 ASN A C 1
ATOM 2963 O O . ASN A 1 372 ? -15.954 16.487 15.545 1.00 89.81 372 ASN A O 1
ATOM 2967 N N . LEU A 1 373 ? -14.302 17.766 14.741 1.00 90.94 373 LEU A N 1
ATOM 2968 C CA . LEU A 1 373 ? -13.236 17.264 15.626 1.00 90.94 373 LEU A CA 1
ATOM 2969 C C . LEU A 1 373 ? -12.888 18.253 16.755 1.00 90.94 373 LEU A C 1
ATOM 2971 O O . LEU A 1 373 ? -12.217 17.887 17.726 1.00 90.94 373 LEU A O 1
ATOM 2975 N N . SER A 1 374 ? -13.363 19.499 16.639 1.00 89.00 374 SER A N 1
ATOM 2976 C CA . SER A 1 374 ? -13.236 20.564 17.637 1.00 89.00 374 SER A CA 1
ATOM 2977 C C . SER A 1 374 ? -14.611 21.101 18.025 1.00 89.00 374 SER A C 1
ATOM 2979 O O . SER A 1 374 ? -15.373 21.483 17.146 1.00 89.00 374 SER A O 1
ATOM 2981 N N . SER A 1 375 ? -14.906 21.197 19.325 1.00 85.12 375 SER A N 1
ATOM 2982 C CA . SER A 1 375 ? -16.163 21.782 19.837 1.00 85.12 375 SER A CA 1
ATOM 2983 C C . SER A 1 375 ? -16.242 23.299 19.626 1.00 85.12 375 SER A C 1
ATOM 2985 O O . SER A 1 375 ? -17.327 23.864 19.548 1.00 85.12 375 SER A O 1
ATOM 2987 N N . TYR A 1 376 ? -15.083 23.960 19.536 1.00 80.38 376 TYR A N 1
ATOM 2988 C CA . TYR A 1 376 ? -14.954 25.417 19.482 1.00 80.38 376 TYR A CA 1
ATOM 2989 C C . TYR A 1 376 ? -14.114 25.848 18.266 1.00 80.38 376 TYR A C 1
ATOM 2991 O O . TYR A 1 376 ? -13.128 25.172 17.946 1.00 80.38 376 TYR A O 1
ATOM 2999 N N . PRO A 1 377 ? -14.441 26.967 17.592 1.00 74.19 377 PRO A N 1
ATOM 3000 C CA . PRO A 1 377 ? -13.733 27.393 16.382 1.00 74.19 377 PRO A CA 1
ATOM 3001 C C . PRO A 1 377 ? -12.376 28.068 16.650 1.00 74.19 377 PRO A C 1
ATOM 3003 O O . PRO A 1 377 ? -11.541 28.112 15.749 1.00 74.19 377 PRO A O 1
ATOM 3006 N N . ALA A 1 378 ? -12.138 28.600 17.856 1.00 73.19 378 ALA A N 1
ATOM 3007 C CA . ALA A 1 378 ? -10.922 29.345 18.200 1.00 73.19 378 ALA A CA 1
ATOM 3008 C C . ALA A 1 378 ? -10.599 29.295 19.707 1.00 73.19 378 ALA A C 1
ATOM 3010 O O . ALA A 1 378 ? -11.464 28.982 20.518 1.00 73.19 378 ALA A O 1
ATOM 3011 N N . ASN A 1 379 ? -9.359 29.655 20.057 1.00 67.62 379 ASN A N 1
ATOM 3012 C CA . ASN A 1 379 ? -8.861 30.103 21.374 1.00 67.62 379 ASN A CA 1
ATOM 3013 C C . ASN A 1 379 ? -9.058 29.213 22.627 1.00 67.62 379 ASN A C 1
ATOM 3015 O O . ASN A 1 379 ? -8.514 29.553 23.672 1.00 67.62 379 ASN A O 1
ATOM 3019 N N . GLN A 1 380 ? -9.771 28.087 22.556 1.00 75.81 380 GLN A N 1
ATOM 3020 C CA . GLN A 1 380 ? -9.964 27.140 23.667 1.00 75.81 380 GLN A CA 1
ATOM 3021 C C . GLN A 1 380 ? -9.843 25.696 23.165 1.00 75.81 380 GLN A C 1
ATOM 3023 O O . GLN A 1 380 ? -10.407 25.360 22.123 1.00 75.81 380 GLN A O 1
ATOM 3028 N N . ASP A 1 381 ? -9.116 24.818 23.863 1.00 73.56 381 ASP A N 1
ATOM 3029 C CA . ASP A 1 381 ? -9.084 23.391 23.510 1.00 73.56 381 ASP A CA 1
ATOM 3030 C C . ASP A 1 381 ? -10.478 22.741 23.612 1.00 73.56 381 ASP A C 1
ATOM 3032 O O . ASP A 1 381 ? -11.364 23.201 24.329 1.00 73.56 381 ASP A O 1
ATOM 3036 N N . SER A 1 382 ? -10.682 21.685 22.834 1.00 82.44 382 SER A N 1
ATOM 3037 C CA . SER A 1 382 ? -11.996 21.078 22.600 1.00 82.44 382 SER A CA 1
ATOM 3038 C C . SER A 1 382 ? -12.513 20.270 23.788 1.00 82.44 382 SER A C 1
ATOM 3040 O O . SER A 1 382 ? -11.814 20.032 24.775 1.00 82.44 382 SER A O 1
ATOM 3042 N N . GLU A 1 383 ? -13.737 19.771 23.683 1.00 88.12 383 GLU A N 1
ATOM 3043 C CA . GLU A 1 383 ? -14.199 18.687 24.544 1.00 88.12 383 GLU A CA 1
ATOM 3044 C C . GLU A 1 383 ? -13.669 17.336 24.041 1.00 88.12 383 GLU A C 1
ATOM 3046 O O . GLU A 1 383 ? -13.170 17.204 22.918 1.00 88.12 383 GLU A O 1
ATOM 3051 N N . THR A 1 384 ? -13.724 16.329 24.911 1.00 88.31 384 THR A N 1
ATOM 3052 C CA . THR A 1 384 ? -13.404 14.945 24.549 1.00 88.31 384 THR A CA 1
ATOM 3053 C C . THR A 1 384 ? -14.546 14.383 23.713 1.00 88.31 384 THR A C 1
ATOM 3055 O O . THR A 1 384 ? -15.663 14.291 24.215 1.00 88.31 384 THR A O 1
ATOM 3058 N N . ILE A 1 385 ? -14.270 13.967 22.477 1.00 88.44 385 ILE A N 1
ATOM 3059 C CA . ILE A 1 385 ? -15.266 13.305 21.627 1.00 88.44 385 ILE A CA 1
ATOM 3060 C C . ILE A 1 385 ? -15.015 11.794 21.691 1.00 88.44 385 ILE A C 1
ATOM 3062 O O . ILE A 1 385 ? -13.939 11.315 21.328 1.00 88.44 385 ILE A O 1
ATOM 3066 N N . TYR A 1 386 ? -15.986 11.028 22.194 1.00 87.00 386 TYR A N 1
ATOM 3067 C CA . TYR A 1 386 ? -15.824 9.585 22.403 1.00 87.00 386 TYR A CA 1
ATOM 3068 C C . TYR A 1 386 ? -16.039 8.778 21.113 1.00 87.00 386 TYR A C 1
ATOM 3070 O O . TYR A 1 386 ? -16.714 9.226 20.190 1.00 87.00 386 TYR A O 1
ATOM 3078 N N . TRP A 1 387 ? -15.504 7.550 21.061 1.00 86.25 387 TRP A N 1
ATOM 3079 C CA . TRP A 1 387 ? -15.449 6.674 19.871 1.00 86.25 387 TRP A CA 1
ATOM 3080 C C . TRP A 1 387 ? -16.725 6.656 19.007 1.00 86.25 387 TRP A C 1
ATOM 3082 O O . TRP A 1 387 ? -16.680 6.807 17.783 1.00 86.25 387 TRP A O 1
ATOM 3092 N N . HIS A 1 388 ? -17.887 6.518 19.647 1.00 80.12 388 HIS A N 1
ATOM 3093 C CA . HIS A 1 388 ? -19.180 6.442 18.968 1.00 80.12 388 HIS A CA 1
ATOM 3094 C C . HIS A 1 388 ? -19.672 7.791 18.400 1.00 80.12 388 HIS A C 1
ATOM 3096 O O . HIS A 1 388 ? -20.453 7.780 17.454 1.00 80.12 388 HIS A O 1
ATOM 3102 N N . GLN A 1 389 ? -19.189 8.922 18.925 1.00 84.81 389 GLN A N 1
ATOM 3103 C CA . GLN A 1 389 ? -19.541 10.294 18.521 1.00 84.81 389 GLN A CA 1
ATOM 3104 C C . GLN A 1 389 ? -18.595 10.883 17.461 1.00 84.81 389 GLN A C 1
ATOM 3106 O O . GLN A 1 389 ? -18.966 11.836 16.785 1.00 84.81 389 GLN A O 1
ATOM 3111 N N . LEU A 1 390 ? -17.373 10.350 17.321 1.00 87.31 390 LEU A N 1
ATOM 3112 C CA . LEU A 1 390 ? -16.381 10.853 16.360 1.00 87.31 390 LEU A CA 1
ATOM 3113 C C . LEU A 1 390 ? -16.904 10.794 14.919 1.00 87.31 390 LEU A C 1
ATOM 3115 O O . LEU A 1 390 ? -17.490 9.782 14.519 1.00 87.31 390 LEU A O 1
ATOM 3119 N N . SER A 1 391 ? -16.636 11.848 14.143 1.00 81.38 391 SER A N 1
ATOM 3120 C CA . SER A 1 391 ? -17.031 11.941 12.734 1.00 81.38 391 SER A CA 1
ATOM 3121 C C . SER A 1 391 ? -16.471 10.793 11.884 1.00 81.38 391 SER A C 1
ATOM 3123 O O . SER A 1 391 ? -15.402 10.253 12.176 1.00 81.38 391 SER A O 1
ATOM 3125 N N . ARG A 1 392 ? -17.192 10.454 10.808 1.00 78.19 392 ARG A N 1
ATOM 3126 C CA . ARG A 1 392 ? -16.748 9.543 9.739 1.00 78.19 392 ARG A CA 1
ATOM 3127 C C . ARG A 1 392 ? -16.224 10.278 8.498 1.00 78.19 392 ARG A C 1
ATOM 3129 O O . ARG A 1 392 ? -15.572 9.659 7.669 1.00 78.19 392 ARG A O 1
ATOM 3136 N N . SER A 1 393 ? -16.480 11.586 8.379 1.00 80.06 393 SER A N 1
ATOM 3137 C CA . SER A 1 393 ? -16.265 12.398 7.165 1.00 80.06 393 SER A CA 1
ATOM 3138 C C . SER A 1 393 ? -14.806 12.800 6.885 1.00 80.06 393 SER A C 1
ATOM 3140 O O . SER A 1 393 ? -14.548 13.903 6.395 1.00 80.06 393 SER A O 1
ATOM 3142 N N . LEU A 1 394 ? -13.857 11.925 7.228 1.00 88.31 394 LEU A N 1
ATOM 3143 C CA . LEU A 1 394 ? -12.425 12.094 6.987 1.00 88.31 394 LEU A CA 1
ATOM 3144 C C . LEU A 1 394 ? -11.969 11.176 5.854 1.00 88.31 394 LEU A C 1
ATOM 3146 O O . LEU A 1 394 ? -12.292 9.982 5.854 1.00 88.31 394 LEU A O 1
ATOM 3150 N N . THR A 1 395 ? -11.183 11.727 4.934 1.00 87.12 395 THR A N 1
ATOM 3151 C CA . THR A 1 395 ? -10.441 10.938 3.941 1.00 87.12 395 THR A CA 1
ATOM 3152 C C . THR A 1 395 ? -9.139 10.401 4.555 1.00 87.12 395 THR A C 1
ATOM 3154 O O . THR A 1 395 ? -8.762 10.752 5.680 1.00 87.12 395 THR A O 1
ATOM 3157 N N . GLU A 1 396 ? -8.431 9.532 3.834 1.00 88.75 396 GLU A N 1
ATOM 3158 C CA . GLU A 1 396 ? -7.106 9.057 4.251 1.00 88.75 396 GLU A CA 1
ATOM 3159 C C . GLU A 1 396 ? -6.071 10.195 4.222 1.00 88.75 396 GLU A C 1
ATOM 3161 O O . GLU A 1 396 ? -5.297 10.372 5.165 1.00 88.75 396 GLU A O 1
ATOM 3166 N N . GLU A 1 397 ? -6.129 11.028 3.185 1.00 87.94 397 GLU A N 1
ATOM 3167 C CA . GLU A 1 397 ? -5.283 12.197 2.952 1.00 87.94 397 GLU A CA 1
ATOM 3168 C C . GLU A 1 397 ? -5.501 13.275 4.022 1.00 87.94 397 GLU A C 1
ATOM 3170 O O . GLU A 1 397 ? -4.533 13.805 4.569 1.00 87.94 397 GLU A O 1
ATOM 3175 N N . GLU A 1 398 ? -6.755 13.559 4.395 1.00 92.25 398 GLU A N 1
ATOM 3176 C CA . GLU A 1 398 ? -7.064 14.466 5.508 1.00 92.25 398 GLU A CA 1
ATOM 3177 C C . GLU A 1 398 ? -6.528 13.935 6.838 1.00 92.25 398 GLU A C 1
ATOM 3179 O O . GLU A 1 398 ? -6.010 14.700 7.652 1.00 92.25 398 GLU A O 1
ATOM 3184 N N . CYS A 1 399 ? -6.597 12.623 7.062 1.00 94.50 399 CYS A N 1
ATOM 3185 C CA . CYS A 1 399 ? -6.018 12.009 8.249 1.00 94.50 399 CYS A CA 1
ATOM 3186 C C . CYS A 1 399 ? -4.488 12.091 8.283 1.00 94.50 399 CYS A C 1
ATOM 3188 O O . CYS A 1 399 ? -3.919 12.304 9.356 1.00 94.50 399 CYS A O 1
ATOM 3190 N N . ILE A 1 400 ? -3.820 11.991 7.132 1.00 93.69 400 ILE A N 1
ATOM 3191 C CA . ILE A 1 400 ? -2.375 12.224 7.001 1.00 93.69 400 ILE A CA 1
ATOM 3192 C C . ILE A 1 400 ? -2.044 13.712 7.245 1.00 93.69 400 ILE A C 1
ATOM 3194 O O . ILE A 1 400 ? -1.135 14.010 8.024 1.00 93.69 400 ILE A O 1
ATOM 3198 N N . GLU A 1 401 ? -2.807 14.656 6.675 1.00 93.69 401 GLU A N 1
ATOM 3199 C CA . GLU A 1 401 ? -2.614 16.102 6.890 1.00 93.69 401 GLU A CA 1
ATOM 3200 C C . GLU A 1 401 ? -2.809 16.494 8.364 1.00 93.69 401 GLU A C 1
ATOM 3202 O O . GLU A 1 401 ? -2.009 17.249 8.932 1.00 93.69 401 GLU A O 1
ATOM 3207 N N . PHE A 1 402 ? -3.872 15.992 9.000 1.00 94.56 402 PHE A N 1
ATOM 3208 C CA . PHE A 1 402 ? -4.260 16.401 10.347 1.00 94.56 402 PHE A CA 1
ATOM 3209 C C . PHE A 1 402 ? -3.400 15.735 11.424 1.00 94.56 402 PHE A C 1
ATOM 3211 O O . PHE A 1 402 ? -3.025 16.422 12.376 1.00 94.56 402 PHE A O 1
ATOM 3218 N N . GLU A 1 403 ? -3.017 14.459 11.284 1.00 94.62 403 GLU A N 1
ATOM 3219 C CA . GLU A 1 403 ? -2.051 13.840 12.208 1.00 94.62 403 GLU A CA 1
ATOM 3220 C C . GLU A 1 403 ? -0.688 14.531 12.138 1.00 94.62 403 GLU A C 1
ATOM 3222 O O . GLU A 1 403 ? -0.122 14.874 13.179 1.00 94.62 403 GLU A O 1
ATOM 3227 N N . SER A 1 404 ? -0.202 14.834 10.930 1.00 94.06 404 SER A N 1
ATOM 3228 C CA . SER A 1 404 ? 1.059 15.555 10.748 1.00 94.06 404 SER A CA 1
ATOM 3229 C C . SER A 1 404 ? 0.994 16.962 11.350 1.00 94.06 404 SER A C 1
ATOM 3231 O O . SER A 1 404 ? 1.827 17.341 12.178 1.00 94.06 404 SER A O 1
ATOM 3233 N N . SER A 1 405 ? -0.064 17.722 11.054 1.00 92.62 405 SER A N 1
ATOM 3234 C CA . SER A 1 405 ? -0.300 19.042 11.658 1.00 92.62 405 SER A CA 1
ATOM 3235 C C . SER A 1 405 ? -0.346 18.980 13.192 1.00 92.62 405 SER A C 1
ATOM 3237 O O . SER A 1 405 ? 0.230 19.834 13.870 1.00 92.62 405 SER A O 1
ATOM 3239 N N . CYS A 1 406 ? -0.949 17.933 13.758 1.00 93.00 406 CYS A N 1
ATOM 3240 C CA . CYS A 1 406 ? -0.966 17.677 15.195 1.00 93.00 406 CYS A CA 1
ATOM 3241 C C . CYS A 1 406 ? 0.399 17.281 15.775 1.00 93.00 406 CYS A C 1
ATOM 3243 O O . CYS A 1 406 ? 0.718 17.668 16.902 1.00 93.00 406 CYS A O 1
ATOM 3245 N N . PHE A 1 407 ? 1.221 16.549 15.027 1.00 91.81 407 PHE A N 1
ATOM 3246 C CA . PHE A 1 407 ? 2.556 16.125 15.441 1.00 91.81 407 PHE A CA 1
ATOM 3247 C C . PHE A 1 407 ? 3.542 17.301 15.579 1.00 91.81 407 PHE A C 1
ATOM 3249 O O . PHE A 1 407 ? 4.334 17.306 16.531 1.00 91.81 407 PHE A O 1
ATOM 3256 N N . TYR A 1 408 ? 3.450 18.309 14.697 1.00 88.88 408 TYR A N 1
ATOM 3257 C CA . TYR A 1 408 ? 4.260 19.539 14.751 1.00 88.88 408 TYR A CA 1
ATOM 3258 C C . TYR A 1 408 ? 3.680 20.626 15.671 1.00 88.88 408 TYR A C 1
ATOM 3260 O O . TYR A 1 408 ? 4.429 21.257 16.418 1.00 88.88 408 TYR A O 1
ATOM 3268 N N . LEU A 1 409 ? 2.362 20.869 15.644 1.00 87.31 409 LEU A N 1
ATOM 3269 C CA . LEU A 1 409 ? 1.746 21.990 16.375 1.00 87.31 409 LEU A CA 1
ATOM 3270 C C . LEU A 1 409 ? 1.299 21.635 17.804 1.00 87.31 409 LEU A C 1
ATOM 3272 O O . LEU A 1 409 ? 1.250 22.519 18.662 1.00 87.31 409 LEU A O 1
ATOM 3276 N N . GLY A 1 410 ? 0.985 20.365 18.087 1.00 84.62 410 GLY A N 1
ATOM 3277 C CA . GLY A 1 410 ? 0.269 19.950 19.302 1.00 84.62 410 GLY A CA 1
ATOM 3278 C C . GLY A 1 410 ? 0.927 20.358 20.627 1.00 84.62 410 GLY A C 1
ATOM 3279 O O . GLY A 1 410 ? 0.232 20.821 21.527 1.00 84.62 410 GLY A O 1
ATOM 3280 N N . ASN A 1 411 ? 2.258 20.266 20.734 1.00 78.75 411 ASN A N 1
ATOM 3281 C CA . ASN A 1 411 ? 3.008 20.655 21.943 1.00 78.75 411 ASN A CA 1
ATOM 3282 C C . ASN A 1 411 ? 3.326 22.161 22.018 1.00 78.75 411 ASN A C 1
ATOM 3284 O O . ASN A 1 411 ? 3.684 22.669 23.080 1.00 78.75 411 ASN A O 1
ATOM 3288 N N . MET A 1 412 ? 3.249 22.883 20.897 1.00 78.38 412 MET A N 1
ATOM 3289 C CA . MET A 1 412 ? 3.506 24.330 20.853 1.00 78.38 412 MET A CA 1
ATOM 3290 C C . MET A 1 412 ? 2.233 25.148 21.083 1.00 78.38 412 MET A C 1
ATOM 3292 O O . MET A 1 412 ? 2.316 26.278 21.550 1.00 78.38 412 MET A O 1
ATOM 3296 N N . CYS A 1 413 ? 1.070 24.549 20.822 1.00 83.50 413 CYS A N 1
ATOM 3297 C CA . CYS A 1 413 ? -0.254 25.137 21.002 1.00 83.50 413 CYS A CA 1
ATOM 3298 C C . CYS A 1 413 ? -1.138 24.273 21.922 1.00 83.50 413 CYS A C 1
ATOM 3300 O O . CYS A 1 413 ? -2.348 24.155 21.706 1.00 83.50 413 CYS A O 1
ATOM 3302 N N . GLU A 1 414 ? -0.526 23.662 22.945 1.00 79.06 414 GLU A N 1
ATOM 3303 C CA . GLU A 1 414 ? -1.138 22.670 23.844 1.00 79.06 414 GLU A CA 1
ATOM 3304 C C . GLU A 1 414 ? -2.475 23.155 24.438 1.00 79.06 414 GLU A C 1
ATOM 3306 O O . GLU A 1 414 ? -3.468 22.433 24.387 1.00 79.06 414 GLU A O 1
ATOM 3311 N N . GLU A 1 415 ? -2.545 24.416 24.875 1.00 78.31 415 GLU A N 1
ATOM 3312 C CA . GLU A 1 415 ? -3.743 25.071 25.437 1.00 78.31 415 GLU A CA 1
ATOM 3313 C C . GLU A 1 415 ? -4.953 25.146 24.479 1.00 78.31 415 GLU A C 1
ATOM 3315 O O . GLU A 1 415 ? -6.072 25.422 24.910 1.00 78.31 415 GLU A O 1
ATOM 3320 N N . THR A 1 416 ? -4.750 24.895 23.180 1.00 82.25 416 THR A N 1
ATOM 3321 C CA . THR A 1 416 ? -5.786 25.010 22.131 1.00 82.25 416 THR A CA 1
ATOM 3322 C C . THR A 1 416 ? -5.999 23.736 21.307 1.00 82.25 416 THR A C 1
ATOM 3324 O O . THR A 1 416 ? -7.042 23.608 20.653 1.00 82.25 416 THR A O 1
ATOM 3327 N N . LEU A 1 417 ? -5.033 22.805 21.332 1.00 88.62 417 LEU A N 1
ATOM 3328 C CA . LEU A 1 417 ? -5.001 21.614 20.476 1.00 88.62 417 LEU A CA 1
ATOM 3329 C C . LEU A 1 417 ? -4.883 20.271 21.224 1.00 88.62 417 LEU A C 1
ATOM 3331 O O . LEU A 1 417 ? -5.052 19.242 20.577 1.00 88.62 417 LEU A O 1
ATOM 3335 N N . LYS A 1 418 ? -4.601 20.219 22.535 1.00 88.31 418 LYS A N 1
ATOM 3336 C CA . LYS A 1 418 ? -4.250 18.966 23.245 1.00 88.31 418 LYS A CA 1
ATOM 3337 C C . LYS A 1 418 ? -5.283 17.839 23.106 1.00 88.31 418 LYS A C 1
ATOM 3339 O O . LYS A 1 418 ? -4.931 16.734 22.692 1.00 88.31 418 LYS A O 1
ATOM 3344 N N . LYS A 1 419 ? -6.551 18.092 23.436 1.00 89.19 419 LYS A N 1
ATOM 3345 C CA . LYS A 1 419 ? -7.668 17.162 23.202 1.00 89.19 419 LYS A CA 1
ATOM 3346 C C . LYS A 1 419 ? -8.069 17.169 21.734 1.00 89.19 419 LYS A C 1
ATOM 3348 O O . LYS A 1 419 ? -8.332 16.110 21.183 1.00 89.19 419 LYS A O 1
ATOM 3353 N N . THR A 1 420 ? -8.060 18.332 21.082 1.00 90.94 420 THR A N 1
ATOM 3354 C CA . THR A 1 420 ? -8.465 18.469 19.670 1.00 90.94 420 THR A CA 1
ATOM 3355 C C . THR A 1 420 ? -7.684 17.512 18.748 1.00 90.94 420 THR A C 1
ATOM 3357 O O . THR A 1 420 ? -8.272 16.759 17.977 1.00 90.94 420 THR A O 1
ATOM 3360 N N . CYS A 1 421 ? -6.361 17.446 18.897 1.00 92.62 421 CYS A N 1
ATOM 3361 C CA . CYS A 1 421 ? -5.481 16.537 18.160 1.00 92.62 421 CYS A CA 1
ATOM 3362 C C . CYS A 1 421 ? -5.602 15.067 18.568 1.00 92.62 421 CYS A C 1
ATOM 3364 O O . CYS A 1 421 ? -5.214 14.166 17.828 1.00 92.62 421 CYS A O 1
ATOM 3366 N N . LYS A 1 422 ? -6.160 14.803 19.746 1.00 91.69 422 LYS A N 1
ATOM 3367 C CA . LYS A 1 422 ? -6.452 13.452 20.207 1.00 91.69 422 LYS A CA 1
ATOM 3368 C C . LYS A 1 422 ? -7.814 12.963 19.694 1.00 91.69 422 LYS A C 1
ATOM 3370 O O . LYS A 1 422 ? -7.930 11.788 19.355 1.00 91.69 422 LYS A O 1
ATOM 3375 N N . ASN A 1 423 ? -8.788 13.862 19.522 1.00 93.06 423 ASN A N 1
ATOM 3376 C CA . ASN A 1 423 ? -10.011 13.603 18.758 1.00 93.06 423 ASN A CA 1
ATOM 3377 C C . ASN A 1 423 ? -9.662 13.258 17.295 1.00 93.06 423 ASN A C 1
ATOM 3379 O O . ASN A 1 423 ? -10.135 12.238 16.803 1.00 93.06 423 ASN A O 1
ATOM 3383 N N . VAL A 1 424 ? -8.776 14.035 16.640 1.00 94.31 424 VAL A N 1
ATOM 3384 C CA . VAL A 1 424 ? -8.215 13.724 15.300 1.00 94.31 424 VAL A CA 1
ATOM 3385 C C . VAL A 1 424 ? -7.682 12.295 15.250 1.00 94.31 424 VAL A C 1
ATOM 3387 O O . VAL A 1 424 ? -8.163 11.487 14.461 1.00 94.31 424 VAL A O 1
ATOM 3390 N N . ARG A 1 425 ? -6.733 11.962 16.134 1.00 93.75 425 ARG A N 1
ATOM 3391 C CA . ARG A 1 425 ? -6.071 10.653 16.159 1.00 93.75 425 ARG A CA 1
ATOM 3392 C C . ARG A 1 425 ? -7.048 9.482 16.220 1.00 93.75 425 ARG A C 1
ATOM 3394 O O . ARG A 1 425 ? -6.922 8.510 15.482 1.00 93.75 425 ARG A O 1
ATOM 3401 N N . ILE A 1 426 ? -8.033 9.577 17.107 1.00 92.69 426 ILE A N 1
ATOM 3402 C CA . ILE A 1 426 ? -8.977 8.486 17.354 1.00 92.69 426 ILE A CA 1
ATOM 3403 C C . ILE A 1 426 ? -10.045 8.433 16.248 1.00 92.69 426 ILE A C 1
ATOM 3405 O O . ILE A 1 426 ? -10.487 7.341 15.896 1.00 92.69 426 ILE A O 1
ATOM 3409 N N . ALA A 1 427 ? -10.408 9.570 15.639 1.00 94.12 427 ALA A N 1
ATOM 3410 C CA . ALA A 1 427 ? -11.258 9.595 14.447 1.00 94.12 427 ALA A CA 1
ATOM 3411 C C . ALA A 1 427 ? -10.556 8.932 13.254 1.00 94.12 427 ALA A C 1
ATOM 3413 O O . ALA A 1 427 ? -11.158 8.103 12.580 1.00 94.12 427 ALA A O 1
ATOM 3414 N N . CYS A 1 428 ? -9.270 9.219 13.047 1.00 94.94 428 CYS A N 1
ATOM 3415 C CA . CYS A 1 428 ? -8.472 8.589 11.998 1.00 94.94 428 CYS A CA 1
ATOM 3416 C C . CYS A 1 428 ? -8.274 7.090 12.225 1.00 94.94 428 CYS A C 1
ATOM 3418 O O . CYS A 1 428 ? -8.410 6.317 11.281 1.00 94.94 428 CYS A O 1
ATOM 3420 N N . TYR A 1 429 ? -8.068 6.650 13.471 1.00 92.88 429 TYR A N 1
ATOM 3421 C CA . TYR A 1 429 ? -8.037 5.220 13.776 1.00 92.88 429 TYR A CA 1
ATOM 3422 C C . TYR A 1 429 ? -9.378 4.536 13.482 1.00 92.88 429 TYR A C 1
ATOM 3424 O O . TYR A 1 429 ? -9.422 3.526 12.781 1.00 92.88 429 TYR A O 1
ATOM 3432 N N . LYS A 1 430 ? -10.487 5.119 13.954 1.00 91.38 430 LYS A N 1
ATOM 3433 C CA . LYS A 1 430 ? -11.845 4.650 13.653 1.00 91.38 430 LYS A CA 1
ATOM 3434 C C . LYS A 1 430 ? -12.084 4.565 12.145 1.00 91.38 430 LYS A C 1
ATOM 3436 O O . LYS A 1 430 ? -12.614 3.560 11.679 1.00 91.38 430 LYS A O 1
ATOM 3441 N N . ARG A 1 431 ? -11.668 5.587 11.390 1.00 90.69 431 ARG A N 1
ATOM 3442 C CA . ARG A 1 431 ? -11.822 5.654 9.934 1.00 90.69 431 ARG A CA 1
ATOM 3443 C C . ARG A 1 431 ? -11.012 4.575 9.221 1.00 90.69 431 ARG A C 1
ATOM 3445 O O . ARG A 1 431 ? -11.546 3.909 8.342 1.00 90.69 431 ARG A O 1
ATOM 3452 N N . ALA A 1 432 ? -9.769 4.353 9.637 1.00 91.62 432 ALA A N 1
ATOM 3453 C CA . ALA A 1 432 ? -8.909 3.319 9.074 1.00 91.62 432 ALA A CA 1
ATOM 3454 C C . ALA A 1 432 ? -9.441 1.902 9.357 1.00 91.62 432 ALA A C 1
ATOM 3456 O O . ALA A 1 432 ? -9.467 1.065 8.457 1.00 91.62 432 ALA A O 1
ATOM 3457 N N . GLN A 1 433 ? -9.957 1.650 10.564 1.00 89.44 433 GLN A N 1
ATOM 3458 C CA . GLN A 1 433 ? -10.623 0.387 10.911 1.00 89.44 433 GLN A CA 1
ATOM 3459 C C . GLN A 1 433 ? -11.940 0.168 10.143 1.00 89.44 433 GLN A C 1
ATOM 3461 O O . GLN A 1 433 ? -12.249 -0.964 9.776 1.00 89.44 433 GLN A O 1
ATOM 3466 N N . GLU A 1 434 ? -12.707 1.229 9.869 1.00 87.94 434 GLU A N 1
ATOM 3467 C CA . GLU A 1 434 ? -13.893 1.162 9.000 1.00 87.94 434 GLU A CA 1
ATOM 3468 C C . GLU A 1 434 ? -13.519 0.851 7.541 1.00 87.94 434 GLU A C 1
ATOM 3470 O O . GLU A 1 434 ? -14.109 -0.050 6.948 1.00 87.94 434 GLU A O 1
ATOM 3475 N N . MET A 1 435 ? -12.510 1.531 6.979 1.00 86.50 435 MET A N 1
ATOM 3476 C CA . MET A 1 435 ? -12.068 1.311 5.594 1.00 86.50 435 MET A CA 1
ATOM 3477 C C . MET A 1 435 ? -11.457 -0.084 5.383 1.00 86.50 435 MET A C 1
ATOM 3479 O O . MET A 1 435 ? -11.745 -0.720 4.373 1.00 86.50 435 MET A O 1
ATOM 3483 N N . ALA A 1 436 ? -10.684 -0.606 6.343 1.00 89.69 436 ALA A N 1
ATOM 3484 C CA . ALA A 1 436 ? -10.158 -1.972 6.274 1.00 89.69 436 ALA A CA 1
ATOM 3485 C C . ALA A 1 436 ? -11.275 -3.032 6.308 1.00 89.69 436 ALA A C 1
ATOM 3487 O O . ALA A 1 436 ? -11.252 -3.982 5.526 1.00 89.69 436 ALA A O 1
ATOM 3488 N N . LEU A 1 437 ? -12.296 -2.851 7.156 1.00 90.06 437 LEU A N 1
ATOM 3489 C CA . LEU A 1 437 ? -13.458 -3.745 7.179 1.00 90.06 437 LEU A CA 1
ATOM 3490 C C . LEU A 1 437 ? -14.297 -3.646 5.891 1.00 90.06 437 LEU A C 1
ATOM 3492 O O . LEU A 1 437 ? -14.849 -4.650 5.445 1.00 90.06 437 LEU A O 1
ATOM 3496 N N . PHE A 1 438 ? -14.364 -2.464 5.272 1.00 87.19 438 PHE A N 1
ATOM 3497 C CA . PHE A 1 438 ? -15.011 -2.286 3.973 1.00 87.19 438 PHE A CA 1
ATOM 3498 C C . PHE A 1 438 ? -14.269 -3.024 2.846 1.00 87.19 438 PHE A C 1
ATOM 3500 O O . PHE A 1 438 ? -14.900 -3.782 2.112 1.00 87.19 438 PHE A O 1
ATOM 3507 N N . GLU A 1 439 ? -12.941 -2.881 2.740 1.00 84.88 439 GLU A N 1
ATOM 3508 C CA . GLU A 1 439 ? -12.113 -3.638 1.779 1.00 84.88 439 GLU A CA 1
ATOM 3509 C C . GLU A 1 439 ? -12.308 -5.157 1.930 1.00 84.88 439 GLU A C 1
ATOM 3511 O O . GLU A 1 439 ? -12.480 -5.856 0.933 1.00 84.88 439 GLU A O 1
ATOM 3516 N N . LEU A 1 440 ? -12.363 -5.668 3.168 1.00 86.38 440 LEU A N 1
ATOM 3517 C CA . LEU A 1 440 ? -12.596 -7.092 3.442 1.00 86.38 440 LEU A CA 1
ATOM 3518 C C . LEU A 1 440 ? -13.961 -7.601 2.950 1.00 86.38 440 LEU A C 1
ATOM 3520 O O . LEU A 1 440 ? -14.086 -8.786 2.642 1.00 86.38 440 LEU A O 1
ATOM 3524 N N . PHE A 1 441 ? -14.995 -6.752 2.918 1.00 88.19 441 PHE A N 1
ATOM 3525 C CA . PHE A 1 441 ? -16.366 -7.154 2.566 1.00 88.19 441 PHE A CA 1
ATOM 3526 C C . PHE A 1 441 ? -16.781 -6.749 1.139 1.00 88.19 441 PHE A C 1
ATOM 3528 O O . PHE A 1 441 ? -17.806 -7.247 0.658 1.00 88.19 441 PHE A O 1
ATOM 3535 N N . ARG A 1 442 ? -15.996 -5.901 0.451 1.00 82.31 442 ARG A N 1
ATOM 3536 C CA . ARG A 1 442 ? -16.303 -5.328 -0.874 1.00 82.31 442 ARG A CA 1
ATOM 3537 C C . ARG A 1 442 ? -16.766 -6.376 -1.881 1.00 82.31 442 ARG A C 1
ATOM 3539 O O . ARG A 1 442 ? -17.858 -6.238 -2.418 1.00 82.31 442 ARG A O 1
ATOM 3546 N N . ASP A 1 443 ? -15.999 -7.445 -2.091 1.00 80.62 443 ASP A N 1
ATOM 3547 C CA . ASP A 1 443 ? -16.286 -8.443 -3.136 1.00 80.62 443 ASP A CA 1
ATOM 3548 C C . ASP A 1 443 ? -17.661 -9.127 -2.985 1.00 80.62 443 ASP A C 1
ATOM 3550 O O . ASP A 1 443 ? -18.274 -9.503 -3.983 1.00 80.62 443 ASP A O 1
ATOM 3554 N N . GLY A 1 444 ? -18.170 -9.281 -1.755 1.00 79.06 444 GLY A N 1
ATOM 3555 C CA . GLY A 1 444 ? -19.504 -9.844 -1.499 1.00 79.06 444 GLY A CA 1
ATOM 3556 C C . GLY A 1 444 ? -20.641 -8.819 -1.599 1.00 79.06 444 GLY A C 1
ATOM 3557 O O . GLY A 1 444 ? -21.786 -9.184 -1.893 1.00 79.06 444 GLY A O 1
ATOM 3558 N N . LEU A 1 445 ? -20.329 -7.545 -1.340 1.00 81.06 445 LEU A N 1
ATOM 3559 C CA . LEU A 1 445 ? -21.262 -6.413 -1.356 1.00 81.06 445 LEU A CA 1
ATOM 3560 C C . LEU A 1 445 ? -21.354 -5.711 -2.718 1.00 81.06 445 LEU A C 1
ATOM 3562 O O . LEU A 1 445 ? -22.309 -4.974 -2.936 1.00 81.06 445 LEU A O 1
ATOM 3566 N N . ARG A 1 446 ? -20.398 -5.947 -3.622 1.00 79.00 446 ARG A N 1
ATOM 3567 C CA . ARG A 1 446 ? -20.300 -5.283 -4.926 1.00 79.00 446 ARG A CA 1
ATOM 3568 C C . ARG A 1 446 ? -21.578 -5.472 -5.755 1.00 79.00 446 ARG A C 1
ATOM 3570 O O . ARG A 1 446 ? -22.016 -6.602 -5.980 1.00 79.00 446 ARG A O 1
ATOM 3577 N N . GLY A 1 447 ? -22.153 -4.370 -6.226 1.00 74.81 447 GLY A N 1
ATOM 3578 C CA . GLY A 1 447 ? -23.437 -4.309 -6.928 1.00 74.81 447 GLY A CA 1
ATOM 3579 C C . GLY A 1 447 ? -24.672 -4.183 -6.028 1.00 74.81 447 GLY A C 1
ATOM 3580 O O . GLY A 1 447 ? -25.780 -4.399 -6.515 1.00 74.81 447 GLY A O 1
ATOM 3581 N N . LYS A 1 448 ? -24.516 -3.898 -4.727 1.00 74.88 448 LYS A N 1
ATOM 3582 C CA . LYS A 1 448 ? -25.618 -3.897 -3.738 1.00 74.88 448 LYS A CA 1
ATOM 3583 C C . LYS A 1 448 ? -25.711 -2.608 -2.920 1.00 74.88 448 LYS A C 1
ATOM 3585 O O . LYS A 1 448 ? -26.568 -2.529 -2.042 1.00 74.88 448 LYS A O 1
ATOM 3590 N N . LEU A 1 449 ? -24.854 -1.610 -3.165 1.00 75.75 449 LEU A N 1
ATOM 3591 C CA . LEU A 1 449 ? -24.735 -0.424 -2.307 1.00 75.75 449 LEU A CA 1
ATOM 3592 C C . LEU A 1 449 ? -25.343 0.872 -2.895 1.00 75.75 449 LEU A C 1
ATOM 3594 O O . LEU A 1 449 ? -25.744 1.731 -2.106 1.00 75.75 449 LEU A O 1
ATOM 3598 N N . ASP A 1 450 ? -25.502 0.988 -4.225 1.00 63.94 450 ASP A N 1
ATOM 3599 C CA . ASP A 1 450 ? -25.945 2.221 -4.939 1.00 63.94 450 ASP A CA 1
ATOM 3600 C C . ASP A 1 450 ? -27.394 2.661 -4.620 1.00 63.94 450 ASP A C 1
ATOM 3602 O O . ASP A 1 450 ? -27.787 3.808 -4.819 1.00 63.94 450 ASP A O 1
ATOM 3606 N N . THR A 1 451 ? -28.243 1.747 -4.133 1.00 61.38 451 THR A N 1
ATOM 3607 C CA . THR A 1 451 ? -29.692 1.998 -3.947 1.00 61.38 451 THR A CA 1
ATOM 3608 C C . THR A 1 451 ? -30.238 1.551 -2.584 1.00 61.38 451 THR A C 1
ATOM 3610 O O . THR A 1 451 ? -31.425 1.234 -2.445 1.00 61.38 451 THR A O 1
ATOM 3613 N N . LEU A 1 452 ? -29.395 1.553 -1.545 1.00 64.88 452 LEU A N 1
ATOM 3614 C CA . LEU A 1 452 ? -29.753 1.135 -0.181 1.00 64.88 452 LEU A CA 1
ATOM 3615 C C . LEU A 1 452 ? -30.706 2.110 0.542 1.00 64.88 452 LEU A C 1
ATOM 3617 O O . LEU A 1 452 ? -30.321 2.853 1.443 1.00 64.88 452 LEU A O 1
ATOM 3621 N N . LYS A 1 453 ? -31.999 2.045 0.210 1.00 62.72 453 LYS A N 1
ATOM 3622 C CA . LYS A 1 453 ? -33.074 2.571 1.066 1.00 62.72 453 LYS A CA 1
ATOM 3623 C C . LYS A 1 453 ? -33.438 1.530 2.136 1.00 62.72 453 LYS A C 1
ATOM 3625 O O . LYS A 1 453 ? -33.554 0.359 1.779 1.00 62.72 453 LYS A O 1
ATOM 3630 N N . PRO A 1 454 ? -33.709 1.913 3.402 1.00 59.34 454 PRO A N 1
ATOM 3631 C CA . PRO A 1 454 ? -34.063 0.969 4.476 1.00 59.34 454 PRO A CA 1
ATOM 3632 C C . PRO A 1 454 ? -35.300 0.089 4.217 1.00 59.34 454 PRO A C 1
ATOM 3634 O O . PRO A 1 454 ? -35.504 -0.898 4.920 1.00 59.34 454 PRO A O 1
ATOM 3637 N N . GLU A 1 455 ? -36.124 0.468 3.240 1.00 59.22 455 GLU A N 1
ATOM 3638 C CA . GLU A 1 455 ? -37.371 -0.188 2.828 1.00 59.22 455 GLU A CA 1
ATOM 3639 C C . GLU A 1 455 ? -37.170 -1.233 1.707 1.00 59.22 455 GLU A C 1
ATOM 3641 O O . GLU A 1 455 ? -38.073 -2.024 1.444 1.00 59.22 455 GLU A O 1
ATOM 3646 N N . ASN A 1 456 ? -36.003 -1.256 1.048 1.00 64.69 456 ASN A N 1
ATOM 3647 C CA . ASN A 1 456 ? -35.729 -2.111 -0.114 1.00 64.69 456 ASN A CA 1
ATOM 3648 C C . ASN A 1 456 ? -35.268 -3.525 0.290 1.00 64.69 456 ASN A C 1
ATOM 3650 O O . ASN A 1 456 ? -34.520 -3.694 1.253 1.00 64.69 456 ASN A O 1
ATOM 3654 N N . GLU A 1 457 ? -35.583 -4.542 -0.519 1.00 69.31 457 GLU A N 1
ATOM 3655 C CA . GLU A 1 457 ? -35.078 -5.916 -0.320 1.00 69.31 457 GLU A CA 1
ATOM 3656 C C . GLU A 1 457 ? -33.541 -5.994 -0.400 1.00 69.31 457 GLU A C 1
ATOM 3658 O O . GLU A 1 457 ? -32.917 -6.665 0.421 1.00 69.31 457 GLU A O 1
ATOM 3663 N N . ILE A 1 458 ? -32.923 -5.179 -1.263 1.00 72.38 458 ILE A N 1
ATOM 3664 C CA . ILE A 1 458 ? -31.463 -4.972 -1.370 1.00 72.38 458 ILE A CA 1
ATOM 3665 C C . ILE A 1 458 ? -30.840 -4.611 -0.003 1.00 72.38 458 ILE A C 1
ATOM 3667 O O . ILE A 1 458 ? -29.728 -5.028 0.326 1.00 72.38 458 ILE A O 1
ATOM 3671 N N . PHE A 1 459 ? -31.570 -3.890 0.857 1.00 81.31 459 PHE A N 1
ATOM 3672 C CA . PHE A 1 459 ? -31.100 -3.555 2.202 1.00 81.31 459 PHE A CA 1
ATOM 3673 C C . PHE A 1 459 ? -31.093 -4.764 3.149 1.00 81.31 459 PHE A C 1
ATOM 3675 O O . PHE A 1 459 ? -30.277 -4.817 4.072 1.00 81.31 459 PHE A O 1
ATOM 3682 N N . LYS A 1 460 ? -31.934 -5.778 2.915 1.00 83.25 460 LYS A N 1
ATOM 3683 C CA . LYS A 1 460 ? -31.826 -7.081 3.590 1.00 83.25 460 LYS A CA 1
ATOM 3684 C C . LYS A 1 460 ? -30.698 -7.925 3.004 1.00 83.25 460 LYS A C 1
ATOM 3686 O O . LYS A 1 460 ? -29.950 -8.513 3.778 1.00 83.25 460 LYS A O 1
ATOM 3691 N N . GLU A 1 461 ? -30.522 -7.933 1.682 1.00 85.19 461 GLU A N 1
ATOM 3692 C CA . GLU A 1 461 ? -29.411 -8.641 1.025 1.00 85.19 461 GLU A CA 1
ATOM 3693 C C . GLU A 1 461 ? -28.047 -8.168 1.538 1.00 85.19 461 GLU A C 1
ATOM 3695 O O . GLU A 1 461 ? -27.219 -8.995 1.921 1.00 85.19 461 GLU A O 1
ATOM 3700 N N . CYS A 1 462 ? -27.828 -6.850 1.632 1.00 88.62 462 CYS A N 1
ATOM 3701 C CA . CYS A 1 462 ? -26.608 -6.301 2.225 1.00 88.62 462 CYS A CA 1
ATOM 3702 C C . CYS A 1 462 ? -26.388 -6.833 3.652 1.00 88.62 462 CYS A C 1
ATOM 3704 O O . CYS A 1 462 ? -25.294 -7.286 3.985 1.00 88.62 462 CYS A O 1
ATOM 3706 N N . GLN A 1 463 ? -27.428 -6.839 4.494 1.00 90.31 463 GLN A N 1
ATOM 3707 C CA . GLN A 1 463 ? -27.312 -7.318 5.874 1.00 90.31 463 GLN A CA 1
ATOM 3708 C C . GLN A 1 463 ? -27.038 -8.828 5.947 1.00 90.31 463 GLN A C 1
ATOM 3710 O O . GLN A 1 463 ? -26.266 -9.255 6.804 1.00 90.31 463 GLN A O 1
ATOM 3715 N N . GLN A 1 464 ? -27.604 -9.631 5.040 1.00 89.31 464 GLN A N 1
ATOM 3716 C CA . GLN A 1 464 ? -27.294 -11.060 4.933 1.00 89.31 464 GLN A CA 1
ATOM 3717 C C . GLN A 1 464 ? -25.834 -11.296 4.522 1.00 89.31 464 GLN A C 1
ATOM 3719 O O . GLN A 1 464 ? -25.164 -12.103 5.159 1.00 89.31 464 GLN A O 1
ATOM 3724 N N . VAL A 1 465 ? -25.326 -10.558 3.526 1.00 89.81 465 VAL A N 1
ATOM 3725 C CA . VAL A 1 465 ? -23.914 -10.615 3.098 1.00 89.81 465 VAL A CA 1
ATOM 3726 C C . VAL A 1 465 ? -22.972 -10.191 4.224 1.00 89.81 465 VAL A C 1
ATOM 3728 O O . VAL A 1 465 ? -21.956 -10.845 4.449 1.00 89.81 465 VAL A O 1
ATOM 3731 N N . VAL A 1 466 ? -23.303 -9.120 4.955 1.00 92.25 466 VAL A N 1
ATOM 3732 C CA . VAL A 1 466 ? -22.532 -8.692 6.130 1.00 92.25 466 VAL A CA 1
ATOM 3733 C C . VAL A 1 466 ? -22.477 -9.813 7.166 1.00 92.25 466 VAL A C 1
ATOM 3735 O O . VAL A 1 466 ? -21.388 -10.140 7.626 1.00 92.25 466 VAL A O 1
ATOM 3738 N N . LEU A 1 467 ? -23.611 -10.436 7.505 1.00 91.75 467 LEU A N 1
ATOM 3739 C CA . LEU A 1 467 ? -23.644 -11.548 8.460 1.00 91.75 467 LEU A CA 1
ATOM 3740 C C . LEU A 1 467 ? -22.822 -12.758 7.979 1.00 91.75 467 LEU A C 1
ATOM 3742 O O . LEU A 1 467 ? -22.032 -13.291 8.757 1.00 91.75 467 LEU A O 1
ATOM 3746 N N . ASP A 1 468 ? -22.932 -13.151 6.705 1.00 90.19 468 ASP A N 1
ATOM 3747 C CA . ASP A 1 468 ? -22.133 -14.243 6.131 1.00 90.19 468 ASP A CA 1
ATOM 3748 C C . ASP A 1 468 ? -20.625 -13.952 6.196 1.00 90.19 468 ASP A C 1
ATOM 3750 O O . ASP A 1 468 ? -19.862 -14.769 6.718 1.00 90.19 468 ASP A O 1
ATOM 3754 N N . ASN A 1 469 ? -20.192 -12.773 5.736 1.00 90.62 469 ASN A N 1
ATOM 3755 C CA . ASN A 1 469 ? -18.784 -12.368 5.760 1.00 90.62 469 ASN A CA 1
ATOM 3756 C C . ASN A 1 469 ? -18.242 -12.259 7.198 1.00 90.62 469 ASN A C 1
ATOM 3758 O O . ASN A 1 469 ? -17.094 -12.621 7.470 1.00 90.62 469 ASN A O 1
ATOM 3762 N N . CYS A 1 470 ? -19.072 -11.813 8.143 1.00 91.19 470 CYS A N 1
ATOM 3763 C CA . CYS A 1 470 ? -18.716 -11.704 9.555 1.00 91.19 470 CYS A CA 1
ATOM 3764 C C . CYS A 1 470 ? -18.362 -13.048 10.212 1.00 91.19 470 CYS A C 1
ATOM 3766 O O . CYS A 1 470 ? -17.532 -13.060 11.120 1.00 91.19 470 CYS A O 1
ATOM 3768 N N . ARG A 1 471 ? -18.870 -14.186 9.714 1.00 88.75 471 ARG A N 1
ATOM 3769 C CA . ARG A 1 471 ? -18.446 -15.530 10.169 1.00 88.75 471 ARG A CA 1
ATOM 3770 C C . ARG A 1 471 ? -16.957 -15.807 9.897 1.00 88.75 471 ARG A C 1
ATOM 3772 O O . ARG A 1 471 ? -16.356 -16.646 10.561 1.00 88.75 471 ARG A O 1
ATOM 3779 N N . GLY A 1 472 ? -16.344 -15.098 8.944 1.00 84.94 472 GLY A N 1
ATOM 3780 C CA . GLY A 1 472 ? -14.907 -15.164 8.656 1.00 84.94 472 GLY A CA 1
ATOM 3781 C C . GLY A 1 472 ? -14.031 -14.242 9.518 1.00 84.94 472 GLY A C 1
ATOM 3782 O O . GLY A 1 472 ? -12.805 -14.382 9.509 1.00 84.94 472 GLY A O 1
ATOM 3783 N N . ILE A 1 473 ? -14.617 -13.299 10.268 1.00 85.81 473 ILE A N 1
ATOM 3784 C CA . ILE A 1 473 ? -13.860 -12.278 11.005 1.00 85.81 473 ILE A CA 1
ATOM 3785 C C . ILE A 1 473 ? -13.194 -12.871 12.253 1.00 85.81 473 ILE A C 1
ATOM 3787 O O . ILE A 1 473 ? -13.833 -13.187 13.257 1.00 85.81 473 ILE A O 1
ATOM 3791 N N . LYS A 1 474 ? -11.859 -12.951 12.193 1.00 82.12 474 LYS A N 1
ATOM 3792 C CA . LYS A 1 474 ? -10.991 -13.308 13.327 1.00 82.12 474 LYS A CA 1
ATOM 3793 C C . LYS A 1 474 ? -10.416 -12.089 14.062 1.00 82.12 474 LYS A C 1
ATOM 3795 O O . LYS A 1 474 ? -10.008 -12.237 15.210 1.00 82.12 474 LYS A O 1
ATOM 3800 N N . ASN A 1 475 ? -10.383 -10.900 13.443 1.00 82.06 475 ASN A N 1
ATOM 3801 C CA . ASN A 1 475 ? -9.919 -9.684 14.122 1.00 82.06 475 ASN A CA 1
ATOM 3802 C C . ASN A 1 475 ? -10.992 -9.163 15.092 1.00 82.06 475 ASN A C 1
ATOM 3804 O O . ASN A 1 475 ? -12.074 -8.754 14.669 1.00 82.06 475 ASN A O 1
ATOM 3808 N N . LYS A 1 476 ? -10.648 -9.121 16.384 1.00 85.44 476 LYS A N 1
ATOM 3809 C CA . LYS A 1 476 ? -11.474 -8.589 17.474 1.00 85.44 476 LYS A CA 1
ATOM 3810 C C . LYS A 1 476 ? -11.957 -7.160 17.226 1.00 85.44 476 LYS A C 1
ATOM 3812 O O . LYS A 1 476 ? -13.093 -6.846 17.574 1.00 85.44 476 LYS A O 1
ATOM 3817 N N . GLU A 1 477 ? -11.137 -6.322 16.591 1.00 84.19 477 GLU A N 1
ATOM 3818 C CA . GLU A 1 477 ? -11.435 -4.901 16.358 1.00 84.19 477 GLU A CA 1
ATOM 3819 C C . GLU A 1 477 ? -12.659 -4.674 15.451 1.00 84.19 477 GLU A C 1
ATOM 3821 O O . GLU A 1 477 ? -13.360 -3.668 15.580 1.00 84.19 477 GLU A O 1
ATOM 3826 N N . HIS A 1 478 ? -12.966 -5.627 14.567 1.00 88.19 478 HIS A N 1
ATOM 3827 C CA . HIS A 1 478 ? -14.087 -5.535 13.625 1.00 88.19 478 HIS A CA 1
ATOM 3828 C C . HIS A 1 478 ? -15.396 -6.142 14.165 1.00 88.19 478 HIS A C 1
ATOM 3830 O O . HIS A 1 478 ? -16.483 -5.788 13.702 1.00 88.19 478 HIS A O 1
ATOM 3836 N N . ILE A 1 479 ? -15.332 -7.026 15.166 1.00 90.25 479 ILE A N 1
ATOM 3837 C CA . ILE A 1 479 ? -16.495 -7.784 15.666 1.00 90.25 479 ILE A CA 1
ATOM 3838 C C . ILE A 1 479 ? -17.629 -6.880 16.201 1.00 90.25 479 ILE A C 1
ATOM 3840 O O . ILE A 1 479 ? -18.787 -7.164 15.890 1.00 90.25 479 ILE A O 1
ATOM 3844 N N . PRO A 1 480 ? -17.375 -5.746 16.890 1.00 89.81 480 PRO A N 1
ATOM 3845 C CA . PRO A 1 480 ? -18.436 -4.801 17.259 1.00 89.81 480 PRO A CA 1
ATOM 3846 C C . PRO A 1 480 ? -19.248 -4.256 16.068 1.00 89.81 480 PRO A C 1
ATOM 3848 O O . PRO A 1 480 ? -20.432 -3.962 16.216 1.00 89.81 480 PRO A O 1
ATOM 3851 N N . ARG A 1 481 ? -18.662 -4.153 14.864 1.00 88.75 481 ARG A N 1
ATOM 3852 C CA . ARG A 1 481 ? -19.401 -3.768 13.643 1.00 88.75 481 ARG A CA 1
ATOM 3853 C C . ARG A 1 481 ? -20.252 -4.918 13.114 1.00 88.75 481 ARG A C 1
ATOM 3855 O O . ARG A 1 481 ? -21.403 -4.699 12.745 1.00 88.75 481 ARG A O 1
ATOM 3862 N N . CYS A 1 482 ? -19.727 -6.140 13.166 1.00 91.94 482 CYS A N 1
ATOM 3863 C CA . CYS A 1 482 ? -20.462 -7.359 12.825 1.00 91.94 482 CYS A CA 1
ATOM 3864 C C . CYS A 1 482 ? -21.694 -7.610 13.709 1.00 91.94 482 CYS A C 1
ATOM 3866 O O . CYS A 1 482 ? -22.668 -8.206 13.258 1.00 91.94 482 CYS A O 1
ATOM 3868 N N . LEU A 1 483 ? -21.701 -7.095 14.942 1.00 92.12 483 LEU A N 1
ATOM 3869 C CA . LEU A 1 483 ? -22.883 -7.098 15.807 1.00 92.12 483 LEU A CA 1
ATOM 3870 C C . LEU A 1 483 ? -23.950 -6.056 15.407 1.00 92.12 483 LEU A C 1
ATOM 3872 O O . LEU A 1 483 ? -25.001 -6.021 16.041 1.00 92.12 483 LEU A O 1
ATOM 3876 N N . MET A 1 484 ? -23.732 -5.220 14.382 1.00 90.62 484 MET A N 1
ATOM 3877 C CA . MET A 1 484 ? -24.687 -4.202 13.911 1.00 90.62 484 MET A CA 1
ATOM 3878 C C . MET A 1 484 ? -24.825 -4.167 12.370 1.00 90.62 484 MET A C 1
ATOM 3880 O O . MET A 1 484 ? -24.594 -3.112 11.769 1.00 90.62 484 MET A O 1
ATOM 3884 N N . PRO A 1 485 ? -25.258 -5.261 11.708 1.00 91.25 485 PRO A N 1
ATOM 3885 C CA . PRO A 1 485 ? -25.302 -5.351 10.241 1.00 91.25 485 PRO A CA 1
ATOM 3886 C C . PRO A 1 485 ? -26.120 -4.225 9.588 1.00 91.25 485 PRO A C 1
ATOM 3888 O O . PRO A 1 485 ? -25.663 -3.600 8.633 1.00 91.25 485 PRO A O 1
ATOM 3891 N N . LYS A 1 486 ? -27.276 -3.879 10.173 1.00 88.81 486 LYS A N 1
ATOM 3892 C CA . LYS A 1 486 ? -28.138 -2.760 9.754 1.00 88.81 486 LYS A CA 1
ATOM 3893 C C . LYS A 1 486 ? -27.409 -1.418 9.685 1.00 88.81 486 LYS A C 1
ATOM 3895 O O . LYS A 1 486 ? -27.645 -0.628 8.778 1.00 88.81 486 LYS A O 1
ATOM 3900 N N . LYS A 1 487 ? -26.527 -1.154 10.654 1.00 88.38 487 LYS A N 1
ATOM 3901 C CA . LYS A 1 487 ? -25.732 0.077 10.710 1.00 88.38 487 LYS A CA 1
ATOM 3902 C C . LYS A 1 487 ? -24.577 0.009 9.717 1.00 88.38 487 LYS A C 1
ATOM 3904 O O . LYS A 1 487 ? -24.368 0.971 8.991 1.00 88.38 487 LYS A O 1
ATOM 3909 N N . LEU A 1 488 ? -23.892 -1.133 9.644 1.00 89.75 488 LEU A N 1
ATOM 3910 C CA . LEU A 1 488 ? -22.734 -1.318 8.773 1.00 89.75 488 LEU A CA 1
ATOM 3911 C C . LEU A 1 488 ? -23.089 -1.175 7.279 1.00 89.75 488 LEU A C 1
ATOM 3913 O O . LEU A 1 488 ? -22.345 -0.542 6.542 1.00 89.75 488 LEU A O 1
ATOM 3917 N N . CYS A 1 489 ? -24.262 -1.655 6.849 1.00 88.56 489 CYS A N 1
ATOM 3918 C CA . CYS A 1 489 ? -24.759 -1.443 5.482 1.00 88.56 489 CYS A CA 1
ATOM 3919 C C . CYS A 1 489 ? -24.983 0.034 5.124 1.00 88.56 489 CYS A C 1
ATOM 3921 O O . CYS A 1 489 ? -24.623 0.462 4.030 1.00 88.56 489 CYS A O 1
ATOM 3923 N N . LEU A 1 490 ? -25.546 0.828 6.043 1.00 86.00 490 LEU A N 1
ATOM 3924 C CA . LEU A 1 490 ? -25.688 2.277 5.845 1.00 86.00 490 LEU A CA 1
ATOM 3925 C C . LEU A 1 490 ? -24.315 2.965 5.830 1.00 86.00 490 LEU A C 1
ATOM 3927 O O . LEU A 1 490 ? -24.062 3.810 4.976 1.00 86.00 490 LEU A O 1
ATOM 3931 N N . GLU A 1 491 ? -23.417 2.562 6.736 1.00 86.31 491 GLU A N 1
ATOM 3932 C CA . GLU A 1 491 ? -22.054 3.097 6.827 1.00 86.31 491 GLU A CA 1
ATOM 3933 C C . GLU A 1 491 ? -21.243 2.854 5.540 1.00 86.31 491 GLU A C 1
ATOM 3935 O O . GLU A 1 491 ? -20.548 3.764 5.087 1.00 86.31 491 GLU A O 1
ATOM 3940 N N . PHE A 1 492 ? -21.384 1.683 4.907 1.00 87.06 492 PHE A N 1
ATOM 3941 C CA . PHE A 1 492 ? -20.743 1.367 3.625 1.00 87.06 492 PHE A CA 1
ATOM 3942 C C . PHE A 1 492 ? -21.381 2.059 2.409 1.00 87.06 492 PHE A C 1
ATOM 3944 O O . PHE A 1 492 ? -20.666 2.395 1.469 1.00 87.06 492 PHE A O 1
ATOM 3951 N N . SER A 1 493 ? -22.696 2.305 2.407 1.00 83.00 493 SER A N 1
ATOM 3952 C CA . SER A 1 493 ? -23.356 3.073 1.334 1.00 83.00 493 SER A CA 1
ATOM 3953 C C . SER A 1 493 ? -22.887 4.537 1.326 1.00 83.00 493 SER A C 1
ATOM 3955 O O . SER A 1 493 ? -22.570 5.095 0.275 1.00 83.00 493 SER A O 1
ATOM 3957 N N . GLU A 1 494 ? -22.742 5.136 2.515 1.00 81.00 494 GLU A N 1
ATOM 3958 C CA . GLU A 1 494 ? -22.140 6.464 2.701 1.00 81.00 494 GLU A CA 1
ATOM 3959 C C . GLU A 1 494 ? -20.677 6.501 2.210 1.00 81.00 494 GLU A C 1
ATOM 3961 O O . GLU A 1 494 ? -20.268 7.455 1.544 1.00 81.00 494 GLU A O 1
ATOM 3966 N N . ASP A 1 495 ? -19.906 5.437 2.460 1.00 81.69 495 ASP A N 1
ATOM 3967 C CA . ASP A 1 495 ? -18.514 5.322 2.006 1.00 81.69 495 ASP A CA 1
ATOM 3968 C C . ASP A 1 495 ? -18.384 5.177 0.488 1.00 81.69 495 ASP A C 1
ATOM 3970 O O . ASP A 1 495 ? -17.575 5.885 -0.109 1.00 81.69 495 ASP A O 1
ATOM 3974 N N . ILE A 1 496 ? -19.208 4.335 -0.146 1.00 81.69 496 ILE A N 1
ATOM 3975 C CA . ILE A 1 496 ? -19.302 4.222 -1.610 1.00 81.69 496 ILE A CA 1
ATOM 3976 C C . ILE A 1 496 ? -19.615 5.577 -2.245 1.00 81.69 496 ILE A C 1
ATOM 3978 O O . ILE A 1 496 ? -18.940 5.981 -3.192 1.00 81.69 496 ILE A O 1
ATOM 3982 N N . SER A 1 497 ? -20.611 6.296 -1.720 1.00 79.75 497 SER A N 1
ATOM 3983 C CA . SER A 1 497 ? -21.016 7.602 -2.249 1.00 79.75 497 SER A CA 1
ATOM 3984 C C . SER A 1 497 ? -19.896 8.639 -2.117 1.00 79.75 497 SER A C 1
ATOM 3986 O O . SER A 1 497 ? -19.638 9.401 -3.051 1.00 79.75 497 SER A O 1
ATOM 3988 N N . THR A 1 498 ? -19.173 8.617 -0.993 1.00 79.50 498 THR A N 1
ATOM 3989 C CA . THR A 1 498 ? -18.030 9.505 -0.734 1.00 79.50 498 THR A CA 1
ATOM 3990 C C . THR A 1 498 ? -16.863 9.196 -1.680 1.00 79.50 498 THR A C 1
ATOM 3992 O O . THR A 1 498 ? -16.452 10.069 -2.442 1.00 79.50 498 THR A O 1
ATOM 3995 N N . GLN A 1 499 ? -16.407 7.938 -1.732 1.00 80.94 499 GLN A N 1
ATOM 3996 C CA . GLN A 1 499 ? -15.324 7.489 -2.622 1.00 80.94 499 GLN A CA 1
ATOM 3997 C C . GLN A 1 499 ? -15.663 7.716 -4.102 1.00 80.94 499 GLN A C 1
ATOM 3999 O O . GLN A 1 499 ? -14.784 8.022 -4.906 1.00 80.94 499 GLN A O 1
ATOM 4004 N N . SER A 1 500 ? -16.943 7.620 -4.469 1.00 81.62 500 SER A N 1
ATOM 4005 C CA . SER A 1 500 ? -17.399 7.893 -5.833 1.00 81.62 500 SER A CA 1
ATOM 4006 C C . SER A 1 500 ? -17.323 9.380 -6.185 1.00 81.62 500 SER A C 1
ATOM 4008 O O . SER A 1 500 ? -16.936 9.715 -7.304 1.00 81.62 500 SER A O 1
ATOM 4010 N N . GLN A 1 501 ? -17.627 10.281 -5.248 1.00 81.69 501 GLN A N 1
ATOM 4011 C CA . GLN A 1 501 ? -17.457 11.725 -5.446 1.00 81.69 501 GLN A CA 1
ATOM 4012 C C . GLN A 1 501 ? -15.974 12.129 -5.482 1.00 81.69 501 GLN A C 1
ATOM 4014 O O . GLN A 1 501 ? -15.595 12.966 -6.302 1.00 81.69 501 GLN A O 1
ATOM 4019 N N . GLU A 1 502 ? -15.130 11.511 -4.652 1.00 81.25 502 GLU A N 1
ATOM 4020 C CA . GLU A 1 502 ? -13.671 11.693 -4.661 1.00 81.25 502 GLU A CA 1
ATOM 4021 C C . GLU A 1 502 ? -13.053 11.222 -5.988 1.00 81.25 502 GLU A C 1
ATOM 4023 O O . GLU A 1 502 ? -12.338 11.984 -6.640 1.00 81.25 502 GLU A O 1
ATOM 4028 N N . LEU A 1 503 ? -13.381 10.002 -6.441 1.00 83.75 503 LEU A N 1
ATOM 4029 C CA . LEU A 1 503 ? -12.920 9.477 -7.729 1.00 83.75 503 LEU A CA 1
ATOM 4030 C C . LEU A 1 503 ? -13.359 10.383 -8.883 1.00 83.75 503 LEU A C 1
ATOM 4032 O O . LEU A 1 503 ? -12.544 10.687 -9.752 1.00 83.75 503 LEU A O 1
ATOM 4036 N N . LYS A 1 504 ? -14.604 10.877 -8.866 1.00 82.44 504 LYS A N 1
ATOM 4037 C CA . LYS A 1 504 ? -15.071 11.823 -9.881 1.00 82.44 504 LYS A CA 1
ATOM 4038 C C . LYS A 1 504 ? -14.201 13.080 -9.927 1.00 82.44 504 LYS A C 1
ATOM 4040 O O . LYS A 1 504 ? -13.754 13.454 -11.005 1.00 82.44 504 LYS A O 1
ATOM 4045 N N . GLN A 1 505 ? -13.921 13.704 -8.780 1.00 82.06 505 GLN A N 1
ATOM 4046 C CA . GLN A 1 505 ? -13.073 14.902 -8.722 1.00 82.06 505 GLN A CA 1
ATOM 4047 C C . GLN A 1 505 ? -11.659 14.631 -9.260 1.00 82.06 505 GLN A C 1
ATOM 4049 O O . GLN A 1 505 ? -11.125 15.448 -10.006 1.00 82.06 505 GLN A O 1
ATOM 4054 N N . ILE A 1 506 ? -11.076 13.468 -8.949 1.00 81.94 506 ILE A N 1
ATOM 4055 C CA . ILE A 1 506 ? -9.764 13.057 -9.473 1.00 81.94 506 ILE A CA 1
ATOM 4056 C C . ILE A 1 506 ? -9.803 12.910 -11.006 1.00 81.94 506 ILE A C 1
ATOM 4058 O O . ILE A 1 506 ? -8.911 13.411 -11.692 1.00 81.94 506 ILE A O 1
ATOM 4062 N N . LEU A 1 507 ? -10.836 12.265 -11.558 1.00 80.75 507 LEU A N 1
ATOM 4063 C CA . LEU A 1 507 ? -10.975 12.037 -13.003 1.00 80.75 507 LEU A CA 1
ATOM 4064 C C . LEU A 1 507 ? -11.344 13.308 -13.793 1.00 80.75 507 LEU A C 1
ATOM 4066 O O . LEU A 1 507 ? -10.893 13.463 -14.931 1.00 80.75 507 LEU A O 1
ATOM 4070 N N . ASP A 1 508 ? -12.109 14.224 -13.192 1.00 77.44 508 ASP A N 1
ATOM 4071 C CA . ASP A 1 508 ? -12.447 15.534 -13.767 1.00 77.44 508 ASP A CA 1
ATOM 4072 C C . ASP A 1 508 ? -11.217 16.474 -13.802 1.00 77.44 508 ASP A C 1
ATOM 4074 O O . ASP A 1 508 ? -11.072 17.262 -14.740 1.00 77.44 508 ASP A O 1
ATOM 4078 N N . VAL A 1 509 ? -10.308 16.379 -12.816 1.00 74.06 509 VAL A N 1
ATOM 4079 C CA . VAL A 1 509 ? -9.071 17.187 -12.732 1.00 74.06 509 VAL A CA 1
ATOM 4080 C C . VAL A 1 509 ? -7.941 16.636 -13.608 1.00 74.06 509 VAL A C 1
ATOM 4082 O O . VAL A 1 509 ? -7.290 17.403 -14.319 1.00 74.06 509 VAL A O 1
ATOM 4085 N N . ALA A 1 510 ? -7.690 15.325 -13.584 1.00 63.38 510 ALA A N 1
ATOM 4086 C CA . ALA A 1 510 ? -6.608 14.675 -14.332 1.00 63.38 510 ALA A CA 1
ATOM 4087 C C . ALA A 1 510 ? -6.996 14.463 -15.809 1.00 63.38 510 ALA A C 1
ATOM 4089 O O . ALA A 1 510 ? -7.154 13.346 -16.301 1.00 63.38 510 ALA A O 1
ATOM 4090 N N . ARG A 1 511 ? -7.258 15.570 -16.507 1.00 54.69 511 ARG A N 1
ATOM 4091 C CA . ARG A 1 511 ? -8.134 15.560 -17.680 1.00 54.69 511 ARG A CA 1
ATOM 4092 C C . ARG A 1 511 ? -7.490 15.082 -18.983 1.00 54.69 511 ARG A C 1
ATOM 4094 O O . ARG A 1 511 ? -8.233 14.720 -19.890 1.00 54.69 511 ARG A O 1
ATOM 4101 N N . ASP A 1 512 ? -6.162 15.082 -19.099 1.00 56.00 512 ASP A N 1
ATOM 4102 C CA . ASP A 1 512 ? -5.508 14.906 -20.405 1.00 56.00 512 ASP A CA 1
ATOM 4103 C C . ASP A 1 512 ? -4.463 13.755 -20.450 1.00 56.00 512 ASP A C 1
ATOM 4105 O O . ASP A 1 512 ? -4.388 13.082 -21.475 1.00 56.00 512 ASP A O 1
ATOM 4109 N N . PHE A 1 513 ? -3.741 13.423 -19.361 1.00 62.84 513 PHE A N 1
ATOM 4110 C CA . PHE A 1 513 ? -2.805 12.273 -19.303 1.00 62.84 513 PHE A CA 1
ATOM 4111 C C . PHE A 1 513 ? -2.747 11.594 -17.916 1.00 62.84 513 PHE A C 1
ATOM 4113 O O . PHE A 1 513 ? -2.888 12.262 -16.895 1.00 62.84 513 PHE A O 1
ATOM 4120 N N . TYR A 1 514 ? -2.467 10.282 -17.894 1.00 69.44 514 TYR A N 1
ATOM 4121 C CA . TYR A 1 514 ? -2.201 9.463 -16.697 1.00 69.44 514 TYR A CA 1
ATOM 4122 C C . TYR A 1 514 ? -0.948 8.599 -16.915 1.00 69.44 514 TYR A C 1
ATOM 4124 O O . TYR A 1 514 ? -0.709 8.138 -18.031 1.00 69.44 514 TYR A O 1
ATOM 4132 N N . THR A 1 515 ? -0.178 8.305 -15.865 1.00 73.75 515 THR A N 1
ATOM 4133 C CA . THR A 1 515 ? 0.886 7.286 -15.925 1.00 73.75 515 THR A CA 1
ATOM 4134 C C . THR A 1 515 ? 0.317 5.863 -15.918 1.00 73.75 515 THR A C 1
ATOM 4136 O O . THR A 1 515 ? -0.786 5.617 -15.434 1.00 73.75 515 THR A O 1
ATOM 4139 N N . LYS A 1 516 ? 1.108 4.874 -16.357 1.00 75.62 516 LYS A N 1
ATOM 4140 C CA . LYS A 1 516 ? 0.742 3.440 -16.337 1.00 75.62 516 LYS A CA 1
ATOM 4141 C C . LYS A 1 516 ? 0.338 2.936 -14.936 1.00 75.62 516 LYS A C 1
ATOM 4143 O O . LYS A 1 516 ? -0.555 2.097 -14.796 1.00 75.62 516 LYS A O 1
ATOM 4148 N N . LYS A 1 517 ? 0.946 3.505 -13.887 1.00 74.81 517 LYS A N 1
ATOM 4149 C CA . LYS A 1 517 ? 0.626 3.243 -12.474 1.00 74.81 517 LYS A CA 1
ATOM 4150 C C . LYS A 1 517 ? -0.719 3.849 -12.066 1.00 74.81 517 LYS A C 1
ATOM 4152 O O . LYS A 1 517 ? -1.547 3.135 -11.507 1.00 74.81 517 LYS A O 1
ATOM 4157 N N . GLU A 1 518 ? -0.961 5.120 -12.384 1.00 81.19 518 GLU A N 1
ATOM 4158 C CA . GLU A 1 518 ? -2.246 5.783 -12.112 1.00 81.19 518 GLU A CA 1
ATOM 4159 C C . GLU A 1 518 ? -3.380 5.141 -12.911 1.00 81.19 518 GLU A C 1
ATOM 4161 O O . GLU A 1 518 ? -4.429 4.869 -12.345 1.00 81.19 518 GLU A O 1
ATOM 4166 N N . CYS A 1 519 ? -3.157 4.790 -14.180 1.00 86.12 519 CYS A N 1
ATOM 4167 C CA . CYS A 1 519 ? -4.087 3.986 -14.970 1.00 86.12 519 CYS A CA 1
ATOM 4168 C C . CYS A 1 519 ? -4.438 2.666 -14.274 1.00 86.12 519 CYS A C 1
ATOM 4170 O O . CYS A 1 519 ? -5.610 2.320 -14.198 1.00 86.12 519 CYS A O 1
ATOM 4172 N N . THR A 1 520 ? -3.456 1.944 -13.725 1.00 84.00 520 THR A N 1
ATOM 4173 C CA . THR A 1 520 ? -3.706 0.692 -12.988 1.00 84.00 520 THR A CA 1
ATOM 4174 C C . THR A 1 520 ? -4.537 0.932 -11.721 1.00 84.00 520 THR A C 1
ATOM 4176 O O . THR A 1 520 ? -5.496 0.206 -11.461 1.00 84.00 520 THR A O 1
ATOM 4179 N N . GLU A 1 521 ? -4.201 1.955 -10.931 1.00 83.88 521 GLU A N 1
ATOM 4180 C CA . GLU A 1 521 ? -4.909 2.248 -9.681 1.00 83.88 521 GLU A CA 1
ATOM 4181 C C . GLU A 1 521 ? -6.322 2.795 -9.925 1.00 83.88 521 GLU A C 1
ATOM 4183 O O . GLU A 1 521 ? -7.283 2.321 -9.320 1.00 83.88 521 GLU A O 1
ATOM 4188 N N . LEU A 1 522 ? -6.468 3.759 -10.834 1.00 86.38 522 LEU A N 1
ATOM 4189 C CA . LEU A 1 522 ? -7.743 4.391 -11.156 1.00 86.38 522 LEU A CA 1
ATOM 4190 C C . LEU A 1 522 ? -8.679 3.429 -11.897 1.00 86.38 522 LEU A C 1
ATOM 4192 O O . LEU A 1 522 ? -9.870 3.453 -11.605 1.00 86.38 522 LEU A O 1
ATOM 4196 N N . LYS A 1 523 ? -8.175 2.534 -12.769 1.00 87.88 523 LYS A N 1
ATOM 4197 C CA . LYS A 1 523 ? -8.992 1.447 -13.347 1.00 87.88 523 LYS A CA 1
ATOM 4198 C C . LYS A 1 523 ? -9.544 0.552 -12.242 1.00 87.88 523 LYS A C 1
ATOM 4200 O O . LYS A 1 523 ? -10.749 0.337 -12.196 1.00 87.88 523 LYS A O 1
ATOM 4205 N N . LYS A 1 524 ? -8.706 0.135 -11.283 1.00 85.88 524 LYS A N 1
ATOM 4206 C CA . LYS A 1 524 ? -9.158 -0.657 -10.128 1.00 85.88 524 LYS A CA 1
ATOM 4207 C C . LYS A 1 524 ? -10.187 0.095 -9.273 1.00 85.88 524 LYS A C 1
ATOM 4209 O O . LYS A 1 524 ? -11.191 -0.503 -8.906 1.00 85.88 524 LYS A O 1
ATOM 4214 N N . ARG A 1 525 ? -9.986 1.392 -8.984 1.00 84.12 525 ARG A N 1
ATOM 4215 C CA . ARG A 1 525 ? -10.981 2.224 -8.270 1.00 84.12 525 ARG A CA 1
ATOM 4216 C C . ARG A 1 525 ? -12.293 2.340 -9.060 1.00 84.12 525 ARG A C 1
ATOM 4218 O O . ARG A 1 525 ? -13.358 2.247 -8.465 1.00 84.12 525 ARG A O 1
ATOM 4225 N N . CYS A 1 526 ? -12.219 2.497 -10.381 1.00 85.94 526 CYS A N 1
ATOM 4226 C CA . CYS A 1 526 ? -13.376 2.484 -11.272 1.00 85.94 526 CYS A CA 1
ATOM 4227 C C . CYS A 1 526 ? -14.121 1.149 -11.213 1.00 85.94 526 CYS A C 1
ATOM 4229 O O . CYS A 1 526 ? -15.301 1.139 -10.900 1.00 85.94 526 CYS A O 1
ATOM 4231 N N . GLU A 1 527 ? -13.449 0.020 -11.430 1.00 83.44 527 GLU A N 1
ATOM 4232 C CA . GLU A 1 527 ? -14.072 -1.305 -11.379 1.00 83.44 527 GLU A CA 1
ATOM 4233 C C . GLU A 1 527 ? -14.695 -1.610 -10.006 1.00 83.44 527 GLU A C 1
ATOM 4235 O O . GLU A 1 527 ? -15.813 -2.133 -9.934 1.00 83.44 527 GLU A O 1
ATOM 4240 N N . ASP A 1 528 ? -13.986 -1.297 -8.917 1.00 77.88 528 ASP A N 1
ATOM 4241 C CA . ASP A 1 528 ? -14.449 -1.515 -7.542 1.00 77.88 528 ASP A CA 1
ATOM 4242 C C . ASP A 1 528 ? -15.675 -0.636 -7.187 1.00 77.88 528 ASP A C 1
ATOM 4244 O O . ASP A 1 528 ? -16.436 -1.040 -6.309 1.00 77.88 528 ASP A O 1
ATOM 4248 N N . LEU A 1 529 ? -15.900 0.508 -7.862 1.00 79.38 529 LEU A N 1
ATOM 4249 C CA . LEU A 1 529 ? -17.008 1.446 -7.587 1.00 79.38 529 LEU A CA 1
ATOM 4250 C C . LEU A 1 529 ? -18.129 1.479 -8.645 1.00 79.38 529 LEU A C 1
ATOM 4252 O O . LEU A 1 529 ? -19.264 1.760 -8.290 1.00 79.38 529 LEU A O 1
ATOM 4256 N N . GLU A 1 530 ? -17.872 1.192 -9.922 1.00 74.00 530 GLU A N 1
ATOM 4257 C CA . GLU A 1 530 ? -18.825 1.368 -11.041 1.00 74.00 530 GLU A CA 1
ATOM 4258 C C . GLU A 1 530 ? -20.125 0.568 -10.863 1.00 74.00 530 GLU A C 1
ATOM 4260 O O . GLU A 1 530 ? -21.197 1.013 -11.267 1.00 74.00 530 GLU A O 1
ATOM 4265 N N . LYS A 1 531 ? -20.047 -0.599 -10.211 1.00 72.06 531 LYS A N 1
ATOM 4266 C CA . LYS A 1 531 ? -21.223 -1.433 -9.904 1.00 72.06 531 LYS A CA 1
ATOM 4267 C C . LYS A 1 531 ? -22.057 -0.902 -8.736 1.00 72.06 531 LYS A C 1
ATOM 4269 O O . LYS A 1 531 ? -23.201 -1.317 -8.582 1.00 72.06 531 LYS A O 1
ATOM 4274 N N . ASP A 1 532 ? -21.488 -0.016 -7.927 1.00 67.50 532 ASP A N 1
ATOM 4275 C CA . ASP A 1 532 ? -22.089 0.541 -6.716 1.00 67.50 532 ASP A CA 1
ATOM 4276 C C . ASP A 1 532 ? -22.276 2.066 -6.786 1.00 67.50 532 ASP A C 1
ATOM 4278 O O . ASP A 1 532 ? -22.815 2.647 -5.848 1.00 67.50 532 ASP A O 1
ATOM 4282 N N . SER A 1 533 ? -21.880 2.718 -7.887 1.00 70.62 533 SER A N 1
ATOM 4283 C CA . SER A 1 533 ? -22.297 4.081 -8.211 1.00 70.62 533 SER A CA 1
ATOM 4284 C C . SER A 1 533 ? -22.223 4.423 -9.701 1.00 70.62 533 SER A C 1
ATOM 4286 O O . SER A 1 533 ? -21.145 4.593 -10.279 1.00 70.62 533 SER A O 1
ATOM 4288 N N . ILE A 1 534 ? -23.391 4.690 -10.297 1.00 70.00 534 ILE A N 1
ATOM 4289 C CA . ILE A 1 534 ? -23.528 5.216 -11.673 1.00 70.00 534 ILE A CA 1
ATOM 4290 C C . ILE A 1 534 ? -22.800 6.569 -11.867 1.00 70.00 534 ILE A C 1
ATOM 4292 O O . ILE A 1 534 ? -22.460 6.934 -12.995 1.00 70.00 534 ILE A O 1
ATOM 4296 N N . VAL A 1 535 ? -22.505 7.309 -10.786 1.00 70.62 535 VAL A N 1
ATOM 4297 C CA . VAL A 1 535 ? -21.870 8.647 -10.802 1.00 70.62 535 VAL A CA 1
ATOM 4298 C C . VAL A 1 535 ? -20.570 8.697 -11.619 1.00 70.62 535 VAL A C 1
ATOM 4300 O O . VAL A 1 535 ? -20.284 9.729 -12.229 1.00 70.62 535 VAL A O 1
ATOM 4303 N N . ASN A 1 536 ? -19.813 7.595 -11.659 1.00 72.56 536 ASN A N 1
ATOM 4304 C CA . ASN A 1 536 ? -18.515 7.509 -12.334 1.00 72.56 536 ASN A CA 1
ATOM 4305 C C . ASN A 1 536 ? -18.529 6.810 -13.701 1.00 72.56 536 ASN A C 1
ATOM 4307 O O . ASN A 1 536 ? -17.488 6.741 -14.344 1.00 72.56 536 ASN A O 1
ATOM 4311 N N . TYR A 1 537 ? -19.672 6.316 -14.184 1.00 78.00 537 TYR A N 1
ATOM 4312 C CA . TYR A 1 537 ? -19.738 5.501 -15.407 1.00 78.00 537 TYR A CA 1
ATOM 4313 C C . TYR A 1 537 ? -19.026 6.156 -16.612 1.00 78.00 537 TYR A C 1
ATOM 4315 O O . TYR A 1 537 ? -18.110 5.590 -17.209 1.00 78.00 537 TYR A O 1
ATOM 4323 N N . TRP A 1 538 ? -19.365 7.412 -16.921 1.00 74.44 538 TRP A N 1
ATOM 4324 C CA . TRP A 1 538 ? -18.777 8.134 -18.056 1.00 74.44 538 TRP A CA 1
ATOM 4325 C C . TRP A 1 538 ? -17.309 8.538 -17.849 1.00 74.44 538 TRP A C 1
ATOM 4327 O O . TRP A 1 538 ? -16.532 8.512 -18.805 1.00 74.44 538 TRP A O 1
ATOM 4337 N N . THR A 1 539 ? -16.906 8.890 -16.624 1.00 79.19 539 THR A N 1
ATOM 4338 C CA . THR A 1 539 ? -15.513 9.253 -16.308 1.00 79.19 539 THR A CA 1
ATOM 4339 C C . THR A 1 539 ? -14.602 8.023 -16.308 1.00 79.19 539 THR A C 1
ATOM 4341 O O . THR A 1 539 ? -13.475 8.103 -16.792 1.00 79.19 539 THR A O 1
ATOM 4344 N N . CYS A 1 540 ? -15.104 6.862 -15.883 1.00 83.88 540 CYS A N 1
ATOM 4345 C CA . CYS A 1 540 ? -14.405 5.579 -15.955 1.00 83.88 540 CYS A CA 1
ATOM 4346 C C . CYS A 1 540 ? -14.284 5.035 -17.387 1.00 83.88 540 CYS A C 1
ATOM 4348 O O . CYS A 1 540 ? -13.231 4.512 -17.752 1.00 83.88 540 CYS A O 1
ATOM 4350 N N . ILE A 1 541 ? -15.294 5.228 -18.244 1.00 80.69 541 ILE A N 1
ATOM 4351 C CA . ILE A 1 541 ? -15.163 4.958 -19.688 1.00 80.69 541 ILE A CA 1
ATOM 4352 C C . ILE A 1 541 ? -14.088 5.861 -20.312 1.00 80.69 541 ILE A C 1
ATOM 4354 O O . ILE A 1 541 ? -13.224 5.372 -21.042 1.00 80.69 541 ILE A O 1
ATOM 4358 N N . ALA A 1 542 ? -14.081 7.159 -19.988 1.00 77.62 542 ALA A N 1
ATOM 4359 C CA . ALA A 1 542 ? -13.062 8.089 -20.478 1.00 77.62 542 ALA A CA 1
ATOM 4360 C C . ALA A 1 542 ? -11.644 7.719 -19.998 1.00 77.62 542 ALA A C 1
ATOM 4362 O O . ALA A 1 542 ? -10.705 7.752 -20.793 1.00 77.62 542 ALA A O 1
ATOM 4363 N N . LEU A 1 543 ? -11.488 7.308 -18.734 1.00 85.00 543 LEU A N 1
ATOM 4364 C CA . LEU A 1 543 ? -10.240 6.759 -18.196 1.00 85.00 543 LEU A CA 1
ATOM 4365 C C . LEU A 1 543 ? -9.791 5.516 -18.976 1.00 85.00 543 LEU A C 1
ATOM 4367 O O . LEU A 1 543 ? -8.647 5.456 -19.421 1.00 85.00 543 LEU A O 1
ATOM 4371 N N . ASN A 1 544 ? -10.679 4.537 -19.169 1.00 82.12 544 ASN A N 1
ATOM 4372 C CA . ASN A 1 544 ? -10.356 3.298 -19.877 1.00 82.12 544 ASN A CA 1
ATOM 4373 C C . ASN A 1 544 ? -9.875 3.561 -21.311 1.00 82.12 544 ASN A C 1
ATOM 4375 O O . ASN A 1 544 ? -8.854 3.002 -21.719 1.00 82.12 544 ASN A O 1
ATOM 4379 N N . LEU A 1 545 ? -10.547 4.464 -22.033 1.00 77.44 545 LEU A N 1
ATOM 4380 C CA . LEU A 1 545 ? -10.143 4.900 -23.372 1.00 77.44 545 LEU A CA 1
ATOM 4381 C C . LEU A 1 545 ? -8.784 5.617 -23.367 1.00 77.44 545 LEU A C 1
ATOM 4383 O O . LEU A 1 545 ? -7.925 5.272 -24.173 1.00 77.44 545 LEU A O 1
ATOM 4387 N N . ARG A 1 546 ? -8.548 6.563 -22.443 1.00 78.19 546 ARG A N 1
ATOM 4388 C CA . ARG A 1 546 ? -7.259 7.279 -22.310 1.00 78.19 546 ARG A CA 1
ATOM 4389 C C . ARG A 1 546 ? -6.100 6.348 -21.965 1.00 78.19 546 ARG A C 1
ATOM 4391 O O . ARG A 1 546 ? -5.007 6.506 -22.500 1.00 78.19 546 ARG A O 1
ATOM 4398 N N . CYS A 1 547 ? -6.336 5.370 -21.095 1.00 84.12 547 CYS A N 1
ATOM 4399 C CA . CYS A 1 547 ? -5.326 4.389 -20.731 1.00 84.12 547 CYS A CA 1
ATOM 4400 C C . CYS A 1 547 ? -5.013 3.447 -21.902 1.00 84.12 547 CYS A C 1
ATOM 4402 O O . CYS A 1 547 ? -3.842 3.344 -22.245 1.00 84.12 547 CYS A O 1
ATOM 4404 N N . LYS A 1 548 ? -6.019 2.856 -22.586 1.00 82.19 548 LYS A N 1
ATOM 4405 C CA . LYS A 1 548 ? -5.753 2.041 -23.795 1.00 82.19 548 LYS A CA 1
ATOM 4406 C C . LYS A 1 548 ? -5.062 2.881 -24.881 1.00 82.19 548 LYS A C 1
ATOM 4408 O O . LYS A 1 548 ? -4.142 2.387 -25.514 1.00 82.19 548 LYS A O 1
ATOM 4413 N N . TYR A 1 549 ? -5.432 4.153 -25.057 1.00 79.06 549 TYR A N 1
ATOM 4414 C CA . TYR A 1 549 ? -4.703 5.075 -25.937 1.00 79.06 549 TYR A CA 1
ATOM 4415 C C . TYR A 1 549 ? -3.224 5.193 -25.533 1.00 79.06 549 TYR A C 1
ATOM 4417 O O . TYR A 1 549 ? -2.364 4.988 -26.379 1.00 79.06 549 TYR A O 1
ATOM 4425 N N . SER A 1 550 ? -2.901 5.435 -24.256 1.00 80.00 550 SER A N 1
ATOM 4426 C CA . SER A 1 550 ? -1.498 5.502 -23.812 1.00 80.00 550 SER A CA 1
ATOM 4427 C C . SER A 1 550 ? -0.745 4.176 -23.969 1.00 80.00 550 SER A C 1
ATOM 4429 O O . SER A 1 550 ? 0.454 4.217 -24.240 1.00 80.00 550 SER A O 1
ATOM 4431 N N . ASP A 1 551 ? -1.418 3.033 -23.800 1.00 81.44 551 ASP A N 1
ATOM 4432 C CA . ASP A 1 551 ? -0.832 1.707 -24.018 1.00 81.44 551 ASP A CA 1
ATOM 4433 C C . ASP A 1 551 ? -0.452 1.516 -25.509 1.00 81.44 551 ASP A C 1
ATOM 4435 O O . ASP A 1 551 ? 0.670 1.110 -25.799 1.00 81.44 551 ASP A O 1
ATOM 4439 N N . VAL A 1 552 ? -1.319 1.902 -26.461 1.00 80.25 552 VAL A N 1
ATOM 4440 C CA . VAL A 1 552 ? -1.022 1.803 -27.912 1.00 80.25 552 VAL A CA 1
ATOM 4441 C C . VAL A 1 552 ? -0.042 2.895 -28.389 1.00 80.25 552 VAL A C 1
ATOM 4443 O O . VAL A 1 552 ? 0.751 2.653 -29.294 1.00 80.25 552 VAL A O 1
ATOM 4446 N N . VAL A 1 553 ? -0.013 4.082 -27.762 1.00 82.75 553 VAL A N 1
ATOM 4447 C CA . VAL A 1 553 ? 1.053 5.082 -28.011 1.00 82.75 553 VAL A CA 1
ATOM 4448 C C . VAL A 1 553 ? 2.422 4.521 -27.617 1.00 82.75 553 VAL A C 1
ATOM 4450 O O . VAL A 1 553 ? 3.385 4.722 -28.343 1.00 82.75 553 VAL A O 1
ATOM 4453 N N . GLU A 1 554 ? 2.524 3.812 -26.488 1.00 83.69 554 GLU A N 1
ATOM 4454 C CA . GLU A 1 554 ? 3.769 3.162 -26.051 1.00 83.69 554 GLU A CA 1
ATOM 4455 C C . GLU A 1 554 ? 4.194 2.035 -27.011 1.00 83.69 554 GLU A C 1
ATOM 4457 O O . GLU A 1 554 ? 5.376 1.899 -27.313 1.00 83.69 554 GLU A O 1
ATOM 4462 N N . GLU A 1 555 ? 3.248 1.266 -27.554 1.00 83.31 555 GLU A N 1
ATOM 4463 C CA . GLU A 1 555 ? 3.515 0.255 -28.586 1.00 83.31 555 GLU A CA 1
ATOM 4464 C C . GLU A 1 555 ? 4.047 0.879 -29.891 1.00 83.31 555 GLU A C 1
ATOM 4466 O O . GLU A 1 555 ? 5.104 0.478 -30.384 1.00 83.31 555 GLU A O 1
ATOM 4471 N N . LEU A 1 556 ? 3.382 1.917 -30.412 1.00 85.06 556 LEU A N 1
ATOM 4472 C CA . LEU A 1 556 ? 3.799 2.597 -31.643 1.00 85.06 556 LEU A CA 1
ATOM 4473 C C . LEU A 1 556 ? 5.124 3.363 -31.484 1.00 85.06 556 LEU A C 1
ATOM 4475 O O . LEU A 1 556 ? 5.946 3.375 -32.401 1.00 85.06 556 LEU A O 1
ATOM 4479 N N . GLU A 1 557 ? 5.363 3.957 -30.313 1.00 88.12 557 GLU A N 1
ATOM 4480 C CA . GLU A 1 557 ? 6.638 4.591 -29.969 1.00 88.12 557 GLU A CA 1
ATOM 4481 C C . GLU A 1 557 ? 7.794 3.584 -30.065 1.00 88.12 557 GLU A C 1
ATOM 4483 O O . GLU A 1 557 ? 8.809 3.871 -30.699 1.00 88.12 557 GLU A O 1
ATOM 4488 N N . ASN A 1 558 ? 7.616 2.370 -29.532 1.00 85.31 558 ASN A N 1
ATOM 4489 C CA . ASN A 1 558 ? 8.613 1.305 -29.644 1.00 85.31 558 ASN A CA 1
ATOM 4490 C C . ASN A 1 558 ? 8.848 0.865 -31.102 1.00 85.31 558 ASN A C 1
ATOM 4492 O O . ASN A 1 558 ? 10.001 0.681 -31.491 1.00 85.31 558 ASN A O 1
ATOM 4496 N N . ILE A 1 559 ? 7.802 0.756 -31.931 1.00 84.31 559 ILE A N 1
ATOM 4497 C CA . ILE A 1 559 ? 7.939 0.432 -33.366 1.00 84.31 559 ILE A CA 1
ATOM 4498 C C . ILE A 1 559 ? 8.791 1.496 -34.083 1.00 84.31 559 ILE A C 1
ATOM 4500 O O . ILE A 1 559 ? 9.777 1.162 -34.743 1.00 84.31 559 ILE A O 1
ATOM 4504 N N . PHE A 1 560 ? 8.484 2.783 -33.891 1.00 89.50 560 PHE A N 1
ATOM 4505 C CA . PHE A 1 560 ? 9.230 3.887 -34.509 1.00 89.50 560 PHE A CA 1
ATOM 4506 C C . PHE A 1 560 ? 10.668 4.054 -33.977 1.00 89.50 560 PHE A C 1
ATOM 4508 O O . PHE A 1 560 ? 11.516 4.618 -34.677 1.00 89.50 560 PHE A O 1
ATOM 4515 N N . LEU A 1 561 ? 10.973 3.554 -32.773 1.00 87.19 561 LEU A N 1
ATOM 4516 C CA . LEU A 1 561 ? 12.342 3.456 -32.251 1.00 87.19 561 LEU A CA 1
ATOM 4517 C C . LEU A 1 561 ? 13.120 2.277 -32.862 1.00 87.19 561 LEU A C 1
ATOM 4519 O O . LEU A 1 561 ? 14.289 2.442 -33.208 1.00 87.19 561 LEU A O 1
ATOM 4523 N N . ILE A 1 562 ? 12.477 1.117 -33.043 1.00 82.62 562 ILE A N 1
ATOM 4524 C CA . ILE A 1 562 ? 13.071 -0.086 -33.660 1.00 82.62 562 ILE A CA 1
ATOM 4525 C C . ILE A 1 562 ? 13.410 0.133 -35.144 1.00 82.62 562 ILE A C 1
ATOM 4527 O O . ILE A 1 562 ? 14.334 -0.488 -35.661 1.00 82.62 562 ILE A O 1
ATOM 4531 N N . GLU A 1 563 ? 12.715 1.037 -35.838 1.00 78.38 563 GLU A N 1
ATOM 4532 C CA . GLU A 1 563 ? 13.013 1.350 -37.241 1.00 78.38 563 GLU A CA 1
ATOM 4533 C C . GLU A 1 563 ? 14.364 2.054 -37.487 1.00 78.38 563 GLU A C 1
ATOM 4535 O O . GLU A 1 563 ? 14.762 2.155 -38.648 1.00 78.38 563 GLU A O 1
ATOM 4540 N N . GLU A 1 564 ? 15.049 2.567 -36.453 1.00 77.06 564 GLU A N 1
ATOM 4541 C CA . GLU A 1 564 ? 16.363 3.249 -36.533 1.00 77.06 564 GLU A CA 1
ATOM 4542 C C . GLU A 1 564 ? 16.448 4.393 -37.582 1.00 77.06 564 GLU A C 1
ATOM 4544 O O . GLU A 1 564 ? 17.519 4.754 -38.061 1.00 77.06 564 GLU A O 1
ATOM 4549 N N . LYS A 1 565 ? 15.318 5.018 -37.949 1.00 81.12 565 LYS A N 1
ATOM 4550 C CA . LYS A 1 565 ? 15.236 6.055 -39.012 1.00 81.12 565 LYS A CA 1
ATOM 4551 C C . LYS A 1 565 ? 15.159 7.502 -38.510 1.00 81.12 565 LYS A C 1
ATOM 4553 O O . LYS A 1 565 ? 15.001 8.427 -39.308 1.00 81.12 565 LYS A O 1
ATOM 4558 N N . GLY A 1 566 ? 15.235 7.721 -37.196 1.00 84.31 566 GLY A N 1
ATOM 4559 C CA . GLY A 1 566 ? 15.070 9.054 -36.605 1.00 84.31 566 GLY A CA 1
ATOM 4560 C C . GLY A 1 566 ? 13.644 9.611 -36.735 1.00 84.31 566 GLY A C 1
ATOM 4561 O O . GLY A 1 566 ? 13.473 10.821 -36.884 1.00 84.31 566 GLY A O 1
ATOM 4562 N N . ILE A 1 567 ? 12.625 8.742 -36.732 1.00 90.88 567 ILE A N 1
ATOM 4563 C CA . ILE A 1 567 ? 11.208 9.114 -36.898 1.00 90.88 567 ILE A CA 1
ATOM 4564 C C . ILE A 1 567 ? 10.752 10.083 -35.794 1.00 90.88 567 ILE A C 1
ATOM 4566 O O . ILE A 1 567 ? 10.069 11.064 -36.073 1.00 90.88 567 ILE A O 1
ATOM 4570 N N . LEU A 1 568 ? 11.190 9.856 -34.553 1.00 92.62 568 LEU A N 1
ATOM 4571 C CA . LEU A 1 568 ? 10.790 10.599 -33.353 1.00 92.62 568 LEU A CA 1
ATOM 4572 C C . LEU A 1 568 ? 11.745 11.753 -32.988 1.00 92.62 568 LEU A C 1
ATOM 4574 O O . LEU A 1 568 ? 11.668 12.305 -31.888 1.00 92.62 568 LEU A O 1
ATOM 4578 N N . LYS A 1 569 ? 12.639 12.163 -33.898 1.00 90.38 569 LYS A N 1
ATOM 4579 C CA . LYS A 1 569 ? 13.553 13.299 -33.660 1.00 90.38 569 LYS A CA 1
ATOM 4580 C C . LYS A 1 569 ? 12.817 14.645 -33.560 1.00 90.38 569 LYS A C 1
ATOM 4582 O O . LYS A 1 569 ? 13.158 15.510 -32.744 1.00 90.38 569 LYS A O 1
ATOM 4587 N N . ASP A 1 570 ? 11.783 14.820 -34.380 1.00 91.56 570 ASP A N 1
ATOM 4588 C CA . ASP A 1 570 ? 10.996 16.042 -34.503 1.00 91.56 570 ASP A CA 1
ATOM 4589 C C . ASP A 1 570 ? 9.538 15.750 -34.889 1.00 91.56 570 ASP A C 1
ATOM 4591 O O . ASP A 1 570 ? 9.183 14.653 -35.321 1.00 91.56 570 ASP A O 1
ATOM 4595 N N . GLN A 1 571 ? 8.692 16.763 -34.694 1.00 91.62 571 GLN A N 1
ATOM 4596 C CA . GLN A 1 571 ? 7.250 16.684 -34.911 1.00 91.62 571 GLN A CA 1
ATOM 4597 C C . GLN A 1 571 ? 6.897 16.339 -36.366 1.00 91.62 571 GLN A C 1
ATOM 4599 O O . GLN A 1 571 ? 6.031 15.507 -36.608 1.00 91.62 571 GLN A O 1
ATOM 4604 N N . GLU A 1 572 ? 7.576 16.963 -37.333 1.00 92.56 572 GLU A N 1
ATOM 4605 C CA . GLU A 1 572 ? 7.269 16.837 -38.761 1.00 92.56 572 GLU A CA 1
ATOM 4606 C C . GLU A 1 572 ? 7.612 15.435 -39.294 1.00 92.56 572 GLU A C 1
ATOM 4608 O O . GLU A 1 572 ? 6.907 14.889 -40.143 1.00 92.56 572 GLU A O 1
ATOM 4613 N N . SER A 1 573 ? 8.692 14.843 -38.789 1.00 91.75 573 SER A N 1
ATOM 4614 C CA . SER A 1 573 ? 9.136 13.491 -39.134 1.00 91.75 573 SER A CA 1
ATOM 4615 C C . SER A 1 573 ? 8.198 12.434 -38.558 1.00 91.75 573 SER A C 1
ATOM 4617 O O . SER A 1 573 ? 7.816 11.508 -39.276 1.00 91.75 573 SER A O 1
ATOM 4619 N N . CYS A 1 574 ? 7.752 12.621 -37.313 1.00 93.62 574 CYS A N 1
ATOM 4620 C CA . CYS A 1 574 ? 6.766 11.746 -36.693 1.00 93.62 574 CYS A CA 1
ATOM 4621 C C . CYS A 1 574 ? 5.403 11.846 -37.393 1.00 93.62 574 CYS A C 1
ATOM 4623 O O . CYS A 1 574 ? 4.844 10.819 -37.767 1.00 93.62 574 CYS A O 1
ATOM 4625 N N . GLU A 1 575 ? 4.883 13.058 -37.635 1.00 91.50 575 GLU A N 1
ATOM 4626 C CA . GLU A 1 575 ? 3.570 13.252 -38.273 1.00 91.50 575 GLU A CA 1
ATOM 4627 C C . GLU A 1 575 ? 3.517 12.615 -39.673 1.00 91.50 575 GLU A C 1
ATOM 4629 O O . GLU A 1 575 ? 2.499 12.037 -40.051 1.00 91.50 575 GLU A O 1
ATOM 4634 N N . LYS A 1 576 ? 4.625 12.639 -40.431 1.00 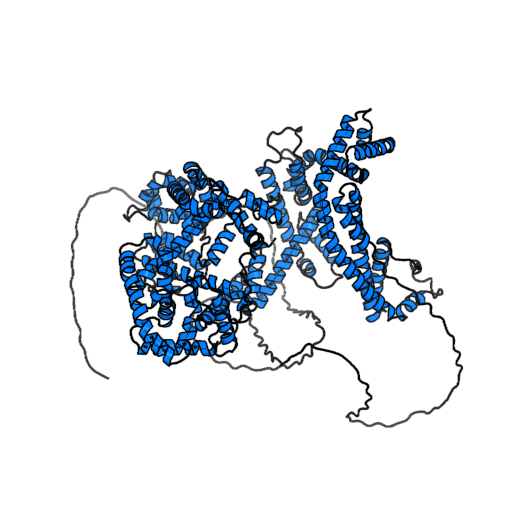90.62 576 LYS A N 1
ATOM 4635 C CA . LYS A 1 576 ? 4.729 11.949 -41.731 1.00 90.62 576 LYS A CA 1
ATOM 4636 C C . LYS A 1 576 ? 4.679 10.425 -41.612 1.00 90.62 576 LYS A C 1
ATOM 4638 O O . LYS A 1 576 ? 4.010 9.795 -42.429 1.00 90.62 576 LYS A O 1
ATOM 4643 N N . ALA A 1 577 ? 5.377 9.843 -40.635 1.00 88.94 577 ALA A N 1
ATOM 4644 C CA . ALA A 1 577 ? 5.373 8.398 -40.404 1.00 88.94 577 ALA A CA 1
ATOM 4645 C C . ALA A 1 577 ? 4.010 7.923 -39.883 1.00 88.94 577 ALA A C 1
ATOM 4647 O O . ALA A 1 577 ? 3.376 7.082 -40.511 1.00 88.94 577 ALA A O 1
ATOM 4648 N N . LEU A 1 578 ? 3.500 8.544 -38.814 1.00 87.88 578 LEU A N 1
ATOM 4649 C CA . LEU A 1 578 ? 2.179 8.253 -38.254 1.00 87.88 578 LEU A CA 1
ATOM 4650 C C . LEU A 1 578 ? 1.072 8.378 -39.307 1.00 87.88 578 LEU A C 1
ATOM 4652 O O . LEU A 1 578 ? 0.194 7.521 -39.371 1.00 87.88 578 LEU A O 1
ATOM 4656 N N . LYS A 1 579 ? 1.134 9.387 -40.185 1.00 86.31 579 LYS A N 1
ATOM 4657 C CA . LYS A 1 579 ? 0.178 9.494 -41.288 1.00 86.31 579 LYS A CA 1
ATOM 4658 C C . LYS A 1 579 ? 0.264 8.309 -42.261 1.00 86.31 579 LYS A C 1
ATOM 4660 O O . LYS A 1 579 ? -0.788 7.799 -42.632 1.00 86.31 579 LYS A O 1
ATOM 4665 N N . LYS A 1 580 ? 1.464 7.871 -42.669 1.00 83.50 580 LYS A N 1
ATOM 4666 C CA . LYS A 1 580 ? 1.632 6.694 -43.547 1.00 83.50 580 LYS A CA 1
ATOM 4667 C C . LYS A 1 580 ? 0.974 5.463 -42.919 1.00 83.50 580 LYS A C 1
ATOM 4669 O O . LYS A 1 580 ? 0.166 4.817 -43.577 1.00 83.50 580 LYS A O 1
ATOM 4674 N N . GLU A 1 581 ? 1.261 5.189 -41.647 1.00 80.38 581 GLU A N 1
ATOM 4675 C CA . GLU A 1 581 ? 0.656 4.056 -40.937 1.00 80.38 581 GLU A CA 1
ATOM 4676 C C . GLU A 1 581 ? -0.876 4.183 -40.888 1.00 80.38 581 GLU A C 1
ATOM 4678 O O . GLU A 1 581 ? -1.593 3.230 -41.173 1.00 80.38 581 GLU A O 1
ATOM 4683 N N . CYS A 1 582 ? -1.409 5.378 -40.630 1.00 79.12 582 CYS A N 1
ATOM 4684 C CA . CYS A 1 582 ? -2.851 5.638 -40.660 1.00 79.12 582 CYS A CA 1
ATOM 4685 C C . CYS A 1 582 ? -3.499 5.466 -42.048 1.00 79.12 582 CYS A C 1
ATOM 4687 O O . CYS A 1 582 ? -4.634 4.988 -42.137 1.00 79.12 582 CYS A O 1
ATOM 4689 N N . ASP A 1 583 ? -2.798 5.817 -43.128 1.00 75.19 583 ASP A N 1
ATOM 4690 C CA . ASP A 1 583 ? -3.242 5.596 -44.511 1.00 75.19 583 ASP A CA 1
ATOM 4691 C C . ASP A 1 583 ? -3.216 4.085 -44.888 1.00 75.19 583 ASP A C 1
ATOM 4693 O O . ASP A 1 583 ? -3.907 3.671 -45.824 1.00 75.19 583 ASP A O 1
ATOM 4697 N N . GLU A 1 584 ? -2.490 3.245 -44.134 1.00 68.50 584 GLU A N 1
ATOM 4698 C CA . GLU A 1 584 ? -2.480 1.775 -44.254 1.00 68.50 584 GLU A CA 1
ATOM 4699 C C . GLU A 1 584 ? -3.518 1.089 -43.336 1.00 68.50 584 GLU A C 1
ATOM 4701 O O . GLU A 1 584 ? -4.273 0.230 -43.802 1.00 68.50 584 GLU A O 1
ATOM 4706 N N . PHE A 1 585 ? -3.640 1.504 -42.067 1.00 62.12 585 PHE A N 1
ATOM 4707 C CA . PHE A 1 585 ? -4.586 0.934 -41.092 1.00 62.12 585 PHE A CA 1
ATOM 4708 C C . PHE A 1 585 ? -6.064 1.226 -41.396 1.00 62.12 585 PHE A C 1
ATOM 4710 O O . PHE A 1 585 ? -6.936 0.444 -41.011 1.00 62.12 585 PHE A O 1
ATOM 4717 N N . SER A 1 586 ? -6.378 2.320 -42.097 1.00 52.50 586 SER A N 1
ATOM 4718 C CA . SER A 1 586 ? -7.753 2.811 -42.331 1.00 52.50 586 SER A CA 1
ATOM 4719 C C . SER A 1 586 ? -8.607 1.981 -43.315 1.00 52.50 586 SER A C 1
ATOM 4721 O O . SER A 1 586 ? -9.538 2.494 -43.938 1.00 52.50 586 SER A O 1
ATOM 4723 N N . ARG A 1 587 ? -8.317 0.679 -43.443 1.00 53.16 587 ARG A N 1
ATOM 4724 C CA . ARG A 1 587 ? -9.061 -0.301 -44.258 1.00 53.16 587 ARG A CA 1
ATOM 4725 C C . ARG A 1 587 ? -9.776 -1.391 -43.449 1.00 53.16 587 ARG A C 1
ATOM 4727 O O . ARG A 1 587 ? -10.592 -2.099 -44.030 1.00 53.16 587 ARG A O 1
ATOM 4734 N N . ASN A 1 588 ? -9.513 -1.492 -42.145 1.00 45.72 588 ASN A N 1
ATOM 4735 C CA . ASN A 1 588 ? -10.202 -2.403 -41.222 1.00 45.72 588 ASN A CA 1
ATOM 4736 C C . ASN A 1 588 ? -11.105 -1.626 -40.236 1.00 45.72 588 ASN A C 1
ATOM 4738 O O . ASN A 1 588 ? -11.150 -0.395 -40.258 1.00 45.72 588 ASN A O 1
ATOM 4742 N N . GLU A 1 589 ? -11.876 -2.344 -39.411 1.00 42.16 589 GLU A N 1
ATOM 4743 C CA . GLU A 1 589 ? -12.889 -1.762 -38.515 1.00 42.16 589 GLU A CA 1
ATOM 4744 C C . GLU A 1 589 ? -12.330 -0.822 -37.423 1.00 42.16 589 GLU A C 1
ATOM 4746 O O . GLU A 1 589 ? -11.133 -0.763 -37.144 1.00 42.16 589 GLU A O 1
ATOM 4751 N N . VAL A 1 590 ? -13.237 -0.064 -36.794 1.00 44.34 590 VAL A N 1
ATOM 4752 C CA . VAL A 1 590 ? -12.934 1.050 -35.879 1.00 44.34 590 VAL A CA 1
ATOM 4753 C C . VAL A 1 590 ? -12.421 0.567 -34.508 1.00 44.34 590 VAL A C 1
ATOM 4755 O O . VAL A 1 590 ? -13.164 0.556 -33.527 1.00 44.34 590 VAL A O 1
ATOM 4758 N N . ASP A 1 591 ? -11.135 0.214 -34.424 1.00 54.81 591 ASP A N 1
ATOM 4759 C CA . ASP A 1 591 ? -10.395 0.084 -33.154 1.00 54.81 591 ASP A CA 1
ATOM 4760 C C . ASP A 1 591 ? -9.620 1.376 -32.794 1.00 54.81 591 ASP A C 1
ATOM 4762 O O . ASP A 1 591 ? -9.550 2.345 -33.554 1.00 54.81 591 ASP A O 1
ATOM 4766 N N . VAL A 1 592 ? -9.027 1.396 -31.598 1.00 54.69 592 VAL A N 1
ATOM 4767 C CA . VAL A 1 592 ? -8.330 2.519 -30.951 1.00 54.69 592 VAL A CA 1
ATOM 4768 C C . VAL A 1 592 ? -7.177 3.114 -31.766 1.00 54.69 592 VAL A C 1
ATOM 4770 O O . VAL A 1 592 ? -6.889 4.298 -31.591 1.00 54.69 592 VAL A O 1
ATOM 4773 N N . PHE A 1 593 ? -6.591 2.383 -32.719 1.00 62.03 593 PHE A N 1
ATOM 4774 C CA . PHE A 1 593 ? -5.665 2.956 -33.709 1.00 62.03 593 PHE A CA 1
ATOM 4775 C C . PHE A 1 593 ? -6.274 4.162 -34.449 1.00 62.03 593 PHE A C 1
ATOM 4777 O O . PHE A 1 593 ? -5.590 5.157 -34.688 1.00 62.03 593 PHE A O 1
ATOM 4784 N N . GLY A 1 594 ? -7.590 4.157 -34.696 1.00 63.84 594 GLY A N 1
ATOM 4785 C CA . GLY A 1 594 ? -8.306 5.300 -35.267 1.00 63.84 594 GLY A CA 1
ATOM 4786 C C . GLY A 1 594 ? -8.231 6.580 -34.421 1.00 63.84 594 GLY A C 1
ATOM 4787 O O . GLY A 1 594 ? -8.301 7.673 -34.976 1.00 63.84 594 GLY A O 1
ATOM 4788 N N . ILE A 1 595 ? -8.032 6.482 -33.099 1.00 65.88 595 ILE A N 1
ATOM 4789 C CA . ILE A 1 595 ? -7.878 7.648 -32.211 1.00 65.88 595 ILE A CA 1
ATOM 4790 C C . ILE A 1 595 ? -6.504 8.305 -32.412 1.00 65.88 595 ILE A C 1
ATOM 4792 O O . ILE A 1 595 ? -6.435 9.531 -32.498 1.00 65.88 595 ILE A O 1
ATOM 4796 N N . LEU A 1 596 ? -5.434 7.514 -32.575 1.00 71.81 596 LEU A N 1
ATOM 4797 C CA . LEU A 1 596 ? -4.095 8.014 -32.939 1.00 71.81 596 LEU A CA 1
ATOM 4798 C C . LEU A 1 596 ? -4.151 8.772 -34.273 1.00 71.81 596 LEU A C 1
ATOM 4800 O O . LEU A 1 596 ? -3.624 9.873 -34.411 1.00 71.81 596 LEU A O 1
ATOM 4804 N N . CYS A 1 597 ? -4.882 8.211 -35.238 1.00 75.19 597 CYS A N 1
ATOM 4805 C CA . CYS A 1 597 ? -5.063 8.789 -36.566 1.00 75.19 597 CYS A CA 1
ATOM 4806 C C . CYS A 1 597 ? -5.936 10.054 -36.599 1.00 75.19 597 CYS A C 1
ATOM 4808 O O . CYS A 1 597 ? -5.888 10.787 -37.588 1.00 75.19 597 CYS A O 1
ATOM 4810 N N . ILE A 1 598 ? -6.692 10.338 -35.534 1.00 74.31 598 ILE A N 1
ATOM 4811 C CA . ILE A 1 598 ? -7.424 11.599 -35.332 1.00 74.31 598 ILE A CA 1
ATOM 4812 C C . ILE A 1 598 ? -6.551 12.627 -34.594 1.00 74.31 598 ILE A C 1
ATOM 4814 O O . ILE A 1 598 ? -6.588 13.808 -34.931 1.00 74.31 598 ILE A O 1
ATOM 4818 N N . LEU A 1 599 ? -5.754 12.188 -33.615 1.00 76.50 599 LEU A N 1
ATOM 4819 C CA . LEU A 1 599 ? -4.930 13.026 -32.732 1.00 76.50 599 LEU A CA 1
ATOM 4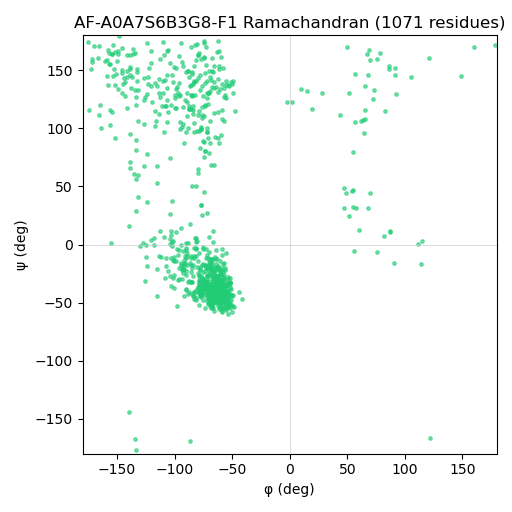820 C C . LEU A 1 599 ? -3.443 13.019 -33.126 1.00 76.50 599 LEU A C 1
ATOM 4822 O O . LEU A 1 599 ? -2.566 13.016 -32.264 1.00 76.50 599 LEU A O 1
ATOM 4826 N N . GLN A 1 600 ? -3.147 13.001 -34.432 1.00 81.69 600 GLN A N 1
ATOM 4827 C CA . GLN A 1 600 ? -1.794 12.736 -34.952 1.00 81.69 600 GLN A CA 1
ATOM 4828 C C . GLN A 1 600 ? -0.729 13.664 -34.355 1.00 81.69 600 GLN A C 1
ATOM 4830 O O . GLN A 1 600 ? 0.367 13.228 -34.001 1.00 81.69 600 GLN A O 1
ATOM 4835 N N . LYS A 1 601 ? -1.071 14.944 -34.195 1.00 85.31 601 LYS A N 1
ATOM 4836 C CA . LYS A 1 601 ? -0.175 15.966 -33.658 1.00 85.31 601 LYS A CA 1
ATOM 4837 C C . LYS A 1 601 ? 0.115 15.742 -32.174 1.00 85.31 601 LYS A C 1
ATOM 4839 O O . LYS A 1 601 ? 1.274 15.760 -31.765 1.00 85.31 601 LYS A O 1
ATOM 4844 N N . GLU A 1 602 ? -0.921 15.520 -31.374 1.00 82.81 602 GLU A N 1
ATOM 4845 C CA . GLU A 1 602 ? -0.830 15.289 -29.932 1.00 82.81 602 GLU A CA 1
ATOM 4846 C C . GLU A 1 602 ? -0.138 13.949 -29.623 1.00 82.81 602 GLU A C 1
ATOM 4848 O O . GLU A 1 602 ? 0.700 13.876 -28.721 1.00 82.81 602 GLU A O 1
ATOM 4853 N N . THR A 1 603 ? -0.426 12.906 -30.413 1.00 85.62 603 THR A N 1
ATOM 4854 C CA . THR A 1 603 ? 0.277 11.613 -30.397 1.00 85.62 603 THR A CA 1
ATOM 4855 C C . THR A 1 603 ? 1.774 11.811 -30.657 1.00 85.62 603 THR A C 1
ATOM 4857 O O . THR A 1 603 ? 2.599 11.424 -29.827 1.00 85.62 603 THR A O 1
ATOM 4860 N N . CYS A 1 604 ? 2.138 12.479 -31.756 1.00 90.62 604 CYS A N 1
ATOM 4861 C CA . CYS A 1 604 ? 3.537 12.719 -32.100 1.00 90.62 604 CYS A CA 1
ATOM 4862 C C . CYS A 1 604 ? 4.271 13.622 -31.110 1.00 90.62 604 CYS A C 1
ATOM 4864 O O . CYS A 1 604 ? 5.417 13.328 -30.779 1.00 90.62 604 CYS A O 1
ATOM 4866 N N . GLN A 1 605 ? 3.621 14.658 -30.571 1.00 88.69 605 GLN A N 1
ATOM 4867 C CA . GLN A 1 605 ? 4.236 15.498 -29.545 1.00 88.69 605 GLN A CA 1
ATOM 4868 C C . GLN A 1 605 ? 4.599 14.660 -28.309 1.00 88.69 605 GLN A C 1
ATOM 4870 O O . GLN A 1 605 ? 5.715 14.774 -27.804 1.00 88.69 605 GLN A O 1
ATOM 4875 N N . SER A 1 606 ? 3.702 13.769 -27.867 1.00 84.69 606 SER A N 1
ATOM 4876 C CA . SER A 1 606 ? 3.950 12.904 -26.709 1.00 84.69 606 SER A CA 1
ATOM 4877 C C . SER A 1 606 ? 5.144 11.964 -26.928 1.00 84.69 606 SER A C 1
ATOM 4879 O O . SER A 1 606 ? 6.052 11.937 -26.097 1.00 84.69 606 SER A O 1
ATOM 4881 N N . MET A 1 607 ? 5.201 11.256 -28.064 1.00 90.44 607 MET A N 1
ATOM 4882 C CA . MET A 1 607 ? 6.305 10.330 -28.377 1.00 90.44 607 MET A CA 1
ATOM 4883 C C . MET A 1 607 ? 7.642 11.064 -28.572 1.00 90.44 607 MET A C 1
ATOM 4885 O O . MET A 1 607 ? 8.676 10.636 -28.066 1.00 90.44 607 MET A O 1
ATOM 4889 N N . VAL A 1 608 ? 7.641 12.222 -29.241 1.00 91.44 608 VAL A N 1
ATOM 4890 C CA . VAL A 1 608 ? 8.850 13.039 -29.447 1.00 91.44 608 VAL A CA 1
ATOM 4891 C C . VAL A 1 608 ? 9.381 13.610 -28.119 1.00 91.44 608 VAL A C 1
ATOM 4893 O O . VAL A 1 608 ? 10.597 13.681 -27.922 1.00 91.44 608 VAL A O 1
ATOM 4896 N N . GLU A 1 609 ? 8.512 14.011 -27.184 1.00 88.75 609 GLU A N 1
ATOM 4897 C CA . GLU A 1 609 ? 8.921 14.480 -25.849 1.00 88.75 609 GLU A CA 1
ATOM 4898 C C . GLU A 1 609 ? 9.457 13.340 -24.963 1.00 88.75 609 GLU A C 1
ATOM 4900 O O . GLU A 1 609 ? 10.514 13.493 -24.338 1.00 88.75 609 GLU A O 1
ATOM 4905 N N . ARG A 1 610 ? 8.792 12.176 -24.957 1.00 87.06 610 ARG A N 1
ATOM 4906 C CA . ARG A 1 610 ? 9.250 10.959 -24.261 1.00 87.06 610 ARG A CA 1
ATOM 4907 C C . ARG A 1 610 ? 10.593 10.463 -24.795 1.00 87.06 610 ARG A C 1
ATOM 4909 O O . ARG A 1 610 ? 11.525 10.284 -24.014 1.00 87.06 610 ARG A O 1
ATOM 4916 N N . THR A 1 611 ? 10.743 10.356 -26.114 1.00 91.38 611 THR A N 1
ATOM 4917 C CA . THR A 1 611 ? 11.999 9.965 -26.770 1.00 91.38 611 THR A CA 1
ATOM 4918 C C . THR A 1 611 ? 13.156 10.893 -26.391 1.00 91.38 611 THR A C 1
ATOM 4920 O O . THR A 1 611 ? 14.216 10.422 -25.975 1.00 91.38 611 THR A O 1
ATOM 4923 N N . LYS A 1 612 ? 12.950 12.218 -26.393 1.00 90.12 612 LYS A N 1
ATOM 4924 C CA . LYS A 1 612 ? 13.958 13.184 -25.907 1.00 90.12 612 LYS A CA 1
ATOM 4925 C C . LYS A 1 612 ? 14.326 12.966 -24.436 1.00 90.12 612 LYS A C 1
ATOM 4927 O O . LYS A 1 612 ? 15.490 13.147 -24.065 1.00 90.12 612 LYS A O 1
ATOM 4932 N N . ASN A 1 613 ? 13.372 12.550 -23.603 1.00 89.56 613 ASN A N 1
ATOM 4933 C CA . ASN A 1 613 ? 13.625 12.193 -22.212 1.00 89.56 613 ASN A CA 1
ATOM 4934 C C . ASN A 1 613 ? 14.440 10.889 -22.083 1.00 89.56 613 ASN A C 1
ATOM 4936 O O . ASN A 1 613 ? 15.428 10.893 -21.349 1.00 89.56 613 ASN A O 1
ATOM 4940 N N . TYR A 1 614 ? 14.124 9.831 -22.842 1.00 91.38 614 TYR A N 1
ATOM 4941 C CA . TYR A 1 614 ? 14.925 8.595 -22.889 1.00 91.38 614 TYR A CA 1
ATOM 4942 C C . TYR A 1 614 ? 16.377 8.872 -23.307 1.00 91.38 614 TYR A C 1
ATOM 4944 O O . TYR A 1 614 ? 17.311 8.424 -22.643 1.00 91.38 614 TYR A O 1
ATOM 4952 N N . CYS A 1 615 ? 16.593 9.694 -24.338 1.00 91.31 615 CYS A N 1
ATOM 4953 C CA . CYS A 1 615 ? 17.932 10.097 -24.783 1.00 91.31 615 CYS A CA 1
ATOM 4954 C C . CYS A 1 615 ? 18.737 10.847 -23.710 1.00 91.31 615 CYS A C 1
ATOM 4956 O O . CYS A 1 615 ? 19.958 10.691 -23.611 1.00 91.31 615 CYS A O 1
ATOM 4958 N N . ARG A 1 616 ? 18.065 11.684 -22.909 1.00 89.62 616 ARG A N 1
ATOM 4959 C CA . ARG A 1 616 ? 18.679 12.400 -21.785 1.00 89.62 616 ARG A CA 1
ATOM 4960 C C . ARG A 1 616 ? 19.039 11.433 -20.654 1.00 89.62 616 ARG A C 1
ATOM 4962 O O . ARG A 1 616 ? 20.169 11.474 -20.172 1.00 89.62 616 ARG A O 1
ATOM 4969 N N . ILE A 1 617 ? 18.114 10.549 -20.280 1.00 89.69 617 ILE A N 1
ATOM 4970 C CA . ILE A 1 617 ? 18.311 9.554 -19.219 1.00 89.69 617 ILE A CA 1
ATOM 4971 C C . ILE A 1 617 ? 19.437 8.584 -19.588 1.00 89.69 617 ILE A C 1
ATOM 4973 O O . ILE A 1 617 ? 20.350 8.415 -18.787 1.00 89.69 617 ILE A O 1
ATOM 4977 N N . LEU A 1 618 ? 19.459 8.046 -20.814 1.00 91.12 618 LEU A N 1
ATOM 4978 C CA . LEU A 1 618 ? 20.537 7.181 -21.309 1.00 91.12 618 LEU A CA 1
ATOM 4979 C C . LEU A 1 618 ? 21.911 7.842 -21.139 1.00 91.12 618 LEU A C 1
ATOM 4981 O O . LEU A 1 618 ? 22.841 7.236 -20.609 1.00 91.12 618 LEU A O 1
ATOM 4985 N N . LYS A 1 619 ? 22.032 9.117 -21.527 1.00 87.88 619 LYS A N 1
ATOM 4986 C CA . LYS A 1 619 ? 23.274 9.892 -21.416 1.00 87.88 619 LYS A CA 1
ATOM 4987 C C . LYS A 1 619 ? 23.695 10.156 -19.966 1.00 87.88 619 LYS A C 1
ATOM 4989 O O . LYS A 1 619 ? 24.888 10.110 -19.661 1.00 87.88 619 LYS A O 1
ATOM 4994 N N . GLU A 1 620 ? 22.743 10.434 -19.077 1.00 86.69 620 GLU A N 1
ATOM 4995 C CA . GLU A 1 620 ? 22.990 10.595 -17.638 1.00 86.69 620 GLU A CA 1
ATOM 4996 C C . GLU A 1 620 ? 23.416 9.261 -17.003 1.00 86.69 620 GLU A C 1
ATOM 4998 O O . GLU A 1 620 ? 24.446 9.199 -16.331 1.00 86.69 620 GLU A O 1
ATOM 5003 N N . ASN A 1 621 ? 22.705 8.174 -17.300 1.00 88.50 621 ASN A N 1
ATOM 5004 C CA . ASN A 1 621 ? 22.982 6.821 -16.826 1.00 88.50 621 ASN A CA 1
ATOM 5005 C C . ASN A 1 621 ? 24.351 6.297 -17.302 1.00 88.50 621 ASN A C 1
ATOM 5007 O O . ASN A 1 621 ? 25.142 5.844 -16.474 1.00 88.50 621 ASN A O 1
ATOM 5011 N N . MET A 1 622 ? 24.693 6.434 -18.593 1.00 85.56 622 MET A N 1
ATOM 5012 C CA . MET A 1 622 ? 26.012 6.049 -19.134 1.00 85.56 622 MET A CA 1
ATOM 5013 C C . MET A 1 622 ? 27.168 6.764 -18.420 1.00 85.56 622 MET A C 1
ATOM 5015 O O . MET A 1 622 ? 28.241 6.188 -18.227 1.00 85.56 622 MET A O 1
ATOM 5019 N N . LYS A 1 623 ? 26.956 8.027 -18.027 1.00 84.31 623 LYS A N 1
ATOM 5020 C CA . LYS A 1 623 ? 27.931 8.822 -17.274 1.00 84.31 623 LYS A CA 1
ATOM 5021 C C . LYS A 1 623 ? 28.010 8.387 -15.807 1.00 84.31 623 LYS A C 1
ATOM 5023 O O . LYS A 1 623 ? 29.112 8.263 -15.278 1.00 84.31 623 LYS A O 1
ATOM 5028 N N . ASN A 1 624 ? 26.869 8.143 -15.164 1.00 81.69 624 ASN A N 1
ATOM 5029 C CA . ASN A 1 624 ? 26.788 7.748 -13.756 1.00 81.69 624 ASN A CA 1
ATOM 5030 C C . ASN A 1 624 ? 27.436 6.376 -13.505 1.00 81.69 624 ASN A C 1
ATOM 5032 O O . ASN A 1 624 ? 28.255 6.248 -12.596 1.00 81.69 624 ASN A O 1
ATOM 5036 N N . GLU A 1 625 ? 27.154 5.391 -14.362 1.00 81.50 625 GLU A N 1
ATOM 5037 C CA . GLU A 1 625 ? 27.773 4.054 -14.326 1.00 81.50 625 GLU A CA 1
ATOM 5038 C C . GLU A 1 625 ? 29.170 4.020 -14.994 1.00 81.50 625 GLU A C 1
ATOM 5040 O O . GLU A 1 625 ? 29.786 2.965 -15.122 1.00 81.50 625 GLU A O 1
ATOM 5045 N N . LYS A 1 626 ? 29.702 5.186 -15.403 1.00 83.38 626 LYS A N 1
ATOM 5046 C CA . LYS A 1 626 ? 31.063 5.401 -15.943 1.00 83.38 626 LYS A CA 1
ATOM 5047 C C . LYS A 1 626 ? 31.441 4.523 -17.143 1.00 83.38 626 LYS A C 1
ATOM 5049 O O . LYS A 1 626 ? 32.620 4.229 -17.341 1.00 83.38 626 LYS A O 1
ATOM 5054 N N . ILE A 1 627 ? 30.465 4.176 -17.981 1.00 80.81 627 ILE A N 1
ATOM 5055 C CA . ILE A 1 627 ? 30.560 3.170 -19.055 1.00 80.81 627 ILE A CA 1
ATOM 5056 C C . ILE A 1 627 ? 31.755 3.363 -20.006 1.00 80.81 627 ILE A C 1
ATOM 5058 O O . ILE A 1 627 ? 32.332 2.385 -20.474 1.00 80.81 627 ILE A O 1
ATOM 5062 N N . LEU A 1 628 ? 32.164 4.609 -20.271 1.00 73.75 628 LEU A N 1
ATOM 5063 C CA . LEU A 1 628 ? 33.274 4.920 -21.185 1.00 73.75 628 LEU A CA 1
ATOM 5064 C C . LEU A 1 628 ? 34.612 5.249 -20.494 1.00 73.75 628 LEU A C 1
ATOM 5066 O O . LEU A 1 628 ? 35.640 5.212 -21.167 1.00 73.75 628 LEU A O 1
ATOM 5070 N N . GLY A 1 629 ? 34.597 5.510 -19.179 1.00 57.66 629 GLY A N 1
ATOM 5071 C CA . GLY A 1 629 ? 35.765 5.700 -18.306 1.00 57.66 629 GLY A CA 1
ATOM 5072 C C . GLY A 1 629 ? 36.698 6.877 -18.636 1.00 57.66 629 GLY A C 1
ATOM 5073 O O . GLY A 1 629 ? 37.539 6.767 -19.526 1.00 57.66 629 GLY A O 1
ATOM 5074 N N . ASP A 1 630 ? 36.652 7.948 -17.835 1.00 46.75 630 ASP A N 1
ATOM 5075 C CA . ASP A 1 630 ? 37.593 9.080 -17.913 1.00 46.75 630 ASP A CA 1
ATOM 5076 C C . ASP A 1 630 ? 39.049 8.617 -17.676 1.00 46.75 630 ASP A C 1
ATOM 5078 O O . ASP A 1 630 ? 39.507 8.508 -16.538 1.00 46.75 630 ASP A O 1
ATOM 5082 N N . GLY A 1 631 ? 39.777 8.321 -18.759 1.00 47.00 631 GLY A N 1
ATOM 5083 C CA . GLY A 1 631 ? 41.182 7.892 -18.735 1.00 47.00 631 GLY A CA 1
ATOM 5084 C C . GLY A 1 631 ? 41.460 6.439 -19.145 1.00 47.00 631 GLY A C 1
ATOM 5085 O O . GLY A 1 631 ? 42.628 6.051 -19.167 1.00 47.00 631 GLY A O 1
ATOM 5086 N N . LYS A 1 632 ? 40.449 5.634 -19.509 1.00 45.38 632 LYS A N 1
ATOM 5087 C CA . LYS A 1 632 ? 40.691 4.322 -20.142 1.00 45.38 632 LYS A CA 1
ATOM 5088 C C . LYS A 1 632 ? 41.200 4.514 -21.576 1.00 45.38 632 LYS A C 1
ATOM 5090 O O . LYS A 1 632 ? 40.609 5.274 -22.345 1.00 45.38 632 LYS A O 1
ATOM 5095 N N . GLY A 1 633 ? 42.292 3.832 -21.928 1.00 47.75 633 GLY A N 1
ATOM 5096 C CA . GLY A 1 633 ? 42.953 3.951 -23.234 1.00 47.75 633 GLY A CA 1
ATOM 5097 C C . GLY A 1 633 ? 42.074 3.530 -24.420 1.00 47.75 633 GLY A C 1
ATOM 5098 O O . GLY A 1 633 ? 40.958 3.029 -24.250 1.00 47.75 633 GLY A O 1
ATOM 5099 N N . LYS A 1 634 ? 42.586 3.719 -25.645 1.00 49.56 634 LYS A N 1
ATOM 5100 C CA . LYS A 1 634 ? 41.894 3.263 -26.865 1.00 49.56 634 LYS A CA 1
ATOM 5101 C C . LYS A 1 634 ? 41.847 1.732 -26.988 1.00 49.56 634 LYS A C 1
ATOM 5103 O O . LYS A 1 634 ? 40.979 1.226 -27.686 1.00 49.56 634 LYS A O 1
ATOM 5108 N N . ASP A 1 635 ? 42.729 1.033 -26.273 1.00 46.69 635 ASP A N 1
ATOM 5109 C CA . ASP A 1 635 ? 43.055 -0.381 -26.499 1.00 46.69 635 ASP A CA 1
ATOM 5110 C C . ASP A 1 635 ? 42.526 -1.344 -25.411 1.00 46.69 635 ASP A C 1
ATOM 5112 O O . ASP A 1 635 ? 42.842 -2.531 -25.433 1.00 46.69 635 ASP A O 1
ATOM 5116 N N . GLU A 1 636 ? 41.726 -0.867 -24.449 1.00 55.81 636 GLU A N 1
ATOM 5117 C CA . GLU A 1 636 ? 40.989 -1.751 -23.529 1.00 55.81 636 GLU A CA 1
ATOM 5118 C C . GLU A 1 636 ? 39.633 -2.152 -24.137 1.00 55.81 636 GLU A C 1
ATOM 5120 O O . GLU A 1 636 ? 38.762 -1.293 -24.317 1.00 55.81 636 GLU A O 1
ATOM 5125 N N . GLU A 1 637 ? 39.431 -3.452 -24.397 1.00 62.47 637 GLU A N 1
ATOM 5126 C CA . GLU A 1 637 ? 38.106 -4.011 -24.714 1.00 62.47 637 GLU A CA 1
ATOM 5127 C C . GLU A 1 637 ? 37.098 -3.673 -23.598 1.00 62.47 637 GLU A C 1
ATOM 5129 O O . GLU A 1 637 ? 37.398 -3.773 -22.402 1.00 62.47 637 GLU A O 1
ATOM 5134 N N . LEU A 1 638 ? 35.877 -3.289 -23.986 1.00 72.81 638 LEU A N 1
ATOM 5135 C CA . LEU A 1 638 ? 34.756 -3.209 -23.049 1.00 72.81 638 LEU A CA 1
ATOM 5136 C C . LEU A 1 638 ? 34.275 -4.627 -22.684 1.00 72.81 638 LEU A C 1
ATOM 5138 O O . LEU A 1 638 ? 34.319 -5.511 -23.543 1.00 72.81 638 LEU A O 1
ATOM 5142 N N . PRO A 1 639 ? 33.770 -4.854 -21.455 1.00 78.88 639 PRO A N 1
ATOM 5143 C CA . PRO A 1 639 ? 33.116 -6.112 -21.099 1.00 78.88 639 PRO A CA 1
ATOM 5144 C C . PRO A 1 639 ? 31.965 -6.430 -22.062 1.00 78.88 639 PRO A C 1
ATOM 5146 O O . PRO A 1 639 ? 31.214 -5.529 -22.450 1.00 78.88 639 PRO A O 1
ATOM 5149 N N . GLU A 1 640 ? 31.803 -7.702 -22.435 1.00 77.56 640 GLU A N 1
ATOM 5150 C CA . GLU A 1 640 ? 30.785 -8.119 -23.411 1.00 77.56 640 GLU A CA 1
ATOM 5151 C C . GLU A 1 640 ? 29.366 -7.753 -22.919 1.00 77.56 640 GLU A C 1
ATOM 5153 O O . GLU A 1 640 ? 28.518 -7.328 -23.705 1.00 77.56 640 GLU A O 1
ATOM 5158 N N . GLU A 1 641 ? 29.140 -7.775 -21.602 1.00 79.31 641 GLU A N 1
ATOM 5159 C CA . GLU A 1 641 ? 27.908 -7.357 -20.923 1.00 79.31 641 GLU A CA 1
ATOM 5160 C C . GLU A 1 641 ? 27.563 -5.876 -21.152 1.00 79.31 641 GLU A C 1
ATOM 5162 O O . GLU A 1 641 ? 26.388 -5.522 -21.261 1.00 79.31 641 GLU A O 1
ATOM 5167 N N . VAL A 1 642 ? 28.568 -4.999 -21.259 1.00 84.62 642 VAL A N 1
ATOM 5168 C CA . VAL A 1 642 ? 28.359 -3.564 -21.515 1.00 84.62 642 VAL A CA 1
ATOM 5169 C C . VAL A 1 642 ? 27.852 -3.351 -22.939 1.00 84.62 642 VAL A C 1
ATOM 5171 O O . VAL A 1 642 ? 26.898 -2.603 -23.152 1.00 84.62 642 VAL A O 1
ATOM 5174 N N . CYS A 1 643 ? 28.440 -4.043 -23.914 1.00 86.88 643 CYS A N 1
ATOM 5175 C CA . CYS A 1 643 ? 27.994 -3.962 -25.302 1.00 86.88 643 CYS A CA 1
ATOM 5176 C C . CYS A 1 643 ? 26.611 -4.598 -25.504 1.00 86.88 643 CYS A C 1
ATOM 5178 O O . CYS A 1 643 ? 25.793 -4.045 -26.239 1.00 86.88 643 CYS A O 1
ATOM 5180 N N . LEU A 1 644 ? 26.319 -5.701 -24.804 1.00 84.75 644 LEU A N 1
ATOM 5181 C CA . LEU A 1 644 ? 24.996 -6.333 -24.788 1.00 84.75 644 LEU A CA 1
ATOM 5182 C C . LEU A 1 644 ? 23.905 -5.420 -24.213 1.00 84.75 644 LEU A C 1
ATOM 5184 O O . LEU A 1 644 ? 22.826 -5.338 -24.794 1.00 84.75 644 LEU A O 1
ATOM 5188 N N . LEU A 1 645 ? 24.171 -4.749 -23.087 1.00 87.31 645 LEU A N 1
ATOM 5189 C CA . LEU A 1 645 ? 23.164 -3.958 -22.375 1.00 87.31 645 LEU A CA 1
ATOM 5190 C C . LEU A 1 645 ? 22.957 -2.558 -22.968 1.00 87.31 645 LEU A C 1
ATOM 5192 O O . LEU A 1 645 ? 21.824 -2.089 -23.007 1.00 87.31 645 LEU A O 1
ATOM 5196 N N . TRP A 1 646 ? 24.019 -1.873 -23.406 1.00 89.56 646 TRP A N 1
ATOM 5197 C CA . TRP A 1 646 ? 23.946 -0.442 -23.743 1.00 89.56 646 TRP A CA 1
ATOM 5198 C C . TRP A 1 646 ? 23.925 -0.137 -25.246 1.00 89.56 646 TRP A C 1
ATOM 5200 O O . TRP A 1 646 ? 23.359 0.889 -25.624 1.00 89.56 646 TRP A O 1
ATOM 5210 N N . SER A 1 647 ? 24.500 -0.989 -26.111 1.00 88.81 647 SER A N 1
ATOM 5211 C CA . SER A 1 647 ? 24.507 -0.726 -27.564 1.00 88.81 647 SER A CA 1
ATOM 5212 C C . SER A 1 647 ? 23.089 -0.617 -28.139 1.00 88.81 647 SER A C 1
ATOM 5214 O O . SER A 1 647 ? 22.824 0.406 -28.760 1.00 88.81 647 SER A O 1
ATOM 5216 N N . PRO A 1 648 ? 22.140 -1.544 -27.870 1.00 89.62 648 PRO A N 1
ATOM 5217 C CA . PRO A 1 648 ? 20.827 -1.512 -28.523 1.00 89.62 648 PRO A CA 1
ATOM 5218 C C . PRO A 1 648 ? 20.039 -0.216 -28.281 1.00 89.62 648 PRO A C 1
ATOM 5220 O O . PRO A 1 648 ? 19.482 0.351 -29.216 1.00 89.62 648 PRO A O 1
ATOM 5223 N N . TYR A 1 649 ? 20.052 0.314 -27.052 1.00 90.88 649 TYR A N 1
ATOM 5224 C CA . TYR A 1 649 ? 19.410 1.599 -26.737 1.00 90.88 649 TYR A CA 1
ATOM 5225 C C . TYR A 1 649 ? 20.115 2.784 -27.395 1.00 90.88 649 TYR A C 1
ATOM 5227 O O . TYR A 1 649 ? 19.470 3.764 -27.767 1.00 90.88 649 TYR A O 1
ATOM 5235 N N . CYS A 1 650 ? 21.441 2.711 -27.537 1.00 90.25 650 CYS A N 1
ATOM 5236 C CA . CYS A 1 650 ? 22.176 3.682 -28.327 1.00 90.25 650 CYS A CA 1
ATOM 5237 C C . CYS A 1 650 ? 21.762 3.602 -29.799 1.00 90.25 650 CYS A C 1
ATOM 5239 O O . CYS A 1 650 ? 21.439 4.635 -30.364 1.00 90.25 650 CYS A O 1
ATOM 5241 N N . ASP A 1 651 ? 21.712 2.419 -30.404 1.00 88.56 651 ASP A N 1
ATOM 5242 C CA . ASP A 1 651 ? 21.349 2.237 -31.812 1.00 88.56 651 ASP A CA 1
ATOM 5243 C C . ASP A 1 651 ? 19.923 2.768 -32.111 1.00 88.56 651 ASP A C 1
ATOM 5245 O O . ASP A 1 651 ? 19.765 3.638 -32.970 1.00 88.56 651 ASP A O 1
ATOM 5249 N N . GLN A 1 652 ? 18.929 2.422 -31.281 1.00 89.19 652 GLN A N 1
ATOM 5250 C CA . GLN A 1 652 ? 17.549 2.941 -31.347 1.00 89.19 652 GLN A CA 1
ATOM 5251 C C . GLN A 1 652 ? 17.436 4.476 -31.203 1.00 89.19 652 GLN A C 1
ATOM 5253 O O . GLN A 1 652 ? 16.692 5.140 -31.932 1.00 89.19 652 GLN A O 1
ATOM 5258 N N . LEU A 1 653 ? 18.136 5.079 -30.233 1.00 90.69 653 LEU A N 1
ATOM 5259 C CA . LEU A 1 653 ? 17.947 6.496 -29.878 1.00 90.69 653 LEU A CA 1
ATOM 5260 C C . LEU A 1 653 ? 18.918 7.453 -30.584 1.00 90.69 653 LEU A C 1
ATOM 5262 O O . LEU A 1 653 ? 18.657 8.656 -30.643 1.00 90.69 653 LEU A O 1
ATOM 5266 N N . MET A 1 654 ? 20.029 6.962 -31.134 1.00 89.25 654 MET A N 1
ATOM 5267 C CA . MET A 1 654 ? 21.097 7.790 -31.708 1.00 89.25 654 MET A CA 1
ATOM 5268 C C . MET A 1 654 ? 20.635 8.596 -32.935 1.00 89.25 654 MET A C 1
ATOM 5270 O O . MET A 1 654 ? 21.029 9.756 -33.072 1.00 89.25 654 MET A O 1
ATOM 5274 N N . GLU A 1 655 ? 19.776 8.032 -33.791 1.00 89.06 655 GLU A N 1
ATOM 5275 C CA . GLU A 1 655 ? 19.177 8.748 -34.935 1.00 89.06 655 GLU A CA 1
ATOM 5276 C C . GLU A 1 655 ? 18.018 9.669 -34.528 1.00 89.06 655 GLU A C 1
ATOM 5278 O O . GLU A 1 655 ? 17.753 10.678 -35.181 1.00 89.06 655 GLU A O 1
ATOM 5283 N N . ASN A 1 656 ? 17.345 9.354 -33.418 1.00 89.75 656 ASN A N 1
ATOM 5284 C CA . ASN A 1 656 ? 16.269 10.174 -32.866 1.00 89.75 656 ASN A CA 1
ATOM 5285 C C . ASN A 1 656 ? 16.807 11.389 -32.078 1.00 89.75 656 ASN A C 1
ATOM 5287 O O . ASN A 1 656 ? 16.162 12.431 -32.017 1.00 89.75 656 ASN A O 1
ATOM 5291 N N . CYS A 1 657 ? 18.018 11.304 -31.517 1.00 89.19 657 CYS A N 1
ATOM 5292 C CA . CYS A 1 657 ? 18.622 12.360 -30.697 1.00 89.19 657 CYS A CA 1
ATOM 5293 C C . CYS A 1 657 ? 20.086 12.676 -31.071 1.00 89.19 657 CYS A C 1
ATOM 5295 O O . CYS A 1 657 ? 20.967 12.650 -30.195 1.00 89.19 657 CYS A O 1
ATOM 5297 N N . PRO A 1 658 ? 20.380 13.034 -32.337 1.00 84.88 658 PRO A N 1
ATOM 5298 C CA . PRO A 1 658 ? 21.747 13.256 -32.811 1.00 84.88 658 PRO A CA 1
ATOM 5299 C C . PRO A 1 658 ? 22.485 14.331 -31.996 1.00 84.88 658 PRO A C 1
ATOM 5301 O O . PRO A 1 658 ? 23.632 14.141 -31.587 1.00 84.88 658 PRO A O 1
ATOM 5304 N N . ASP A 1 659 ? 21.802 15.423 -31.647 1.00 82.31 659 ASP A N 1
ATOM 5305 C CA . ASP A 1 659 ? 22.351 16.523 -30.849 1.00 82.31 659 ASP A CA 1
ATOM 5306 C C . ASP A 1 659 ? 22.813 16.133 -29.434 1.00 82.31 659 ASP A C 1
ATOM 5308 O O . ASP A 1 659 ? 23.618 16.858 -28.837 1.00 82.31 659 ASP A O 1
ATOM 5312 N N . LEU A 1 660 ? 22.310 15.021 -28.889 1.00 82.44 660 LEU A N 1
ATOM 5313 C CA . LEU A 1 660 ? 22.661 14.515 -27.562 1.00 82.44 660 LEU A CA 1
ATOM 5314 C C . LEU A 1 660 ? 23.628 13.328 -27.631 1.00 82.44 660 LEU A C 1
ATOM 5316 O O . LEU A 1 660 ? 24.499 13.227 -26.760 1.00 82.44 660 LEU A O 1
ATOM 5320 N N . LEU A 1 661 ? 23.484 12.462 -28.638 1.00 86.12 661 LEU A N 1
ATOM 5321 C CA . LEU A 1 661 ? 24.112 11.138 -28.693 1.00 86.12 661 LEU A CA 1
ATOM 5322 C C . LEU A 1 661 ? 25.147 10.962 -29.827 1.00 86.12 661 LEU A C 1
ATOM 5324 O O . LEU A 1 661 ? 26.013 10.098 -29.680 1.00 86.12 661 LEU A O 1
ATOM 5328 N N . LYS A 1 662 ? 25.106 11.784 -30.896 1.00 79.50 662 LYS A N 1
ATOM 5329 C CA . LYS A 1 662 ? 25.990 11.698 -32.086 1.00 79.50 662 LYS A CA 1
ATOM 5330 C C . LYS A 1 662 ? 27.068 12.773 -32.242 1.00 79.50 662 LYS A C 1
ATOM 5332 O O . LYS A 1 662 ? 27.953 12.565 -33.055 1.00 79.50 662 LYS A O 1
ATOM 5337 N N . LYS A 1 663 ? 26.989 13.933 -31.578 1.00 73.56 663 LYS A N 1
ATOM 5338 C CA . LYS A 1 663 ? 27.876 15.078 -31.905 1.00 73.56 663 LYS A CA 1
ATOM 5339 C C . LYS A 1 663 ? 29.361 14.695 -32.001 1.00 73.56 663 LYS A C 1
ATOM 5341 O O . LYS A 1 663 ? 29.876 14.090 -31.072 1.00 73.56 663 LYS A O 1
ATOM 5346 N N . GLU A 1 664 ? 30.027 15.094 -33.080 1.00 51.31 664 GLU A N 1
ATOM 5347 C CA . GLU A 1 664 ? 31.467 14.898 -33.321 1.00 51.31 664 GLU A CA 1
ATOM 5348 C C . GLU A 1 664 ? 32.286 16.114 -32.838 1.00 51.31 664 GLU A C 1
ATOM 5350 O O . GLU A 1 664 ? 31.769 17.235 -32.792 1.00 51.31 664 GLU A O 1
ATOM 5355 N N . GLY A 1 665 ? 33.560 15.907 -32.480 1.00 52.94 665 GLY A N 1
ATOM 5356 C CA . GLY A 1 665 ? 34.486 16.945 -31.992 1.00 52.94 665 GLY A CA 1
ATOM 5357 C C . GLY A 1 665 ? 35.035 16.630 -30.595 1.00 52.94 665 GLY A C 1
ATOM 5358 O O . GLY A 1 665 ? 34.839 15.532 -30.095 1.00 52.94 665 GLY A O 1
ATOM 5359 N N . ASP A 1 666 ? 35.656 17.600 -29.909 1.00 43.72 666 ASP A N 1
ATOM 5360 C CA . ASP A 1 666 ? 36.354 17.403 -28.611 1.00 43.72 666 ASP A CA 1
ATOM 5361 C C . ASP A 1 666 ? 35.513 16.763 -27.473 1.00 43.72 666 ASP A C 1
ATOM 5363 O O . ASP A 1 666 ? 36.034 16.442 -26.406 1.00 43.72 666 ASP A O 1
ATOM 5367 N N . ASN A 1 667 ? 34.204 16.574 -27.672 1.00 52.66 667 ASN A N 1
ATOM 5368 C CA . ASN A 1 667 ? 33.328 15.762 -26.829 1.00 52.66 667 ASN A CA 1
ATOM 5369 C C . ASN A 1 667 ? 32.457 14.808 -27.678 1.00 52.66 667 ASN A C 1
ATOM 5371 O O . ASN A 1 667 ? 31.229 14.892 -27.613 1.00 52.66 667 ASN A O 1
ATOM 5375 N N . ASP A 1 668 ? 33.072 13.904 -28.459 1.00 61.53 668 ASP A N 1
ATOM 5376 C CA . ASP A 1 668 ? 32.335 12.952 -29.317 1.00 61.53 668 ASP A CA 1
ATOM 5377 C C . ASP A 1 668 ? 31.231 12.208 -28.545 1.00 61.53 668 ASP A C 1
ATOM 5379 O O . ASP A 1 668 ? 31.450 11.765 -27.407 1.00 61.53 668 ASP A O 1
ATOM 5383 N N . GLY A 1 669 ? 30.068 12.058 -29.177 1.00 72.19 669 GLY A N 1
ATOM 5384 C CA . GLY A 1 669 ? 28.839 11.545 -28.584 1.00 72.19 669 GLY A CA 1
ATOM 5385 C C . GLY A 1 669 ? 28.997 10.186 -27.901 1.00 72.19 669 GLY A C 1
ATOM 5386 O O . GLY A 1 669 ? 29.617 9.264 -28.431 1.00 72.19 669 GLY A O 1
ATOM 5387 N N . VAL A 1 670 ? 28.392 10.047 -26.714 1.00 82.50 670 VAL A N 1
ATOM 5388 C CA . VAL A 1 670 ? 28.536 8.852 -25.860 1.00 82.50 670 VAL A CA 1
ATOM 5389 C C . VAL A 1 670 ? 28.137 7.556 -26.572 1.00 82.50 670 VAL A C 1
ATOM 5391 O O . VAL A 1 670 ? 28.781 6.531 -26.370 1.00 82.50 670 VAL A O 1
ATOM 5394 N N . CYS A 1 671 ? 27.137 7.602 -27.454 1.00 88.44 671 CYS A N 1
ATOM 5395 C CA . CYS A 1 671 ? 26.706 6.423 -28.195 1.00 88.44 671 CYS A CA 1
ATOM 5396 C C . CYS A 1 671 ? 27.617 6.088 -29.383 1.00 88.44 671 CYS A C 1
ATOM 5398 O O . CYS A 1 671 ? 27.810 4.907 -29.652 1.00 88.44 671 CYS A O 1
ATOM 5400 N N . LEU A 1 672 ? 28.235 7.073 -30.053 1.00 84.62 672 LEU A N 1
ATOM 5401 C CA . LEU A 1 672 ? 29.260 6.787 -31.068 1.00 84.62 672 LEU A CA 1
ATOM 5402 C C . LEU A 1 672 ? 30.493 6.143 -30.428 1.00 84.62 672 LEU A C 1
ATOM 5404 O O . LEU A 1 672 ? 30.903 5.068 -30.854 1.00 84.62 672 LEU A O 1
ATOM 5408 N N . LYS A 1 673 ? 31.007 6.723 -29.334 1.00 84.81 673 LYS A N 1
ATOM 5409 C CA . LYS A 1 673 ? 32.136 6.152 -28.576 1.00 84.81 673 LYS A CA 1
ATOM 5410 C C . LYS A 1 673 ? 31.868 4.725 -28.088 1.00 84.81 673 LYS A C 1
ATOM 5412 O O . LYS A 1 673 ? 32.784 3.904 -28.065 1.00 84.81 673 LYS A O 1
ATOM 5417 N N . LEU A 1 674 ? 30.628 4.421 -27.696 1.00 87.44 674 LEU A N 1
ATOM 5418 C CA . LEU A 1 674 ? 30.221 3.059 -27.352 1.00 87.44 674 LEU A CA 1
ATOM 5419 C C . LEU A 1 674 ? 30.204 2.151 -28.591 1.00 87.44 674 LEU A C 1
ATOM 5421 O O . LEU A 1 674 ? 30.798 1.078 -28.552 1.00 87.44 674 LEU A O 1
ATOM 5425 N N . LYS A 1 675 ? 29.571 2.581 -29.690 1.00 85.62 675 LYS A N 1
ATOM 5426 C CA . LYS A 1 675 ? 29.441 1.802 -30.933 1.00 85.62 675 LYS A CA 1
ATOM 5427 C C . LYS A 1 675 ? 30.803 1.470 -31.551 1.00 85.62 675 LYS A C 1
ATOM 5429 O O . LYS A 1 675 ? 31.022 0.328 -31.949 1.00 85.62 675 LYS A O 1
ATOM 5434 N N . GLU A 1 676 ? 31.751 2.408 -31.533 1.00 84.06 676 GLU A N 1
ATOM 5435 C CA . GLU A 1 676 ? 33.155 2.170 -31.896 1.00 84.06 676 GLU A CA 1
ATOM 5436 C C . GLU A 1 676 ? 33.794 1.093 -31.007 1.00 84.06 676 GLU A C 1
ATOM 5438 O O . GLU A 1 676 ? 34.228 0.058 -31.514 1.00 84.06 676 GLU A O 1
ATOM 5443 N N . LYS A 1 677 ? 33.797 1.280 -29.676 1.00 84.31 677 LYS A N 1
ATOM 5444 C CA . LYS A 1 677 ? 34.408 0.319 -28.736 1.00 84.31 677 LYS A CA 1
ATOM 5445 C C . LYS A 1 677 ? 33.739 -1.063 -28.745 1.00 84.31 677 LYS A C 1
ATOM 5447 O O . LYS A 1 677 ? 34.405 -2.056 -28.472 1.00 84.31 677 LYS A O 1
ATOM 5452 N N . CYS A 1 678 ? 32.454 -1.144 -29.086 1.00 87.25 678 CYS A N 1
ATOM 5453 C CA . CYS A 1 678 ? 31.706 -2.396 -29.214 1.00 87.25 678 CYS A CA 1
ATOM 5454 C C . CYS A 1 678 ? 31.762 -3.020 -30.618 1.00 87.25 678 CYS A C 1
ATOM 5456 O O . CYS A 1 678 ? 31.319 -4.155 -30.787 1.00 87.25 678 CYS A O 1
ATOM 5458 N N . THR A 1 679 ? 32.325 -2.343 -31.626 1.00 84.62 679 THR A N 1
ATOM 5459 C CA . THR A 1 679 ? 32.430 -2.888 -32.992 1.00 84.62 679 THR A CA 1
ATOM 5460 C C . THR A 1 679 ? 33.215 -4.213 -33.050 1.00 84.62 679 THR A C 1
ATOM 5462 O O . THR A 1 679 ? 32.704 -5.150 -33.669 1.00 84.62 679 THR A O 1
ATOM 5465 N N . PRO A 1 680 ? 34.373 -4.383 -32.371 1.00 81.00 680 PRO A N 1
ATOM 5466 C CA . PRO A 1 680 ? 35.077 -5.669 -32.332 1.00 81.00 680 PRO A CA 1
ATOM 5467 C C . PRO A 1 680 ? 34.239 -6.790 -31.701 1.00 81.00 680 PRO A C 1
ATOM 5469 O O . PRO A 1 680 ? 34.209 -7.903 -32.225 1.00 81.00 680 PRO A O 1
ATOM 5472 N N . PHE A 1 681 ? 33.502 -6.490 -30.624 1.00 82.75 681 PHE A N 1
ATOM 5473 C CA . PHE A 1 681 ? 32.580 -7.436 -29.987 1.00 82.75 681 PHE A CA 1
ATOM 5474 C C . PHE A 1 681 ? 31.456 -7.861 -30.940 1.00 82.75 681 PHE A C 1
ATOM 5476 O O . PHE A 1 681 ? 31.209 -9.056 -31.097 1.00 82.75 681 PHE A O 1
ATOM 5483 N N . TRP A 1 682 ? 30.803 -6.914 -31.619 1.00 80.06 682 TRP A N 1
ATOM 5484 C CA . TRP A 1 682 ? 29.723 -7.230 -32.553 1.00 80.06 682 TRP A CA 1
ATOM 5485 C C . TRP A 1 682 ? 30.218 -8.014 -33.776 1.00 80.06 682 TRP A C 1
ATOM 5487 O O . TRP A 1 682 ? 29.563 -8.972 -34.175 1.00 80.06 682 TRP A O 1
ATOM 5497 N N . GLN A 1 683 ? 31.402 -7.707 -34.317 1.00 80.81 683 GLN A N 1
ATOM 5498 C CA . GLN A 1 683 ? 32.023 -8.492 -35.396 1.00 80.81 683 GLN A CA 1
ATOM 5499 C C . GLN A 1 683 ? 32.359 -9.927 -34.952 1.00 80.81 683 GLN A C 1
ATOM 5501 O O . GLN A 1 683 ? 32.004 -10.889 -35.632 1.00 80.81 683 GLN A O 1
ATOM 5506 N N . LYS A 1 684 ? 32.986 -10.083 -33.779 1.00 77.69 684 LYS A N 1
ATOM 5507 C CA . LYS A 1 684 ? 33.289 -11.371 -33.125 1.00 77.69 684 LYS A CA 1
ATOM 5508 C C . LYS A 1 684 ? 32.016 -12.192 -32.885 1.00 77.69 684 LYS A C 1
ATOM 5510 O O . LYS A 1 684 ? 31.989 -13.382 -33.183 1.00 77.69 684 LYS A O 1
ATOM 5515 N N . ARG A 1 685 ? 30.942 -11.549 -32.414 1.00 78.31 685 ARG A N 1
ATOM 5516 C CA . ARG A 1 685 ? 29.633 -12.175 -32.195 1.00 78.31 685 ARG A CA 1
ATOM 5517 C C . ARG A 1 685 ? 28.949 -12.583 -33.501 1.00 78.31 685 ARG A C 1
ATOM 5519 O O . ARG A 1 685 ? 28.419 -13.685 -33.557 1.00 78.31 685 ARG A O 1
ATOM 5526 N N . LEU A 1 686 ? 28.972 -11.742 -34.537 1.00 79.19 686 LEU A N 1
ATOM 5527 C CA . LEU A 1 686 ? 28.417 -12.079 -35.854 1.00 79.19 686 LEU A CA 1
ATOM 5528 C C . LEU A 1 686 ? 29.133 -13.287 -36.471 1.00 79.19 686 LEU A C 1
ATOM 5530 O O . LEU A 1 686 ? 28.471 -14.145 -37.042 1.00 79.19 686 LEU A O 1
ATOM 5534 N N . LEU A 1 687 ? 30.454 -13.398 -36.298 1.00 75.94 687 LEU A N 1
ATOM 5535 C CA . LEU A 1 687 ? 31.217 -14.578 -36.714 1.00 75.94 687 LEU A CA 1
ATOM 5536 C C . LEU A 1 687 ? 30.858 -15.824 -35.887 1.00 75.94 687 LEU A C 1
ATOM 5538 O O . LEU A 1 687 ? 30.655 -16.884 -36.470 1.00 75.94 687 LEU A O 1
ATOM 5542 N N . ASP A 1 688 ? 30.724 -15.715 -34.559 1.00 76.62 688 ASP A N 1
ATOM 5543 C CA . ASP A 1 688 ? 30.250 -16.831 -33.724 1.00 76.62 688 ASP A CA 1
ATOM 5544 C C . ASP A 1 688 ? 28.822 -17.272 -34.107 1.00 76.62 688 ASP A C 1
ATOM 5546 O O . ASP A 1 688 ? 28.536 -18.466 -34.128 1.00 76.62 688 ASP A O 1
ATOM 5550 N N . ASP A 1 689 ? 27.918 -16.328 -34.390 1.00 77.50 689 ASP A N 1
ATOM 5551 C CA . ASP A 1 689 ? 26.520 -16.593 -34.755 1.00 77.50 689 ASP A CA 1
ATOM 5552 C C . ASP A 1 689 ? 26.410 -17.147 -36.207 1.00 77.50 689 ASP A C 1
ATOM 5554 O O . ASP A 1 689 ? 25.630 -18.070 -36.452 1.00 77.50 689 ASP A O 1
ATOM 5558 N N . GLU A 1 690 ? 27.258 -16.705 -37.152 1.00 80.06 690 GLU A N 1
ATOM 5559 C CA . GLU A 1 690 ? 27.405 -17.308 -38.495 1.00 80.06 690 GLU A CA 1
ATOM 5560 C C . GLU A 1 690 ? 27.972 -18.739 -38.419 1.00 80.06 690 GLU A C 1
ATOM 5562 O O . GLU A 1 690 ? 27.499 -19.632 -39.127 1.00 80.06 690 GLU A O 1
ATOM 5567 N N . LEU A 1 691 ? 28.962 -18.978 -37.550 1.00 80.19 691 LEU A N 1
ATOM 5568 C CA . LEU A 1 691 ? 29.506 -20.314 -37.291 1.00 80.19 691 LEU A CA 1
ATOM 5569 C C . LEU A 1 691 ? 28.459 -21.232 -36.654 1.00 80.19 691 LEU A C 1
ATOM 5571 O O . LEU A 1 691 ? 28.307 -22.362 -37.108 1.00 80.19 691 LEU A O 1
ATOM 5575 N N . ILE A 1 692 ? 27.705 -20.755 -35.659 1.00 83.94 692 ILE A N 1
ATOM 5576 C CA . ILE A 1 692 ? 26.622 -21.519 -35.021 1.00 83.94 692 ILE A CA 1
ATOM 5577 C C . ILE A 1 692 ? 25.606 -22.000 -36.063 1.00 83.94 692 ILE A C 1
ATOM 5579 O O . ILE A 1 692 ? 25.338 -23.197 -36.149 1.00 83.94 692 ILE A O 1
ATOM 5583 N N . ASN A 1 693 ? 25.110 -21.100 -36.915 1.00 80.31 693 ASN A N 1
ATOM 5584 C CA . ASN A 1 693 ? 24.089 -21.442 -37.908 1.00 80.31 693 ASN A CA 1
ATOM 5585 C C . ASN A 1 693 ? 24.585 -22.429 -38.981 1.00 80.31 693 ASN A C 1
ATOM 5587 O O . ASN A 1 693 ? 23.784 -23.183 -39.532 1.00 80.31 693 ASN A O 1
ATOM 5591 N N . LYS A 1 694 ? 25.892 -22.457 -39.277 1.00 80.25 694 LYS A N 1
ATOM 5592 C CA . LYS A 1 694 ? 26.494 -23.413 -40.227 1.00 80.25 694 LYS A CA 1
ATOM 5593 C C . LYS A 1 694 ? 26.942 -24.730 -39.584 1.00 80.25 694 LYS A C 1
ATOM 5595 O O . LYS A 1 694 ? 27.152 -25.700 -40.304 1.00 80.25 694 LYS A O 1
ATOM 5600 N N . LEU A 1 695 ? 27.088 -24.770 -38.259 1.00 84.69 695 LEU A N 1
ATOM 5601 C CA . LEU A 1 695 ? 27.487 -25.955 -37.490 1.00 84.69 695 LEU A CA 1
ATOM 5602 C C . LEU A 1 695 ? 26.317 -26.619 -36.743 1.00 84.69 695 LEU A C 1
ATOM 5604 O O . LEU A 1 695 ? 26.551 -27.579 -36.011 1.00 84.69 695 LEU A O 1
ATOM 5608 N N . LYS A 1 696 ? 25.076 -26.147 -36.925 1.00 85.44 696 LYS A N 1
ATOM 5609 C CA . LYS A 1 696 ? 23.872 -26.704 -36.286 1.00 85.44 696 LYS A CA 1
ATOM 5610 C C . LYS A 1 696 ? 23.770 -28.237 -36.441 1.00 85.44 696 LYS A C 1
ATOM 5612 O O . LYS A 1 696 ? 24.184 -28.803 -37.456 1.00 85.44 696 LYS A O 1
ATOM 5617 N N . GLY A 1 697 ? 23.323 -28.909 -35.383 1.00 82.19 697 GLY A N 1
ATOM 5618 C CA . GLY A 1 697 ? 23.343 -30.369 -35.184 1.00 82.19 697 GLY A CA 1
ATOM 5619 C C . GLY A 1 697 ? 24.716 -30.974 -34.833 1.00 82.19 697 GLY A C 1
ATOM 5620 O O . GLY A 1 697 ? 24.840 -32.166 -34.520 1.00 82.19 697 GLY A O 1
ATOM 5621 N N . ASN A 1 698 ? 25.779 -30.163 -34.865 1.00 87.38 698 ASN A N 1
ATOM 5622 C CA . ASN A 1 698 ? 27.150 -30.583 -34.581 1.00 87.38 698 ASN A CA 1
ATOM 5623 C C . ASN A 1 698 ? 27.762 -29.866 -33.361 1.00 87.38 698 ASN A C 1
ATOM 5625 O O . ASN A 1 698 ? 28.930 -30.087 -33.053 1.00 87.38 698 ASN A O 1
ATOM 5629 N N . LEU A 1 699 ? 26.993 -29.050 -32.642 1.00 88.38 699 LEU A N 1
ATOM 5630 C CA . LEU A 1 699 ? 27.394 -28.269 -31.466 1.00 88.38 699 LEU A CA 1
ATOM 5631 C C . LEU A 1 699 ? 27.032 -28.942 -30.128 1.00 88.38 699 LEU A C 1
ATOM 5633 O O . LEU A 1 699 ? 27.457 -28.450 -29.087 1.00 88.38 699 LEU A O 1
ATOM 5637 N N . ALA A 1 700 ? 26.345 -30.092 -30.135 1.00 83.88 700 ALA A N 1
ATOM 5638 C CA . ALA A 1 700 ? 26.174 -30.947 -28.948 1.00 83.88 700 ALA A CA 1
ATOM 5639 C C . ALA A 1 700 ? 27.499 -31.408 -28.302 1.00 83.88 700 ALA A C 1
ATOM 5641 O O . ALA A 1 700 ? 27.553 -31.667 -27.102 1.00 83.88 700 ALA A O 1
ATOM 5642 N N . ASP A 1 701 ? 28.567 -31.566 -29.094 1.00 85.81 701 ASP A N 1
ATOM 5643 C CA . ASP A 1 701 ? 29.868 -32.051 -28.624 1.00 85.81 701 ASP A CA 1
ATOM 5644 C C . ASP A 1 701 ? 31.035 -31.387 -29.373 1.00 85.81 701 ASP A C 1
ATOM 5646 O O . ASP A 1 701 ? 30.977 -31.101 -30.569 1.00 85.81 701 ASP A O 1
ATOM 5650 N N . ASN A 1 702 ? 32.151 -31.208 -28.669 1.00 83.69 702 ASN A N 1
ATOM 5651 C CA . ASN A 1 702 ? 33.389 -30.632 -29.186 1.00 83.69 702 ASN A CA 1
ATOM 5652 C C . ASN A 1 702 ? 34.010 -31.477 -30.323 1.00 83.69 702 ASN A C 1
ATOM 5654 O O . ASN A 1 702 ? 34.645 -30.926 -31.221 1.00 83.69 702 ASN A O 1
ATOM 5658 N N . THR A 1 703 ? 33.832 -32.802 -30.325 1.00 84.19 703 THR A N 1
ATOM 5659 C CA . THR A 1 703 ? 34.336 -33.707 -31.379 1.00 84.19 703 THR A CA 1
ATOM 5660 C C . THR A 1 703 ? 33.469 -33.654 -32.637 1.00 84.19 703 THR A C 1
ATOM 5662 O O . THR A 1 703 ? 34.014 -33.548 -33.744 1.00 84.19 703 THR A O 1
ATOM 5665 N N . LYS A 1 704 ? 32.133 -33.657 -32.473 1.00 86.81 704 LYS A N 1
ATOM 5666 C CA . LYS A 1 704 ? 31.177 -33.349 -33.557 1.00 86.81 704 LYS A CA 1
ATOM 5667 C C . LYS A 1 704 ? 31.526 -31.996 -34.195 1.00 86.81 704 LYS A C 1
ATOM 5669 O O . LYS A 1 704 ? 31.787 -31.940 -35.398 1.00 86.81 704 LYS A O 1
ATOM 5674 N N . CYS A 1 705 ? 31.644 -30.946 -33.379 1.00 87.94 705 CYS A N 1
ATOM 5675 C CA . CYS A 1 705 ? 31.900 -29.580 -33.835 1.00 87.94 705 CYS A CA 1
ATOM 5676 C C . CYS A 1 705 ? 33.196 -29.482 -34.644 1.00 87.94 705 CYS A C 1
ATOM 5678 O O . CYS A 1 705 ? 33.183 -28.950 -35.750 1.00 87.94 705 CYS A O 1
ATOM 5680 N N . LYS A 1 706 ? 34.300 -30.074 -34.163 1.00 84.06 706 LYS A N 1
ATOM 5681 C CA . LYS A 1 706 ? 35.578 -30.114 -34.900 1.00 84.06 706 LYS A CA 1
ATOM 5682 C C . LYS A 1 706 ? 35.455 -30.798 -36.257 1.00 84.06 706 LYS A C 1
ATOM 5684 O O . LYS A 1 706 ? 36.045 -30.343 -37.233 1.00 84.06 706 LYS A O 1
ATOM 5689 N N . THR A 1 707 ? 34.683 -31.879 -36.332 1.00 84.12 707 THR A N 1
ATOM 5690 C CA . THR A 1 707 ? 34.501 -32.643 -37.572 1.00 84.12 707 THR A CA 1
ATOM 5691 C C . THR A 1 707 ? 33.637 -31.885 -38.581 1.00 84.12 707 THR A C 1
ATOM 5693 O O . THR A 1 707 ? 33.921 -31.934 -39.777 1.00 84.12 707 THR A O 1
ATOM 5696 N N . ALA A 1 708 ? 32.626 -31.144 -38.124 1.00 85.38 708 ALA A N 1
ATOM 5697 C CA . ALA A 1 708 ? 31.844 -30.249 -38.973 1.00 85.38 708 ALA A CA 1
ATOM 5698 C C . ALA A 1 708 ? 32.660 -29.020 -39.417 1.00 85.38 708 ALA A C 1
ATOM 5700 O O . ALA A 1 708 ? 32.796 -28.776 -40.614 1.00 85.38 708 ALA A O 1
ATOM 5701 N N . LEU A 1 709 ? 33.306 -28.319 -38.479 1.00 83.50 709 LEU A N 1
ATOM 5702 C CA . LEU A 1 709 ? 34.152 -27.152 -38.748 1.00 83.50 709 LEU A CA 1
ATOM 5703 C C . LEU A 1 709 ? 35.297 -27.485 -39.714 1.00 83.50 709 LEU A C 1
ATOM 5705 O O . LEU A 1 709 ? 35.564 -26.711 -40.629 1.00 83.50 709 LEU A O 1
ATOM 5709 N N . GLY A 1 710 ? 35.915 -28.664 -39.591 1.00 79.56 710 GLY A N 1
ATOM 5710 C CA . GLY A 1 710 ? 36.938 -29.142 -40.524 1.00 79.56 710 GLY A CA 1
ATOM 5711 C C . GLY A 1 710 ? 36.431 -29.347 -41.960 1.00 79.56 710 GLY A C 1
ATOM 5712 O O . GLY A 1 710 ? 37.163 -29.045 -42.905 1.00 79.56 710 GLY A O 1
ATOM 5713 N N . LYS A 1 711 ? 35.179 -29.799 -42.146 1.00 79.94 711 LYS A N 1
ATOM 5714 C CA . LYS A 1 711 ? 34.529 -29.896 -43.471 1.00 79.94 711 LYS A CA 1
ATOM 5715 C C . LYS A 1 711 ? 34.236 -28.506 -44.035 1.00 79.94 711 LYS A C 1
ATOM 5717 O O . LYS A 1 711 ? 34.689 -28.183 -45.130 1.00 79.94 711 LYS A O 1
ATOM 5722 N N . CYS A 1 712 ? 33.590 -27.649 -43.247 1.00 75.75 712 CYS A N 1
ATOM 5723 C CA . CYS A 1 712 ? 33.303 -26.267 -43.622 1.00 75.75 712 CYS A CA 1
ATOM 5724 C C . CYS A 1 712 ? 34.581 -25.484 -43.989 1.00 75.75 712 CYS A C 1
ATOM 5726 O O . CYS A 1 712 ? 34.620 -24.771 -44.989 1.00 75.75 712 CYS A O 1
ATOM 5728 N N . CYS A 1 713 ? 35.679 -25.686 -43.255 1.00 74.75 713 CYS A N 1
ATOM 5729 C CA . CYS A 1 713 ? 36.990 -25.111 -43.567 1.00 74.75 713 CYS A CA 1
ATOM 5730 C C . CYS A 1 713 ? 37.712 -25.746 -44.771 1.00 74.75 713 CYS A C 1
ATOM 5732 O O . CYS A 1 713 ? 38.723 -25.203 -45.231 1.00 74.75 713 CYS A O 1
ATOM 5734 N N . ALA A 1 714 ? 37.250 -26.883 -45.295 1.00 72.19 714 ALA A N 1
ATOM 5735 C CA . ALA A 1 714 ? 37.679 -27.383 -46.600 1.00 72.19 714 ALA A CA 1
ATOM 5736 C C . ALA A 1 714 ? 36.929 -26.657 -47.731 1.00 72.19 714 ALA A C 1
ATOM 5738 O O . ALA A 1 714 ? 37.553 -26.253 -48.710 1.00 72.19 714 ALA A O 1
ATOM 5739 N N . GLU A 1 715 ? 35.628 -26.420 -47.550 1.00 69.81 715 GLU A N 1
ATOM 5740 C CA . GLU A 1 715 ? 34.755 -25.717 -48.497 1.00 69.81 715 GLU A CA 1
ATOM 5741 C C . GLU A 1 715 ? 35.103 -24.221 -48.608 1.00 69.81 715 GLU A C 1
ATOM 5743 O O . GLU A 1 715 ? 35.334 -23.710 -49.702 1.00 69.81 715 GLU A O 1
ATOM 5748 N N . TRP A 1 716 ? 35.229 -23.499 -47.488 1.00 68.38 716 TRP A N 1
ATOM 5749 C CA . TRP A 1 716 ? 35.413 -22.036 -47.498 1.00 68.38 716 TRP A CA 1
ATOM 5750 C C . TRP A 1 716 ? 36.777 -21.561 -48.022 1.00 68.38 716 TRP A C 1
ATOM 5752 O O . TRP A 1 716 ? 36.957 -20.366 -48.258 1.00 68.38 716 TRP A O 1
ATOM 5762 N N . LYS A 1 717 ? 37.725 -22.467 -48.299 1.00 63.09 717 LYS A N 1
ATOM 5763 C CA . LYS A 1 717 ? 38.997 -22.126 -48.965 1.00 63.09 717 LYS A CA 1
ATOM 5764 C C . LYS A 1 717 ? 38.794 -21.542 -50.368 1.00 63.09 717 LYS A C 1
ATOM 5766 O O . LYS A 1 717 ? 39.613 -20.731 -50.804 1.00 63.09 717 LYS A O 1
ATOM 5771 N N . THR A 1 718 ? 37.689 -21.875 -51.038 1.00 58.75 718 THR A N 1
ATOM 5772 C CA . THR A 1 718 ? 37.283 -21.281 -52.326 1.00 58.75 718 THR A CA 1
ATOM 5773 C C . THR A 1 718 ? 36.283 -20.124 -52.183 1.00 58.75 718 THR A C 1
ATOM 5775 O O . THR A 1 718 ? 35.969 -19.472 -53.174 1.00 58.75 718 THR A O 1
ATOM 5778 N N . GLY A 1 719 ? 35.809 -19.835 -50.966 1.00 60.41 719 GLY A N 1
ATOM 5779 C CA . GLY A 1 719 ? 34.759 -18.851 -50.690 1.00 60.41 719 GLY A CA 1
ATOM 5780 C C . GLY A 1 719 ? 35.214 -17.385 -50.639 1.00 60.41 719 GLY A C 1
ATOM 5781 O O . GLY A 1 719 ? 36.412 -17.065 -50.660 1.00 60.41 719 GLY A O 1
ATOM 5782 N N . THR A 1 720 ? 34.213 -16.502 -50.547 1.00 53.16 720 THR A N 1
ATOM 5783 C CA . THR A 1 720 ? 34.325 -15.030 -50.543 1.00 53.16 720 THR A CA 1
ATOM 5784 C C . THR A 1 720 ? 34.410 -14.388 -49.152 1.00 53.16 720 THR A C 1
ATOM 5786 O O . THR A 1 720 ? 34.889 -13.263 -49.053 1.00 53.16 720 THR A O 1
ATOM 5789 N N . ASN A 1 721 ? 33.980 -15.062 -48.076 1.00 58.50 721 ASN A N 1
ATOM 5790 C CA . ASN A 1 721 ? 34.063 -14.527 -46.707 1.00 58.50 721 ASN A CA 1
ATOM 5791 C C . ASN A 1 721 ? 35.509 -14.634 -46.182 1.00 58.50 721 ASN A C 1
ATOM 5793 O O . ASN A 1 721 ? 35.954 -15.699 -45.750 1.00 58.50 721 ASN A O 1
ATOM 5797 N N . GLU A 1 722 ? 36.247 -13.526 -46.246 1.00 62.94 722 GLU A N 1
ATOM 5798 C CA . GLU A 1 722 ? 37.676 -13.465 -45.917 1.00 62.94 722 GLU A CA 1
ATOM 5799 C C . GLU A 1 722 ? 37.973 -13.708 -44.425 1.00 62.94 722 GLU A C 1
ATOM 5801 O O . GLU A 1 722 ? 38.985 -14.327 -44.095 1.00 62.94 722 GLU A O 1
ATOM 5806 N N . SER A 1 723 ? 37.065 -13.337 -43.517 1.00 61.50 723 SER A N 1
ATOM 5807 C CA . SER A 1 723 ? 37.202 -13.599 -42.076 1.00 61.50 723 SER A CA 1
ATOM 5808 C C . SER A 1 723 ? 37.138 -15.096 -41.757 1.00 61.50 723 SER A C 1
ATOM 5810 O O . SER A 1 723 ? 38.023 -15.623 -41.079 1.00 61.50 723 SER A O 1
ATOM 5812 N N . LEU A 1 724 ? 36.148 -15.811 -42.307 1.00 64.12 724 LEU A N 1
ATOM 5813 C CA . LEU A 1 724 ? 36.069 -17.273 -42.183 1.00 64.12 724 LEU A CA 1
ATOM 5814 C C . LEU A 1 724 ? 37.240 -17.968 -42.891 1.00 64.12 724 LEU A C 1
ATOM 5816 O O . LEU A 1 724 ? 37.798 -18.938 -42.380 1.00 64.12 724 LEU A O 1
ATOM 5820 N N . LYS A 1 725 ? 37.670 -17.445 -44.042 1.00 64.81 725 LYS A N 1
ATOM 5821 C CA . LYS A 1 725 ? 38.844 -17.943 -44.769 1.00 64.81 725 LYS A CA 1
ATOM 5822 C C . LYS A 1 725 ? 40.123 -17.821 -43.938 1.00 64.81 725 LYS A C 1
ATOM 5824 O O . LYS A 1 725 ? 40.922 -18.752 -43.927 1.00 64.81 725 LYS A O 1
ATOM 5829 N N . ASN A 1 726 ? 40.291 -16.727 -43.195 1.00 64.88 726 ASN A N 1
ATOM 5830 C CA . ASN A 1 726 ? 41.419 -16.524 -42.284 1.00 64.88 726 ASN A CA 1
ATOM 5831 C C . ASN A 1 726 ? 41.375 -17.468 -41.073 1.00 64.88 726 ASN A C 1
ATOM 5833 O O . ASN A 1 726 ? 42.410 -18.050 -40.743 1.00 64.88 726 ASN A O 1
ATOM 5837 N N . LEU A 1 727 ? 40.193 -17.715 -40.492 1.00 66.62 727 LEU A N 1
ATOM 5838 C CA . LEU A 1 727 ? 39.992 -18.750 -39.466 1.00 66.62 727 LEU A CA 1
ATOM 5839 C C . LEU A 1 727 ? 40.466 -20.132 -39.965 1.00 66.62 727 LEU A C 1
ATOM 5841 O O . LEU A 1 727 ? 41.203 -20.834 -39.281 1.00 66.62 727 LEU A O 1
ATOM 5845 N N . CYS A 1 728 ? 40.105 -20.485 -41.201 1.00 66.69 728 CYS A N 1
ATOM 5846 C CA . CYS A 1 728 ? 40.421 -21.769 -41.835 1.00 66.69 728 CYS A CA 1
ATOM 5847 C C . CYS A 1 728 ? 41.820 -21.857 -42.490 1.00 66.69 728 CYS A C 1
ATOM 5849 O O . CYS A 1 728 ? 42.184 -22.913 -43.022 1.00 66.69 728 CYS A O 1
ATOM 5851 N N . ASN A 1 729 ? 42.601 -20.769 -42.486 1.00 59.59 729 ASN A N 1
ATOM 5852 C CA . ASN A 1 729 ? 43.933 -20.688 -43.103 1.00 59.59 729 ASN A CA 1
ATOM 5853 C C . ASN A 1 729 ? 45.089 -20.916 -42.112 1.00 59.59 729 ASN A C 1
ATOM 5855 O O . ASN A 1 729 ? 46.239 -21.059 -42.542 1.00 59.59 729 ASN A O 1
ATOM 5859 N N . THR A 1 730 ? 44.835 -20.977 -40.800 1.00 54.78 730 THR A N 1
ATOM 5860 C CA . THR A 1 730 ? 45.889 -21.289 -39.824 1.00 54.78 730 THR A CA 1
ATOM 5861 C C . THR A 1 730 ? 46.387 -22.722 -40.016 1.00 54.78 730 THR A C 1
ATOM 5863 O O . THR A 1 730 ? 45.655 -23.680 -39.768 1.00 54.78 730 THR A O 1
ATOM 5866 N N . LYS A 1 731 ? 47.645 -22.887 -40.445 1.00 48.09 731 LYS A N 1
ATOM 5867 C CA . LYS A 1 731 ? 48.264 -24.207 -40.645 1.00 48.09 731 LYS A CA 1
ATOM 5868 C C . LYS A 1 731 ? 48.255 -25.019 -39.343 1.00 48.09 731 LYS A C 1
ATOM 5870 O O . LYS A 1 731 ? 49.032 -24.731 -38.438 1.00 48.09 731 LYS A O 1
ATOM 5875 N N . SER A 1 732 ? 47.398 -26.042 -39.298 1.00 51.78 732 SER A N 1
ATOM 5876 C CA . SER A 1 732 ? 47.398 -27.132 -38.309 1.00 51.78 732 SER A CA 1
ATOM 5877 C C . SER A 1 732 ? 47.524 -26.691 -36.843 1.00 51.78 732 SER A C 1
ATOM 5879 O O . SER A 1 732 ? 48.334 -27.248 -36.103 1.00 51.78 732 SER A O 1
ATOM 5881 N N . ASN A 1 733 ? 46.728 -25.708 -36.408 1.00 51.72 733 ASN A N 1
ATOM 5882 C CA . ASN A 1 733 ? 46.631 -25.339 -34.993 1.00 51.72 733 ASN A CA 1
ATOM 5883 C C . ASN A 1 733 ? 45.329 -25.876 -34.377 1.00 51.72 733 ASN A C 1
ATOM 5885 O O . ASN A 1 733 ? 44.394 -25.123 -34.105 1.00 51.72 733 ASN A O 1
ATOM 5889 N N . THR A 1 734 ? 45.293 -27.187 -34.127 1.00 57.47 734 THR A N 1
ATOM 5890 C CA . THR A 1 734 ? 44.160 -27.907 -33.505 1.00 57.47 734 THR A CA 1
ATOM 5891 C C . THR A 1 734 ? 43.748 -27.342 -32.138 1.00 57.47 734 THR A C 1
ATOM 5893 O O . THR A 1 734 ? 42.614 -27.536 -31.696 1.00 57.47 734 THR A O 1
ATOM 5896 N N . THR A 1 735 ? 44.638 -26.595 -31.478 1.00 60.03 735 THR A N 1
ATOM 5897 C CA . THR A 1 735 ? 44.347 -25.808 -30.271 1.00 60.03 735 THR A CA 1
ATOM 5898 C C . THR A 1 735 ? 43.262 -24.758 -30.520 1.00 60.03 735 THR A C 1
ATOM 5900 O O . THR A 1 735 ? 42.343 -24.635 -29.715 1.00 60.03 735 THR A O 1
ATOM 5903 N N . LEU A 1 736 ? 43.344 -24.026 -31.638 1.00 67.19 736 LEU A N 1
ATOM 5904 C CA . LEU A 1 736 ? 42.431 -22.928 -31.967 1.00 67.19 736 LEU A CA 1
ATOM 5905 C C . LEU A 1 736 ? 41.047 -23.459 -32.354 1.00 67.19 736 LEU A C 1
ATOM 5907 O O . LEU A 1 736 ? 40.043 -23.000 -31.818 1.00 67.19 736 LEU A O 1
ATOM 5911 N N . GLU A 1 737 ? 40.997 -24.491 -33.199 1.00 69.25 737 GLU A N 1
ATOM 5912 C CA . GLU A 1 737 ? 39.760 -25.212 -33.543 1.00 69.25 737 GLU A CA 1
ATOM 5913 C C . GLU A 1 737 ? 39.068 -25.757 -32.281 1.00 69.25 737 GLU A C 1
ATOM 5915 O O . GLU A 1 737 ? 37.849 -25.661 -32.137 1.00 69.25 737 GLU A O 1
ATOM 5920 N N . SER A 1 738 ? 39.846 -26.277 -31.320 1.00 74.19 738 SER A N 1
ATOM 5921 C CA . SER A 1 738 ? 39.314 -26.728 -30.032 1.00 74.19 738 SER A CA 1
ATOM 5922 C C . SER A 1 738 ? 38.790 -25.594 -29.159 1.00 74.19 738 SER A C 1
ATOM 5924 O O . SER A 1 738 ? 37.774 -25.790 -28.502 1.00 74.19 738 SER A O 1
ATOM 5926 N N . GLN A 1 739 ? 39.440 -24.430 -29.145 1.00 77.75 739 GLN A N 1
ATOM 5927 C CA . GLN A 1 739 ? 38.978 -23.268 -28.380 1.00 77.75 739 GLN A CA 1
ATOM 5928 C C . GLN A 1 739 ? 37.690 -22.679 -28.970 1.00 77.75 739 GLN A C 1
ATOM 5930 O O . GLN A 1 739 ? 36.758 -22.398 -28.217 1.00 77.75 739 GLN A O 1
ATOM 5935 N N . VAL A 1 740 ? 37.599 -22.566 -30.301 1.00 81.44 740 VAL A N 1
ATOM 5936 C CA . VAL A 1 740 ? 36.374 -22.144 -31.001 1.00 81.44 740 VAL A CA 1
ATOM 5937 C C . VAL A 1 740 ? 35.236 -23.114 -30.690 1.00 81.44 740 VAL A C 1
ATOM 5939 O O . VAL A 1 740 ? 34.216 -22.694 -30.149 1.00 81.44 740 VAL A O 1
ATOM 5942 N N . CYS A 1 741 ? 35.419 -24.418 -30.921 1.00 85.06 741 CYS A N 1
ATOM 5943 C CA . CYS A 1 741 ? 34.366 -25.393 -30.641 1.00 85.06 741 CYS A CA 1
ATOM 5944 C C . CYS A 1 741 ? 33.985 -25.462 -29.155 1.00 85.06 741 CYS A C 1
ATOM 5946 O O . CYS A 1 741 ? 32.799 -25.501 -28.851 1.00 85.06 741 CYS A O 1
ATOM 5948 N N . GLN A 1 742 ? 34.932 -25.381 -28.212 1.00 85.62 742 GLN A N 1
ATOM 5949 C CA . GLN A 1 742 ? 34.601 -25.294 -26.781 1.00 85.62 742 GLN A CA 1
ATOM 5950 C C . GLN A 1 742 ? 33.766 -24.050 -26.445 1.00 85.62 742 GLN A C 1
ATOM 5952 O O . GLN A 1 742 ? 32.838 -24.151 -25.642 1.00 85.62 742 GLN A O 1
ATOM 5957 N N . LYS A 1 743 ? 34.048 -22.897 -27.070 1.00 83.94 743 LYS A N 1
ATOM 5958 C CA . LYS A 1 743 ? 33.254 -21.673 -26.892 1.00 83.94 743 LYS A CA 1
ATOM 5959 C C . LYS A 1 743 ? 31.838 -21.834 -27.455 1.00 83.94 743 LYS A C 1
ATOM 5961 O O . LYS A 1 743 ? 30.881 -21.505 -26.758 1.00 83.94 743 LYS A O 1
ATOM 5966 N N . LEU A 1 744 ? 31.698 -22.345 -28.681 1.00 85.81 744 LEU A N 1
ATOM 5967 C CA . LEU A 1 744 ? 30.393 -22.488 -29.339 1.00 85.81 744 LEU A CA 1
ATOM 5968 C C . LEU A 1 744 ? 29.515 -23.544 -28.653 1.00 85.81 744 LEU A C 1
ATOM 5970 O O . LEU A 1 744 ? 28.369 -23.243 -28.335 1.00 85.81 744 LEU A O 1
ATOM 5974 N N . VAL A 1 745 ? 30.063 -24.723 -28.330 1.00 87.06 745 VAL A N 1
ATOM 5975 C CA . VAL A 1 745 ? 29.364 -25.789 -27.579 1.00 87.06 745 VAL A CA 1
ATOM 5976 C C . VAL A 1 745 ? 28.851 -25.254 -26.235 1.00 87.06 745 VAL A C 1
ATOM 5978 O O . VAL A 1 745 ? 27.673 -25.403 -25.921 1.00 87.06 745 VAL A O 1
ATOM 5981 N N . LYS A 1 746 ? 29.694 -24.546 -25.462 1.00 86.38 746 LYS A N 1
ATOM 5982 C CA . LYS A 1 746 ? 29.281 -23.924 -24.189 1.00 86.38 746 LYS A CA 1
ATOM 5983 C C . LYS A 1 746 ? 28.169 -22.886 -24.388 1.00 86.38 746 LYS A C 1
ATOM 5985 O O . LYS A 1 746 ? 27.181 -22.910 -23.662 1.00 86.38 746 LYS A O 1
ATOM 5990 N N . ARG A 1 747 ? 28.299 -22.020 -25.399 1.00 82.50 747 ARG A N 1
ATOM 5991 C CA . ARG A 1 747 ? 27.330 -20.956 -25.721 1.00 82.50 747 ARG A CA 1
ATOM 5992 C C . ARG A 1 747 ? 25.992 -21.489 -26.255 1.00 82.50 747 ARG A C 1
ATOM 5994 O O . ARG A 1 747 ? 24.996 -20.775 -26.170 1.00 82.50 747 ARG A O 1
ATOM 6001 N N . ILE A 1 748 ? 25.949 -22.714 -26.785 1.00 84.94 748 ILE A N 1
ATOM 6002 C CA . ILE A 1 748 ? 24.703 -23.423 -27.114 1.00 84.94 748 ILE A CA 1
ATOM 6003 C C . ILE A 1 748 ? 24.121 -24.115 -25.881 1.00 84.94 748 ILE A C 1
ATOM 6005 O O . ILE A 1 748 ? 22.949 -23.900 -25.589 1.00 84.94 748 ILE A O 1
ATOM 6009 N N . ALA A 1 749 ? 24.926 -24.833 -25.093 1.00 84.19 749 ALA A N 1
ATOM 6010 C CA . ALA A 1 749 ? 24.468 -25.460 -23.849 1.00 84.19 749 ALA A CA 1
ATOM 6011 C C . ALA A 1 749 ? 23.841 -24.446 -22.865 1.00 84.19 749 ALA A C 1
ATOM 6013 O O . ALA A 1 749 ? 22.832 -24.738 -22.230 1.00 84.19 749 ALA A O 1
ATOM 6014 N N . GLU A 1 750 ? 24.378 -23.223 -22.797 1.00 82.75 750 GLU A N 1
ATOM 6015 C CA . GLU A 1 750 ? 23.816 -22.106 -22.017 1.00 82.75 750 GLU A CA 1
ATOM 6016 C C . GLU A 1 750 ? 22.501 -21.545 -22.592 1.00 82.75 750 GLU A C 1
ATOM 6018 O O . GLU A 1 750 ? 21.713 -20.953 -21.855 1.00 82.75 750 GLU A O 1
ATOM 6023 N N . LYS A 1 751 ? 22.235 -21.736 -23.891 1.00 82.88 751 LYS A N 1
ATOM 6024 C CA . LYS A 1 751 ? 20.977 -21.345 -24.549 1.00 82.88 751 LYS A CA 1
ATOM 6025 C C . LYS A 1 751 ? 19.901 -22.431 -24.484 1.00 82.88 751 LYS A C 1
ATOM 6027 O O . LYS A 1 751 ? 18.728 -22.070 -24.421 1.00 82.88 751 LYS A O 1
ATOM 6032 N N . CYS A 1 752 ? 20.264 -23.718 -24.501 1.00 84.88 752 CYS A N 1
ATOM 6033 C CA . CYS A 1 752 ? 19.314 -24.831 -24.636 1.00 84.88 752 CYS A CA 1
ATOM 6034 C C . CYS A 1 752 ? 18.103 -24.773 -23.676 1.00 84.88 752 CYS A C 1
ATOM 6036 O O . CYS A 1 752 ? 16.989 -24.969 -24.163 1.00 84.88 752 CYS A O 1
ATOM 6038 N N . PRO A 1 753 ? 18.241 -24.443 -22.371 1.00 83.19 753 PRO A N 1
ATOM 6039 C CA . PRO A 1 753 ? 17.088 -24.359 -21.467 1.00 83.19 753 PRO A CA 1
ATOM 6040 C C . PRO A 1 753 ? 16.099 -23.244 -21.841 1.00 83.19 753 PRO A C 1
ATOM 6042 O O . PRO A 1 753 ? 14.888 -23.444 -21.779 1.00 83.19 753 PRO A O 1
ATOM 6045 N N . ASN A 1 754 ? 16.602 -22.084 -22.279 1.00 79.62 754 ASN A N 1
ATOM 6046 C CA . ASN A 1 754 ? 15.759 -20.973 -22.733 1.00 79.62 754 ASN A CA 1
ATOM 6047 C C . ASN A 1 754 ? 15.145 -21.262 -24.108 1.00 79.62 754 ASN A C 1
ATOM 6049 O O . ASN A 1 754 ? 13.981 -20.948 -24.325 1.00 79.62 754 ASN A O 1
ATOM 6053 N N . LEU A 1 755 ? 15.897 -21.889 -25.021 1.00 81.69 755 LEU A N 1
ATOM 6054 C CA . LEU A 1 755 ? 15.385 -22.318 -26.326 1.00 81.69 755 LEU A CA 1
ATOM 6055 C C . LEU A 1 755 ? 14.209 -23.288 -26.153 1.00 81.69 755 LEU A C 1
ATOM 6057 O O . LEU A 1 755 ? 13.140 -23.053 -26.706 1.00 81.69 755 LEU A O 1
ATOM 6061 N N . LYS A 1 756 ? 14.382 -24.320 -25.319 1.00 84.19 756 LYS A N 1
ATOM 6062 C CA . LYS A 1 756 ? 13.329 -25.275 -24.957 1.00 84.19 756 LYS A CA 1
ATOM 6063 C C . LYS A 1 756 ? 12.094 -24.565 -24.402 1.00 84.19 756 LYS A C 1
ATOM 6065 O O . LYS A 1 756 ? 11.013 -24.740 -24.948 1.00 84.19 756 LYS A O 1
ATOM 6070 N N . LYS A 1 757 ? 12.260 -23.719 -23.377 1.00 82.56 757 LYS A N 1
ATOM 6071 C CA . LYS A 1 757 ? 11.146 -22.988 -22.754 1.00 82.56 757 LYS A CA 1
ATOM 6072 C C . LYS A 1 757 ? 10.400 -22.103 -23.763 1.00 82.56 757 LYS A C 1
ATOM 6074 O O . LYS A 1 757 ? 9.174 -22.112 -23.798 1.00 82.56 757 LYS A O 1
ATOM 6079 N N . ASN A 1 758 ? 11.128 -21.375 -24.611 1.00 82.50 758 ASN A N 1
ATOM 6080 C CA . ASN A 1 758 ? 10.528 -20.546 -25.656 1.00 82.50 758 ASN A CA 1
ATOM 6081 C C . ASN A 1 758 ? 9.723 -21.401 -26.650 1.00 82.50 758 ASN A C 1
ATOM 6083 O O . ASN A 1 758 ? 8.620 -21.017 -27.028 1.00 82.50 758 ASN A O 1
ATOM 6087 N N . LEU A 1 759 ? 10.245 -22.565 -27.052 1.00 86.56 759 LEU A N 1
ATOM 6088 C CA . LEU A 1 759 ? 9.540 -23.505 -27.924 1.00 86.56 759 LEU A CA 1
ATOM 6089 C C . LEU A 1 759 ? 8.300 -24.107 -27.238 1.00 86.56 759 LEU A C 1
ATOM 6091 O O . LEU A 1 759 ? 7.281 -24.261 -27.898 1.00 86.56 759 LEU A O 1
ATOM 6095 N N . GLU A 1 760 ? 8.340 -24.396 -25.933 1.00 85.31 760 GLU A N 1
ATOM 6096 C CA . GLU A 1 760 ? 7.184 -24.877 -25.151 1.00 85.31 760 GLU A CA 1
ATOM 6097 C C . GLU A 1 760 ? 6.071 -23.815 -25.061 1.00 85.31 760 GLU A C 1
ATOM 6099 O O . GLU A 1 760 ? 4.897 -24.120 -25.284 1.00 85.31 760 GLU A O 1
ATOM 6104 N N . GLU A 1 761 ? 6.429 -22.554 -24.792 1.00 83.50 761 GLU A N 1
ATOM 6105 C CA . GLU A 1 761 ? 5.484 -21.428 -24.766 1.00 83.50 761 GLU A CA 1
ATOM 6106 C C . GLU A 1 761 ? 4.863 -21.202 -26.159 1.00 83.50 761 GLU A C 1
ATOM 6108 O O . GLU A 1 761 ? 3.639 -21.094 -26.290 1.00 83.50 761 GLU A O 1
ATOM 6113 N N . ARG A 1 762 ? 5.683 -21.236 -27.219 1.00 85.00 762 ARG A N 1
ATOM 6114 C CA . ARG A 1 762 ? 5.224 -21.082 -28.608 1.00 85.00 762 ARG A CA 1
ATOM 6115 C C . ARG A 1 762 ? 4.451 -22.290 -29.147 1.00 85.00 762 ARG A C 1
ATOM 6117 O O . ARG A 1 762 ? 3.538 -22.079 -29.939 1.00 85.00 762 ARG A O 1
ATOM 6124 N N . GLU A 1 763 ? 4.718 -23.522 -28.699 1.00 87.38 763 GLU A N 1
ATOM 6125 C CA . GLU A 1 763 ? 3.882 -24.698 -29.012 1.00 87.38 763 GLU A CA 1
ATOM 6126 C C . GLU A 1 763 ? 2.434 -24.438 -28.571 1.00 87.38 763 GLU A C 1
ATOM 6128 O O . GLU A 1 763 ? 1.495 -24.695 -29.325 1.00 87.38 763 GLU A O 1
ATOM 6133 N N . GLY A 1 764 ? 2.246 -23.873 -27.372 1.00 80.69 764 GLY A N 1
ATOM 6134 C CA . GLY A 1 764 ? 0.931 -23.531 -26.829 1.00 80.69 764 GLY A CA 1
ATOM 6135 C C . GLY A 1 764 ? 0.171 -22.489 -27.658 1.00 80.69 764 GLY A C 1
ATOM 6136 O O . GLY A 1 764 ? -1.030 -22.654 -27.898 1.00 80.69 764 GLY A O 1
ATOM 6137 N N . GLU A 1 765 ? 0.858 -21.445 -28.127 1.00 84.44 765 GLU A N 1
ATOM 6138 C CA . GLU A 1 765 ? 0.289 -20.420 -29.015 1.00 84.44 765 GLU A CA 1
ATOM 6139 C C . GLU A 1 765 ? -0.061 -20.994 -30.394 1.00 84.44 765 GLU A C 1
ATOM 6141 O O . GLU A 1 765 ? -1.204 -20.880 -30.849 1.00 84.44 765 GLU A O 1
ATOM 6146 N N . LEU A 1 766 ? 0.900 -21.676 -31.023 1.00 87.19 766 LEU A N 1
ATOM 6147 C CA . LEU A 1 766 ? 0.782 -22.285 -32.346 1.00 87.19 766 LEU A CA 1
ATOM 6148 C C . LEU A 1 766 ? -0.402 -23.260 -32.399 1.00 87.19 766 LEU A C 1
ATOM 6150 O O . LEU A 1 766 ? -1.282 -23.146 -33.247 1.00 87.19 766 LEU A O 1
ATOM 6154 N N . LYS A 1 767 ? -0.504 -24.141 -31.401 1.00 88.56 767 LYS A N 1
ATOM 6155 C CA . LYS A 1 767 ? -1.604 -25.096 -31.198 1.00 88.56 767 LYS A CA 1
ATOM 6156 C C . LYS A 1 767 ? -2.978 -24.440 -31.064 1.00 88.56 767 LYS A C 1
ATOM 6158 O O . LYS A 1 767 ? -3.987 -25.101 -31.308 1.00 88.56 767 LYS A O 1
ATOM 6163 N N . ASN A 1 768 ? -3.058 -23.174 -30.657 1.00 86.19 768 ASN A N 1
ATOM 6164 C CA . ASN A 1 768 ? -4.314 -22.425 -30.631 1.00 86.19 768 ASN A CA 1
ATOM 6165 C C . ASN A 1 768 ? -4.590 -21.740 -31.978 1.00 86.19 768 ASN A C 1
ATOM 6167 O O . ASN A 1 768 ? -5.714 -21.852 -32.469 1.00 86.19 768 ASN A O 1
ATOM 6171 N N . LYS A 1 769 ? -3.574 -21.158 -32.634 1.00 85.62 769 LYS A N 1
ATOM 6172 C CA . LYS A 1 769 ? -3.693 -20.634 -34.008 1.00 85.62 769 LYS A CA 1
ATOM 6173 C C . LYS A 1 769 ? -4.105 -21.720 -35.009 1.00 85.62 769 LYS A C 1
ATOM 6175 O O . LYS A 1 769 ? -5.045 -21.507 -35.768 1.00 85.62 769 LYS A O 1
ATOM 6180 N N . THR A 1 770 ? -3.515 -22.917 -34.953 1.00 88.12 770 THR A N 1
ATOM 6181 C CA . THR A 1 770 ? -3.890 -24.056 -35.814 1.00 88.12 770 THR A CA 1
ATOM 6182 C C . THR A 1 770 ? -5.352 -24.479 -35.616 1.00 88.12 770 THR A C 1
ATOM 6184 O O . THR A 1 770 ? -6.034 -24.783 -36.593 1.00 88.12 770 THR A O 1
ATOM 6187 N N . LYS A 1 771 ? -5.887 -24.440 -34.382 1.00 88.00 771 LYS A N 1
ATOM 6188 C CA . LYS A 1 771 ? -7.321 -24.701 -34.119 1.00 88.00 771 LYS A CA 1
ATOM 6189 C C . LYS A 1 771 ? -8.227 -23.606 -34.677 1.00 88.00 771 LYS A C 1
ATOM 6191 O O . LYS A 1 771 ? -9.307 -23.923 -35.171 1.00 88.00 771 LYS A O 1
ATOM 6196 N N . GLU A 1 772 ? -7.831 -22.337 -34.570 1.00 87.19 772 GLU A N 1
ATOM 6197 C CA . GLU A 1 772 ? -8.595 -21.229 -35.149 1.00 87.19 772 GLU A CA 1
ATOM 6198 C C . GLU A 1 772 ? -8.593 -21.306 -36.679 1.00 87.19 772 GLU A C 1
ATOM 6200 O O . GLU A 1 772 ? -9.667 -21.262 -37.277 1.00 87.19 772 GLU A O 1
ATOM 6205 N N . TYR A 1 773 ? -7.434 -21.531 -37.301 1.00 86.06 773 TYR A N 1
ATOM 6206 C CA . TYR A 1 773 ? -7.331 -21.794 -38.734 1.00 86.06 773 TYR A CA 1
ATOM 6207 C C . TYR A 1 773 ? -8.268 -22.935 -39.165 1.00 86.06 773 TYR A C 1
ATOM 6209 O O . TYR A 1 773 ? -9.123 -22.741 -40.026 1.00 86.06 773 TYR A O 1
ATOM 6217 N N . GLU A 1 774 ? -8.198 -24.096 -38.507 1.00 86.69 774 GLU A N 1
ATOM 6218 C CA . GLU A 1 774 ? -9.048 -25.254 -38.815 1.00 86.69 774 GLU A CA 1
ATOM 6219 C C . GLU A 1 774 ? -10.547 -25.030 -38.525 1.00 86.69 774 GLU A C 1
ATOM 6221 O O . GLU A 1 774 ? -11.385 -25.760 -39.065 1.00 86.69 774 GLU A O 1
ATOM 6226 N N . ARG A 1 775 ? -10.913 -24.040 -37.701 1.00 87.12 775 ARG A N 1
ATOM 6227 C CA . ARG A 1 775 ? -12.302 -23.590 -37.506 1.00 87.12 775 ARG A CA 1
ATOM 6228 C C . ARG A 1 775 ? -12.748 -22.692 -38.663 1.00 87.12 775 ARG A C 1
ATOM 6230 O O . ARG A 1 775 ? -13.773 -22.968 -39.284 1.00 87.12 775 ARG A O 1
ATOM 6237 N N . VAL A 1 776 ? -11.969 -21.655 -38.974 1.00 83.25 776 VAL A N 1
ATOM 6238 C CA . VAL A 1 776 ? -12.284 -20.660 -40.015 1.00 83.25 776 VAL A CA 1
ATOM 6239 C C . VAL A 1 776 ? -12.266 -21.293 -41.412 1.00 83.25 776 VAL A C 1
ATOM 6241 O O . VAL A 1 776 ? -13.188 -21.057 -42.189 1.00 83.25 776 VAL A O 1
ATOM 6244 N N . LYS A 1 777 ? -11.324 -22.205 -41.693 1.00 85.50 777 LYS A N 1
ATOM 6245 C CA . LYS A 1 777 ? -11.297 -23.043 -42.906 1.00 85.50 777 LYS A CA 1
ATOM 6246 C C . LYS A 1 777 ? -12.625 -23.775 -43.119 1.00 85.50 777 LYS A C 1
ATOM 6248 O O . LYS A 1 777 ? -13.218 -23.656 -44.185 1.00 85.50 777 LYS A O 1
ATOM 6253 N N . LYS A 1 778 ? -13.150 -24.456 -42.093 1.00 85.31 778 LYS A N 1
ATOM 6254 C CA . LYS A 1 778 ? -14.434 -25.184 -42.178 1.00 85.31 778 LYS A CA 1
ATOM 6255 C C . LYS A 1 778 ? -15.641 -24.258 -42.333 1.00 85.31 778 LYS A C 1
ATOM 6257 O O . LYS A 1 778 ? -16.652 -24.657 -42.911 1.00 85.31 778 LYS A O 1
ATOM 6262 N N . GLU A 1 779 ? -15.560 -23.028 -41.832 1.00 81.06 779 GLU A N 1
ATOM 6263 C CA . GLU A 1 779 ? -16.570 -21.992 -42.071 1.00 81.06 779 GLU A CA 1
ATOM 6264 C C . GLU A 1 779 ? -16.524 -21.503 -43.532 1.00 81.06 779 GLU A C 1
ATOM 6266 O O . GLU A 1 779 ? -17.577 -21.428 -44.169 1.00 81.06 779 GLU A O 1
ATOM 6271 N N . ALA A 1 780 ? -15.332 -21.288 -44.101 1.00 77.81 780 ALA A N 1
ATOM 6272 C CA . ALA A 1 780 ? -15.134 -20.904 -45.501 1.00 77.81 780 ALA A CA 1
ATOM 6273 C C . ALA A 1 780 ? -15.507 -22.020 -46.498 1.00 77.81 780 ALA A C 1
ATOM 6275 O O . ALA A 1 780 ? -16.244 -21.763 -47.448 1.00 77.81 780 ALA A O 1
ATOM 6276 N N . GLU A 1 781 ? -15.105 -23.273 -46.261 1.00 79.00 781 GLU A N 1
ATOM 6277 C CA . GLU A 1 781 ? -15.507 -24.445 -47.064 1.00 79.00 781 GLU A CA 1
ATOM 6278 C C . GLU A 1 781 ? -17.037 -24.598 -47.113 1.00 79.00 781 GLU A C 1
ATOM 6280 O O . GLU A 1 781 ? -17.628 -24.838 -48.168 1.00 79.00 781 GLU A O 1
ATOM 6285 N N . LYS A 1 782 ? -17.701 -24.387 -45.970 1.00 79.06 782 LYS A N 1
ATOM 6286 C CA . LYS A 1 782 ? -19.164 -24.419 -45.831 1.00 79.06 782 LYS A CA 1
ATOM 6287 C C . LYS A 1 782 ? -19.864 -23.202 -46.449 1.00 79.06 782 LYS A C 1
ATOM 6289 O O . LYS A 1 782 ? -21.065 -23.277 -46.717 1.00 79.06 782 LYS A O 1
ATOM 6294 N N . ALA A 1 783 ? -19.155 -22.093 -46.652 1.00 71.38 783 ALA A N 1
ATOM 6295 C CA . ALA A 1 783 ? -19.651 -20.922 -47.369 1.00 71.38 783 ALA A CA 1
ATOM 6296 C C . ALA A 1 783 ? -19.533 -21.126 -48.892 1.00 71.38 783 ALA A C 1
ATOM 6298 O O . ALA A 1 783 ? -20.526 -20.984 -49.605 1.00 71.38 783 ALA A O 1
ATOM 6299 N N . LEU A 1 784 ? -18.364 -21.576 -49.366 1.00 68.50 784 LEU A N 1
ATOM 6300 C CA . LEU A 1 784 ? -18.108 -21.963 -50.759 1.00 68.50 784 LEU A CA 1
ATOM 6301 C C . LEU A 1 784 ? -19.106 -23.031 -51.236 1.00 68.50 784 LEU A C 1
ATOM 6303 O O . LEU A 1 784 ? -19.810 -22.824 -52.222 1.00 68.50 784 LEU A O 1
ATOM 6307 N N . GLY A 1 785 ? -19.256 -24.126 -50.482 1.00 65.94 785 GLY A N 1
ATOM 6308 C CA . GLY A 1 785 ? -20.137 -25.253 -50.821 1.00 65.94 785 GLY A CA 1
ATOM 6309 C C . GLY A 1 785 ? -21.648 -24.966 -50.810 1.00 65.94 785 GLY A C 1
ATOM 6310 O O . GLY A 1 785 ? -22.436 -25.885 -51.024 1.00 65.94 785 GLY A O 1
ATOM 6311 N N . LYS A 1 786 ? -22.074 -23.723 -50.543 1.00 64.88 786 LYS A N 1
ATOM 6312 C CA . LYS A 1 786 ? -23.470 -23.273 -50.692 1.00 64.88 786 LYS A CA 1
ATOM 6313 C C . LYS A 1 786 ? -23.725 -22.489 -51.980 1.00 64.88 786 LYS A C 1
ATOM 6315 O O . LYS A 1 786 ? -24.861 -22.466 -52.443 1.00 64.88 786 LYS A O 1
ATOM 6320 N N . ASN A 1 787 ? -22.700 -21.846 -52.539 1.00 55.38 787 ASN A N 1
ATOM 6321 C CA . ASN A 1 787 ? -22.835 -20.863 -53.612 1.00 55.38 787 ASN A CA 1
ATOM 6322 C C . ASN A 1 787 ? -22.166 -21.353 -54.904 1.00 55.38 787 ASN A C 1
ATOM 6324 O O . ASN A 1 787 ? -21.200 -20.757 -55.371 1.00 55.38 787 ASN A O 1
ATOM 6328 N N . ASN A 1 788 ? -22.721 -22.397 -55.532 1.00 49.97 788 ASN A N 1
ATOM 6329 C CA . ASN A 1 788 ? -22.230 -22.905 -56.826 1.00 49.97 788 ASN A CA 1
ATOM 6330 C C . ASN A 1 788 ? -22.139 -21.809 -57.913 1.00 49.97 788 ASN A C 1
ATOM 6332 O O . ASN A 1 788 ? -21.281 -21.884 -58.786 1.00 49.97 788 ASN A O 1
ATOM 6336 N N . LEU A 1 789 ? -22.976 -20.765 -57.824 1.00 44.66 789 LEU A N 1
ATOM 6337 C CA . LEU A 1 789 ? -22.965 -19.600 -58.720 1.00 44.66 789 LEU A CA 1
ATOM 6338 C C . LEU A 1 789 ? -21.613 -18.852 -58.742 1.00 44.66 789 LEU A C 1
ATOM 6340 O O . LEU A 1 789 ? -21.267 -18.232 -59.742 1.00 44.66 789 LEU A O 1
ATOM 6344 N N . PHE A 1 790 ? -20.854 -18.911 -57.643 1.00 49.78 790 PHE A N 1
ATOM 6345 C CA . PHE A 1 790 ? -19.600 -18.177 -57.456 1.00 49.78 790 PHE A CA 1
ATOM 6346 C C . PHE A 1 790 ? -18.488 -18.654 -58.404 1.00 49.78 790 PHE A C 1
ATOM 6348 O O . PHE A 1 790 ? -17.680 -17.852 -58.862 1.00 49.78 790 PHE A O 1
ATOM 6355 N N . LEU A 1 791 ? -18.467 -19.952 -58.727 1.00 48.50 791 LEU A N 1
ATOM 6356 C CA . LEU A 1 791 ? -17.478 -20.546 -59.632 1.00 48.50 791 LEU A CA 1
ATOM 6357 C C . LEU A 1 791 ? -17.815 -20.247 -61.099 1.00 48.50 791 LEU A C 1
ATOM 6359 O O . LEU A 1 791 ? -16.943 -19.817 -61.849 1.00 48.50 791 LEU A O 1
ATOM 6363 N N . SER A 1 792 ? -19.090 -20.359 -61.488 1.00 42.41 792 SER A N 1
ATOM 6364 C CA . SER A 1 792 ? -19.537 -20.046 -62.854 1.00 42.41 792 SER A CA 1
ATOM 6365 C C . SER A 1 792 ? -19.244 -18.595 -63.253 1.00 42.41 792 SER A C 1
ATOM 6367 O O . SER A 1 792 ? -18.871 -18.335 -64.391 1.00 42.41 792 SER A O 1
ATOM 6369 N N . ARG A 1 793 ? -19.330 -17.647 -62.310 1.00 46.00 793 ARG A N 1
ATOM 6370 C CA . ARG A 1 793 ? -19.043 -16.222 -62.558 1.00 46.00 793 ARG A CA 1
ATOM 6371 C C . ARG A 1 793 ? -17.554 -15.914 -62.783 1.00 46.00 793 ARG A C 1
ATOM 6373 O O . ARG A 1 793 ? -17.229 -14.878 -63.358 1.00 46.00 793 ARG A O 1
ATOM 6380 N N . LEU A 1 794 ? -16.655 -16.800 -62.343 1.00 45.47 794 LEU A N 1
ATOM 6381 C CA . LEU A 1 794 ? -15.228 -16.763 -62.688 1.00 45.47 794 LEU A CA 1
ATOM 6382 C C . LEU A 1 794 ? -14.995 -17.311 -64.109 1.00 45.47 794 LEU A C 1
ATOM 6384 O O . LEU A 1 794 ? -14.210 -16.733 -64.863 1.00 45.47 794 LEU A O 1
ATOM 6388 N N . GLU A 1 795 ? -15.716 -18.366 -64.503 1.00 39.34 795 GLU A N 1
ATOM 6389 C CA . GLU A 1 795 ? -15.660 -18.950 -65.855 1.00 39.34 795 GLU A CA 1
ATOM 6390 C C . GLU A 1 795 ? -16.304 -18.059 -66.936 1.00 39.34 795 GLU A C 1
ATOM 6392 O O . GLU A 1 795 ? -15.782 -17.990 -68.045 1.00 39.34 795 GLU A O 1
ATOM 6397 N N . GLU A 1 796 ? -17.367 -17.302 -66.629 1.00 39.69 796 GLU A N 1
ATOM 6398 C CA . GLU A 1 796 ? -18.033 -16.372 -67.572 1.00 39.69 796 GLU A CA 1
ATOM 6399 C C . GLU A 1 796 ? -17.110 -15.269 -68.143 1.00 39.69 796 GLU A C 1
ATOM 6401 O O . GLU A 1 796 ? -17.481 -14.572 -69.087 1.00 39.69 796 GLU A O 1
ATOM 6406 N N . SER A 1 797 ? -15.883 -15.125 -67.629 1.00 41.75 797 SER A N 1
ATOM 6407 C CA . SER A 1 797 ? -14.856 -14.231 -68.183 1.00 41.75 797 SER A CA 1
ATOM 6408 C C . SER A 1 797 ? -14.178 -14.736 -69.477 1.00 41.75 797 SER A C 1
ATOM 6410 O O . SER A 1 797 ? -13.375 -14.006 -70.058 1.00 41.75 797 SER A O 1
ATOM 6412 N N . LEU A 1 798 ? -14.502 -15.951 -69.945 1.00 33.75 798 LEU A N 1
ATOM 6413 C CA . LEU A 1 798 ? -13.834 -16.649 -71.060 1.00 33.75 798 LEU A CA 1
ATOM 6414 C C . LEU A 1 798 ? -14.263 -16.259 -72.495 1.00 33.75 798 LEU A C 1
ATOM 6416 O O . LEU A 1 798 ? -13.682 -16.782 -73.445 1.00 33.75 798 LEU A O 1
ATOM 6420 N N . ASP A 1 799 ? -15.254 -15.385 -72.704 1.00 34.81 799 ASP A N 1
ATOM 6421 C CA . ASP A 1 799 ? -15.800 -15.131 -74.053 1.00 34.81 799 ASP A CA 1
ATOM 6422 C C . ASP A 1 799 ? -14.903 -14.188 -74.902 1.00 34.81 799 ASP A C 1
ATOM 6424 O O . ASP A 1 799 ? -14.922 -12.959 -74.770 1.00 34.81 799 ASP A O 1
ATOM 6428 N N . GLU A 1 800 ? -14.069 -14.771 -75.776 1.00 39.12 800 GLU A N 1
ATOM 6429 C CA . GLU A 1 800 ? -12.871 -14.141 -76.374 1.00 39.12 800 GLU A CA 1
ATOM 6430 C C . GLU A 1 800 ? -13.100 -12.899 -77.273 1.00 39.12 800 GLU A C 1
ATOM 6432 O O . GLU A 1 800 ? -12.144 -12.195 -77.613 1.00 39.12 800 GLU A O 1
ATOM 6437 N N . GLN A 1 801 ? -14.330 -12.573 -77.688 1.00 36.84 801 GLN A N 1
ATOM 6438 C CA . GLN A 1 801 ? -14.551 -11.662 -78.830 1.00 36.84 801 GLN A CA 1
ATOM 6439 C C . GLN A 1 801 ? -14.468 -10.143 -78.555 1.00 36.84 801 GLN A C 1
ATOM 6441 O O . GLN A 1 801 ? -14.646 -9.354 -79.485 1.00 36.84 801 GLN A O 1
ATOM 6446 N N . ASN A 1 802 ? -14.157 -9.688 -77.333 1.00 33.38 802 ASN A N 1
ATOM 6447 C CA . ASN A 1 802 ? -14.041 -8.247 -77.011 1.00 33.38 802 ASN A CA 1
ATOM 6448 C C . ASN A 1 802 ? -12.619 -7.745 -76.661 1.00 33.38 802 ASN A C 1
ATOM 6450 O O . ASN A 1 802 ? -12.441 -6.596 -76.234 1.00 33.38 802 ASN A O 1
ATOM 6454 N N . MET A 1 803 ? -11.577 -8.549 -76.898 1.00 34.06 803 MET A N 1
ATOM 6455 C CA . MET A 1 803 ? -10.179 -8.163 -76.650 1.00 34.06 803 MET A CA 1
ATOM 6456 C C . MET A 1 803 ? -9.595 -7.170 -77.679 1.00 34.06 803 MET A C 1
ATOM 6458 O O . MET A 1 803 ? -8.744 -7.522 -78.491 1.00 34.06 803 MET A O 1
ATOM 6462 N N . MET A 1 804 ? -9.976 -5.884 -77.609 1.00 30.86 804 MET A N 1
ATOM 6463 C CA . MET A 1 804 ? -9.133 -4.808 -78.183 1.00 30.86 804 MET A CA 1
ATOM 6464 C C . MET A 1 804 ? -9.278 -3.386 -77.602 1.00 30.86 804 MET A C 1
ATOM 6466 O O . MET A 1 804 ? -8.602 -2.475 -78.082 1.00 30.86 804 MET A O 1
ATOM 6470 N N . LYS A 1 805 ? -10.128 -3.139 -76.588 1.00 31.58 805 LYS A N 1
ATOM 6471 C CA . LYS A 1 805 ? -10.355 -1.774 -76.042 1.00 31.58 805 LYS A CA 1
ATOM 6472 C C . LYS A 1 805 ? -10.293 -1.628 -74.515 1.00 31.58 805 LYS A C 1
ATOM 6474 O O . LYS A 1 805 ? -11.028 -0.832 -73.936 1.00 31.58 805 LYS A O 1
ATOM 6479 N N . ARG A 1 806 ? -9.337 -2.311 -73.881 1.00 28.03 806 ARG A N 1
ATOM 6480 C CA . ARG A 1 806 ? -8.652 -1.900 -72.635 1.00 28.03 806 ARG A CA 1
ATOM 6481 C C . ARG A 1 806 ? -7.325 -2.656 -72.554 1.00 28.03 806 ARG A C 1
ATOM 6483 O O . ARG A 1 806 ? -7.256 -3.801 -72.985 1.00 28.03 806 ARG A O 1
ATOM 6490 N N . GLY A 1 807 ? -6.282 -2.021 -72.022 1.00 33.66 807 GLY A N 1
ATOM 6491 C CA . GLY A 1 807 ? -5.013 -2.695 -71.740 1.00 33.66 807 GLY A CA 1
ATOM 6492 C C . GLY A 1 807 ? -5.162 -3.576 -70.504 1.00 33.66 807 GLY A C 1
ATOM 6493 O O . GLY A 1 807 ? -4.955 -3.096 -69.394 1.00 33.66 807 GLY A O 1
ATOM 6494 N N . ALA A 1 808 ? -5.580 -4.825 -70.698 1.00 27.66 808 ALA A N 1
ATOM 6495 C CA . ALA A 1 808 ? -5.724 -5.813 -69.637 1.00 27.66 808 ALA A CA 1
ATOM 6496 C C . ALA A 1 808 ? -4.495 -6.730 -69.595 1.00 27.66 808 ALA A C 1
ATOM 6498 O O . ALA A 1 808 ? -4.023 -7.196 -70.632 1.00 27.66 808 ALA A O 1
ATOM 6499 N N . PHE A 1 809 ? -3.987 -6.990 -68.392 1.00 26.58 809 PHE A N 1
ATOM 6500 C CA . PHE A 1 809 ? -3.008 -8.050 -68.167 1.00 26.58 809 PHE A CA 1
ATOM 6501 C C . PHE A 1 809 ? -3.693 -9.404 -68.384 1.00 26.58 809 PHE A C 1
ATOM 6503 O O . PHE A 1 809 ? -4.852 -9.571 -68.004 1.00 26.58 809 PHE A O 1
ATOM 6510 N N . ALA A 1 810 ? -2.986 -10.366 -68.980 1.00 24.89 810 ALA A N 1
ATOM 6511 C CA . ALA A 1 810 ? -3.497 -11.725 -69.105 1.00 24.89 810 ALA A CA 1
ATOM 6512 C C . ALA A 1 810 ? -3.714 -12.334 -67.709 1.00 24.89 810 ALA A C 1
ATOM 6514 O O . ALA A 1 810 ? -2.820 -12.270 -66.864 1.00 24.89 810 ALA A O 1
ATOM 6515 N N . LEU A 1 811 ? -4.887 -12.926 -67.486 1.00 29.50 811 LEU A N 1
ATOM 6516 C CA . LEU A 1 811 ? -5.193 -13.720 -66.299 1.00 29.50 811 LEU A CA 1
ATOM 6517 C C . LEU A 1 811 ? -4.773 -15.176 -66.552 1.00 29.50 811 LEU A C 1
ATOM 6519 O O . LEU A 1 811 ? -5.317 -15.802 -67.463 1.00 29.50 811 LEU A O 1
ATOM 6523 N N . PRO A 1 812 ? -3.838 -15.744 -65.771 1.00 29.86 812 PRO A N 1
ATOM 6524 C CA . PRO A 1 812 ? -3.679 -17.188 -65.693 1.00 29.86 812 PRO A CA 1
ATOM 6525 C C . PRO A 1 812 ? -4.904 -17.822 -65.022 1.00 29.86 812 PRO A C 1
ATOM 6527 O O . PRO A 1 812 ? -5.541 -17.220 -64.157 1.00 29.86 812 PRO A O 1
ATOM 6530 N N . ILE A 1 813 ? -5.205 -19.054 -65.420 1.00 34.16 813 ILE A N 1
ATOM 6531 C CA . ILE A 1 813 ? -6.310 -19.871 -64.905 1.00 34.16 813 ILE A CA 1
ATOM 6532 C C . ILE A 1 813 ? -6.124 -20.141 -63.397 1.00 34.16 813 ILE A C 1
ATOM 6534 O O . ILE A 1 813 ? -4.990 -20.252 -62.925 1.00 34.16 813 ILE A O 1
ATOM 6538 N N . LEU A 1 814 ? -7.227 -20.326 -62.656 1.00 37.69 814 LEU A N 1
ATOM 6539 C CA . LEU A 1 814 ? -7.216 -20.997 -61.347 1.00 37.69 814 LEU A CA 1
ATOM 6540 C C . LEU A 1 814 ? -6.730 -22.444 -61.526 1.00 37.69 814 LEU A C 1
ATOM 6542 O O . LEU A 1 814 ? -7.514 -23.358 -61.769 1.00 37.69 814 LEU A O 1
ATOM 6546 N N . SER A 1 815 ? -5.413 -22.633 -61.479 1.00 35.94 815 SER A N 1
ATOM 6547 C CA . SER A 1 815 ? -4.784 -23.944 -61.601 1.00 35.94 815 SER A CA 1
ATOM 6548 C C . SER A 1 815 ? -5.189 -24.838 -60.431 1.00 35.94 815 SER A C 1
ATOM 6550 O O . SER A 1 815 ? -5.162 -24.413 -59.278 1.00 35.94 815 SER A O 1
ATOM 6552 N N . GLU A 1 816 ? -5.524 -26.090 -60.734 1.00 36.53 816 GLU A N 1
ATOM 6553 C CA . GLU A 1 816 ? -5.691 -27.152 -59.745 1.00 36.53 816 GLU A CA 1
ATOM 6554 C C . GLU A 1 816 ? -4.331 -27.437 -59.076 1.00 36.53 816 GLU A C 1
ATOM 6556 O O . GLU A 1 816 ? -3.513 -28.189 -59.597 1.00 36.53 816 GLU A O 1
ATOM 6561 N N . ASN A 1 817 ? -4.067 -26.761 -57.954 1.00 41.22 817 ASN A N 1
ATOM 6562 C CA . ASN A 1 817 ? -2.865 -26.882 -57.126 1.00 41.22 817 ASN A CA 1
ATOM 6563 C C . ASN A 1 817 ? -3.185 -26.488 -55.673 1.00 41.22 817 ASN A C 1
ATOM 6565 O O . ASN A 1 817 ? -3.972 -25.573 -55.427 1.00 41.22 817 ASN A O 1
ATOM 6569 N N . ASP A 1 818 ? -2.553 -27.149 -54.700 1.00 42.56 818 ASP A N 1
ATOM 6570 C CA . ASP A 1 818 ? -2.658 -26.762 -53.291 1.00 42.56 818 ASP A CA 1
ATOM 6571 C C . ASP A 1 818 ? -1.911 -25.437 -53.032 1.00 42.56 818 ASP A C 1
ATOM 6573 O O . ASP A 1 818 ? -0.725 -25.317 -53.351 1.00 42.56 818 ASP A O 1
ATOM 6577 N N . LEU A 1 819 ? -2.574 -24.474 -52.371 1.00 52.81 819 LEU A N 1
ATOM 6578 C CA . LEU A 1 819 ? -1.976 -23.228 -51.855 1.00 52.81 819 LEU A CA 1
ATOM 6579 C C . LEU A 1 819 ? -1.018 -23.526 -50.685 1.00 52.81 819 LEU A C 1
ATOM 6581 O O . LEU A 1 819 ? -1.318 -23.257 -49.524 1.00 52.81 819 LEU A O 1
ATOM 6585 N N . SER A 1 820 ? 0.101 -24.169 -51.001 1.00 51.69 820 SER A N 1
ATOM 6586 C CA . SER A 1 820 ? 1.058 -24.737 -50.048 1.00 51.69 820 SER A CA 1
ATOM 6587 C C . SER A 1 820 ? 2.204 -23.786 -49.687 1.00 51.69 820 SER A C 1
ATOM 6589 O O . SER A 1 820 ? 2.746 -23.887 -48.584 1.00 51.69 820 SER A O 1
ATOM 6591 N N . GLU A 1 821 ? 2.536 -22.828 -50.559 1.00 59.56 821 GLU A N 1
ATOM 6592 C CA . GLU A 1 821 ? 3.490 -21.758 -50.258 1.00 59.56 821 GLU A CA 1
ATOM 6593 C C . GLU A 1 821 ? 2.795 -20.461 -49.789 1.00 59.56 821 GLU A C 1
ATOM 6595 O O . GLU A 1 821 ? 1.802 -20.032 -50.387 1.00 59.56 821 GLU A O 1
ATOM 6600 N N . PRO A 1 822 ? 3.342 -19.758 -48.772 1.00 59.19 822 PRO A N 1
ATOM 6601 C CA . PRO A 1 822 ? 2.806 -18.471 -48.320 1.00 59.19 822 PRO A CA 1
ATOM 6602 C C . PRO A 1 822 ? 2.794 -17.397 -49.411 1.00 59.19 822 PRO A C 1
ATOM 6604 O O . PRO A 1 822 ? 1.923 -16.533 -49.401 1.00 59.19 822 PRO A O 1
ATOM 6607 N N . THR A 1 823 ? 3.739 -17.447 -50.354 1.00 60.91 823 THR A N 1
ATOM 6608 C CA . THR A 1 823 ? 3.848 -16.491 -51.466 1.00 60.91 823 THR A CA 1
ATOM 6609 C C . THR A 1 823 ? 2.599 -16.520 -52.347 1.00 60.91 823 THR A C 1
ATOM 6611 O O . THR A 1 823 ? 2.011 -15.471 -52.614 1.00 60.91 823 THR A O 1
ATOM 6614 N N . ASP A 1 824 ? 2.144 -17.716 -52.725 1.00 63.09 824 ASP A N 1
ATOM 6615 C CA . ASP A 1 824 ? 0.961 -17.901 -53.569 1.00 63.09 824 ASP A CA 1
ATOM 6616 C C . ASP A 1 824 ? -0.319 -17.542 -52.811 1.00 63.09 824 ASP A C 1
ATOM 6618 O O . ASP A 1 824 ? -1.163 -16.811 -53.330 1.00 63.09 824 ASP A O 1
ATOM 6622 N N . ALA A 1 825 ? -0.426 -17.949 -51.540 1.00 61.56 825 ALA A N 1
ATOM 6623 C CA . ALA A 1 825 ? -1.536 -17.553 -50.673 1.00 61.56 825 ALA A CA 1
ATOM 6624 C C . ALA A 1 825 ? -1.641 -16.021 -50.511 1.00 61.56 825 ALA A C 1
ATOM 6626 O O . ALA A 1 825 ? -2.746 -15.480 -50.473 1.00 61.56 825 ALA A O 1
ATOM 6627 N N . LYS A 1 826 ? -0.509 -15.302 -50.466 1.00 66.62 826 LYS A N 1
ATOM 6628 C CA . LYS A 1 826 ? -0.441 -13.831 -50.353 1.00 66.62 826 LYS A CA 1
ATOM 6629 C C . LYS A 1 826 ? -0.852 -13.133 -51.655 1.00 66.62 826 LYS A C 1
ATOM 6631 O O . LYS A 1 826 ? -1.567 -12.132 -51.612 1.00 66.62 826 LYS A O 1
ATOM 6636 N N . ILE A 1 827 ? -0.480 -13.698 -52.807 1.00 65.62 827 ILE A N 1
ATOM 6637 C CA . ILE A 1 827 ? -0.942 -13.256 -54.135 1.00 65.62 827 ILE A CA 1
ATOM 6638 C C . ILE A 1 827 ? -2.456 -13.489 -54.292 1.00 65.62 827 ILE A C 1
ATOM 6640 O O . ILE A 1 827 ? -3.167 -12.620 -54.804 1.00 65.62 827 ILE A O 1
ATOM 6644 N N . GLU A 1 828 ? -2.969 -14.626 -53.816 1.00 61.56 828 GLU A N 1
ATOM 6645 C CA . GLU A 1 828 ? -4.400 -14.951 -53.843 1.00 61.56 828 GLU A CA 1
ATOM 6646 C C . GLU A 1 828 ? -5.216 -14.044 -52.909 1.00 61.56 828 GLU A C 1
ATOM 6648 O O . GLU A 1 828 ? -6.253 -13.511 -53.304 1.00 61.56 828 GLU A O 1
ATOM 6653 N N . LEU A 1 829 ? -4.705 -13.776 -51.704 1.00 65.81 829 LEU A N 1
ATOM 6654 C CA . LEU A 1 829 ? -5.299 -12.838 -50.753 1.00 65.81 829 LEU A CA 1
ATOM 6655 C C . LEU A 1 829 ? -5.421 -11.424 -51.343 1.00 65.81 829 LEU A C 1
ATOM 6657 O O . LEU A 1 829 ? -6.468 -10.788 -51.208 1.00 65.81 829 LEU A O 1
ATOM 6661 N N . GLU A 1 830 ? -4.393 -10.931 -52.040 1.00 61.41 830 GLU A N 1
ATOM 6662 C CA . GLU A 1 830 ? -4.492 -9.661 -52.766 1.00 61.41 830 GLU A CA 1
ATOM 6663 C C . GLU A 1 830 ? -5.529 -9.701 -53.897 1.00 61.41 830 GLU A C 1
ATOM 6665 O O . GLU A 1 830 ? -6.248 -8.720 -54.094 1.00 61.41 830 GLU A O 1
ATOM 6670 N N . ARG A 1 831 ? -5.650 -10.816 -54.627 1.00 61.38 831 ARG A N 1
ATOM 6671 C CA . ARG A 1 831 ? -6.655 -10.980 -55.692 1.00 61.38 831 ARG A CA 1
ATOM 6672 C C . ARG A 1 831 ? -8.079 -10.910 -55.132 1.00 61.38 831 ARG A C 1
ATOM 6674 O O . ARG A 1 831 ? -8.905 -10.154 -55.644 1.00 61.38 831 ARG A O 1
ATOM 6681 N N . ILE A 1 832 ? -8.331 -11.621 -54.034 1.00 62.22 832 ILE A N 1
ATOM 6682 C CA . ILE A 1 832 ? -9.607 -11.630 -53.308 1.00 62.22 832 ILE A CA 1
ATOM 6683 C C . ILE A 1 832 ? -9.939 -10.230 -52.780 1.00 62.22 832 ILE A C 1
ATOM 6685 O O . ILE A 1 832 ? -11.007 -9.701 -53.099 1.00 62.22 832 ILE A O 1
ATOM 6689 N N . ARG A 1 833 ? -9.005 -9.579 -52.072 1.00 60.34 833 ARG A N 1
ATOM 6690 C CA . ARG A 1 833 ? -9.183 -8.214 -51.541 1.00 60.34 833 ARG A CA 1
ATOM 6691 C C . ARG A 1 833 ? -9.453 -7.172 -52.634 1.00 60.34 833 ARG A C 1
ATOM 6693 O O . ARG A 1 833 ? -10.193 -6.225 -52.391 1.00 60.34 833 ARG A O 1
ATOM 6700 N N . ARG A 1 834 ? -8.899 -7.337 -53.845 1.00 57.06 834 ARG A N 1
ATOM 6701 C CA . ARG A 1 834 ? -9.232 -6.484 -55.005 1.00 57.06 834 ARG A CA 1
ATOM 6702 C C . ARG A 1 834 ? -10.657 -6.737 -55.502 1.00 57.06 834 ARG A C 1
ATOM 6704 O O . ARG A 1 834 ? -11.389 -5.774 -55.697 1.00 57.06 834 ARG A O 1
ATOM 6711 N N . SER A 1 835 ? -11.064 -8.001 -55.656 1.00 54.34 835 SER A N 1
ATOM 6712 C CA . SER A 1 835 ? -12.406 -8.340 -56.162 1.00 54.34 835 SER A CA 1
ATOM 6713 C C . SER A 1 835 ? -13.536 -7.784 -55.285 1.00 54.34 835 SER A C 1
ATOM 6715 O O . SER A 1 835 ? -14.513 -7.267 -55.810 1.00 54.34 835 SER A O 1
ATOM 6717 N N . GLN A 1 836 ? -13.370 -7.766 -53.955 1.00 52.94 836 GLN A N 1
ATOM 6718 C CA . GLN A 1 836 ? -14.353 -7.221 -53.002 1.00 52.94 836 GLN A CA 1
ATOM 6719 C C . GLN A 1 836 ? -14.730 -5.741 -53.235 1.00 52.94 836 GLN A C 1
ATOM 6721 O O . GLN A 1 836 ? -15.737 -5.283 -52.691 1.00 52.94 836 GLN A O 1
ATOM 6726 N N . VAL A 1 837 ? -13.939 -5.000 -54.023 1.00 46.62 837 VAL A N 1
ATOM 6727 C CA . VAL A 1 837 ? -14.154 -3.583 -54.363 1.00 46.62 837 VAL A CA 1
ATOM 6728 C C . VAL A 1 837 ? -15.068 -3.409 -55.591 1.00 46.62 837 VAL A C 1
ATOM 6730 O O . VAL A 1 837 ? -15.601 -2.318 -55.804 1.00 46.62 837 VAL A O 1
ATOM 6733 N N . ASP A 1 838 ? -15.299 -4.455 -56.392 1.00 53.84 838 ASP A N 1
ATOM 6734 C CA . ASP A 1 838 ? -16.107 -4.356 -57.611 1.00 53.84 838 ASP A CA 1
ATOM 6735 C C . ASP A 1 838 ? -17.608 -4.189 -57.317 1.00 53.84 838 ASP A C 1
ATOM 6737 O O . ASP A 1 838 ? -18.258 -4.998 -56.652 1.00 53.84 838 ASP A O 1
ATOM 6741 N N . ALA A 1 839 ? -18.201 -3.145 -57.902 1.00 42.22 839 ALA A N 1
ATOM 6742 C CA . ALA A 1 839 ? -19.583 -2.719 -57.653 1.00 42.22 839 ALA A CA 1
ATOM 6743 C C . ALA A 1 839 ? -20.682 -3.668 -58.197 1.00 42.22 839 ALA A C 1
ATOM 6745 O O . ALA A 1 839 ? -21.861 -3.318 -58.159 1.00 42.22 839 ALA A O 1
ATOM 6746 N N . GLY A 1 840 ? -20.314 -4.842 -58.724 1.00 49.91 840 GLY A N 1
ATOM 6747 C CA . GLY A 1 840 ? -21.228 -5.878 -59.234 1.00 49.91 840 GLY A CA 1
ATOM 6748 C C . GLY A 1 840 ? -21.405 -7.099 -58.318 1.00 49.91 840 GLY A C 1
ATOM 6749 O O . GLY A 1 840 ? -22.132 -8.031 -58.684 1.00 49.91 840 GLY A O 1
ATOM 6750 N N . ILE A 1 841 ? -20.733 -7.111 -57.161 1.00 53.41 841 ILE A N 1
ATOM 6751 C CA . ILE A 1 841 ? -20.731 -8.215 -56.192 1.00 53.41 841 ILE A CA 1
ATOM 6752 C C . ILE A 1 841 ? -21.872 -8.047 -55.177 1.00 53.41 841 ILE A C 1
ATOM 6754 O O . ILE A 1 841 ? -22.049 -6.978 -54.589 1.00 53.41 841 ILE A O 1
ATOM 6758 N N . SER A 1 842 ? -22.648 -9.112 -54.966 1.00 58.69 842 SER A N 1
ATOM 6759 C CA . SER A 1 842 ? -23.718 -9.169 -53.965 1.00 58.69 842 SER A CA 1
ATOM 6760 C C . SER A 1 842 ? -23.176 -9.373 -52.546 1.00 58.69 842 SER A C 1
ATOM 6762 O O . SER A 1 842 ? -22.071 -9.876 -52.350 1.00 58.69 842 SER A O 1
ATOM 6764 N N . GLU A 1 843 ? -23.968 -9.026 -51.528 1.00 58.31 843 GLU A N 1
ATOM 6765 C CA . GLU A 1 843 ? -23.529 -9.124 -50.127 1.00 58.31 843 GLU A CA 1
ATOM 6766 C C . GLU A 1 843 ? -23.104 -10.553 -49.742 1.00 58.31 843 GLU A C 1
ATOM 6768 O O . GLU A 1 843 ? -22.083 -10.739 -49.090 1.00 58.31 843 GLU A O 1
ATOM 6773 N N . VAL A 1 844 ? -23.812 -11.571 -50.244 1.00 59.69 844 VAL A N 1
ATOM 6774 C CA . VAL A 1 844 ? -23.497 -12.987 -49.980 1.00 59.69 844 VAL A CA 1
ATOM 6775 C C . VAL A 1 844 ? -22.183 -13.415 -50.650 1.00 59.69 844 VAL A C 1
ATOM 6777 O O . VAL A 1 844 ? -21.425 -14.202 -50.089 1.00 59.69 844 VAL A O 1
ATOM 6780 N N . GLU A 1 845 ? -21.866 -12.891 -51.837 1.00 58.62 845 GLU A N 1
ATOM 6781 C CA . GLU A 1 845 ? -20.563 -13.119 -52.479 1.00 58.62 845 GLU A CA 1
ATOM 6782 C C . GLU A 1 845 ? -19.435 -12.405 -51.707 1.00 58.62 845 GLU A C 1
ATOM 6784 O O . GLU A 1 845 ? -18.352 -12.970 -51.546 1.00 58.62 845 GLU A O 1
ATOM 6789 N N . ARG A 1 846 ? -19.694 -11.206 -51.155 1.00 63.19 846 ARG A N 1
ATOM 6790 C CA . ARG A 1 846 ? -18.743 -10.483 -50.290 1.00 63.19 846 ARG A CA 1
ATOM 6791 C C . ARG A 1 846 ? -18.480 -11.224 -48.974 1.00 63.19 846 ARG A C 1
ATOM 6793 O O . ARG A 1 846 ? -17.325 -11.295 -48.556 1.00 63.19 846 ARG A O 1
ATOM 6800 N N . GLU A 1 847 ? -19.508 -11.808 -48.355 1.00 65.12 847 GLU A N 1
ATOM 6801 C CA . GLU A 1 847 ? -19.377 -12.667 -47.168 1.00 65.12 847 GLU A CA 1
ATOM 6802 C C . GLU A 1 847 ? -18.482 -13.889 -47.444 1.00 65.12 847 GLU A C 1
ATOM 6804 O O . GLU A 1 847 ? -17.568 -14.162 -46.662 1.00 65.12 847 GLU A O 1
ATOM 6809 N N . VAL A 1 848 ? -18.673 -14.584 -48.577 1.00 68.38 848 VAL A N 1
ATOM 6810 C CA . VAL A 1 848 ? -17.804 -15.710 -48.982 1.00 68.38 848 VAL A CA 1
ATOM 6811 C C . VAL A 1 848 ? -16.363 -15.240 -49.200 1.00 68.38 848 VAL A C 1
ATOM 6813 O O . VAL A 1 848 ? -15.442 -15.832 -48.638 1.00 68.38 848 VAL A O 1
ATOM 6816 N N . LEU A 1 849 ? -16.151 -14.153 -49.954 1.00 65.56 849 LEU A N 1
ATOM 6817 C CA . LEU A 1 849 ? -14.818 -13.577 -50.182 1.00 65.56 849 LEU A CA 1
ATOM 6818 C C . LEU A 1 849 ? -14.119 -13.198 -48.865 1.00 65.56 849 LEU A C 1
ATOM 6820 O O . LEU A 1 849 ? -12.924 -13.436 -48.720 1.00 65.56 849 LEU A O 1
ATOM 6824 N N . SER A 1 850 ? -14.861 -12.655 -47.895 1.00 69.56 8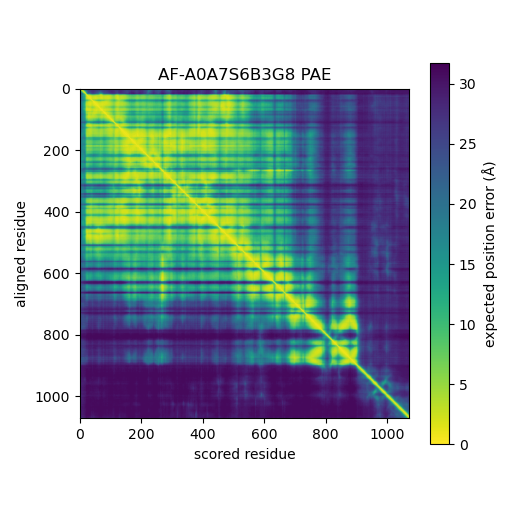50 SER A N 1
ATOM 6825 C CA . SER A 1 850 ? -14.343 -12.292 -46.570 1.00 69.56 850 SER A CA 1
ATOM 6826 C C . SER A 1 850 ? -13.911 -13.521 -45.758 1.00 69.56 850 SER A C 1
ATOM 6828 O O . SER A 1 850 ? -12.809 -13.549 -45.207 1.00 69.56 850 SER A O 1
ATOM 6830 N N . ALA A 1 851 ? -14.722 -14.586 -45.754 1.00 71.56 851 ALA A N 1
ATOM 6831 C CA . ALA A 1 851 ? -14.376 -15.843 -45.088 1.00 71.56 851 ALA A CA 1
ATOM 6832 C C . ALA A 1 851 ? -13.128 -16.509 -45.702 1.00 71.56 851 ALA A C 1
ATOM 6834 O O . ALA A 1 851 ? -12.265 -17.003 -44.970 1.00 71.56 851 ALA A O 1
ATOM 6835 N N . VAL A 1 852 ? -12.992 -16.490 -47.034 1.00 74.56 852 VAL A N 1
ATOM 6836 C CA . VAL A 1 852 ? -11.803 -17.023 -47.722 1.00 74.56 852 VAL A CA 1
ATOM 6837 C C . VAL A 1 852 ? -10.572 -16.150 -47.450 1.00 74.56 852 VAL A C 1
ATOM 6839 O O . VAL A 1 852 ? -9.534 -16.697 -47.087 1.00 74.56 852 VAL A O 1
ATOM 6842 N N . ALA A 1 853 ? -10.683 -14.816 -47.527 1.00 71.44 853 ALA A N 1
ATOM 6843 C CA . ALA A 1 853 ? -9.589 -13.895 -47.195 1.00 71.44 853 ALA A CA 1
ATOM 6844 C C . ALA A 1 853 ? -9.040 -14.153 -45.784 1.00 71.44 853 ALA A C 1
ATOM 6846 O O . ALA A 1 853 ? -7.849 -14.419 -45.626 1.00 71.44 853 ALA A O 1
ATOM 6847 N N . LYS A 1 854 ? -9.921 -14.202 -44.776 1.00 79.19 854 LYS A N 1
ATOM 6848 C CA . LYS A 1 854 ? -9.538 -14.477 -43.384 1.00 79.19 854 LYS A CA 1
ATOM 6849 C C . LYS A 1 854 ? -8.923 -15.870 -43.190 1.00 79.19 854 LYS A C 1
ATOM 6851 O O . LYS A 1 854 ? -8.051 -16.048 -42.343 1.00 79.19 854 LYS A O 1
ATOM 6856 N N . THR A 1 855 ? -9.340 -16.860 -43.983 1.00 79.88 855 THR A N 1
ATOM 6857 C CA . THR A 1 855 ? -8.718 -18.198 -43.976 1.00 79.88 855 THR A CA 1
ATOM 6858 C C . THR A 1 855 ? -7.280 -18.148 -44.500 1.00 79.88 855 THR A C 1
ATOM 6860 O O . THR A 1 855 ? -6.403 -18.797 -43.932 1.00 79.88 855 THR A O 1
ATOM 6863 N N . LEU A 1 856 ? -7.021 -17.377 -45.562 1.00 74.88 856 LEU A N 1
ATOM 6864 C CA . LEU A 1 856 ? -5.683 -17.222 -46.141 1.00 74.88 856 LEU A CA 1
ATOM 6865 C C . LEU A 1 856 ? -4.759 -16.375 -45.257 1.00 74.88 856 LEU A C 1
ATOM 6867 O O . LEU A 1 856 ? -3.591 -16.719 -45.118 1.00 74.88 856 LEU A O 1
ATOM 6871 N N . GLU A 1 857 ? -5.276 -15.325 -44.616 1.00 77.00 857 GLU A N 1
ATOM 6872 C CA . GLU A 1 857 ? -4.541 -14.513 -43.631 1.00 77.00 857 GLU A CA 1
ATOM 6873 C C . GLU A 1 857 ? -3.994 -15.389 -42.495 1.00 77.00 857 GLU A C 1
ATOM 6875 O O . GLU A 1 857 ? -2.780 -15.467 -42.304 1.00 77.00 857 GLU A O 1
ATOM 6880 N N . LEU A 1 858 ? -4.872 -16.156 -41.836 1.00 79.25 858 LEU A N 1
ATOM 6881 C CA . LEU A 1 858 ? -4.489 -17.092 -40.773 1.00 79.25 858 LEU A CA 1
ATOM 6882 C C . LEU A 1 858 ? -3.529 -18.192 -41.260 1.00 79.25 858 LEU A C 1
ATOM 6884 O O . LEU A 1 858 ? -2.676 -18.635 -40.495 1.00 79.25 858 LEU A O 1
ATOM 6888 N N . TYR A 1 859 ? -3.633 -18.634 -42.520 1.00 81.88 859 TYR A N 1
ATOM 6889 C CA . TYR A 1 859 ? -2.697 -19.605 -43.102 1.00 81.88 859 TYR A CA 1
ATOM 6890 C C . TYR A 1 859 ? -1.293 -19.018 -43.303 1.00 81.88 859 TYR A C 1
ATOM 6892 O O . TYR A 1 859 ? -0.300 -19.674 -42.989 1.00 81.88 859 TYR A O 1
ATOM 6900 N N . ILE A 1 860 ? -1.207 -17.783 -43.810 1.00 76.50 860 ILE A N 1
ATOM 6901 C CA . ILE A 1 860 ? 0.060 -17.076 -44.032 1.00 76.50 860 ILE A CA 1
ATOM 6902 C C . ILE A 1 860 ? 0.745 -16.811 -42.691 1.00 76.50 860 ILE A C 1
ATOM 6904 O O . ILE A 1 860 ? 1.908 -17.172 -42.546 1.00 76.50 860 ILE A O 1
ATOM 6908 N N . GLU A 1 861 ? 0.029 -16.267 -41.701 1.00 80.75 861 GLU A N 1
ATOM 6909 C CA . GLU A 1 861 ? 0.562 -16.043 -40.348 1.00 80.75 861 GLU A CA 1
ATOM 6910 C C . GLU A 1 861 ? 1.098 -17.338 -39.725 1.00 80.75 861 GLU A C 1
ATOM 6912 O O . GLU A 1 861 ? 2.223 -17.376 -39.225 1.00 80.75 861 GLU A O 1
ATOM 6917 N N . LEU A 1 862 ? 0.314 -18.419 -39.803 1.00 83.12 862 LEU A N 1
ATOM 6918 C CA . LEU A 1 862 ? 0.677 -19.722 -39.253 1.00 83.12 862 LEU A CA 1
ATOM 6919 C C . LEU A 1 862 ? 1.924 -20.304 -39.938 1.00 83.12 862 LEU A C 1
ATOM 6921 O O . LEU A 1 862 ? 2.794 -20.849 -39.262 1.00 83.12 862 LEU A O 1
ATOM 6925 N N . LYS A 1 863 ? 2.062 -20.152 -41.262 1.00 82.00 863 LYS A N 1
ATOM 6926 C CA . LYS A 1 863 ? 3.249 -20.605 -42.007 1.00 82.00 863 LYS A CA 1
ATOM 6927 C C . LYS A 1 863 ? 4.474 -19.701 -41.818 1.00 82.00 863 LYS A C 1
ATOM 6929 O O . LYS A 1 863 ? 5.587 -20.225 -41.761 1.00 82.00 863 LYS A O 1
ATOM 6934 N N . GLU A 1 864 ? 4.304 -18.383 -41.707 1.00 80.19 864 GLU A N 1
ATOM 6935 C CA . GLU A 1 864 ? 5.401 -17.445 -41.426 1.00 80.19 864 GLU A CA 1
ATOM 6936 C C . GLU A 1 864 ? 5.960 -17.669 -40.002 1.00 80.19 864 GLU A C 1
ATOM 6938 O O . GLU A 1 864 ? 7.178 -17.747 -39.840 1.00 80.19 864 GLU A O 1
ATOM 6943 N N . GLU A 1 865 ? 5.109 -17.903 -38.993 1.00 81.75 865 GLU A N 1
ATOM 6944 C CA . GLU A 1 865 ? 5.541 -18.253 -37.628 1.00 81.75 865 GLU A CA 1
ATOM 6945 C C . GLU A 1 865 ? 6.176 -19.653 -37.552 1.00 81.75 865 GLU A C 1
ATOM 6947 O O . GLU A 1 865 ? 7.248 -19.820 -36.967 1.00 81.75 865 GLU A O 1
ATOM 6952 N N . CYS A 1 866 ? 5.592 -20.648 -38.225 1.00 84.12 866 CYS A N 1
ATOM 6953 C CA . CYS A 1 866 ? 6.180 -21.985 -38.339 1.00 84.12 866 CYS A CA 1
ATOM 6954 C C . CYS A 1 866 ? 7.586 -21.986 -38.933 1.00 84.12 866 CYS A C 1
ATOM 6956 O O . CYS A 1 866 ? 8.457 -22.692 -38.435 1.00 84.12 866 CYS A O 1
ATOM 6958 N N . LYS A 1 867 ? 7.843 -21.165 -39.956 1.00 82.56 867 LYS A N 1
ATOM 6959 C CA . LYS A 1 867 ? 9.174 -21.046 -40.564 1.00 82.56 867 LYS A CA 1
ATOM 6960 C C . LYS A 1 867 ? 10.239 -20.566 -39.568 1.00 82.56 867 LYS A C 1
ATOM 6962 O O . LYS A 1 867 ? 11.401 -20.948 -39.699 1.00 82.56 867 LYS A O 1
ATOM 6967 N N . ILE A 1 868 ? 9.854 -19.757 -38.579 1.00 81.19 868 ILE A N 1
ATOM 6968 C CA . ILE A 1 868 ? 10.737 -19.320 -37.489 1.00 81.19 868 ILE A CA 1
ATOM 6969 C C . ILE A 1 868 ? 10.961 -20.486 -36.518 1.00 81.19 868 ILE A C 1
ATOM 6971 O O . ILE A 1 868 ? 12.101 -20.893 -36.305 1.00 81.19 868 ILE A O 1
ATOM 6975 N N . LEU A 1 869 ? 9.881 -21.084 -36.003 1.00 83.81 869 LEU A N 1
ATOM 6976 C CA . LEU A 1 869 ? 9.956 -22.162 -35.008 1.00 83.81 869 LEU A CA 1
ATOM 6977 C C . LEU A 1 869 ? 10.676 -23.415 -35.534 1.00 83.81 869 LEU A C 1
ATOM 6979 O O . LEU A 1 869 ? 11.433 -24.043 -34.800 1.00 83.81 869 LEU A O 1
ATOM 6983 N N . GLN A 1 870 ? 10.509 -23.757 -36.813 1.00 84.81 870 GLN A N 1
ATOM 6984 C CA . GLN A 1 870 ? 11.238 -24.856 -37.450 1.00 84.81 870 GLN A CA 1
ATOM 6985 C C . GLN A 1 870 ? 12.736 -24.545 -37.610 1.00 84.81 870 GLN A C 1
ATOM 6987 O O . GLN A 1 870 ? 13.557 -25.444 -37.440 1.00 84.81 870 GLN A O 1
ATOM 6992 N N . SER A 1 871 ? 13.111 -23.279 -37.845 1.00 81.94 871 SER A N 1
ATOM 6993 C CA . SER A 1 871 ? 14.520 -22.856 -37.869 1.00 81.94 871 SER A CA 1
ATOM 6994 C C . SER A 1 871 ? 15.169 -22.868 -36.480 1.00 81.94 871 SER A C 1
ATOM 6996 O O . SER A 1 871 ? 16.368 -23.125 -36.382 1.00 81.94 871 SER A O 1
ATOM 6998 N N . ASP A 1 872 ? 14.409 -22.608 -35.414 1.00 83.19 872 ASP A N 1
ATOM 6999 C CA . ASP A 1 872 ? 14.862 -22.804 -34.030 1.00 83.19 872 ASP A CA 1
ATOM 7000 C C . ASP A 1 872 ? 14.973 -24.305 -33.695 1.00 83.19 872 ASP A C 1
ATOM 7002 O O . ASP A 1 872 ? 15.916 -24.748 -33.034 1.00 83.19 872 ASP A O 1
ATOM 7006 N N . CYS A 1 873 ? 14.062 -25.121 -34.229 1.00 85.75 873 CYS A N 1
ATOM 7007 C CA . CYS A 1 873 ? 14.073 -26.574 -34.088 1.00 85.75 873 CYS A CA 1
ATOM 7008 C C . CYS A 1 873 ? 15.162 -27.304 -34.887 1.00 85.75 873 CYS A C 1
ATOM 7010 O O . CYS A 1 873 ? 15.399 -28.483 -34.624 1.00 85.75 873 CYS A O 1
ATOM 7012 N N . ASP A 1 874 ? 15.895 -26.639 -35.783 1.00 84.44 874 ASP A N 1
ATOM 7013 C CA . ASP A 1 874 ? 17.122 -27.201 -36.366 1.00 84.44 874 ASP A CA 1
ATOM 7014 C C . ASP A 1 874 ? 18.218 -27.455 -35.307 1.00 84.44 874 ASP A C 1
ATOM 7016 O O . ASP A 1 874 ? 19.122 -28.261 -35.528 1.00 84.44 874 ASP A O 1
ATOM 7020 N N . PHE A 1 875 ? 18.136 -26.812 -34.136 1.00 85.00 875 PHE A N 1
ATOM 7021 C CA . PHE A 1 875 ? 19.039 -27.059 -33.008 1.00 85.00 875 PHE A CA 1
ATOM 7022 C C . PHE A 1 875 ? 18.643 -28.276 -32.151 1.00 85.00 875 PHE A C 1
ATOM 7024 O O . PHE A 1 875 ? 19.301 -28.531 -31.144 1.00 85.00 875 PHE A O 1
ATOM 7031 N N . LYS A 1 876 ? 17.624 -29.074 -32.518 1.00 85.50 876 LYS A N 1
ATOM 7032 C CA . LYS A 1 876 ? 17.193 -30.249 -31.724 1.00 85.50 876 LYS A CA 1
ATOM 7033 C C . LYS A 1 876 ? 18.284 -31.310 -31.519 1.00 85.50 876 LYS A C 1
ATOM 7035 O O . LYS A 1 876 ? 18.364 -31.900 -30.448 1.00 85.50 876 LYS A O 1
ATOM 7040 N N . GLU A 1 877 ? 19.191 -31.479 -32.482 1.00 84.06 877 GLU A N 1
ATOM 7041 C CA . GLU A 1 877 ? 20.375 -32.346 -32.335 1.00 84.06 877 GLU A CA 1
ATOM 7042 C C . GLU A 1 877 ? 21.474 -31.768 -31.415 1.00 84.06 877 GLU A C 1
ATOM 7044 O O . GLU A 1 877 ? 22.337 -32.521 -30.954 1.00 84.06 877 GLU A O 1
ATOM 7049 N N . ASP A 1 878 ? 21.449 -30.456 -31.149 1.00 87.00 878 ASP A N 1
ATOM 7050 C CA . ASP A 1 878 ? 22.371 -29.749 -30.246 1.00 87.00 878 ASP A CA 1
ATOM 7051 C C . ASP A 1 878 ? 21.798 -29.559 -28.835 1.00 87.00 878 ASP A C 1
ATOM 7053 O O . ASP A 1 878 ? 22.541 -29.545 -27.853 1.00 87.00 878 ASP A O 1
ATOM 7057 N N . CYS A 1 879 ? 20.472 -29.458 -28.741 1.00 88.38 879 CYS A N 1
ATOM 7058 C CA . CYS A 1 879 ? 19.690 -29.310 -27.523 1.00 88.38 879 CYS A CA 1
ATOM 7059 C C . CYS A 1 879 ? 18.646 -30.446 -27.429 1.00 88.38 879 CYS A C 1
ATOM 7061 O O . CYS A 1 879 ? 17.465 -30.190 -27.679 1.00 88.38 879 CYS A O 1
ATOM 7063 N N . PRO A 1 880 ? 19.031 -31.683 -27.042 1.00 83.19 880 PRO A N 1
ATOM 7064 C CA . PRO A 1 880 ? 18.137 -32.851 -27.076 1.00 83.19 880 PRO A CA 1
ATOM 7065 C C . PRO A 1 880 ? 16.838 -32.687 -26.275 1.00 83.19 880 PRO A C 1
ATOM 7067 O O . PRO A 1 880 ? 15.814 -33.270 -26.608 1.00 83.19 880 PRO A O 1
ATOM 7070 N N . GLU A 1 881 ? 16.842 -31.843 -25.240 1.00 83.00 881 GLU A N 1
ATOM 7071 C CA . GLU A 1 881 ? 15.639 -31.528 -24.464 1.00 83.00 881 GLU A CA 1
ATOM 7072 C C . GLU A 1 881 ? 14.519 -30.838 -25.265 1.00 83.00 881 GLU A C 1
ATOM 7074 O O . GLU A 1 881 ? 13.379 -30.825 -24.807 1.00 83.00 881 GLU A O 1
ATOM 7079 N N . ALA A 1 882 ? 14.820 -30.257 -26.430 1.00 84.69 882 ALA A N 1
ATOM 7080 C CA . ALA A 1 882 ? 13.835 -29.623 -27.306 1.00 84.69 882 ALA A CA 1
ATOM 7081 C C . ALA A 1 882 ? 13.206 -30.598 -28.324 1.00 84.69 882 ALA A C 1
ATOM 7083 O O . ALA A 1 882 ? 12.227 -30.240 -28.977 1.00 84.69 882 ALA A O 1
ATOM 7084 N N . GLU A 1 883 ? 13.729 -31.824 -28.468 1.00 85.75 883 GLU A N 1
ATOM 7085 C CA . GLU A 1 883 ? 13.332 -32.767 -29.526 1.00 85.75 883 GLU A CA 1
ATOM 7086 C C . GLU A 1 883 ? 11.830 -33.115 -29.491 1.00 85.75 883 GLU A C 1
ATOM 7088 O O . GLU A 1 883 ? 11.161 -33.065 -30.525 1.00 85.75 883 GLU A O 1
ATOM 7093 N N . GLU A 1 884 ? 11.269 -33.373 -28.303 1.00 86.62 884 GLU A N 1
ATOM 7094 C CA . GLU A 1 884 ? 9.840 -33.692 -28.126 1.00 86.62 884 GLU A CA 1
ATOM 7095 C C . GLU A 1 884 ? 8.922 -32.515 -28.506 1.00 86.62 884 GLU A C 1
ATOM 7097 O O . GLU A 1 884 ? 7.865 -32.702 -29.110 1.00 86.62 884 GLU A O 1
ATOM 7102 N N . VAL A 1 885 ? 9.325 -31.291 -28.156 1.00 88.62 885 VAL A N 1
ATOM 7103 C CA . VAL A 1 885 ? 8.567 -30.058 -28.423 1.00 88.62 885 VAL A CA 1
ATOM 7104 C C . VAL A 1 885 ? 8.602 -29.743 -29.917 1.00 88.62 885 VAL A C 1
ATOM 7106 O O . VAL A 1 885 ? 7.570 -29.474 -30.529 1.00 88.62 885 VAL A O 1
ATOM 7109 N N . CYS A 1 886 ? 9.776 -29.884 -30.531 1.00 88.88 886 CYS A N 1
ATOM 7110 C CA . CYS A 1 886 ? 9.955 -29.730 -31.967 1.00 88.88 886 CYS A CA 1
ATOM 7111 C C . CYS A 1 886 ? 9.143 -30.738 -32.784 1.00 88.88 886 CYS A C 1
ATOM 7113 O O . CYS A 1 886 ? 8.593 -30.358 -33.812 1.00 88.88 886 CYS A O 1
ATOM 7115 N N . GLY A 1 887 ? 8.983 -31.981 -32.314 1.00 86.50 887 GLY A N 1
ATOM 7116 C CA . GLY A 1 887 ? 8.094 -32.955 -32.957 1.00 86.50 887 GLY A CA 1
ATOM 7117 C C . GLY A 1 887 ? 6.628 -32.499 -33.023 1.00 86.50 887 GLY A C 1
ATOM 7118 O O . GLY A 1 887 ? 5.962 -32.719 -34.032 1.00 86.50 887 GLY A O 1
ATOM 7119 N N . LYS A 1 888 ? 6.136 -31.806 -31.987 1.00 88.00 888 LYS A N 1
ATOM 7120 C CA . LYS A 1 888 ? 4.766 -31.253 -31.939 1.00 88.00 888 LYS A CA 1
ATOM 7121 C C . LYS A 1 888 ? 4.629 -29.985 -32.782 1.00 88.00 888 LYS A C 1
ATOM 7123 O O . LYS A 1 888 ? 3.601 -29.778 -33.416 1.00 88.00 888 LYS A O 1
ATOM 7128 N N . ILE A 1 889 ? 5.667 -29.148 -32.820 1.00 88.62 889 ILE A N 1
ATOM 7129 C CA . ILE A 1 889 ? 5.732 -27.989 -33.723 1.00 88.62 889 ILE A CA 1
ATOM 7130 C C . ILE A 1 889 ? 5.697 -28.466 -35.182 1.00 88.62 889 ILE A C 1
ATOM 7132 O O . ILE A 1 889 ? 4.870 -27.983 -35.950 1.00 88.62 889 ILE A O 1
ATOM 7136 N N . ASP A 1 890 ? 6.501 -29.470 -35.548 1.00 86.56 890 ASP A N 1
ATOM 7137 C CA . ASP A 1 890 ? 6.491 -30.082 -36.884 1.00 86.56 890 ASP A CA 1
ATOM 7138 C C . ASP A 1 890 ? 5.110 -30.696 -37.239 1.00 86.56 890 ASP A C 1
ATOM 7140 O O . ASP A 1 890 ? 4.702 -30.646 -38.402 1.00 86.56 890 ASP A O 1
ATOM 7144 N N . GLU A 1 891 ? 4.339 -31.199 -36.263 1.00 86.31 891 GLU A N 1
ATOM 7145 C CA . GLU A 1 891 ? 2.936 -31.616 -36.450 1.00 86.31 891 GLU A CA 1
ATOM 7146 C C . GLU A 1 891 ? 2.008 -30.412 -36.722 1.00 86.31 891 GLU A C 1
ATOM 7148 O O . GLU A 1 891 ? 1.330 -30.365 -37.753 1.00 86.31 891 GLU A O 1
ATOM 7153 N N . PHE A 1 892 ? 2.001 -29.397 -35.848 1.00 86.44 892 PHE A N 1
ATOM 7154 C CA . PHE A 1 892 ? 1.122 -28.223 -35.985 1.00 86.44 892 PHE A CA 1
ATOM 7155 C C . PHE A 1 892 ? 1.448 -27.336 -37.195 1.00 86.44 892 PHE A C 1
ATOM 7157 O O . PHE A 1 892 ? 0.565 -26.615 -37.665 1.00 86.44 892 PHE A O 1
ATOM 7164 N N . CYS A 1 893 ? 2.676 -27.411 -37.716 1.00 86.38 893 CYS A N 1
ATOM 7165 C CA . CYS A 1 893 ? 3.140 -26.670 -38.888 1.00 86.38 893 CYS A CA 1
ATOM 7166 C C . CYS A 1 893 ? 2.752 -27.279 -40.239 1.00 86.38 893 CYS A C 1
ATOM 7168 O O . CYS A 1 893 ? 2.978 -26.654 -41.284 1.00 86.38 893 CYS A O 1
ATOM 7170 N N . ASN A 1 894 ? 2.096 -28.442 -40.242 1.00 81.00 894 ASN A N 1
ATOM 7171 C CA . ASN A 1 894 ? 1.584 -29.095 -41.445 1.00 81.00 894 ASN A CA 1
ATOM 7172 C C . ASN A 1 894 ? 0.040 -29.193 -41.490 1.00 81.00 894 ASN A C 1
ATOM 7174 O O . ASN A 1 894 ? -0.493 -30.277 -41.734 1.00 81.00 894 ASN A O 1
ATOM 7178 N N . PRO A 1 895 ? -0.708 -28.080 -41.309 1.00 79.19 895 PRO A N 1
ATOM 7179 C CA . PRO A 1 895 ? -2.146 -28.077 -41.540 1.00 79.19 895 PRO A CA 1
ATOM 7180 C C . PRO A 1 895 ? -2.436 -28.215 -43.040 1.00 79.19 895 PRO A C 1
ATOM 7182 O O . PRO A 1 895 ? -1.727 -27.662 -43.887 1.00 79.19 895 PRO A O 1
ATOM 7185 N N . GLU A 1 896 ? -3.510 -28.926 -43.369 1.00 78.69 896 GLU A N 1
ATOM 7186 C CA . GLU A 1 896 ? -3.996 -29.031 -44.743 1.00 78.69 896 GLU A CA 1
ATOM 7187 C C . GLU A 1 896 ? -4.565 -27.677 -45.202 1.00 78.69 896 GLU A C 1
ATOM 7189 O O . GLU A 1 896 ? -5.379 -27.076 -44.500 1.00 78.69 896 GLU A O 1
ATOM 7194 N N . SER A 1 897 ? -4.169 -27.218 -46.389 1.00 72.88 897 SER A N 1
ATOM 7195 C CA . SER A 1 897 ? -4.622 -25.968 -47.014 1.00 72.88 897 SER A CA 1
ATOM 7196 C C . SER A 1 897 ? -6.137 -25.934 -47.294 1.00 72.88 897 SER A C 1
ATOM 7198 O O . SER A 1 897 ? -6.836 -26.951 -47.267 1.00 72.88 897 SER A O 1
ATOM 7200 N N . LEU A 1 898 ? -6.663 -24.739 -47.593 1.00 74.81 898 LEU A N 1
ATOM 7201 C CA . LEU A 1 898 ? -8.039 -24.563 -48.064 1.00 74.81 898 LEU A CA 1
ATOM 7202 C C . LEU A 1 898 ? -8.155 -25.051 -49.518 1.00 74.81 898 LEU A C 1
ATOM 7204 O O . LEU A 1 898 ? -7.517 -24.493 -50.411 1.00 74.81 898 LEU A O 1
ATOM 7208 N N . LYS A 1 899 ? -9.000 -26.057 -49.767 1.00 65.19 899 LYS A N 1
ATOM 7209 C CA . LYS A 1 899 ? -9.169 -26.663 -51.098 1.00 65.19 899 LYS A CA 1
ATOM 7210 C C . LYS A 1 899 ? -10.340 -26.050 -51.862 1.00 65.19 899 LYS A C 1
ATOM 7212 O O . LYS A 1 899 ? -11.502 -26.357 -51.601 1.00 65.19 899 LYS A O 1
ATOM 7217 N N . ILE A 1 900 ? -10.021 -25.215 -52.849 1.00 58.47 900 ILE A N 1
ATOM 7218 C CA . ILE A 1 900 ? -10.991 -24.612 -53.772 1.00 58.47 900 ILE A CA 1
ATOM 7219 C C . ILE A 1 900 ? -11.157 -25.551 -54.975 1.00 58.47 900 ILE A C 1
ATOM 7221 O O . ILE A 1 900 ? -10.233 -25.711 -55.766 1.00 58.47 900 ILE A O 1
ATOM 7225 N N . LYS A 1 901 ? -12.325 -26.190 -55.115 1.00 50.69 901 LYS A N 1
ATOM 7226 C CA . LYS A 1 901 ? -12.630 -27.062 -56.263 1.00 50.69 901 LYS A CA 1
ATOM 7227 C C . LYS A 1 901 ? -13.431 -26.311 -57.333 1.00 50.69 901 LYS A C 1
ATOM 7229 O O . LYS A 1 901 ? -14.469 -25.753 -56.975 1.00 50.69 901 LYS A O 1
ATOM 7234 N N . PRO A 1 902 ? -13.042 -26.356 -58.621 1.00 40.72 902 PRO A N 1
ATOM 7235 C CA . PRO A 1 902 ? -13.928 -25.957 -59.710 1.00 40.72 902 PRO A CA 1
ATOM 7236 C C . PRO A 1 902 ? -15.109 -26.935 -59.827 1.00 40.72 902 PRO A C 1
ATOM 7238 O O . PRO A 1 902 ? -15.002 -28.125 -59.511 1.00 40.72 902 PRO A O 1
ATOM 7241 N N . SER A 1 903 ? -16.262 -26.433 -60.261 1.00 37.47 903 SER A N 1
ATOM 7242 C CA . SER A 1 903 ? -17.502 -27.204 -60.347 1.00 37.47 903 SER A CA 1
ATOM 7243 C C . SER A 1 903 ? -17.703 -27.772 -61.749 1.00 37.47 903 SER A C 1
ATOM 7245 O O . SER A 1 903 ? -18.214 -27.079 -62.622 1.00 37.47 903 SER A O 1
ATOM 7247 N N . ASN A 1 904 ? -17.375 -29.051 -61.949 1.00 31.83 904 ASN A N 1
ATOM 7248 C CA . ASN A 1 904 ? -17.686 -29.774 -63.188 1.00 31.83 904 ASN A CA 1
ATOM 7249 C C . ASN A 1 904 ? -19.211 -29.866 -63.402 1.00 31.83 904 ASN A C 1
ATOM 7251 O O . ASN A 1 904 ? -19.858 -30.805 -62.929 1.00 31.83 904 ASN A O 1
ATOM 7255 N N . ILE A 1 905 ? -19.792 -28.900 -64.117 1.00 33.62 905 ILE A N 1
ATOM 7256 C CA . ILE A 1 905 ? -21.195 -28.937 -64.537 1.00 33.62 905 ILE A CA 1
ATOM 7257 C C . ILE A 1 905 ? -21.313 -29.897 -65.725 1.00 33.62 905 ILE A C 1
ATOM 7259 O O . ILE A 1 905 ? -21.013 -29.555 -66.866 1.00 33.62 905 ILE A O 1
ATOM 7263 N N . THR A 1 906 ? -21.780 -31.117 -65.463 1.00 26.30 906 THR A N 1
ATOM 7264 C CA . THR A 1 906 ? -22.170 -32.051 -66.525 1.00 26.30 906 THR A CA 1
ATOM 7265 C C . THR A 1 906 ? -23.467 -31.558 -67.168 1.00 26.30 906 THR A C 1
ATOM 7267 O O . THR A 1 906 ? -24.549 -31.742 -66.611 1.00 26.30 906 THR A O 1
ATOM 7270 N N . THR A 1 907 ? -23.366 -30.915 -68.332 1.00 28.22 907 THR A N 1
ATOM 7271 C CA . THR A 1 907 ? -24.507 -30.315 -69.043 1.00 28.22 907 THR A CA 1
ATOM 7272 C C . THR A 1 907 ? -25.466 -31.374 -69.596 1.00 28.22 907 THR A C 1
ATOM 7274 O O . THR A 1 907 ? -25.371 -31.786 -70.752 1.00 28.22 907 THR A O 1
ATOM 7277 N N . THR A 1 908 ? -26.430 -31.804 -68.780 1.00 25.73 908 THR A N 1
ATOM 7278 C CA . THR A 1 908 ? -27.536 -32.675 -69.207 1.00 25.73 908 THR A CA 1
ATOM 7279 C C . THR A 1 908 ? -28.544 -31.878 -70.039 1.00 25.73 908 THR A C 1
ATOM 7281 O O . THR A 1 908 ? -29.578 -31.431 -69.535 1.00 25.73 908 THR A O 1
ATOM 7284 N N . ILE A 1 909 ? -28.239 -31.684 -71.325 1.00 29.88 909 ILE A N 1
ATOM 7285 C CA . ILE A 1 909 ? -29.167 -31.084 -72.291 1.00 29.88 909 ILE A CA 1
ATOM 7286 C C . ILE A 1 909 ? -30.433 -31.946 -72.335 1.00 29.88 909 ILE A C 1
ATOM 7288 O O . ILE A 1 909 ? -30.393 -33.109 -72.729 1.00 29.88 909 ILE A O 1
ATOM 7292 N N . THR A 1 910 ? -31.554 -31.364 -71.914 1.00 27.17 910 THR A N 1
ATOM 7293 C CA . THR A 1 910 ? -32.883 -31.974 -72.015 1.00 27.17 910 THR A CA 1
ATOM 7294 C C . THR A 1 910 ? -33.708 -31.093 -72.940 1.00 27.17 910 THR A C 1
ATOM 7296 O O . THR A 1 910 ? -34.063 -29.974 -72.578 1.00 27.17 910 THR A O 1
ATOM 7299 N N . GLU A 1 911 ? -33.942 -31.561 -74.163 1.00 30.05 911 GLU A N 1
ATOM 7300 C CA . GLU A 1 911 ? -34.662 -30.806 -75.189 1.00 30.05 911 GLU A CA 1
ATOM 7301 C C . GLU A 1 911 ? -36.155 -30.694 -74.843 1.00 30.05 911 GLU A C 1
ATOM 7303 O O . GLU A 1 911 ? -36.821 -31.696 -74.576 1.00 30.05 911 GLU A O 1
ATOM 7308 N N . THR A 1 912 ? -36.705 -29.479 -74.898 1.00 27.53 912 THR A N 1
ATOM 7309 C CA . THR A 1 912 ? -38.156 -29.239 -74.861 1.00 27.53 912 THR A CA 1
ATOM 7310 C C . THR A 1 912 ? -38.529 -28.146 -75.855 1.00 27.53 912 THR A C 1
ATOM 7312 O O . THR A 1 912 ? -38.457 -26.957 -75.539 1.00 27.53 912 THR A O 1
ATOM 7315 N N . GLU A 1 913 ? -38.937 -28.543 -77.060 1.00 28.55 913 GLU A N 1
ATOM 7316 C CA . GLU A 1 913 ? -39.455 -27.620 -78.071 1.00 28.55 913 GLU A CA 1
ATOM 7317 C C . GLU A 1 913 ? -40.946 -27.287 -77.861 1.00 28.55 913 GLU A C 1
ATOM 7319 O O . GLU A 1 913 ? -41.802 -28.162 -77.774 1.00 28.55 913 GLU A O 1
ATOM 7324 N N . THR A 1 914 ? -41.237 -25.984 -77.851 1.00 26.61 914 THR A N 1
ATOM 7325 C CA . THR A 1 914 ? -42.346 -25.316 -78.562 1.00 26.61 914 THR A CA 1
ATOM 7326 C C . THR A 1 914 ? -43.763 -25.930 -78.568 1.00 26.61 914 THR A C 1
ATOM 7328 O O . THR A 1 914 ? -44.066 -26.830 -79.343 1.00 26.61 914 THR A O 1
ATOM 7331 N N . THR A 1 915 ? -44.712 -25.262 -77.894 1.00 24.81 915 THR A N 1
ATOM 7332 C CA . THR A 1 915 ? -45.953 -24.673 -78.489 1.00 24.81 915 THR A CA 1
ATOM 7333 C C . THR A 1 915 ? -46.705 -23.868 -77.407 1.00 24.81 915 THR A C 1
ATOM 7335 O O . THR A 1 915 ? -46.950 -24.362 -76.316 1.00 24.81 915 THR A O 1
ATOM 7338 N N . VAL A 1 916 ? -46.857 -22.543 -77.526 1.00 25.47 916 VAL A N 1
ATOM 7339 C CA . VAL A 1 916 ? -47.889 -21.790 -78.281 1.00 25.47 916 VAL A CA 1
ATOM 7340 C C . VAL A 1 916 ? -49.324 -22.000 -77.772 1.00 25.47 916 VAL A C 1
ATOM 7342 O O . VAL A 1 916 ? -49.975 -22.984 -78.097 1.00 25.47 916 VAL A O 1
ATOM 7345 N N . THR A 1 917 ? -49.859 -20.969 -77.107 1.00 22.56 917 THR A N 1
ATOM 7346 C CA . THR A 1 917 ? -51.283 -20.589 -77.203 1.00 22.56 917 THR A CA 1
ATOM 7347 C C . THR A 1 917 ? -51.368 -19.067 -77.322 1.00 22.56 917 THR A C 1
ATOM 7349 O O . THR A 1 917 ? -50.548 -18.361 -76.736 1.00 22.56 917 THR A O 1
ATOM 7352 N N . THR A 1 918 ? -52.320 -18.554 -78.100 1.00 27.20 918 THR A N 1
ATOM 7353 C CA . THR A 1 918 ? -52.470 -17.120 -78.395 1.00 27.20 918 THR A CA 1
ATOM 7354 C C . THR A 1 918 ? -53.833 -16.643 -77.929 1.00 27.20 918 THR A C 1
ATOM 7356 O O . THR A 1 918 ? -54.824 -17.287 -78.249 1.00 27.20 918 THR A O 1
ATOM 7359 N N . GLU A 1 919 ? -53.907 -15.482 -77.281 1.00 24.53 919 GLU A N 1
ATOM 7360 C CA . GLU A 1 919 ? -55.151 -14.711 -77.228 1.00 24.53 919 GLU A CA 1
ATOM 7361 C C . GLU A 1 919 ? -54.861 -13.207 -77.120 1.00 24.53 919 GLU A C 1
ATOM 7363 O O . GLU A 1 919 ? -53.752 -12.783 -76.794 1.00 24.53 919 GLU A O 1
ATOM 7368 N N . THR A 1 920 ? -55.828 -12.383 -77.513 1.00 26.16 920 THR A N 1
ATOM 7369 C CA . THR A 1 920 ? -55.683 -10.933 -77.730 1.00 26.16 920 THR A CA 1
ATOM 7370 C C . THR A 1 920 ? -56.943 -10.245 -77.233 1.00 26.16 920 THR A C 1
ATOM 7372 O O . THR A 1 920 ? -58.007 -10.795 -77.469 1.00 26.16 920 THR A O 1
ATOM 7375 N N . PHE A 1 921 ? -56.862 -9.041 -76.651 1.00 23.34 921 PHE A N 1
ATOM 7376 C CA . PHE A 1 921 ? -57.853 -7.972 -76.884 1.00 23.34 921 PHE A CA 1
ATOM 7377 C C . PHE A 1 921 ? -57.356 -6.599 -76.391 1.00 23.34 921 PHE A C 1
ATOM 7379 O O . PHE A 1 921 ? -56.282 -6.488 -75.802 1.00 23.34 921 PHE A O 1
ATOM 7386 N N . VAL A 1 922 ? -58.103 -5.539 -76.722 1.00 25.66 922 VAL A N 1
ATOM 7387 C CA . VAL A 1 922 ? -57.697 -4.124 -76.623 1.00 25.66 922 VAL A CA 1
ATOM 7388 C C . VAL A 1 922 ? -58.657 -3.333 -75.718 1.00 25.66 922 VAL A C 1
ATOM 7390 O O . VAL A 1 922 ? -59.826 -3.681 -75.576 1.00 25.66 922 VAL A O 1
ATOM 7393 N N . LEU A 1 923 ? -58.133 -2.277 -75.089 1.00 27.08 923 LEU A N 1
ATOM 7394 C CA . LEU A 1 923 ? -58.773 -1.422 -74.076 1.00 27.08 923 LEU A CA 1
ATOM 7395 C C . LEU A 1 923 ? -59.966 -0.590 -74.582 1.00 27.08 923 LEU A C 1
ATOM 7397 O O . LEU A 1 923 ? -59.930 -0.115 -75.718 1.00 27.08 923 LEU A O 1
ATOM 7401 N N . SER A 1 924 ? -60.894 -0.243 -73.670 1.00 26.09 924 SER A N 1
ATOM 7402 C CA . SER A 1 924 ? -61.267 1.141 -73.233 1.00 26.09 924 SER A CA 1
ATOM 7403 C C . SER A 1 924 ? -62.674 1.163 -72.557 1.00 26.09 924 SER A C 1
ATOM 7405 O O . SER A 1 924 ? -63.384 0.165 -72.650 1.00 26.09 924 SER A O 1
ATOM 7407 N N . PRO A 1 925 ? -63.135 2.259 -71.908 1.00 51.34 925 PRO A N 1
ATOM 7408 C CA . PRO A 1 925 ? -62.568 2.838 -70.673 1.00 51.34 925 PRO A CA 1
ATOM 7409 C C . PRO A 1 925 ? -63.647 3.301 -69.645 1.00 51.34 925 PRO A C 1
ATOM 7411 O O . PRO A 1 925 ? -64.768 3.584 -70.043 1.00 51.34 925 PRO A O 1
ATOM 7414 N N . GLU A 1 926 ? -63.307 3.517 -68.362 1.00 23.81 926 GLU A N 1
ATOM 7415 C CA . GLU A 1 926 ? -63.929 4.573 -67.514 1.00 23.81 926 GLU A CA 1
ATOM 7416 C C . GLU A 1 926 ? -63.206 4.775 -66.159 1.00 23.81 926 GLU A C 1
ATOM 7418 O O . GLU A 1 926 ? -62.289 4.027 -65.818 1.00 23.81 926 GLU A O 1
ATOM 7423 N N . THR A 1 927 ? -63.573 5.822 -65.401 1.00 32.25 927 THR A N 1
ATOM 7424 C CA . THR A 1 927 ? -62.856 6.306 -64.195 1.00 32.25 927 THR A CA 1
ATOM 7425 C C . THR A 1 927 ? -63.721 6.349 -62.930 1.00 32.25 927 THR A C 1
ATOM 7427 O O . THR A 1 927 ? -64.826 6.885 -62.970 1.00 32.25 927 THR A O 1
ATOM 7430 N N . SER A 1 928 ? -63.182 5.931 -61.775 1.00 22.84 928 SER A N 1
ATOM 7431 C CA . SER A 1 928 ? -63.747 6.216 -60.438 1.00 22.84 928 SER A CA 1
ATOM 7432 C C . SER A 1 928 ? -62.664 6.205 -59.337 1.00 22.84 928 SER A C 1
ATOM 7434 O O . SER A 1 928 ? -61.511 5.879 -59.614 1.00 22.84 928 SER A O 1
ATOM 7436 N N . THR A 1 929 ? -63.000 6.617 -58.107 1.00 26.47 929 THR A N 1
ATOM 7437 C CA . THR A 1 929 ? -62.054 6.925 -57.006 1.00 26.47 929 THR A CA 1
ATOM 7438 C C . THR A 1 929 ? -62.451 6.308 -55.643 1.00 26.47 929 THR A C 1
ATOM 7440 O O . THR A 1 929 ? -63.461 5.618 -55.548 1.00 26.47 929 THR A O 1
ATOM 7443 N N . VAL A 1 930 ? -61.663 6.608 -54.589 1.00 27.28 930 VAL A N 1
ATOM 7444 C CA . VAL A 1 930 ? -61.857 6.323 -53.135 1.00 27.28 930 VAL A CA 1
ATOM 7445 C C . VAL A 1 930 ? -61.745 4.836 -52.661 1.00 27.28 930 VAL A C 1
ATOM 7447 O O . VAL A 1 930 ? -61.700 3.948 -53.508 1.00 27.28 930 VAL A O 1
ATOM 7450 N N . PRO A 1 931 ? -61.474 4.534 -51.354 1.00 38.44 931 PRO A N 1
ATOM 7451 C CA . PRO A 1 931 ? -60.437 3.530 -51.027 1.00 38.44 931 PRO A CA 1
ATOM 7452 C C . PRO A 1 931 ? -60.742 2.472 -49.929 1.00 38.44 931 PRO A C 1
ATOM 7454 O O . PRO A 1 931 ? -61.579 2.674 -49.051 1.00 38.44 931 PRO A O 1
ATOM 7457 N N . GLY A 1 932 ? -59.882 1.442 -49.848 1.00 24.25 932 GLY A N 1
ATOM 7458 C CA . GLY A 1 932 ? -59.447 0.846 -48.568 1.00 24.25 932 GLY A CA 1
ATOM 7459 C C . GLY A 1 932 ? -59.720 -0.650 -48.309 1.00 24.25 932 GLY A C 1
ATOM 7460 O O . GLY A 1 932 ? -60.619 -1.247 -48.882 1.00 24.25 932 GLY A O 1
ATOM 7461 N N . LYS A 1 933 ? -58.948 -1.194 -47.347 1.00 23.39 933 LYS A N 1
ATOM 7462 C CA . LYS A 1 933 ? -59.011 -2.524 -46.686 1.00 23.39 933 LYS A CA 1
ATOM 7463 C C . LYS A 1 933 ? -58.758 -3.810 -47.505 1.00 23.39 933 LYS A C 1
ATOM 7465 O O . LYS A 1 933 ? -59.609 -4.311 -48.222 1.00 23.39 933 LYS A O 1
ATOM 7470 N N . THR A 1 934 ? -57.587 -4.385 -47.218 1.00 24.48 934 THR A N 1
ATOM 7471 C CA . THR A 1 934 ? -57.293 -5.784 -46.831 1.00 24.48 934 THR A CA 1
ATOM 7472 C C . THR A 1 934 ? -58.353 -6.877 -47.037 1.00 24.48 934 THR A C 1
ATOM 7474 O O . THR A 1 934 ? -59.433 -6.797 -46.459 1.00 24.48 934 THR A O 1
ATOM 7477 N N . ILE A 1 935 ? -57.920 -7.996 -47.632 1.00 22.66 935 ILE A N 1
ATOM 7478 C CA . ILE A 1 935 ? -58.176 -9.373 -47.158 1.00 22.66 935 ILE A CA 1
ATOM 7479 C C . ILE A 1 935 ? -56.892 -10.201 -47.386 1.00 22.66 935 ILE A C 1
ATOM 7481 O O . ILE A 1 935 ? -56.104 -9.889 -48.278 1.00 22.66 935 ILE A O 1
ATOM 7485 N N . GLU A 1 936 ? -56.649 -11.194 -46.532 1.00 22.11 936 GLU A N 1
ATOM 7486 C CA . GLU A 1 936 ? -55.471 -12.075 -46.555 1.00 22.11 936 GLU A CA 1
ATOM 7487 C C . GLU A 1 936 ? -55.653 -13.273 -47.505 1.00 22.11 936 GLU A C 1
ATOM 7489 O O . GLU A 1 936 ? -56.768 -13.598 -47.911 1.00 22.11 936 GLU A O 1
ATOM 7494 N N . ASN A 1 937 ? -54.571 -14.017 -47.759 1.00 22.27 937 ASN A N 1
ATOM 7495 C CA . ASN A 1 937 ? -54.671 -15.475 -47.834 1.00 22.27 937 ASN A CA 1
ATOM 7496 C C . ASN A 1 937 ? -53.364 -16.140 -47.379 1.00 22.27 937 ASN A C 1
ATOM 7498 O O . ASN A 1 937 ? -52.272 -15.734 -47.773 1.00 22.27 937 ASN A O 1
ATOM 7502 N N . THR A 1 938 ? -53.495 -17.162 -46.535 1.00 20.42 938 THR A N 1
ATOM 7503 C CA . THR A 1 938 ? -52.404 -17.772 -45.758 1.00 20.42 938 THR A CA 1
ATOM 7504 C C . THR A 1 938 ? -52.152 -19.203 -46.216 1.00 20.42 938 THR A C 1
ATOM 7506 O O . THR A 1 938 ? -53.112 -19.937 -46.418 1.00 20.42 938 THR A O 1
ATOM 7509 N N . ILE A 1 939 ? -50.889 -19.640 -46.260 1.00 19.78 939 ILE A N 1
ATOM 7510 C CA . ILE A 1 939 ? -50.477 -21.056 -46.202 1.00 19.78 939 ILE A CA 1
ATOM 7511 C C . ILE A 1 939 ? -49.238 -21.154 -45.290 1.00 19.78 939 ILE A C 1
ATOM 7513 O O . ILE A 1 939 ? -48.421 -20.237 -45.235 1.00 19.78 939 ILE A O 1
ATOM 7517 N N . THR A 1 940 ? -49.121 -22.257 -44.549 1.00 21.06 940 THR A N 1
ATOM 7518 C CA . THR A 1 940 ? -48.211 -22.433 -43.397 1.00 21.06 940 THR A CA 1
ATOM 7519 C C . THR A 1 940 ? -47.463 -23.763 -43.511 1.00 21.06 940 THR A C 1
ATOM 7521 O O . THR A 1 940 ? -48.069 -24.703 -44.009 1.00 21.06 940 THR A O 1
ATOM 7524 N N . ILE A 1 941 ? -46.234 -23.893 -42.971 1.00 20.08 941 ILE A N 1
ATOM 7525 C CA . ILE A 1 941 ? -45.713 -25.141 -42.347 1.00 20.08 941 ILE A CA 1
ATOM 7526 C C . ILE A 1 941 ? -44.448 -24.882 -41.476 1.00 20.08 941 ILE A C 1
ATOM 7528 O O . ILE A 1 941 ? -43.334 -24.686 -41.944 1.00 20.08 941 ILE A O 1
ATOM 7532 N N . ILE A 1 942 ? -44.687 -24.822 -40.160 1.00 21.20 942 ILE A N 1
ATOM 7533 C CA . ILE A 1 942 ? -43.984 -25.486 -39.030 1.00 21.20 942 ILE A CA 1
ATOM 7534 C C . ILE A 1 942 ? -42.764 -26.353 -39.462 1.00 21.20 942 ILE A C 1
ATOM 7536 O O . ILE A 1 942 ? -42.952 -27.283 -40.236 1.00 21.20 942 ILE A O 1
ATOM 7540 N N . LYS A 1 943 ? -41.507 -26.180 -39.006 1.00 22.02 943 LYS A N 1
ATOM 7541 C CA . LYS A 1 943 ? -40.895 -26.350 -37.648 1.00 22.02 943 LYS A CA 1
ATOM 7542 C C . LYS A 1 943 ? -39.364 -26.033 -37.770 1.00 22.02 943 LYS A C 1
ATOM 7544 O O . LYS A 1 943 ? -38.902 -25.933 -38.897 1.00 22.02 943 LYS A O 1
ATOM 7549 N N . THR A 1 944 ? -38.459 -25.916 -36.779 1.00 21.02 944 THR A N 1
ATOM 7550 C CA . THR A 1 944 ? -38.411 -26.015 -35.292 1.00 21.02 944 THR A CA 1
ATOM 7551 C C . THR A 1 944 ? -37.233 -25.149 -34.782 1.00 21.02 944 THR A C 1
ATOM 7553 O O . THR A 1 944 ? -36.298 -24.916 -35.541 1.00 21.02 944 THR A O 1
ATOM 7556 N N . MET A 1 945 ? -37.175 -24.808 -33.487 1.00 22.23 945 MET A N 1
ATOM 7557 C CA . MET A 1 945 ? -35.916 -24.534 -32.761 1.00 22.23 945 MET A CA 1
ATOM 7558 C C . MET A 1 945 ? -35.973 -25.161 -31.360 1.00 22.23 945 MET A C 1
ATOM 7560 O O . MET A 1 945 ? -37.059 -25.243 -30.791 1.00 22.23 945 MET A O 1
ATOM 7564 N N . ASN A 1 946 ? -34.820 -25.517 -30.784 1.00 24.25 946 ASN A N 1
ATOM 7565 C CA . ASN A 1 946 ? -34.661 -25.578 -29.327 1.00 24.25 946 ASN A CA 1
ATOM 7566 C C . ASN A 1 946 ? -33.961 -24.290 -28.874 1.00 24.25 946 ASN A C 1
ATOM 7568 O O . ASN A 1 946 ? -32.919 -23.925 -29.413 1.00 24.25 946 ASN A O 1
ATOM 7572 N N . GLN A 1 947 ? -34.548 -23.612 -27.892 1.00 27.70 947 GLN A N 1
ATOM 7573 C CA . GLN A 1 947 ? -33.971 -22.468 -27.186 1.00 27.70 947 GLN A CA 1
ATOM 7574 C C . GLN A 1 947 ? -33.612 -22.900 -25.759 1.00 27.70 947 GLN A C 1
ATOM 7576 O O . GLN A 1 947 ? -34.199 -23.858 -25.266 1.00 27.70 947 GLN A O 1
ATOM 7581 N N . THR A 1 948 ? -32.778 -22.117 -25.070 1.00 24.28 948 THR A N 1
ATOM 7582 C CA . THR A 1 948 ? -33.256 -21.341 -23.906 1.00 24.28 948 THR A CA 1
ATOM 7583 C C . THR A 1 948 ? -32.233 -20.284 -23.515 1.00 24.28 948 THR A C 1
ATOM 7585 O O . THR A 1 948 ? -31.199 -20.611 -22.946 1.00 24.28 948 THR A O 1
ATOM 7588 N N . GLU A 1 949 ? -32.584 -19.018 -23.717 1.00 24.03 949 GLU A N 1
ATOM 7589 C CA . GLU A 1 949 ? -32.183 -17.936 -22.818 1.00 24.03 949 GLU A CA 1
ATOM 7590 C C . GLU A 1 949 ? -33.341 -16.926 -22.774 1.00 24.03 949 GLU A C 1
ATOM 7592 O O . GLU A 1 949 ? -34.021 -16.711 -23.783 1.00 24.03 949 GLU A O 1
ATOM 7597 N N . ILE A 1 950 ? -33.670 -16.404 -21.589 1.00 25.77 950 ILE A N 1
ATOM 7598 C CA . ILE A 1 950 ? -34.972 -15.766 -21.330 1.00 25.77 950 ILE A CA 1
ATOM 7599 C C . ILE A 1 950 ? -34.825 -14.248 -21.238 1.00 25.77 950 ILE A C 1
ATOM 7601 O O . ILE A 1 950 ? -34.102 -13.727 -20.393 1.00 25.77 950 ILE A O 1
ATOM 7605 N N . LYS A 1 951 ? -35.588 -13.529 -22.068 1.00 21.20 951 LYS A N 1
ATOM 7606 C CA . LYS A 1 951 ? -35.783 -12.081 -21.935 1.00 21.20 951 LYS A CA 1
ATOM 7607 C C . LYS A 1 951 ? -36.841 -11.770 -20.878 1.00 21.20 951 LYS A C 1
ATOM 7609 O O . LYS A 1 951 ? -37.920 -12.355 -20.903 1.00 21.20 951 LYS A O 1
ATOM 7614 N N . TYR A 1 952 ? -36.598 -10.719 -20.102 1.00 23.09 952 TYR A N 1
ATOM 7615 C CA . TYR A 1 952 ? -37.659 -9.822 -19.644 1.00 23.09 952 TYR A CA 1
ATOM 7616 C C . TYR A 1 952 ? -37.401 -8.426 -20.209 1.00 23.09 952 TYR A C 1
ATOM 7618 O O . TYR A 1 952 ? -36.261 -7.970 -20.263 1.00 23.09 952 TYR A O 1
ATOM 7626 N N . SER A 1 953 ? -38.460 -7.755 -20.658 1.00 22.91 953 SER A N 1
ATOM 7627 C CA . SER A 1 953 ? -38.389 -6.407 -21.221 1.00 22.91 953 SER A CA 1
ATOM 7628 C C . SER A 1 953 ? -39.597 -5.588 -20.783 1.00 22.91 953 SER A C 1
ATOM 7630 O O . SER A 1 953 ? -40.724 -5.905 -21.166 1.00 22.91 953 SER A O 1
ATOM 7632 N N . SER A 1 954 ? -39.344 -4.511 -20.044 1.00 22.88 954 SER A N 1
ATOM 7633 C CA . SER A 1 954 ? -40.328 -3.474 -19.722 1.00 22.88 954 SER A CA 1
ATOM 7634 C C . SER A 1 954 ? -39.880 -2.158 -20.365 1.00 22.88 954 SER A C 1
ATOM 7636 O O . SER A 1 954 ? -38.689 -1.845 -20.305 1.00 22.88 954 SER A O 1
ATOM 7638 N N . PRO A 1 955 ? -40.778 -1.381 -20.996 1.00 23.78 955 PRO A N 1
ATOM 7639 C CA . PRO A 1 955 ? -40.398 -0.141 -21.664 1.00 23.78 955 PRO A CA 1
ATOM 7640 C C . PRO A 1 955 ? -40.035 0.948 -20.645 1.00 23.78 955 PRO A C 1
ATOM 7642 O O . PRO A 1 955 ? -40.861 1.343 -19.824 1.00 23.78 955 PRO A O 1
ATOM 7645 N N . ILE A 1 956 ? -38.804 1.460 -20.721 1.00 23.81 956 ILE A N 1
ATOM 7646 C CA . ILE A 1 956 ? -38.363 2.630 -19.952 1.00 23.81 956 ILE A CA 1
ATOM 7647 C C . ILE A 1 956 ? -38.701 3.893 -20.750 1.00 23.81 956 ILE A C 1
ATOM 7649 O O . ILE A 1 956 ? -38.153 4.121 -21.828 1.00 23.81 956 ILE A O 1
ATOM 7653 N N . THR A 1 957 ? -39.578 4.738 -20.208 1.00 21.95 957 THR A N 1
ATOM 7654 C CA . THR A 1 957 ? -39.856 6.072 -20.761 1.00 21.95 957 THR A CA 1
ATOM 7655 C C . THR A 1 957 ? -38.747 7.038 -20.353 1.00 21.95 957 THR A C 1
ATOM 7657 O O . THR A 1 957 ? -38.587 7.334 -19.170 1.00 21.95 957 THR A O 1
ATOM 7660 N N . LEU A 1 958 ? -37.988 7.542 -21.328 1.00 22.31 958 LEU A N 1
ATOM 7661 C CA . LEU A 1 958 ? -36.825 8.403 -21.101 1.00 22.31 958 LEU A CA 1
ATOM 7662 C C . LEU A 1 958 ? -37.154 9.859 -21.478 1.00 22.31 958 LEU A C 1
ATOM 7664 O O . LEU A 1 958 ? -37.273 10.202 -22.654 1.00 22.31 958 LEU A O 1
ATOM 7668 N N . THR A 1 959 ? -37.336 10.714 -20.468 1.00 21.31 959 THR A N 1
ATOM 7669 C CA . THR A 1 959 ? -37.726 12.125 -20.640 1.00 21.31 959 THR A CA 1
ATOM 7670 C C . THR A 1 959 ? -36.493 13.029 -20.683 1.00 21.31 959 THR A C 1
ATOM 7672 O O . THR A 1 959 ? -35.926 13.365 -19.644 1.00 21.31 959 THR A O 1
ATOM 7675 N N . THR A 1 960 ? -36.077 13.452 -21.877 1.00 23.05 960 THR A N 1
ATOM 7676 C CA . THR A 1 960 ? -34.865 14.271 -22.060 1.00 23.05 960 THR A CA 1
ATOM 7677 C C . THR A 1 960 ? -35.161 15.773 -21.988 1.00 23.05 960 THR A C 1
ATOM 7679 O O . THR A 1 960 ? -35.534 16.396 -22.983 1.00 23.05 960 THR A O 1
ATOM 7682 N N . THR A 1 961 ? -34.952 16.386 -20.822 1.00 22.64 961 THR A N 1
ATOM 7683 C CA . THR A 1 961 ? -35.089 17.842 -20.634 1.00 22.64 961 THR A CA 1
ATOM 7684 C C . THR A 1 961 ? -33.885 18.585 -21.221 1.00 22.64 961 THR A C 1
ATOM 7686 O O . THR A 1 961 ? -32.785 18.529 -20.673 1.00 22.64 961 THR A O 1
ATOM 7689 N N . LYS A 1 962 ? -34.074 19.304 -22.334 1.00 24.70 962 LYS A N 1
ATOM 7690 C CA . LYS A 1 962 ? -32.995 20.050 -22.999 1.00 24.70 962 LYS A CA 1
ATOM 7691 C C . LYS A 1 962 ? -32.863 21.472 -22.445 1.00 24.70 962 LYS A C 1
ATOM 7693 O O . LYS A 1 962 ? -33.595 22.367 -22.859 1.00 24.70 962 LYS A O 1
ATOM 7698 N N . PHE A 1 963 ? -31.891 21.686 -21.563 1.00 21.69 963 PHE A N 1
ATOM 7699 C CA . PHE A 1 963 ? -31.447 23.032 -21.200 1.00 21.69 963 PHE A CA 1
ATOM 7700 C C . PHE A 1 963 ? -30.661 23.671 -22.355 1.00 21.69 963 PHE A C 1
ATOM 7702 O O . PHE A 1 963 ? -29.882 23.005 -23.040 1.00 21.69 963 PHE A O 1
ATOM 7709 N N . ILE A 1 964 ? -30.874 24.970 -22.564 1.00 23.66 964 ILE A N 1
ATOM 7710 C CA . ILE A 1 964 ? -30.040 25.830 -23.408 1.00 23.66 964 ILE A CA 1
ATOM 7711 C C . ILE A 1 964 ? -29.648 27.009 -22.526 1.00 23.66 964 ILE A C 1
ATOM 7713 O O . ILE A 1 964 ? -30.469 27.884 -22.263 1.00 23.66 964 ILE A O 1
ATOM 7717 N N . GLU A 1 965 ? -28.409 27.003 -22.053 1.00 23.05 965 GLU A N 1
ATOM 7718 C CA . GLU A 1 965 ? -27.820 28.096 -21.283 1.00 23.05 965 GLU A CA 1
ATOM 7719 C C . GLU A 1 965 ? -26.747 28.773 -22.141 1.00 23.05 965 GLU A C 1
ATOM 7721 O O . GLU A 1 965 ? -26.050 28.109 -22.913 1.00 23.05 965 GLU A O 1
ATOM 7726 N N . GLY A 1 966 ? -26.664 30.101 -22.082 1.00 23.06 966 GLY A N 1
ATOM 7727 C CA . GLY A 1 966 ? -25.837 30.879 -22.997 1.00 23.06 966 GLY A CA 1
ATOM 7728 C C . GLY A 1 966 ? -25.355 32.194 -22.398 1.00 23.06 966 GLY A C 1
ATOM 7729 O O . GLY A 1 966 ? -26.052 32.814 -21.601 1.00 23.06 966 GLY A O 1
ATOM 7730 N N . ASN A 1 967 ? -24.185 32.618 -22.882 1.00 25.41 967 ASN A N 1
ATOM 7731 C CA . ASN A 1 967 ? -23.383 33.782 -22.492 1.00 25.41 967 ASN A CA 1
ATOM 7732 C C . ASN A 1 967 ? -22.651 33.701 -21.142 1.00 25.41 967 ASN A C 1
ATOM 7734 O O . ASN A 1 967 ? -23.234 33.570 -20.072 1.00 25.41 967 ASN A O 1
ATOM 7738 N N . CYS A 1 968 ? -21.339 33.927 -21.217 1.00 22.92 968 CYS A N 1
ATOM 7739 C CA . CYS A 1 968 ? -20.497 34.305 -20.088 1.00 22.92 968 CYS A CA 1
ATOM 7740 C C . CYS A 1 968 ? -20.530 35.832 -19.907 1.00 22.92 968 CYS A C 1
ATOM 7742 O O . CYS A 1 968 ? -20.297 36.525 -20.893 1.00 22.92 968 CYS A O 1
ATOM 7744 N N . THR A 1 969 ? -20.655 36.344 -18.673 1.00 24.28 969 THR A N 1
ATOM 7745 C CA . THR A 1 969 ? -19.985 37.596 -18.235 1.00 24.28 969 THR A CA 1
ATOM 7746 C C . THR A 1 969 ? -19.986 37.766 -16.706 1.00 24.28 969 THR A C 1
ATOM 7748 O O . THR A 1 969 ? -21.038 37.857 -16.093 1.00 24.28 969 THR A O 1
ATOM 7751 N N . THR A 1 970 ? -18.781 37.840 -16.131 1.00 25.06 970 THR A N 1
ATOM 7752 C CA . THR A 1 970 ? -18.323 38.671 -14.986 1.00 25.06 970 THR A CA 1
ATOM 7753 C C . THR A 1 970 ? -19.258 39.162 -13.851 1.00 25.06 970 THR A C 1
ATOM 7755 O O . THR A 1 970 ? -20.140 39.980 -14.081 1.00 25.06 970 THR A O 1
ATOM 7758 N N . LEU A 1 971 ? -18.772 38.909 -12.619 1.00 21.25 971 LEU A N 1
ATOM 7759 C CA . LEU A 1 971 ? -18.806 39.729 -11.378 1.00 21.25 971 LEU A CA 1
ATOM 7760 C C . LEU A 1 971 ? -20.042 39.767 -10.429 1.00 21.25 971 LEU A C 1
ATOM 7762 O O . LEU A 1 971 ? -21.059 40.375 -10.724 1.00 21.25 971 LEU A O 1
ATOM 7766 N N . CYS A 1 972 ? -19.779 39.256 -9.213 1.00 21.14 972 CYS A N 1
ATOM 7767 C CA . CYS A 1 972 ? -20.108 39.725 -7.847 1.00 21.14 972 CYS A CA 1
ATOM 7768 C C . CYS A 1 972 ? -21.538 40.027 -7.325 1.00 21.14 972 CYS A C 1
ATOM 7770 O O . CYS A 1 972 ? -22.381 40.642 -7.963 1.00 21.14 972 CYS A O 1
ATOM 7772 N N . ASP A 1 973 ? -21.650 39.728 -6.020 1.00 21.50 973 ASP A N 1
ATOM 7773 C CA . ASP A 1 973 ? -22.584 40.213 -4.990 1.00 21.50 973 ASP A CA 1
ATOM 7774 C C . ASP A 1 973 ? -24.030 39.676 -4.903 1.00 21.50 973 ASP A C 1
ATOM 7776 O O . ASP A 1 973 ? -24.518 38.897 -5.717 1.00 21.50 973 ASP A O 1
ATOM 7780 N N . ILE A 1 974 ? -24.634 39.958 -3.741 1.00 24.36 974 ILE A N 1
ATOM 7781 C CA . ILE A 1 974 ? -25.588 39.099 -3.021 1.00 24.36 974 ILE A CA 1
ATOM 7782 C C . ILE A 1 974 ? -27.014 39.665 -3.061 1.00 24.36 974 ILE A C 1
ATOM 7784 O O . ILE A 1 974 ? -27.223 40.782 -2.585 1.00 24.36 974 ILE A O 1
ATOM 7788 N N . ASN A 1 975 ? -28.015 38.849 -3.432 1.00 21.03 975 ASN A N 1
ATOM 7789 C CA . ASN A 1 975 ? -29.197 38.659 -2.569 1.00 21.03 975 ASN A CA 1
ATOM 7790 C C . ASN A 1 975 ? -30.109 37.474 -2.927 1.00 21.03 975 ASN A C 1
ATOM 7792 O O . ASN A 1 975 ? -30.119 36.975 -4.047 1.00 21.03 975 ASN A O 1
ATOM 7796 N N . THR A 1 976 ? -30.915 37.061 -1.946 1.00 28.06 976 THR A N 1
ATOM 7797 C CA . THR A 1 976 ? -31.976 36.050 -2.077 1.00 28.06 976 THR A CA 1
ATOM 7798 C C . THR A 1 976 ? -33.347 36.687 -2.303 1.00 28.06 976 THR A C 1
ATOM 7800 O O . THR A 1 976 ? -33.794 37.448 -1.444 1.00 28.06 976 THR A O 1
ATOM 7803 N N . GLN A 1 977 ? -34.081 36.278 -3.343 1.00 22.09 977 GLN A N 1
ATOM 7804 C CA . GLN A 1 977 ? -35.548 36.195 -3.273 1.00 22.09 977 GLN A CA 1
ATOM 7805 C C . GLN A 1 977 ? -36.145 35.274 -4.349 1.00 22.09 977 GLN A C 1
ATOM 7807 O O . GLN A 1 977 ? -35.512 34.991 -5.362 1.00 22.09 977 GLN A O 1
ATOM 7812 N N . GLU A 1 978 ? -37.359 34.779 -4.099 1.00 28.80 978 GLU A N 1
ATOM 7813 C CA . GLU A 1 978 ? -38.106 33.912 -5.016 1.00 28.80 978 GLU A CA 1
ATOM 7814 C C . GLU A 1 978 ? -38.787 34.710 -6.139 1.00 28.80 978 GLU A C 1
ATOM 7816 O O . GLU A 1 978 ? -39.414 35.739 -5.880 1.00 28.80 978 GLU A O 1
ATOM 7821 N N . THR A 1 979 ? -38.827 34.152 -7.352 1.00 21.48 979 THR A N 1
ATOM 7822 C CA . THR A 1 979 ? -39.808 34.557 -8.372 1.00 21.48 979 THR A CA 1
ATOM 7823 C C . THR A 1 979 ? -40.237 33.370 -9.232 1.00 21.48 979 THR A C 1
ATOM 7825 O O . THR A 1 979 ? -39.411 32.630 -9.760 1.00 21.48 979 THR A O 1
ATOM 7828 N N . LYS A 1 980 ? -41.554 33.186 -9.388 1.00 25.08 980 LYS A N 1
ATOM 7829 C CA . LYS A 1 980 ? -42.142 32.206 -10.314 1.00 25.08 980 LYS A CA 1
ATOM 7830 C C . LYS A 1 980 ? -42.276 32.810 -11.710 1.00 25.08 980 LYS A C 1
ATOM 7832 O O . LYS A 1 980 ? -42.844 33.892 -11.839 1.00 25.08 980 LYS A O 1
ATOM 7837 N N . THR A 1 981 ? -41.934 32.037 -12.737 1.00 21.80 981 THR A N 1
ATOM 7838 C CA . THR A 1 981 ? -42.329 32.310 -14.129 1.00 21.80 981 THR A CA 1
ATOM 7839 C C . THR A 1 981 ? -42.727 30.999 -14.815 1.00 21.80 981 THR A C 1
ATOM 7841 O O . THR A 1 981 ? -42.286 29.924 -14.408 1.00 21.80 981 THR A O 1
ATOM 7844 N N . SER A 1 982 ? -43.633 31.054 -15.793 1.00 21.06 982 SER A N 1
ATOM 7845 C CA . SER A 1 982 ? -44.314 29.877 -16.347 1.00 21.06 982 SER A CA 1
ATOM 7846 C C . SER A 1 982 ? -43.565 29.194 -17.495 1.00 21.06 982 SER A C 1
ATOM 7848 O O . SER A 1 982 ? -42.990 29.843 -18.366 1.00 21.06 982 SER A O 1
ATOM 7850 N N . PHE A 1 983 ? -43.654 27.863 -17.538 1.00 20.23 983 PHE A N 1
ATOM 7851 C CA . PHE A 1 983 ? -43.178 27.049 -18.657 1.00 20.23 983 PHE A CA 1
ATOM 7852 C C . PHE A 1 983 ? -44.218 26.983 -19.785 1.00 20.23 983 PHE A C 1
ATOM 7854 O O . PHE A 1 983 ? -45.410 26.816 -19.530 1.00 20.23 983 PHE A O 1
ATOM 7861 N N . GLN A 1 984 ? -43.748 27.037 -21.032 1.00 21.56 984 GLN A N 1
ATOM 7862 C CA . GLN A 1 984 ? -44.466 26.525 -22.202 1.00 21.56 984 GLN A CA 1
ATOM 7863 C C . GLN A 1 984 ? -43.912 25.134 -22.530 1.00 21.56 984 GLN A C 1
ATOM 7865 O O . GLN A 1 984 ? -42.696 24.946 -22.539 1.00 21.56 984 GLN A O 1
ATOM 7870 N N . LEU A 1 985 ? -44.795 24.162 -22.773 1.00 20.09 985 LEU A N 1
ATOM 7871 C CA . LEU A 1 985 ? -44.425 22.768 -23.024 1.00 20.09 985 LEU A CA 1
ATOM 7872 C C . LEU A 1 985 ? -44.656 22.415 -24.497 1.00 20.09 985 LEU A C 1
ATOM 7874 O O . LEU A 1 985 ? -45.793 22.420 -24.963 1.00 20.09 985 LEU A O 1
ATOM 7878 N N . THR A 1 986 ? -43.592 22.036 -25.206 1.00 22.72 986 THR A N 1
ATOM 7879 C CA . THR A 1 986 ? -43.669 21.509 -26.577 1.00 22.72 986 THR A CA 1
ATOM 7880 C C . THR A 1 986 ? -43.171 20.069 -26.605 1.00 22.72 986 THR A C 1
ATOM 7882 O O . THR A 1 986 ? -41.970 19.807 -26.574 1.00 22.72 986 THR A O 1
ATOM 7885 N N . THR A 1 987 ? -44.105 19.121 -26.657 1.00 22.41 987 THR A N 1
ATOM 7886 C CA . THR A 1 987 ? -43.802 17.687 -26.725 1.00 22.41 987 THR A CA 1
ATOM 7887 C C . THR A 1 987 ? -43.551 17.263 -28.171 1.00 22.41 987 THR A C 1
ATOM 7889 O O . THR A 1 987 ? -44.393 17.495 -29.036 1.00 22.41 987 THR A O 1
ATOM 7892 N N . VAL A 1 988 ? -42.427 16.591 -28.428 1.00 22.34 988 VAL A N 1
ATOM 7893 C CA . VAL A 1 988 ? -42.160 15.885 -29.692 1.00 22.34 988 VAL A CA 1
ATOM 7894 C C . VAL A 1 988 ? -41.949 14.411 -29.370 1.00 22.34 988 VAL A C 1
ATOM 7896 O O . VAL A 1 988 ? -41.073 14.071 -28.577 1.00 22.34 988 VAL A O 1
ATOM 7899 N N . THR A 1 989 ? -42.755 13.544 -29.979 1.00 21.45 989 THR A N 1
ATOM 7900 C CA . THR A 1 989 ? -42.753 12.100 -29.714 1.00 21.45 989 THR A CA 1
ATOM 7901 C C . THR A 1 989 ? -42.215 11.353 -30.928 1.00 21.45 989 THR A C 1
ATOM 7903 O O . THR A 1 989 ? -42.829 11.393 -31.992 1.00 21.45 989 THR A O 1
ATOM 7906 N N . SER A 1 990 ? -41.109 10.628 -30.756 1.00 22.59 990 SER A N 1
ATOM 7907 C CA . SER A 1 990 ? -40.518 9.767 -31.789 1.00 22.59 990 SER A CA 1
ATOM 7908 C C . SER A 1 990 ? -40.351 8.353 -31.246 1.00 22.59 990 SER A C 1
ATOM 7910 O O . SER A 1 990 ? -39.750 8.162 -30.193 1.00 22.59 990 SER A O 1
ATOM 7912 N N . THR A 1 991 ? -40.871 7.361 -31.970 1.00 23.03 991 THR A N 1
ATOM 7913 C CA . THR A 1 991 ? -40.741 5.940 -31.610 1.00 23.03 991 THR A CA 1
ATOM 7914 C C . THR A 1 991 ? -39.624 5.326 -32.447 1.00 23.03 991 THR A C 1
ATOM 7916 O O . THR A 1 991 ? -39.666 5.436 -33.670 1.00 23.03 991 THR A O 1
ATOM 7919 N N . VAL A 1 992 ? -38.634 4.693 -31.813 1.00 24.77 992 VAL A N 1
ATOM 7920 C CA . VAL A 1 992 ? -37.506 4.047 -32.506 1.00 24.77 992 VAL A CA 1
ATOM 7921 C C . VAL A 1 992 ? -37.525 2.549 -32.228 1.00 24.77 992 VAL A C 1
ATOM 7923 O O . VAL A 1 992 ? -37.327 2.119 -31.094 1.00 24.77 992 VAL A O 1
ATOM 7926 N N . THR A 1 993 ? -37.741 1.756 -33.274 1.00 23.53 993 THR A N 1
ATOM 7927 C CA . THR A 1 993 ? -37.580 0.296 -33.256 1.00 23.53 993 THR A CA 1
ATOM 7928 C C . THR A 1 993 ? -36.135 -0.040 -33.622 1.00 23.53 993 THR A C 1
ATOM 7930 O O . THR A 1 993 ? -35.657 0.373 -34.677 1.00 23.53 993 THR A O 1
ATOM 7933 N N . THR A 1 994 ? -35.416 -0.754 -32.758 1.00 25.31 994 THR A N 1
ATOM 7934 C CA . THR A 1 994 ? -33.965 -0.946 -32.888 1.00 25.31 994 THR A CA 1
ATOM 7935 C C . THR A 1 994 ? -33.565 -2.208 -33.652 1.00 25.31 994 THR A C 1
ATOM 7937 O O . THR A 1 994 ? -33.750 -3.323 -33.175 1.00 25.31 994 THR A O 1
ATOM 7940 N N . THR A 1 995 ? -32.874 -2.006 -34.774 1.00 24.70 995 THR A N 1
ATOM 7941 C CA . THR A 1 995 ? -31.848 -2.916 -35.313 1.00 24.70 995 THR A CA 1
ATOM 7942 C C . THR A 1 995 ? -30.839 -2.087 -36.110 1.00 24.70 995 THR A C 1
ATOM 7944 O O . THR A 1 995 ? -31.230 -1.091 -36.713 1.00 24.70 995 THR A O 1
ATOM 7947 N N . SER A 1 996 ? -29.568 -2.503 -36.102 1.00 25.28 996 SER A N 1
ATOM 7948 C CA . SER A 1 996 ? -28.407 -1.815 -36.701 1.00 25.28 996 SER A CA 1
ATOM 7949 C C . SER A 1 996 ? -28.029 -0.467 -36.062 1.00 25.28 996 SER A C 1
ATOM 7951 O O . SER A 1 996 ? -28.753 0.522 -36.143 1.00 25.28 996 SER A O 1
ATOM 7953 N N . ILE A 1 997 ? -26.835 -0.408 -35.460 1.00 24.30 997 ILE A N 1
ATOM 7954 C CA . ILE A 1 997 ? -26.222 0.846 -34.999 1.00 24.30 997 ILE A CA 1
ATOM 7955 C C . ILE A 1 997 ? -25.513 1.493 -36.192 1.00 24.30 997 ILE A C 1
ATOM 7957 O O . ILE A 1 997 ? -24.433 1.061 -36.581 1.00 24.30 997 ILE A O 1
ATOM 7961 N N . ILE A 1 998 ? -26.106 2.546 -36.755 1.00 21.97 998 ILE A N 1
ATOM 7962 C CA . ILE A 1 998 ? -25.435 3.433 -37.714 1.00 21.97 998 ILE A CA 1
ATOM 7963 C C . ILE A 1 998 ? -25.107 4.739 -36.988 1.00 21.97 998 ILE A C 1
ATOM 7965 O O . ILE A 1 998 ? -26.009 5.489 -36.609 1.00 21.97 998 ILE A O 1
ATOM 7969 N N . ILE A 1 999 ? -23.816 5.026 -36.798 1.00 23.44 999 ILE A N 1
ATOM 7970 C CA . ILE A 1 999 ? -23.355 6.301 -36.233 1.00 23.44 999 ILE A CA 1
ATOM 7971 C C . ILE A 1 999 ? -23.417 7.374 -37.329 1.00 23.44 999 ILE A C 1
ATOM 7973 O O . ILE A 1 999 ? -22.436 7.678 -38.004 1.00 23.44 999 ILE A O 1
ATOM 7977 N N . SER A 1 1000 ? -24.604 7.948 -37.521 1.00 22.05 1000 SER A N 1
ATOM 7978 C CA . SER A 1 1000 ? -24.829 9.046 -38.464 1.00 22.05 1000 SER A CA 1
ATOM 7979 C C . SER A 1 1000 ? -24.160 10.338 -37.982 1.00 22.05 1000 SER A C 1
ATOM 7981 O O . SER A 1 1000 ? -24.656 11.015 -37.080 1.00 22.05 1000 SER A O 1
ATOM 7983 N N . THR A 1 1001 ? -23.049 10.723 -38.612 1.00 22.09 1001 THR A N 1
ATOM 7984 C CA . THR A 1 1001 ? -22.326 11.976 -38.346 1.00 22.09 1001 THR A CA 1
ATOM 7985 C C . THR A 1 1001 ? -23.102 13.200 -38.850 1.00 22.09 1001 THR A C 1
ATOM 7987 O O . THR A 1 1001 ? -22.963 13.646 -39.989 1.00 22.09 1001 THR A O 1
ATOM 7990 N N . VAL A 1 1002 ? -23.925 13.792 -37.978 1.00 20.52 1002 VAL A N 1
ATOM 7991 C CA . VAL A 1 1002 ? -24.695 15.011 -38.289 1.00 20.52 1002 VAL A CA 1
ATOM 7992 C C . VAL A 1 1002 ? -23.774 16.237 -38.351 1.00 20.52 1002 VAL A C 1
ATOM 7994 O O . VAL A 1 1002 ? -23.463 16.873 -37.343 1.00 20.52 1002 VAL A O 1
ATOM 7997 N N . ARG A 1 1003 ? -23.354 16.600 -39.566 1.00 21.06 1003 ARG A N 1
ATOM 7998 C CA . ARG A 1 1003 ? -22.514 17.773 -39.848 1.00 21.06 1003 ARG A CA 1
ATOM 7999 C C . ARG A 1 1003 ? -23.322 19.078 -39.763 1.00 21.06 1003 ARG A C 1
ATOM 8001 O O . ARG A 1 1003 ? -23.856 19.552 -40.762 1.00 21.06 1003 ARG A O 1
ATOM 8008 N N . LEU A 1 1004 ? -23.403 19.673 -38.571 1.00 20.06 1004 LEU A N 1
ATOM 8009 C CA . LEU A 1 1004 ? -24.044 20.979 -38.355 1.00 20.06 1004 LEU A CA 1
ATOM 8010 C C . LEU A 1 1004 ? -23.206 22.137 -38.926 1.00 20.06 1004 LEU A C 1
ATOM 8012 O O . LEU A 1 1004 ? -22.307 22.664 -38.272 1.00 20.06 1004 LEU A O 1
ATOM 8016 N N . THR A 1 1005 ? -23.531 22.573 -40.142 1.00 20.56 1005 THR A N 1
ATOM 8017 C CA . THR A 1 1005 ? -22.912 23.747 -40.776 1.00 20.56 1005 THR A CA 1
ATOM 8018 C C . THR A 1 1005 ? -23.536 25.047 -40.252 1.00 20.56 1005 THR A C 1
ATOM 8020 O O . THR A 1 1005 ? -24.584 25.475 -40.731 1.00 20.56 1005 THR A O 1
ATOM 8023 N N . SER A 1 1006 ? -22.894 25.705 -39.281 1.00 22.81 1006 SER A N 1
ATOM 8024 C CA . SER A 1 1006 ? -23.308 27.035 -38.804 1.00 22.81 1006 SER A CA 1
ATOM 8025 C C . SER A 1 1006 ? -22.566 28.148 -39.550 1.00 22.81 1006 SER A C 1
ATOM 8027 O O . SER A 1 1006 ? -21.396 28.417 -39.283 1.00 22.81 1006 SER A O 1
ATOM 8029 N N . THR A 1 1007 ? -23.235 28.813 -40.494 1.00 22.25 1007 THR A N 1
ATOM 8030 C CA . THR A 1 1007 ? -22.687 29.989 -41.189 1.00 22.25 1007 THR A CA 1
ATOM 8031 C C . THR A 1 1007 ? -23.084 31.286 -40.482 1.00 22.25 1007 THR A C 1
ATOM 8033 O O . THR A 1 1007 ? -24.068 31.923 -40.866 1.00 22.25 1007 THR A O 1
ATOM 8036 N N . LEU A 1 1008 ? -22.302 31.723 -39.491 1.00 23.53 1008 LEU A N 1
ATOM 8037 C CA . LEU A 1 1008 ? -22.359 33.108 -39.010 1.00 23.53 1008 LEU A CA 1
ATOM 8038 C C . LEU A 1 1008 ? -21.354 33.975 -39.785 1.00 23.53 1008 LEU A C 1
ATOM 8040 O O . LEU A 1 1008 ? -20.161 33.681 -39.821 1.00 23.53 1008 LEU A O 1
ATOM 8044 N N . LYS A 1 1009 ? -21.831 35.058 -40.408 1.00 22.88 1009 LYS A N 1
ATOM 8045 C CA . LYS A 1 1009 ? -20.969 36.046 -41.074 1.00 22.88 1009 LYS A CA 1
ATOM 8046 C C . LYS A 1 1009 ? -20.443 37.054 -40.053 1.00 22.88 1009 LYS A C 1
ATOM 8048 O O . LYS A 1 1009 ? -21.207 37.900 -39.598 1.00 22.88 1009 LYS A O 1
ATOM 8053 N N . CYS A 1 1010 ? -19.139 37.036 -39.793 1.00 23.02 1010 CYS A N 1
ATOM 8054 C CA . CYS A 1 1010 ? -18.437 38.135 -39.129 1.00 23.02 1010 CYS A CA 1
ATOM 8055 C C . CYS A 1 1010 ? -17.568 38.872 -40.158 1.00 23.02 1010 CYS A C 1
ATOM 8057 O O . CYS A 1 1010 ? -16.682 38.277 -40.768 1.00 23.02 1010 CYS A O 1
ATOM 8059 N N . THR A 1 1011 ? -17.831 40.160 -40.379 1.00 22.77 1011 THR A N 1
ATOM 8060 C CA . THR A 1 1011 ? -17.007 41.013 -41.251 1.00 22.77 1011 THR A CA 1
ATOM 8061 C C . THR A 1 1011 ? -15.707 41.421 -40.550 1.00 22.77 1011 THR A C 1
ATOM 8063 O O . THR A 1 1011 ? -15.769 41.816 -39.385 1.00 22.77 1011 THR A O 1
ATOM 8066 N N . PRO A 1 1012 ? -14.545 41.386 -41.227 1.00 22.42 1012 PRO A N 1
ATOM 8067 C CA . PRO A 1 1012 ? -13.274 41.758 -40.617 1.00 22.42 1012 PRO A CA 1
ATOM 8068 C C . PRO A 1 1012 ? -13.107 43.281 -40.526 1.00 22.42 1012 PRO A C 1
ATOM 8070 O O . PRO A 1 1012 ? -13.274 43.996 -41.516 1.00 22.42 1012 PRO A O 1
ATOM 8073 N N . THR A 1 1013 ? -12.685 43.767 -39.358 1.00 23.83 1013 THR A N 1
ATOM 8074 C CA . THR A 1 1013 ? -12.176 45.136 -39.178 1.00 23.83 1013 THR A CA 1
ATOM 8075 C C . THR A 1 1013 ? -10.648 45.094 -39.134 1.00 23.83 1013 THR A C 1
ATOM 8077 O O . THR A 1 1013 ? -10.064 44.169 -38.574 1.00 23.83 1013 THR A O 1
ATOM 8080 N N . LYS A 1 1014 ? -9.999 46.070 -39.776 1.00 24.47 1014 LYS A N 1
ATOM 8081 C CA . LYS A 1 1014 ? -8.555 46.072 -40.056 1.00 24.47 1014 LYS A CA 1
ATOM 8082 C C . LYS A 1 1014 ? -7.694 46.021 -38.789 1.00 24.47 1014 LYS A C 1
ATOM 8084 O O . LYS A 1 1014 ? -7.854 46.861 -37.907 1.00 24.47 1014 LYS A O 1
ATOM 8089 N N . SER A 1 1015 ? -6.689 45.151 -38.792 1.00 21.12 1015 SER A N 1
ATOM 8090 C CA . SER A 1 1015 ? -5.410 45.429 -38.140 1.00 21.12 1015 SER A CA 1
ATOM 8091 C C . SER A 1 1015 ? -4.514 46.229 -39.095 1.00 21.12 1015 SER A C 1
ATOM 8093 O O . SER A 1 1015 ? -4.568 46.043 -40.312 1.00 21.12 1015 SER A O 1
ATOM 8095 N N . THR A 1 1016 ? -3.683 47.112 -38.543 1.00 22.78 1016 THR A N 1
ATOM 8096 C CA . THR A 1 1016 ? -2.575 47.752 -39.266 1.00 22.78 1016 THR A CA 1
ATOM 8097 C C . THR A 1 1016 ? -1.279 47.252 -38.645 1.00 22.78 1016 THR A C 1
ATOM 8099 O O . THR A 1 1016 ? -1.142 47.251 -37.424 1.00 22.78 1016 THR A O 1
ATOM 8102 N N . THR A 1 1017 ? -0.351 46.793 -39.476 1.00 24.53 1017 THR A N 1
ATOM 8103 C CA . THR A 1 1017 ? 0.998 46.387 -39.068 1.00 24.53 1017 THR A CA 1
ATOM 8104 C C . THR A 1 1017 ? 1.844 47.583 -38.656 1.00 24.53 1017 THR A C 1
ATOM 8106 O O . THR A 1 1017 ? 1.771 48.615 -39.316 1.00 24.53 1017 THR A O 1
ATOM 8109 N N . ASP A 1 1018 ? 2.775 47.376 -37.724 1.00 22.14 1018 ASP A N 1
ATOM 8110 C CA . ASP A 1 1018 ? 4.174 47.666 -38.053 1.00 22.14 1018 ASP A CA 1
ATOM 8111 C C . ASP A 1 1018 ? 5.145 46.742 -37.296 1.00 22.14 1018 ASP A C 1
ATOM 8113 O O . ASP A 1 1018 ? 4.726 46.008 -36.398 1.00 22.14 1018 ASP A O 1
ATOM 8117 N N . SER A 1 1019 ? 6.415 46.709 -37.710 1.00 24.72 1019 SER A N 1
ATOM 8118 C CA . SER A 1 1019 ? 7.398 45.703 -37.273 1.00 24.72 1019 SER A CA 1
ATOM 8119 C C . SER A 1 1019 ? 8.809 46.270 -37.100 1.00 24.72 1019 SER A C 1
ATOM 8121 O O . SER A 1 1019 ? 9.374 46.809 -38.051 1.00 24.72 1019 SER A O 1
ATOM 8123 N N . THR A 1 1020 ? 9.435 46.041 -35.936 1.00 24.08 1020 THR A N 1
ATOM 8124 C CA . THR A 1 1020 ? 10.889 46.225 -35.772 1.00 24.08 1020 THR A CA 1
ATOM 8125 C C . THR A 1 1020 ? 11.518 45.373 -34.659 1.00 24.08 1020 THR A C 1
ATOM 8127 O O . THR A 1 1020 ? 11.316 45.613 -33.477 1.00 24.08 1020 THR A O 1
ATOM 8130 N N . LYS A 1 1021 ? 12.374 44.443 -35.101 1.00 25.17 1021 LYS A N 1
ATOM 8131 C CA . LYS A 1 1021 ? 13.685 44.035 -34.547 1.00 25.17 1021 LYS A CA 1
ATOM 8132 C C . LYS A 1 1021 ? 13.903 43.646 -33.062 1.00 25.17 1021 LYS A C 1
ATOM 8134 O O . LYS A 1 1021 ? 13.825 44.455 -32.149 1.00 25.17 1021 LYS A O 1
ATOM 8139 N N . GLU A 1 1022 ? 14.567 42.487 -32.977 1.00 23.84 1022 GLU A N 1
ATOM 8140 C CA . GLU A 1 1022 ? 15.720 42.139 -32.119 1.00 23.84 1022 GLU A CA 1
ATOM 8141 C C . GLU A 1 1022 ? 15.515 41.630 -30.683 1.00 23.84 1022 GLU A C 1
ATOM 8143 O O . GLU A 1 1022 ? 14.491 41.800 -30.030 1.00 23.84 1022 GLU A O 1
ATOM 8148 N N . THR A 1 1023 ? 16.523 40.861 -30.260 1.00 26.98 1023 THR A N 1
ATOM 8149 C CA . THR A 1 1023 ? 16.420 39.800 -29.256 1.00 26.98 1023 THR A CA 1
ATOM 8150 C C . THR A 1 1023 ? 17.174 40.165 -27.986 1.00 26.98 1023 THR A C 1
ATOM 8152 O O . THR A 1 1023 ? 18.388 40.378 -28.033 1.00 26.98 1023 THR A O 1
ATOM 8155 N N . GLN A 1 1024 ? 16.511 40.100 -26.828 1.00 24.59 1024 GLN A N 1
ATOM 8156 C CA . GLN A 1 1024 ? 17.204 39.847 -25.563 1.00 24.59 1024 GLN A CA 1
ATOM 8157 C C . GLN A 1 1024 ? 16.296 39.250 -24.480 1.00 24.59 1024 GLN A C 1
ATOM 8159 O O . GLN A 1 1024 ? 15.074 39.362 -24.519 1.00 24.59 1024 GLN A O 1
ATOM 8164 N N . LYS A 1 1025 ? 16.935 38.544 -23.545 1.00 32.69 1025 LYS A N 1
ATOM 8165 C CA . LYS A 1 1025 ? 16.338 37.690 -22.509 1.00 32.69 1025 LYS A CA 1
ATOM 8166 C C . LYS A 1 1025 ? 16.181 38.468 -21.192 1.00 32.69 1025 LYS A C 1
ATOM 8168 O O . LYS A 1 1025 ? 17.193 38.981 -20.719 1.00 32.69 1025 LYS A O 1
ATOM 8173 N N . PRO A 1 1026 ? 14.995 38.491 -20.556 1.00 24.83 1026 PRO A N 1
ATOM 8174 C CA . PRO A 1 1026 ? 14.834 38.984 -19.190 1.00 24.83 1026 PRO A CA 1
ATOM 8175 C C . PRO A 1 1026 ? 14.674 37.858 -18.149 1.00 24.83 1026 PRO A C 1
ATOM 8177 O O . PRO A 1 1026 ? 14.240 36.745 -18.452 1.00 24.83 1026 PRO A O 1
ATOM 8180 N N . GLU A 1 1027 ? 15.022 38.180 -16.905 1.00 22.66 1027 GLU A N 1
ATOM 8181 C CA . GLU A 1 1027 ? 14.816 37.372 -15.693 1.00 22.66 1027 GLU A CA 1
ATOM 8182 C C . GLU A 1 1027 ? 13.526 37.815 -14.961 1.00 22.66 1027 GLU A C 1
ATOM 8184 O O . GLU A 1 1027 ? 13.027 38.911 -15.228 1.00 22.66 1027 GLU A O 1
ATOM 8189 N N . PRO A 1 1028 ? 12.944 37.002 -14.053 1.00 24.25 1028 PRO A N 1
ATOM 8190 C CA . PRO A 1 1028 ? 11.670 37.335 -13.412 1.00 24.25 1028 PRO A CA 1
ATOM 8191 C C . PRO A 1 1028 ? 11.810 38.403 -12.313 1.00 24.25 1028 PRO A C 1
ATOM 8193 O O . PRO A 1 1028 ? 12.334 38.143 -11.228 1.00 24.25 1028 PRO A O 1
ATOM 8196 N N . THR A 1 1029 ? 11.269 39.598 -12.557 1.00 22.38 1029 THR A N 1
ATOM 8197 C CA . THR A 1 1029 ? 11.094 40.644 -11.538 1.00 22.38 1029 THR A CA 1
ATOM 8198 C C . THR A 1 1029 ? 9.891 40.383 -10.630 1.00 22.38 1029 THR A C 1
ATOM 8200 O O . THR A 1 1029 ? 8.859 39.860 -11.046 1.00 22.38 1029 THR A O 1
ATOM 8203 N N . TRP A 1 1030 ? 10.022 40.780 -9.363 1.00 21.19 1030 TRP A N 1
ATOM 8204 C CA . TRP A 1 1030 ? 8.946 40.737 -8.370 1.00 21.19 1030 TRP A CA 1
ATOM 8205 C C . TRP A 1 1030 ? 8.037 41.969 -8.485 1.00 21.19 1030 TRP A C 1
ATOM 8207 O O . TRP A 1 1030 ? 8.496 43.051 -8.853 1.00 21.19 1030 TRP A O 1
ATOM 8217 N N . CYS A 1 1031 ? 6.776 41.842 -8.065 1.00 19.84 1031 CYS A N 1
ATOM 8218 C CA . CYS A 1 1031 ? 5.895 42.983 -7.803 1.00 19.84 1031 CYS A CA 1
ATOM 8219 C C . CYS A 1 1031 ? 5.208 42.837 -6.441 1.00 19.84 1031 CYS A C 1
ATOM 8221 O O . CYS A 1 1031 ? 4.270 42.059 -6.285 1.00 19.84 1031 CYS A O 1
ATOM 8223 N N . THR A 1 1032 ? 5.653 43.623 -5.463 1.00 21.16 1032 THR A N 1
ATOM 8224 C CA . THR A 1 1032 ? 4.846 44.006 -4.298 1.00 21.16 1032 THR A CA 1
ATOM 8225 C C . THR A 1 1032 ? 3.974 45.206 -4.662 1.00 21.16 1032 THR A C 1
ATOM 8227 O O . THR A 1 1032 ? 4.446 46.153 -5.287 1.00 21.16 1032 THR A O 1
ATOM 8230 N N . THR A 1 1033 ? 2.712 45.200 -4.234 1.00 22.48 1033 THR A N 1
ATOM 8231 C CA . THR A 1 1033 ? 1.842 46.386 -4.241 1.00 22.48 1033 THR A CA 1
ATOM 8232 C C . THR A 1 1033 ? 1.735 46.933 -2.824 1.00 22.48 1033 THR A C 1
ATOM 8234 O O . THR A 1 1033 ? 1.270 46.216 -1.937 1.00 22.48 1033 THR A O 1
ATOM 8237 N N . ASP A 1 1034 ? 2.154 48.180 -2.618 1.00 23.19 1034 ASP A N 1
ATOM 8238 C CA . ASP A 1 1034 ? 2.142 48.845 -1.310 1.00 23.19 1034 ASP A CA 1
ATOM 8239 C C . ASP A 1 1034 ? 1.026 49.907 -1.210 1.00 23.19 1034 ASP A C 1
ATOM 8241 O O . ASP A 1 1034 ? 0.395 50.277 -2.203 1.00 23.19 1034 ASP A O 1
ATOM 8245 N N . SER A 1 1035 ? 0.753 50.371 0.008 1.00 25.33 1035 SER A N 1
ATOM 8246 C CA . SER A 1 1035 ? -0.370 51.248 0.349 1.00 25.33 1035 SER A CA 1
ATOM 8247 C C . SER A 1 1035 ? -0.189 52.695 -0.129 1.00 25.33 1035 SER A C 1
ATOM 8249 O O . SER A 1 1035 ? 0.869 53.302 0.028 1.00 25.33 1035 SER A O 1
ATOM 8251 N N . THR A 1 1036 ? -1.258 53.305 -0.647 1.00 24.89 1036 THR A N 1
ATOM 8252 C CA . THR A 1 1036 ? -1.264 54.718 -1.055 1.00 24.89 1036 THR A CA 1
ATOM 8253 C C . THR A 1 1036 ? -1.565 55.673 0.103 1.00 24.89 1036 THR A C 1
ATOM 8255 O O . THR A 1 1036 ? -2.649 55.584 0.687 1.00 24.89 1036 THR A O 1
ATOM 8258 N N . LYS A 1 1037 ? -0.715 56.695 0.301 1.00 26.52 1037 LYS A N 1
ATOM 8259 C CA . LYS A 1 1037 ? -1.108 58.119 0.161 1.00 26.52 1037 LYS A CA 1
ATOM 8260 C C . LYS A 1 1037 ? 0.074 59.098 0.250 1.00 26.52 1037 LYS A C 1
ATOM 8262 O O . LYS A 1 1037 ? 1.151 58.766 0.729 1.00 26.52 1037 LYS A O 1
ATOM 8267 N N . GLU A 1 1038 ? -0.166 60.296 -0.275 1.00 25.20 1038 GLU A N 1
ATOM 8268 C CA . GLU A 1 1038 ? 0.733 61.461 -0.344 1.00 25.20 1038 GLU A CA 1
ATOM 8269 C C . GLU A 1 1038 ? 0.905 62.120 1.062 1.00 25.20 1038 GLU A C 1
ATOM 8271 O O . GLU A 1 1038 ? 0.207 61.734 1.998 1.00 25.20 1038 GLU A O 1
ATOM 8276 N N . THR A 1 1039 ? 1.814 63.073 1.339 1.00 24.81 1039 THR A N 1
ATOM 8277 C CA . THR A 1 1039 ? 2.350 64.151 0.475 1.00 24.81 1039 THR A CA 1
ATOM 8278 C C . THR A 1 1039 ? 3.738 64.676 0.928 1.00 24.81 1039 THR A C 1
ATOM 8280 O O . THR A 1 1039 ? 4.102 64.579 2.092 1.00 24.81 1039 THR A O 1
ATOM 8283 N N . GLN A 1 1040 ? 4.483 65.244 -0.035 1.00 25.52 1040 GLN A N 1
ATOM 8284 C CA . GLN A 1 1040 ? 5.677 66.135 -0.004 1.00 25.52 1040 GLN A CA 1
ATOM 8285 C C . GLN A 1 1040 ? 6.235 66.606 1.378 1.00 25.52 1040 GLN A C 1
ATOM 8287 O O . GLN A 1 1040 ? 5.491 67.167 2.170 1.00 25.52 1040 GLN A O 1
ATOM 8292 N N . LYS A 1 1041 ? 7.519 66.367 1.739 1.00 27.56 1041 LYS A N 1
ATOM 8293 C CA . LYS A 1 1041 ? 8.809 67.045 1.349 1.00 27.56 1041 LYS A CA 1
ATOM 8294 C C . LYS A 1 1041 ? 9.156 68.293 2.236 1.00 27.56 1041 LYS A C 1
ATOM 8296 O O . LYS A 1 1041 ? 8.232 68.997 2.613 1.00 27.56 1041 LYS A O 1
ATOM 8301 N N . PRO A 1 1042 ? 10.440 68.679 2.465 1.00 41.44 1042 PRO A N 1
ATOM 8302 C CA . PRO A 1 1042 ? 11.480 67.974 3.252 1.00 41.44 1042 PRO A CA 1
ATOM 8303 C C . PRO A 1 1042 ? 12.295 68.876 4.244 1.00 41.44 1042 PRO A C 1
ATOM 8305 O O . PRO A 1 1042 ? 12.008 70.055 4.406 1.00 41.44 1042 PRO A O 1
ATOM 8308 N N . GLU A 1 1043 ? 13.407 68.313 4.752 1.00 26.08 1043 GLU A N 1
ATOM 8309 C CA . GLU A 1 1043 ? 14.660 68.956 5.239 1.00 26.08 1043 GLU A CA 1
ATOM 8310 C C . GLU A 1 1043 ? 14.817 69.351 6.740 1.00 26.08 1043 GLU A C 1
ATOM 8312 O O . GLU A 1 1043 ? 13.820 69.459 7.452 1.00 26.08 1043 GLU A O 1
ATOM 8317 N N . PRO A 1 1044 ? 16.069 69.376 7.289 1.00 43.66 1044 PRO A N 1
ATOM 8318 C CA . PRO A 1 1044 ? 16.317 68.770 8.612 1.00 43.66 1044 PRO A CA 1
ATOM 8319 C C . PRO A 1 1044 ? 17.192 69.568 9.611 1.00 43.66 1044 PRO A C 1
ATOM 8321 O O . PRO A 1 1044 ? 18.041 70.367 9.216 1.00 43.66 1044 PRO A O 1
ATOM 8324 N N . THR A 1 1045 ? 17.151 69.202 10.906 1.00 25.52 1045 THR A N 1
ATOM 8325 C CA . THR A 1 1045 ? 18.236 69.549 11.856 1.00 25.52 1045 THR A CA 1
ATOM 8326 C C . THR A 1 1045 ? 18.341 68.671 13.121 1.00 25.52 1045 THR A C 1
ATOM 8328 O O . THR A 1 1045 ? 17.364 68.430 13.814 1.00 25.52 1045 THR A O 1
ATOM 8331 N N . LYS A 1 1046 ? 19.594 68.319 13.463 1.00 27.44 1046 LYS A N 1
ATOM 8332 C CA . LYS A 1 1046 ? 20.223 68.308 14.812 1.00 27.44 1046 LYS A CA 1
ATOM 8333 C C . LYS A 1 1046 ? 19.635 67.511 16.013 1.00 27.44 1046 LYS A C 1
ATOM 8335 O O . LYS A 1 1046 ? 18.808 67.999 16.766 1.00 27.44 1046 LYS A O 1
ATOM 8340 N N . SER A 1 1047 ? 20.334 66.400 16.293 1.00 23.61 1047 SER A N 1
ATOM 8341 C CA . SER A 1 1047 ? 21.175 66.141 17.497 1.00 23.61 1047 SER A CA 1
ATOM 8342 C C . SER A 1 1047 ? 20.603 65.852 18.906 1.00 23.61 1047 SER A C 1
ATOM 8344 O O . SER A 1 1047 ? 19.882 66.653 19.486 1.00 23.61 1047 SER A O 1
ATOM 8346 N N . THR A 1 1048 ? 21.193 64.800 19.504 1.00 24.27 1048 THR A N 1
ATOM 8347 C CA . THR A 1 1048 ? 21.522 64.580 20.941 1.00 24.27 1048 THR A CA 1
ATOM 8348 C C . THR A 1 1048 ? 20.409 64.464 21.992 1.00 24.27 1048 THR A C 1
ATOM 8350 O O . THR A 1 1048 ? 19.991 65.440 22.598 1.00 24.27 1048 THR A O 1
ATOM 8353 N N . THR A 1 1049 ? 20.061 63.204 22.278 1.00 26.69 1049 THR A N 1
ATOM 8354 C CA . THR A 1 1049 ? 20.139 62.543 23.606 1.00 26.69 1049 THR A CA 1
ATOM 8355 C C . THR A 1 1049 ? 20.232 63.389 24.887 1.00 26.69 1049 THR A C 1
ATOM 8357 O O . THR A 1 1049 ? 21.288 63.949 25.168 1.00 26.69 1049 THR A O 1
ATOM 8360 N N . ASP A 1 1050 ? 19.200 63.273 25.730 1.00 25.55 1050 ASP A N 1
ATOM 8361 C CA . ASP A 1 1050 ? 19.237 63.030 27.191 1.00 25.55 1050 ASP A CA 1
ATOM 8362 C C . ASP A 1 1050 ? 17.780 62.767 27.672 1.00 25.55 1050 ASP A C 1
ATOM 8364 O O . ASP A 1 1050 ? 16.847 63.173 26.984 1.00 25.55 1050 ASP A O 1
ATOM 8368 N N . SER A 1 1051 ? 17.458 62.091 28.787 1.00 25.55 1051 SER A N 1
ATOM 8369 C CA . SER A 1 1051 ? 18.221 61.175 29.656 1.00 25.55 1051 SER A CA 1
ATOM 8370 C C . SER A 1 1051 ? 17.265 60.252 30.465 1.00 25.55 1051 SER A C 1
ATOM 8372 O O . SER A 1 1051 ? 16.055 60.443 30.488 1.00 25.55 1051 SER A O 1
ATOM 8374 N N . THR A 1 1052 ? 17.832 59.213 31.089 1.00 26.08 1052 THR A N 1
ATOM 8375 C CA . THR A 1 1052 ? 17.354 58.371 32.224 1.00 26.08 1052 THR A CA 1
ATOM 8376 C C . THR A 1 1052 ? 15.911 58.432 32.793 1.00 26.08 1052 THR A C 1
ATOM 8378 O O . THR A 1 1052 ? 15.518 59.450 33.349 1.00 26.08 1052 THR A O 1
ATOM 8381 N N . LYS A 1 1053 ? 15.337 57.219 32.994 1.00 26.38 1053 LYS A N 1
ATOM 8382 C CA . LYS A 1 1053 ? 14.451 56.795 34.126 1.00 26.38 1053 LYS A CA 1
ATOM 8383 C C . LYS A 1 1053 ? 13.035 57.441 34.179 1.00 26.38 1053 LYS A C 1
ATOM 8385 O O . LYS A 1 1053 ? 12.742 58.332 33.402 1.00 26.38 1053 LYS A O 1
ATOM 8390 N N . GLU A 1 1054 ? 12.055 56.992 34.980 1.00 25.66 1054 GLU A N 1
ATOM 8391 C CA . GLU A 1 1054 ? 12.060 56.075 36.143 1.00 25.66 1054 GLU A CA 1
ATOM 8392 C C . GLU A 1 1054 ? 10.861 55.080 36.170 1.00 25.66 1054 GLU A C 1
ATOM 8394 O O . GLU A 1 1054 ? 10.503 54.536 35.128 1.00 25.66 1054 GLU A O 1
ATOM 8399 N N . THR A 1 1055 ? 10.310 54.731 37.345 1.00 24.77 1055 THR A N 1
ATOM 8400 C CA . THR A 1 1055 ? 9.658 53.424 37.607 1.00 24.77 1055 THR A CA 1
ATOM 8401 C C . THR A 1 1055 ? 8.177 53.494 38.033 1.00 24.77 1055 THR A C 1
ATOM 8403 O O . THR A 1 1055 ? 7.717 54.506 38.543 1.00 24.77 1055 THR A O 1
ATOM 8406 N N . GLN A 1 1056 ? 7.524 52.320 37.987 1.00 25.64 1056 GLN A N 1
ATOM 8407 C CA . GLN A 1 1056 ? 6.420 51.835 38.849 1.00 25.64 1056 GLN A CA 1
ATOM 8408 C C . GLN A 1 1056 ? 4.932 52.063 38.480 1.00 25.64 1056 GLN A C 1
ATOM 8410 O O . GLN A 1 1056 ? 4.510 53.042 37.878 1.00 25.64 1056 GLN A O 1
ATOM 8415 N N . LYS A 1 1057 ? 4.161 51.036 38.880 1.00 31.89 1057 LYS A N 1
ATOM 8416 C CA . LYS A 1 1057 ? 2.696 50.831 38.864 1.00 31.89 1057 LYS A CA 1
ATOM 8417 C C . LYS A 1 1057 ? 2.003 51.806 39.849 1.00 31.89 1057 LYS A C 1
ATOM 8419 O O . LYS A 1 1057 ? 2.669 52.217 40.801 1.00 31.89 1057 LYS A O 1
ATOM 8424 N N . PRO A 1 1058 ? 0.685 52.091 39.733 1.00 31.14 1058 PRO A N 1
ATOM 8425 C CA . PRO A 1 1058 ? -0.287 51.192 40.383 1.00 31.14 1058 PRO A CA 1
ATOM 8426 C C . PRO A 1 1058 ? -1.671 51.026 39.691 1.00 31.14 1058 PRO A C 1
ATOM 8428 O O . PRO A 1 1058 ? -1.971 51.583 38.643 1.00 31.14 1058 PRO A O 1
ATOM 8431 N N . GLU A 1 1059 ? -2.477 50.182 40.336 1.00 24.45 1059 GLU A N 1
ATOM 8432 C CA . GLU A 1 1059 ? -3.917 49.837 40.211 1.00 24.45 1059 GLU A CA 1
ATOM 8433 C C . GLU A 1 1059 ? -4.800 50.819 41.061 1.00 24.45 1059 GLU A C 1
ATOM 8435 O O . GLU A 1 1059 ? -4.196 51.739 41.620 1.00 24.45 1059 GLU A O 1
ATOM 8440 N N . PRO A 1 1060 ? -6.134 50.650 41.336 1.00 40.47 1060 PRO A N 1
ATOM 8441 C CA . PRO A 1 1060 ? -7.229 49.839 40.722 1.00 40.47 1060 PRO A CA 1
ATOM 8442 C C . PRO A 1 1060 ? -8.696 50.445 40.715 1.00 40.47 1060 PRO A C 1
ATOM 8444 O O . PRO A 1 1060 ? -9.046 51.277 41.542 1.00 40.47 1060 PRO A O 1
ATOM 8447 N N . THR A 1 1061 ? -9.632 49.816 39.964 1.00 25.94 1061 THR A N 1
ATOM 8448 C CA . THR A 1 1061 ? -11.089 49.538 40.290 1.00 25.94 1061 THR A CA 1
ATOM 8449 C C . THR A 1 1061 ? -12.215 50.615 40.444 1.00 25.94 1061 THR A C 1
ATOM 8451 O O . THR A 1 1061 ? -11.962 51.778 40.723 1.00 25.94 1061 THR A O 1
ATOM 8454 N N . TRP A 1 1062 ? -13.473 50.100 40.389 1.00 24.14 1062 TRP A N 1
ATOM 8455 C CA . TRP A 1 1062 ? -14.838 50.628 40.720 1.00 24.14 1062 TRP A CA 1
ATOM 8456 C C . TRP A 1 1062 ? -15.650 51.296 39.569 1.00 24.14 1062 TRP A C 1
ATOM 8458 O O . TRP A 1 1062 ? -15.074 52.105 38.853 1.00 24.14 1062 TRP A O 1
ATOM 8468 N N . CYS A 1 1063 ? -16.935 51.018 39.217 1.00 21.58 1063 CYS A N 1
ATOM 8469 C CA . CYS A 1 1063 ? -18.160 50.338 39.769 1.00 21.58 1063 CYS A CA 1
ATOM 8470 C C . CYS A 1 1063 ? -19.273 51.328 40.235 1.00 21.58 1063 CYS A C 1
ATOM 8472 O O . CYS A 1 1063 ? -18.913 52.365 40.779 1.00 21.58 1063 CYS A O 1
ATOM 8474 N N . THR A 1 1064 ? -20.611 51.127 40.125 1.00 26.08 1064 THR A N 1
ATOM 8475 C CA . THR A 1 1064 ? -21.539 50.098 39.532 1.00 26.08 1064 THR A CA 1
ATOM 8476 C C . THR A 1 1064 ? -23.011 50.602 39.609 1.00 26.08 1064 THR A C 1
ATOM 8478 O O . THR A 1 1064 ? -23.303 51.267 40.597 1.00 26.08 1064 THR A O 1
ATOM 8481 N N . THR A 1 1065 ? -23.949 50.216 38.706 1.00 24.55 1065 THR A N 1
ATOM 8482 C CA . THR A 1 1065 ? -25.429 50.376 38.926 1.00 24.55 1065 THR A CA 1
ATOM 8483 C C . THR A 1 1065 ? -26.373 49.431 38.128 1.00 24.55 1065 THR A C 1
ATOM 8485 O O . THR A 1 1065 ? -26.640 49.651 36.952 1.00 24.55 1065 THR A O 1
ATOM 8488 N N . ASP A 1 1066 ? -26.894 48.406 38.817 1.00 26.62 1066 ASP A N 1
ATOM 8489 C CA . ASP A 1 1066 ? -28.315 48.034 39.083 1.00 26.62 1066 ASP A CA 1
ATOM 8490 C C . ASP A 1 1066 ? -29.462 47.915 38.031 1.00 26.62 1066 ASP A C 1
ATOM 8492 O O . ASP A 1 1066 ? -29.344 48.191 36.844 1.00 26.62 1066 ASP A O 1
ATOM 8496 N N . SER A 1 1067 ? -30.594 47.360 38.515 1.00 29.66 1067 SER A N 1
ATOM 8497 C CA . SER A 1 1067 ? -31.707 46.706 37.783 1.00 29.66 1067 SER A CA 1
ATOM 8498 C C . SER A 1 1067 ? -33.099 47.312 38.058 1.00 29.66 1067 SER A C 1
ATOM 8500 O O . SER A 1 1067 ? -33.250 48.072 39.007 1.00 29.66 1067 SER A O 1
ATOM 8502 N N . ILE A 1 1068 ? -34.143 46.858 37.334 1.00 24.53 1068 ILE A N 1
ATOM 8503 C CA . ILE A 1 1068 ? -35.556 46.795 37.794 1.00 24.53 1068 ILE A CA 1
ATOM 8504 C C . ILE A 1 1068 ? -36.368 45.771 36.954 1.00 24.53 1068 ILE A C 1
ATOM 8506 O O . ILE A 1 1068 ? -35.955 45.407 35.854 1.00 24.53 1068 ILE A O 1
ATOM 8510 N N . LYS A 1 1069 ? -37.502 45.274 37.481 1.00 37.56 1069 LYS A N 1
ATOM 8511 C CA . LYS A 1 1069 ? -38.488 44.392 36.803 1.00 37.56 1069 LYS A CA 1
ATOM 8512 C C . LYS A 1 1069 ? -39.826 45.128 36.592 1.00 37.56 1069 LYS A C 1
ATOM 8514 O O . LYS A 1 1069 ? -40.125 46.013 37.383 1.00 37.56 1069 LYS A O 1
ATOM 8519 N N . GLU A 1 1070 ? -40.667 44.651 35.659 1.00 29.91 1070 GLU A N 1
ATOM 8520 C CA . GLU A 1 1070 ? -41.982 44.004 35.947 1.00 29.91 1070 GLU A CA 1
ATOM 8521 C C . GLU A 1 1070 ? -43.078 44.201 34.857 1.00 29.91 1070 GLU A C 1
ATOM 8523 O O . GLU A 1 1070 ? -43.219 45.269 34.275 1.00 29.91 1070 GLU A O 1
ATOM 8528 N N . THR A 1 1071 ? -43.914 43.164 34.671 1.00 35.03 1071 THR A N 1
ATOM 8529 C CA . THR A 1 1071 ? -45.265 43.119 34.037 1.00 35.03 1071 THR A CA 1
ATOM 8530 C C . THR A 1 1071 ? -45.528 43.414 32.545 1.00 35.03 1071 THR A C 1
ATOM 8532 O O . THR A 1 1071 ? -45.195 44.464 32.018 1.00 35.03 1071 THR A O 1
ATOM 8535 N N . GLN A 1 1072 ? -46.389 42.534 31.995 1.00 35.25 1072 GLN A N 1
ATOM 8536 C CA . GLN A 1 1072 ? -47.325 42.690 30.859 1.00 35.25 1072 GLN A CA 1
ATOM 8537 C C . GLN A 1 1072 ? -46.727 42.871 29.440 1.00 35.25 1072 GLN A C 1
ATOM 8539 O O . GLN A 1 1072 ? -45.665 43.451 29.262 1.00 35.25 1072 GLN A O 1
ATOM 8544 N N . LYS A 1 1073 ? -47.369 42.357 28.379 1.00 40.53 1073 LYS A N 1
ATOM 8545 C CA . LYS A 1 1073 ? -48.712 41.744 28.272 1.00 40.53 1073 LYS A CA 1
ATOM 8546 C C . LYS A 1 1073 ? -48.694 40.471 27.424 1.00 40.53 1073 LYS A C 1
ATOM 8548 O O . LYS A 1 1073 ? -47.966 40.476 26.412 1.00 40.53 1073 LYS A O 1
#

Foldseek 3Di:
DDPDPPLPPDPPPPPPDDPDAFAFPDDPLLLLLQQLLQLLPDLVSQLVSLQVLLVVVCVQVVQCRLDHVSNNQCSPDSVSSSVCSVVSSVVNVVVVVVVLVVLVVCVVPPDLPCQVPCVLVCLRNCRRDPSNVVSSLVRLLSPLVVLLLVLLLLLLLQQLQQQLLDQVSQLVSLLVCLLPQLQWAVSSVVLQLASNVNSVVSNVCLCVLQVVQADADDPVCLVSPLAVNLLSCRRRVSNDDDGCNVVNQVVNVVVVHDDDQVQPPDALLDDRDDSCSSSVVVSSQVVSLLVLHQGGGLGDDDPLLSLLLLLLPDPPPQCSSVVSLVSCVSVLSNDVVNVVLSPDPCVNVVNVVSDDCQVVLLVLLCVLVVQVLAPDNDDAAGDAQGLVRQGLPDDSNNLRNLLSSCSRCCSVPVRHCVRSSSSSSSSSSSNSLLVSVCVLLLVLCQLLQQDDDVPDVSLSSQLNSLSNSLSVDNDSSCVSVSSPSSVSSVVSSVVLVSLLVVLVVVLVVCPQADDPVRLVVSLVSCVSRVSNDVSCVVSSVVSVLRNVLVVVLVVVLVVLLVVLQLCLLDQVSVLVVLCVVVVVPVPDDDDSNVVCVVPVRVSSVVSSVSLVSSLVSSLVSCVVVCQLPDPDDPPDQHDLVSCVNNLSSLSSNCSNCVVAAADDDPDGGPNVSSCVSCVVVVVVVVVLVVLCLQLALQLLDLVSSLVSLLVVLVVCCPPDPVVSVVLSPPPPPVVSSSVSSVVSSVVLVVCLVVLQVVLVVVLVVLVVLLVVLVVLLVVLVVLLVVCLVLLVVVVVVPPPDPPDPDPDDDDDDPDQDFPPDLVVLVVVLVVLVVVLPDPVDDPSNNVSSVSSSVSSVSLSVSLVVLVVSVSSVSNCSSNVSNVVSNVSSVVSNDDGGRGDDRDPPPPPDDDDDDDDDDDDDDDDDDDDDDYDDDDDDDDDDDDDDDDDDDDDDDDDDDDDDDDDDDDDDDDDDDDDDDDDDDDDDDDDDDDDDDDDDDPDDPDDDDDDDDDDDDDDDDDDDDDDDDDDDDDDDDDDDDDDDDDDDDDDDDDDDDDDDDDDDDDDDDDDDDDDD